Protein AF-0000000083171893 (afdb_homodimer)

Nearest PDB structures (foldseek):
  7u9x-assembly1_A  TM=2.907E-01  e=9.852E-01  Homo sapiens
  5k7v-assembly1_B  TM=2.146E-01  e=1.650E+00  synthetic construct
  6wov-assembly1_D  TM=2.600E-01  e=1.858E+00  Mus musculus
  4abn-assembly1_A  TM=4.913E-01  e=3.223E+00  Mus musculus
  4abn-assembly2_B  TM=4.578E-01  e=3.223E+00  Mus musculus

pLDDT: mean 71.7, std 26.33, range [15.84, 98.25]

Structure (mmCIF, N/CA/C/O backbone):
data_AF-0000000083171893-model_v1
#
loop_
_entity.id
_entity.type
_entity.pdbx_description
1 polymer 'Zn(2)-C6 fungal-type domain-containing protein'
#
loop_
_atom_site.group_PDB
_atom_site.id
_atom_site.type_symbol
_atom_site.label_atom_id
_atom_site.label_alt_id
_atom_site.label_comp_id
_atom_site.label_asym_id
_atom_site.label_entity_id
_atom_site.label_seq_id
_atom_site.pdbx_PDB_ins_code
_atom_site.Cartn_x
_atom_site.Cartn_y
_atom_site.Cartn_z
_atom_site.occupancy
_atom_site.B_iso_or_equiv
_atom_site.auth_seq_id
_atom_site.auth_comp_id
_atom_site.auth_asym_id
_atom_site.auth_atom_id
_atom_site.pdbx_PDB_model_num
ATOM 1 N N . MET A 1 1 ? 6.113 23.828 50.156 1 21.25 1 MET A N 1
ATOM 2 C CA . MET A 1 1 ? 7.258 22.969 50.469 1 21.25 1 MET A CA 1
ATOM 3 C C . MET A 1 1 ? 8.406 23.234 49.5 1 21.25 1 MET A C 1
ATOM 5 O O . MET A 1 1 ? 8.188 23.406 48.312 1 21.25 1 MET A O 1
ATOM 9 N N . SER A 1 2 ? 9.586 23.625 49.938 1 25.11 2 SER A N 1
ATOM 10 C CA . SER A 1 2 ? 10.695 24.328 49.281 1 25.11 2 SER A CA 1
ATOM 11 C C . SER A 1 2 ? 11.453 23.391 48.344 1 25.11 2 SER A C 1
ATOM 13 O O . SER A 1 2 ? 11.57 22.188 48.625 1 25.11 2 SER A O 1
ATOM 15 N N . PRO A 1 3 ? 11.68 23.641 47.031 1 28.06 3 PRO A N 1
ATOM 16 C CA . PRO A 1 3 ? 11.867 22.812 45.812 1 28.06 3 PRO A CA 1
ATOM 17 C C . PRO A 1 3 ? 13.156 22 45.875 1 28.06 3 PRO A C 1
ATOM 19 O O . PRO A 1 3 ? 13.609 21.484 44.844 1 28.06 3 PRO A O 1
ATOM 22 N N . SER A 1 4 ? 14.023 21.953 47 1 24.75 4 SER A N 1
ATOM 23 C CA . SER A 1 4 ? 15.43 21.641 47.219 1 24.75 4 SER A CA 1
ATOM 24 C C . SER A 1 4 ? 15.711 20.156 46.969 1 24.75 4 SER A C 1
ATOM 26 O O . SER A 1 4 ? 16.844 19.781 46.656 1 24.75 4 SER A O 1
ATOM 28 N N . ASP A 1 5 ? 15.008 19.203 47.469 1 25.7 5 ASP A N 1
ATOM 29 C CA . ASP A 1 5 ? 15.578 17.953 47.969 1 25.7 5 ASP A CA 1
ATOM 30 C C . ASP A 1 5 ? 15.797 16.953 46.844 1 25.7 5 ASP A C 1
ATOM 32 O O . ASP A 1 5 ? 15.008 16.016 46.656 1 25.7 5 ASP A O 1
ATOM 36 N N . ILE A 1 6 ? 16.188 17.391 45.625 1 29.86 6 ILE A N 1
ATOM 37 C CA . ILE A 1 6 ? 16.078 16.406 44.562 1 29.86 6 ILE A CA 1
ATOM 38 C C . ILE A 1 6 ? 17.141 15.32 44.75 1 29.86 6 ILE A C 1
ATOM 40 O O . ILE A 1 6 ? 18.328 15.633 44.875 1 29.86 6 ILE A O 1
ATOM 44 N N . PRO A 1 7 ? 16.922 14.047 45.094 1 29.23 7 PRO A N 1
ATOM 45 C CA . PRO A 1 7 ? 17.875 13.07 45.625 1 29.23 7 PRO A CA 1
ATOM 46 C C . PRO A 1 7 ? 19 12.766 44.656 1 29.23 7 PRO A C 1
ATOM 48 O O . PRO A 1 7 ? 18.734 12.43 43.5 1 29.23 7 PRO A O 1
ATOM 51 N N . ARG A 1 8 ? 20.281 13.312 44.812 1 29.62 8 ARG A N 1
ATOM 52 C CA . ARG A 1 8 ? 21.484 13.219 44.031 1 29.62 8 ARG A CA 1
ATOM 53 C C . ARG A 1 8 ? 21.953 11.773 43.906 1 29.62 8 ARG A C 1
ATOM 55 O O . ARG A 1 8 ? 22.031 11.062 44.906 1 29.62 8 ARG A O 1
ATOM 62 N N . SER A 1 9 ? 21.75 11.031 42.969 1 28.92 9 SER A N 1
ATOM 63 C CA . SER A 1 9 ? 22.125 9.648 42.719 1 28.92 9 SER A CA 1
ATOM 64 C C . SER A 1 9 ? 23.594 9.398 43.094 1 28.92 9 SER A C 1
ATOM 66 O O . SER A 1 9 ? 24.484 10.023 42.531 1 28.92 9 SER A O 1
ATOM 68 N N . GLY A 1 10 ? 23.984 9.117 44.375 1 28.42 10 GLY A N 1
ATOM 69 C CA . GLY A 1 10 ? 25.172 8.992 45.219 1 28.42 10 GLY A CA 1
ATOM 70 C C . GLY A 1 10 ? 26.234 8.102 44.625 1 28.42 10 GLY A C 1
ATOM 71 O O . GLY A 1 10 ? 25.953 7.293 43.75 1 28.42 10 GLY A O 1
ATOM 72 N N . LEU A 1 11 ? 27.531 8.438 44.719 1 32.38 11 LEU A N 1
ATOM 73 C CA . LEU A 1 11 ? 28.812 7.777 44.469 1 32.38 11 LEU A CA 1
ATOM 74 C C . LEU A 1 11 ? 28.859 6.406 45.125 1 32.38 11 LEU A C 1
ATOM 76 O O . LEU A 1 11 ? 28.188 6.176 46.156 1 32.38 11 LEU A O 1
ATOM 80 N N . ARG A 1 12 ? 29.391 5.48 44.562 1 34.72 12 ARG A N 1
ATOM 81 C CA . ARG A 1 12 ? 29.594 4.23 45.281 1 34.72 12 ARG A CA 1
ATOM 82 C C . ARG A 1 12 ? 30.375 4.469 46.562 1 34.72 12 ARG A C 1
ATOM 84 O O . ARG A 1 12 ? 31.359 5.223 46.594 1 34.72 12 ARG A O 1
ATOM 91 N N . LYS A 1 13 ? 29.953 4.477 47.781 1 36.31 13 LYS A N 1
ATOM 92 C CA . LYS A 1 13 ? 30.375 4.824 49.125 1 36.31 13 LYS A CA 1
ATOM 93 C C . LYS A 1 13 ? 31.75 4.227 49.438 1 36.31 13 LYS A C 1
ATOM 95 O O . LYS A 1 13 ? 32.219 4.32 50.562 1 36.31 13 LYS A O 1
ATOM 100 N N . GLY A 1 14 ? 32.375 3.24 48.719 1 39.81 14 GLY A N 1
ATOM 101 C CA . GLY A 1 14 ? 33.438 2.523 49.406 1 39.81 14 GLY A CA 1
ATOM 102 C C . GLY A 1 14 ? 34.719 3.324 49.5 1 39.81 14 GLY A C 1
ATOM 103 O O . GLY A 1 14 ? 34.906 4.102 50.438 1 39.81 14 GLY A O 1
ATOM 104 N N . THR A 1 15 ? 35.969 3.004 48.875 1 46.47 15 THR A N 1
ATOM 105 C CA . THR A 1 15 ? 37.344 3.24 49.25 1 46.47 15 THR A CA 1
ATOM 106 C C . THR A 1 15 ? 37.75 4.664 48.906 1 46.47 15 THR A C 1
ATOM 108 O O . THR A 1 15 ? 37.688 5.074 47.75 1 46.47 15 THR A O 1
ATOM 111 N N . LYS A 1 16 ? 37.75 5.641 49.844 1 53.97 16 LYS A N 1
ATOM 112 C CA . LYS A 1 16 ? 38.094 7.055 49.844 1 53.97 16 LYS A CA 1
ATOM 113 C C . LYS A 1 16 ? 39.625 7.238 49.75 1 53.97 16 LYS A C 1
ATOM 115 O O . LYS A 1 16 ? 40.312 7.098 50.75 1 53.97 16 LYS A O 1
ATOM 120 N N . SER A 1 17 ? 40.312 7.082 48.656 1 66.12 17 SER A N 1
ATOM 121 C CA . SER A 1 17 ? 41.75 7.219 48.562 1 66.12 17 SER A CA 1
ATOM 122 C C . SER A 1 17 ? 42.156 8.68 48.375 1 66.12 17 SER A C 1
ATOM 124 O O . SER A 1 17 ? 41.406 9.461 47.75 1 66.12 17 SER A O 1
ATOM 126 N N . CYS A 1 18 ? 43.062 9.297 49.031 1 71 18 CYS A N 1
ATOM 127 C CA . CYS A 1 18 ? 43.406 10.703 48.969 1 71 18 CYS A CA 1
ATOM 128 C C . CYS A 1 18 ? 44.344 10.969 47.781 1 71 18 CYS A C 1
ATOM 130 O O . CYS A 1 18 ? 44.938 10.039 47.219 1 71 18 CYS A O 1
ATOM 132 N N . THR A 1 19 ? 44.469 12.062 47.219 1 72.75 19 THR A N 1
ATOM 133 C CA . THR A 1 19 ? 45.188 12.469 46.031 1 72.75 19 THR A CA 1
ATOM 134 C C . THR A 1 19 ? 46.688 12.148 46.156 1 72.75 19 THR A C 1
ATOM 136 O O . THR A 1 19 ? 47.312 11.719 45.188 1 72.75 19 THR A O 1
ATOM 139 N N . GLU A 1 20 ? 47.219 12.188 47.344 1 75.81 20 GLU A N 1
ATOM 140 C CA . GLU A 1 20 ? 48.625 12.016 47.562 1 75.81 20 GLU A CA 1
ATOM 141 C C . GLU A 1 20 ? 49.031 10.539 47.625 1 75.81 20 GLU A C 1
ATOM 143 O O . GLU A 1 20 ? 50.062 10.141 47.062 1 75.81 20 GLU A O 1
ATOM 148 N N . CYS A 1 21 ? 48.219 9.75 48.219 1 73.81 21 CYS A N 1
ATOM 149 C CA . CYS A 1 21 ? 48.469 8.312 48.312 1 73.81 21 CYS A CA 1
ATOM 150 C C . CYS A 1 21 ? 48.344 7.676 46.938 1 73.81 21 CYS A C 1
ATOM 152 O O . CYS A 1 21 ? 49.125 6.777 46.594 1 73.81 21 CYS A O 1
ATOM 154 N N . ARG A 1 22 ? 47.406 8.219 46.062 1 71.06 22 ARG A N 1
ATOM 155 C CA . ARG A 1 22 ? 47.219 7.773 44.688 1 71.06 22 ARG A CA 1
ATOM 156 C C . ARG A 1 22 ? 48.406 8.133 43.812 1 71.06 22 ARG A C 1
ATOM 158 O O . ARG A 1 22 ? 48.875 7.316 43.031 1 71.06 22 ARG A O 1
ATOM 165 N N . ARG A 1 23 ? 48.875 9.289 44 1 70.75 23 ARG A N 1
ATOM 166 C CA . ARG A 1 23 ? 50.031 9.766 43.25 1 70.75 23 ARG A CA 1
ATOM 167 C C . ARG A 1 23 ? 51.281 8.922 43.531 1 70.75 23 ARG A C 1
ATOM 169 O O . ARG A 1 23 ? 52.062 8.609 42.625 1 70.75 23 ARG A O 1
ATOM 176 N N . ARG A 1 24 ? 51.281 8.453 44.781 1 73.25 24 ARG A N 1
ATOM 177 C CA . ARG A 1 24 ? 52.5 7.742 45.219 1 73.25 24 ARG A CA 1
ATOM 178 C C . ARG A 1 24 ? 52.281 6.234 45.188 1 73.25 24 ARG A C 1
ATOM 180 O O . ARG A 1 24 ? 53.188 5.465 45.5 1 73.25 24 ARG A O 1
ATOM 187 N N . LYS A 1 25 ? 51.094 5.867 44.688 1 69.62 25 LYS A N 1
ATOM 188 C CA . LYS A 1 25 ? 50.656 4.484 44.469 1 69.62 25 LYS A CA 1
ATOM 189 C C . LYS A 1 25 ? 50.844 3.662 45.75 1 69.62 25 LYS A C 1
ATOM 191 O O . LYS A 1 25 ? 51.312 2.52 45.688 1 69.62 25 LYS A O 1
ATOM 196 N N . VAL A 1 26 ? 50.594 4.484 46.812 1 75.75 26 VAL A N 1
ATOM 197 C CA . VAL A 1 26 ? 50.688 3.771 48.062 1 75.75 26 VAL A CA 1
ATOM 198 C C . VAL A 1 26 ? 49.281 3.613 48.688 1 75.75 26 VAL A C 1
ATOM 200 O O . VAL A 1 26 ? 48.375 4.367 48.344 1 75.75 26 VAL A O 1
ATOM 203 N N . ARG A 1 27 ? 49.125 2.65 49.5 1 72.12 27 ARG A N 1
ATOM 204 C CA . ARG A 1 27 ? 47.812 2.334 50.094 1 72.12 27 ARG A CA 1
ATOM 205 C C . ARG A 1 27 ? 47.406 3.42 51.094 1 72.12 27 ARG A C 1
ATOM 207 O O . ARG A 1 27 ? 48.156 3.76 52 1 72.12 27 ARG A O 1
ATOM 214 N N . CYS A 1 28 ? 46.156 4.098 50.781 1 70.81 28 CYS A N 1
ATOM 215 C CA . CYS A 1 28 ? 45.656 5.172 51.625 1 70.81 28 CYS A CA 1
ATOM 216 C C . CYS A 1 28 ? 44.969 4.609 52.844 1 70.81 28 CYS A C 1
ATOM 218 O O . CYS A 1 28 ? 43.906 3.992 52.781 1 70.81 28 CYS A O 1
ATOM 220 N N . ILE A 1 29 ? 45.688 4.453 53.969 1 76.25 29 ILE A N 1
ATOM 221 C CA . ILE A 1 29 ? 45.188 3.854 55.219 1 76.25 29 ILE A CA 1
ATOM 222 C C . ILE A 1 29 ? 44.812 4.949 56.188 1 76.25 29 ILE A C 1
ATOM 224 O O . ILE A 1 29 ? 45.656 5.781 56.562 1 76.25 29 ILE A O 1
ATOM 228 N N . ARG A 1 30 ? 43.469 5.168 56.5 1 70.94 30 ARG A N 1
ATOM 229 C CA . ARG A 1 30 ? 42.969 6.137 57.469 1 70.94 30 ARG A CA 1
ATOM 230 C C . ARG A 1 30 ? 42.688 5.461 58.812 1 70.94 30 ARG A C 1
ATOM 232 O O . ARG A 1 30 ? 41.969 4.461 58.844 1 70.94 30 ARG A O 1
ATOM 239 N N . ILE A 1 31 ? 43.531 5.695 59.969 1 72.12 31 ILE A N 1
ATOM 240 C CA . ILE A 1 31 ? 43.281 5.195 61.312 1 72.12 31 ILE A CA 1
ATOM 241 C C . ILE A 1 31 ? 42.875 6.352 62.25 1 72.12 31 ILE A C 1
ATOM 243 O O . ILE A 1 31 ? 43.656 7.254 62.5 1 72.12 31 ILE A O 1
ATOM 247 N N . PRO A 1 32 ? 41.688 6.191 62.5 1 64.69 32 PRO A N 1
ATOM 248 C CA . PRO A 1 32 ? 40.469 5.383 62.281 1 64.69 32 PRO A CA 1
ATOM 249 C C . PRO A 1 32 ? 39.844 5.621 60.906 1 64.69 32 PRO A C 1
ATOM 251 O O . PRO A 1 32 ? 40.219 6.57 60.219 1 64.69 32 PRO A O 1
ATOM 254 N N . ARG A 1 33 ? 38.906 4.793 60.406 1 66.94 33 ARG A N 1
ATOM 255 C CA . ARG A 1 33 ? 38.375 4.758 59.031 1 66.94 33 ARG A CA 1
ATOM 256 C C . ARG A 1 33 ? 37.812 6.109 58.656 1 66.94 33 ARG A C 1
ATOM 258 O O . ARG A 1 33 ? 37.812 6.473 57.469 1 66.94 33 ARG A O 1
ATOM 265 N N . ASP A 1 34 ? 37.375 6.863 59.562 1 66.19 34 ASP A N 1
ATOM 266 C CA . ASP A 1 34 ? 36.688 8.117 59.312 1 66.19 34 ASP A CA 1
ATOM 267 C C . ASP A 1 34 ? 37.625 9.312 59.531 1 66.19 34 ASP A C 1
ATOM 269 O O . ASP A 1 34 ? 37.156 10.445 59.719 1 66.19 34 ASP A O 1
ATOM 273 N N . ALA A 1 35 ? 38.844 9.023 59.469 1 73.06 35 ALA A N 1
ATOM 274 C CA . ALA A 1 35 ? 39.781 10.102 59.781 1 73.06 35 ALA A CA 1
ATOM 275 C C . ALA A 1 35 ? 39.906 11.055 58.594 1 73.06 35 ALA A C 1
ATOM 277 O O . ALA A 1 35 ? 39.781 10.641 57.438 1 73.06 35 ALA A O 1
ATOM 278 N N . ASP A 1 36 ? 39.906 12.328 58.656 1 72.69 36 ASP A N 1
ATOM 279 C CA . ASP A 1 36 ? 39.969 13.375 57.656 1 72.69 36 ASP A CA 1
ATOM 280 C C . ASP A 1 36 ? 41.281 13.305 56.844 1 72.69 36 ASP A C 1
ATOM 282 O O . ASP A 1 36 ? 41.312 13.727 55.688 1 72.69 36 ASP A O 1
ATOM 286 N N . ALA A 1 37 ? 42.312 12.672 57.5 1 76 37 ALA A N 1
ATOM 287 C CA . ALA A 1 37 ? 43.625 12.562 56.875 1 76 37 ALA A CA 1
ATOM 288 C C . ALA A 1 37 ? 44.156 11.125 56.906 1 76 37 ALA A C 1
ATOM 290 O O . ALA A 1 37 ? 43.906 10.406 57.875 1 76 37 ALA A O 1
ATOM 291 N N . CYS A 1 38 ? 44.656 10.625 55.812 1 76.44 38 CYS A N 1
ATOM 292 C CA . CYS A 1 38 ? 45.188 9.266 55.781 1 76.44 38 CYS A CA 1
ATOM 293 C C . CYS A 1 38 ? 46.531 9.195 56.5 1 76.44 38 CYS A C 1
ATOM 295 O O . CYS A 1 38 ? 47.188 10.219 56.688 1 76.44 38 CYS A O 1
ATOM 297 N N . GLN A 1 39 ? 46.875 8.094 57.188 1 79.38 39 GLN A N 1
ATOM 298 C CA . GLN A 1 39 ? 48.062 7.867 58 1 79.38 39 GLN A CA 1
ATOM 299 C C . GLN A 1 39 ? 49.344 8.305 57.281 1 79.38 39 GLN A C 1
ATOM 301 O O . GLN A 1 39 ? 50.25 8.875 57.906 1 79.38 39 GLN A O 1
ATOM 306 N N . GLN A 1 40 ? 49.281 8.141 56 1 77.5 40 GLN A N 1
ATOM 307 C CA . GLN A 1 40 ? 50.5 8.43 55.219 1 77.5 40 GLN A CA 1
ATOM 308 C C . GLN A 1 40 ? 50.719 9.938 55.094 1 77.5 40 GLN A C 1
ATOM 310 O O . GLN A 1 40 ? 51.844 10.414 55.188 1 77.5 40 GLN A O 1
ATOM 315 N N . CYS A 1 41 ? 49.594 10.57 54.906 1 76.69 41 CYS A N 1
ATOM 316 C CA . CYS A 1 41 ? 49.656 12.023 54.781 1 76.69 41 CYS A CA 1
ATOM 317 C C . CYS A 1 41 ? 50 12.664 56.125 1 76.69 41 CYS A C 1
ATOM 319 O O . CYS A 1 41 ? 50.75 13.617 56.188 1 76.69 41 CYS A O 1
ATOM 321 N N . GLU A 1 42 ? 49.469 12.102 57.188 1 79.5 42 GLU A N 1
ATOM 322 C CA . GLU A 1 42 ? 49.75 12.609 58.531 1 79.5 42 GLU A CA 1
ATOM 323 C C . GLU A 1 42 ? 51.219 12.438 58.906 1 79.5 42 GLU A C 1
ATOM 325 O O . GLU A 1 42 ? 51.812 13.344 59.5 1 79.5 42 GLU A O 1
ATOM 330 N N . ASP A 1 43 ? 51.75 11.227 58.594 1 77.06 43 ASP A N 1
ATOM 331 C CA . ASP A 1 43 ? 53.125 10.93 58.969 1 77.06 43 ASP A CA 1
ATOM 332 C C . ASP A 1 43 ? 54.094 11.875 58.25 1 77.06 43 ASP A C 1
ATOM 334 O O . ASP A 1 43 ? 55.156 12.18 58.781 1 77.06 43 ASP A O 1
ATOM 338 N N . ARG A 1 44 ? 53.625 12.305 57.062 1 75.88 44 ARG A N 1
ATOM 339 C CA . ARG A 1 44 ? 54.531 13.109 56.25 1 75.88 44 ARG A CA 1
ATOM 340 C C . ARG A 1 44 ? 54.188 14.594 56.344 1 75.88 44 ARG A C 1
ATOM 342 O O . ARG A 1 44 ? 54.906 15.438 55.781 1 75.88 44 ARG A O 1
ATOM 349 N N . GLY A 1 45 ? 53.062 14.922 57.125 1 75.25 45 GLY A N 1
ATOM 350 C CA . GLY A 1 45 ? 52.688 16.297 57.406 1 75.25 45 GLY A CA 1
ATOM 351 C C . GLY A 1 45 ? 52.062 16.984 56.219 1 75.25 45 GLY A C 1
ATOM 352 O O . GLY A 1 45 ? 52.188 18.203 56.062 1 75.25 45 GLY A O 1
ATOM 353 N N . VAL A 1 46 ? 51.75 16.203 55.25 1 73.06 46 VAL A N 1
ATOM 354 C CA . VAL A 1 46 ? 51.156 16.844 54.094 1 73.06 46 VAL A CA 1
ATOM 355 C C . VAL A 1 46 ? 49.625 16.891 54.219 1 73.06 46 VAL A C 1
ATOM 357 O O . VAL A 1 46 ? 49.031 16.094 54.969 1 73.06 46 VAL A O 1
ATOM 360 N N . VAL A 1 47 ? 49.062 17.828 53.688 1 73.75 47 VAL A N 1
ATOM 361 C CA . VAL A 1 47 ? 47.625 18.031 53.781 1 73.75 47 VAL A CA 1
ATOM 362 C C . VAL A 1 47 ? 46.906 16.922 53 1 73.75 47 VAL A C 1
ATOM 364 O O . VAL A 1 47 ? 47.188 16.688 51.844 1 73.75 47 VAL A O 1
ATOM 367 N N . CYS A 1 48 ? 46.062 16.094 53.594 1 69.62 48 CYS A N 1
ATOM 368 C CA . CYS A 1 48 ? 45.344 14.961 53.031 1 69.62 48 CYS A CA 1
ATOM 369 C C . CYS A 1 48 ? 44.125 15.438 52.281 1 69.62 48 CYS A C 1
ATOM 371 O O . CYS A 1 48 ? 43.156 15.898 52.875 1 69.62 48 CYS A O 1
ATOM 373 N N . THR A 1 49 ? 44.094 15.789 51.125 1 69.12 49 THR A N 1
ATOM 374 C CA . THR A 1 49 ? 42.969 16.297 50.344 1 69.12 49 THR A CA 1
ATOM 375 C C . THR A 1 49 ? 42.25 15.164 49.656 1 69.12 49 THR A C 1
ATOM 377 O O . THR A 1 49 ? 42.875 14.273 49.094 1 69.12 49 THR A O 1
ATOM 380 N N . ALA A 1 50 ? 40.969 15.031 49.844 1 62.12 50 ALA A N 1
ATOM 381 C CA . ALA A 1 50 ? 40.156 13.992 49.219 1 62.12 50 ALA A CA 1
ATOM 382 C C . ALA A 1 50 ? 40.125 14.141 47.719 1 62.12 50 ALA A C 1
ATOM 384 O O . ALA A 1 50 ? 40.188 15.258 47.188 1 62.12 50 ALA A O 1
ATOM 385 N N . GLN A 1 51 ? 40.344 13.172 46.938 1 48.38 51 GLN A N 1
ATOM 386 C CA . GLN A 1 51 ? 40.281 13.219 45.5 1 48.38 51 GLN A CA 1
ATOM 387 C C . GLN A 1 51 ? 38.938 13.727 45 1 48.38 51 GLN A C 1
ATOM 389 O O . GLN A 1 51 ? 37.906 13.164 45.312 1 48.38 51 GLN A O 1
ATOM 394 N N . VAL A 1 52 ? 38.594 14.906 44.844 1 44.62 52 VAL A N 1
ATOM 395 C CA . VAL A 1 52 ? 37.406 15.328 44.062 1 44.62 52 VAL A CA 1
ATOM 396 C C . VAL A 1 52 ? 37.562 14.891 42.625 1 44.62 52 VAL A C 1
ATOM 398 O O . VAL A 1 52 ? 38.562 15.18 41.969 1 44.62 52 VAL A O 1
ATOM 401 N N . SER A 1 53 ? 36.938 13.875 42.219 1 34.34 53 SER A N 1
ATOM 402 C CA . SER A 1 53 ? 37.125 13.461 40.812 1 34.34 53 SER A CA 1
ATOM 403 C C . SER A 1 53 ? 36.688 14.562 39.875 1 34.34 53 SER A C 1
ATOM 405 O O . SER A 1 53 ? 35.5 14.906 39.781 1 34.34 53 SER A O 1
ATOM 407 N N . THR A 1 54 ? 37.094 15.695 39.75 1 30.58 54 THR A N 1
ATOM 408 C CA . THR A 1 54 ? 36.781 16.547 38.594 1 30.58 54 THR A CA 1
ATOM 409 C C . THR A 1 54 ? 37.125 15.828 37.312 1 30.58 54 THR A C 1
ATOM 411 O O . THR A 1 54 ? 38.281 15.805 36.875 1 30.58 54 THR A O 1
ATOM 414 N N . ARG A 1 55 ? 36.75 14.68 36.906 1 29.98 55 ARG A N 1
ATOM 415 C CA . ARG A 1 55 ? 37.188 14.234 35.594 1 29.98 55 ARG A CA 1
ATOM 416 C C . ARG A 1 55 ? 36.844 15.25 34.531 1 29.98 55 ARG A C 1
ATOM 418 O O . ARG A 1 55 ? 35.656 15.43 34.219 1 29.98 55 ARG A O 1
ATOM 425 N N . THR A 1 56 ? 37.219 16.359 34.469 1 24.89 56 THR A N 1
ATOM 426 C CA . THR A 1 56 ? 37.25 16.953 33.125 1 24.89 56 THR A CA 1
ATOM 427 C C . THR A 1 56 ? 37.906 15.984 32.125 1 24.89 56 THR A C 1
ATOM 429 O O . THR A 1 56 ? 39.125 15.781 32.156 1 24.89 56 THR A O 1
ATOM 432 N N . ARG A 1 57 ? 37.344 14.828 31.781 1 27.39 57 ARG A N 1
ATOM 433 C CA . ARG A 1 57 ? 37.938 13.898 30.844 1 27.39 57 ARG A CA 1
ATOM 434 C C . ARG A 1 57 ? 38.469 14.625 29.609 1 27.39 57 ARG A C 1
ATOM 436 O O . ARG A 1 57 ? 37.688 15.211 28.844 1 27.39 57 ARG A O 1
ATOM 443 N N . SER A 1 58 ? 39.469 15.25 29.562 1 26.64 58 SER A N 1
ATOM 444 C CA . SER A 1 58 ? 40.156 15.547 28.328 1 26.64 58 SER A CA 1
ATOM 445 C C . SER A 1 58 ? 40.281 14.305 27.438 1 26.64 58 SER A C 1
ATOM 447 O O . SER A 1 58 ? 40.969 13.359 27.781 1 26.64 58 SER A O 1
ATOM 449 N N . SER A 1 59 ? 39.219 13.82 27 1 26.25 59 SER A N 1
ATOM 450 C CA . SER A 1 59 ? 39.031 12.555 26.297 1 26.25 59 SER A CA 1
ATOM 451 C C . SER A 1 59 ? 40.094 12.383 25.188 1 26.25 59 SER A C 1
ATOM 453 O O . SER A 1 59 ? 40.156 13.195 24.266 1 26.25 59 SER A O 1
ATOM 455 N N . GLN A 1 60 ? 41.281 12.047 25.359 1 27.91 60 GLN A N 1
ATOM 456 C CA . GLN A 1 60 ? 42.344 11.609 24.453 1 27.91 60 GLN A CA 1
ATOM 457 C C . GLN A 1 60 ? 41.781 10.789 23.297 1 27.91 60 GLN A C 1
ATOM 459 O O . GLN A 1 60 ? 40.844 10.023 23.469 1 27.91 60 GLN A O 1
ATOM 464 N N . PRO A 1 61 ? 42.25 11.148 21.984 1 28.19 61 PRO A N 1
ATOM 465 C CA . PRO A 1 61 ? 41.656 10.578 20.766 1 28.19 61 PRO A CA 1
ATOM 466 C C . PRO A 1 61 ? 41.656 9.055 20.781 1 28.19 61 PRO A C 1
ATOM 468 O O . PRO A 1 61 ? 42.688 8.422 20.938 1 28.19 61 PRO A O 1
ATOM 471 N N . SER A 1 62 ? 40.969 8.547 21.5 1 29.47 62 SER A N 1
ATOM 472 C CA . SER A 1 62 ? 40.938 7.102 21.672 1 29.47 62 SER A CA 1
ATOM 473 C C . SER A 1 62 ? 41.25 6.391 20.359 1 29.47 62 SER A C 1
ATOM 475 O O . SER A 1 62 ? 40.875 6.844 19.281 1 29.47 62 SER A O 1
ATOM 477 N N . ARG A 1 63 ? 42.25 5.555 20.312 1 33 63 ARG A N 1
ATOM 478 C CA . ARG A 1 63 ? 42.844 4.719 19.281 1 33 63 ARG A CA 1
ATOM 479 C C . ARG A 1 63 ? 41.781 4.016 18.469 1 33 63 ARG A C 1
ATOM 481 O O . ARG A 1 63 ? 40.906 3.342 19.031 1 33 63 ARG A O 1
ATOM 488 N N . LEU A 1 64 ? 41.5 4.547 17.297 1 32.09 64 LEU A N 1
ATOM 489 C CA . LEU A 1 64 ? 40.531 4.047 16.344 1 32.09 64 LEU A CA 1
ATOM 490 C C . LEU A 1 64 ? 40.594 2.529 16.219 1 32.09 64 LEU A C 1
ATOM 492 O O . LEU A 1 64 ? 41.688 1.971 16.109 1 32.09 64 LEU A O 1
ATOM 496 N N . PRO A 1 65 ? 39.781 1.826 16.734 1 34.09 65 PRO A N 1
ATOM 497 C CA . PRO A 1 65 ? 40.031 0.387 16.641 1 34.09 65 PRO A CA 1
ATOM 498 C C . PRO A 1 65 ? 40.531 -0.031 15.258 1 34.09 65 PRO A C 1
ATOM 500 O O . PRO A 1 65 ? 40.344 0.686 14.273 1 34.09 65 PRO A O 1
ATOM 503 N N . SER A 1 66 ? 41.344 -0.942 15.094 1 36.34 66 SER A N 1
ATOM 504 C CA . SER A 1 66 ? 42.094 -1.396 13.906 1 36.34 66 SER A CA 1
ATOM 505 C C . SER A 1 66 ? 41.188 -1.431 12.688 1 36.34 66 SER A C 1
ATOM 507 O O . SER A 1 66 ? 41.594 -1.093 11.578 1 36.34 66 SER A O 1
ATOM 509 N N . ARG A 1 67 ? 39.938 -1.789 12.938 1 38.62 67 ARG A N 1
ATOM 510 C CA . ARG A 1 67 ? 39.031 -1.968 11.828 1 38.62 67 ARG A CA 1
ATOM 511 C C . ARG A 1 67 ? 38.656 -0.627 11.203 1 38.62 67 ARG A C 1
ATOM 513 O O . ARG A 1 67 ? 38.531 -0.524 9.977 1 38.62 67 ARG A O 1
ATOM 520 N N . LEU A 1 68 ? 38.562 0.347 12.016 1 41.75 68 LEU A N 1
ATOM 521 C CA . LEU A 1 68 ? 38.312 1.713 11.57 1 41.75 68 LEU A CA 1
ATOM 522 C C . LEU A 1 68 ? 39.5 2.289 10.852 1 41.75 68 LEU A C 1
ATOM 524 O O . LEU A 1 68 ? 39.375 3.029 9.875 1 41.75 68 LEU A O 1
ATOM 528 N N . ARG A 1 69 ? 40.594 1.919 11.383 1 43.5 69 ARG A N 1
ATOM 529 C CA . ARG A 1 69 ? 41.844 2.318 10.773 1 43.5 69 ARG A CA 1
ATOM 530 C C . ARG A 1 69 ? 42.031 1.681 9.398 1 43.5 69 ARG A C 1
ATOM 532 O O . ARG A 1 69 ? 42.469 2.338 8.445 1 43.5 69 ARG A O 1
ATOM 539 N N . ILE A 1 70 ? 41.531 0.403 9.289 1 45.16 70 ILE A N 1
ATOM 540 C CA . ILE A 1 70 ? 41.562 -0.339 8.031 1 45.16 70 ILE A CA 1
ATOM 541 C C . ILE A 1 70 ? 40.625 0.311 7.027 1 45.16 70 ILE A C 1
ATOM 543 O O . ILE A 1 70 ? 41 0.534 5.871 1 45.16 70 ILE A O 1
ATOM 547 N N . ALA A 1 71 ? 39.438 0.648 7.527 1 44.69 71 ALA A N 1
ATOM 548 C CA . ALA A 1 71 ? 38.406 1.21 6.672 1 44.69 71 ALA A CA 1
ATOM 549 C C . ALA A 1 71 ? 38.781 2.613 6.203 1 44.69 71 ALA A C 1
ATOM 551 O O . ALA A 1 71 ? 38.531 2.975 5.047 1 44.69 71 ALA A O 1
ATOM 552 N N . GLN A 1 72 ? 39.375 3.34 6.961 1 50.5 72 GLN A N 1
ATOM 553 C CA . GLN A 1 72 ? 39.906 4.66 6.641 1 50.5 72 GLN A CA 1
ATOM 554 C C . GLN A 1 72 ? 41.031 4.562 5.613 1 50.5 72 GLN A C 1
ATOM 556 O O . GLN A 1 72 ? 41.094 5.367 4.684 1 50.5 72 GLN A O 1
ATOM 561 N N . LEU A 1 73 ? 41.875 3.496 5.859 1 51.31 73 LEU A N 1
ATOM 562 C CA . LEU A 1 73 ? 43 3.258 4.973 1 51.31 73 LEU A CA 1
ATOM 563 C C . LEU A 1 73 ? 42.531 2.74 3.617 1 51.31 73 LEU A C 1
ATOM 565 O O . LEU A 1 73 ? 43.062 3.133 2.578 1 51.31 73 LEU A O 1
ATOM 569 N N . GLU A 1 74 ? 41.469 1.987 3.688 1 51.03 74 GLU A N 1
ATOM 570 C CA . GLU A 1 74 ? 40.906 1.427 2.473 1 51.03 74 GLU A CA 1
ATOM 571 C C . GLU A 1 74 ? 40.219 2.51 1.63 1 51.03 74 GLU A C 1
ATOM 573 O O . GLU A 1 74 ? 40.344 2.512 0.403 1 51.03 74 GLU A O 1
ATOM 578 N N . SER A 1 75 ? 39.625 3.467 2.295 1 50.19 75 SER A N 1
ATOM 579 C CA . SER A 1 75 ? 39.031 4.652 1.674 1 50.19 75 SER A CA 1
ATOM 580 C C . SER A 1 75 ? 40.125 5.57 1.117 1 50.19 75 SER A C 1
ATOM 582 O O . SER A 1 75 ? 39.969 6.133 0.03 1 50.19 75 SER A O 1
ATOM 584 N N . GLN A 1 76 ? 41.094 5.609 1.865 1 52.12 76 GLN A N 1
ATOM 585 C CA . GLN A 1 76 ? 42.25 6.418 1.448 1 52.12 76 GLN A CA 1
ATOM 586 C C . GLN A 1 76 ? 42.938 5.797 0.248 1 52.12 76 GLN A C 1
ATOM 588 O O . GLN A 1 76 ? 43.375 6.508 -0.672 1 52.12 76 GLN A O 1
ATOM 593 N N . VAL A 1 77 ? 42.969 4.453 0.344 1 55.94 77 VAL A N 1
ATOM 594 C CA . VAL A 1 77 ? 43.562 3.697 -0.753 1 55.94 77 VAL A CA 1
ATOM 595 C C . VAL A 1 77 ? 42.719 3.865 -2.014 1 55.94 77 VAL A C 1
ATOM 597 O O . VAL A 1 77 ? 43.25 4.078 -3.104 1 55.94 77 VAL A O 1
ATOM 600 N N . ALA A 1 78 ? 41.438 3.832 -1.778 1 52.16 78 ALA A N 1
ATOM 601 C CA . ALA A 1 78 ? 40.5 3.957 -2.904 1 52.16 78 ALA A CA 1
ATOM 602 C C . ALA A 1 78 ? 40.531 5.367 -3.484 1 52.16 78 ALA A C 1
ATOM 604 O O . ALA A 1 78 ? 40.531 5.543 -4.707 1 52.16 78 ALA A O 1
ATOM 605 N N . GLN A 1 79 ? 40.594 6.359 -2.672 1 55.19 79 GLN A N 1
ATOM 606 C CA . GLN A 1 79 ? 40.75 7.762 -3.059 1 55.19 79 GLN A CA 1
ATOM 607 C C . GLN A 1 79 ? 42.094 8.008 -3.764 1 55.19 79 GLN A C 1
ATOM 609 O O . GLN A 1 79 ? 42.125 8.688 -4.785 1 55.19 79 GLN A O 1
ATOM 614 N N . LEU A 1 80 ? 43.094 7.281 -3.176 1 53.91 80 LEU A N 1
ATOM 615 C CA . LEU A 1 80 ? 44.438 7.434 -3.723 1 53.91 80 LEU A CA 1
ATOM 616 C C . LEU A 1 80 ? 44.562 6.688 -5.047 1 53.91 80 LEU A C 1
ATOM 618 O O . LEU A 1 80 ? 45.219 7.176 -5.973 1 53.91 80 LEU A O 1
ATOM 622 N N . THR A 1 81 ? 43.781 5.543 -5.066 1 54.31 81 THR A N 1
ATOM 623 C CA . THR A 1 81 ? 43.75 4.762 -6.297 1 54.31 81 THR A CA 1
ATOM 624 C C . THR A 1 81 ? 43.062 5.539 -7.418 1 54.31 81 THR A C 1
ATOM 626 O O . THR A 1 81 ? 43.5 5.523 -8.562 1 54.31 81 THR A O 1
ATOM 629 N N . GLY A 1 82 ? 42.062 6.297 -7.062 1 51.94 82 GLY A N 1
ATOM 630 C CA . GLY A 1 82 ? 41.375 7.188 -7.988 1 51.94 82 GLY A CA 1
ATOM 631 C C . GLY A 1 82 ? 42.219 8.352 -8.438 1 51.94 82 GLY A C 1
ATOM 632 O O . GLY A 1 82 ? 42.25 8.695 -9.625 1 51.94 82 GLY A O 1
ATOM 633 N N . VAL A 1 83 ? 42.875 8.859 -7.516 1 53.91 83 VAL A N 1
ATOM 634 C CA . VAL A 1 83 ? 43.75 9.969 -7.82 1 53.91 83 VAL A CA 1
ATOM 635 C C . VAL A 1 83 ? 44.906 9.492 -8.711 1 53.91 83 VAL A C 1
ATOM 637 O O . VAL A 1 83 ? 45.281 10.172 -9.68 1 53.91 83 VAL A O 1
ATOM 640 N N . VAL A 1 84 ? 45.312 8.203 -8.406 1 53.31 84 VAL A N 1
ATOM 641 C CA . VAL A 1 84 ? 46.406 7.613 -9.188 1 53.31 84 VAL A CA 1
ATOM 642 C C . VAL A 1 84 ? 45.906 7.316 -10.602 1 53.31 84 VAL A C 1
ATOM 644 O O . VAL A 1 84 ? 46.594 7.625 -11.578 1 53.31 84 VAL A O 1
ATOM 647 N N . ASN A 1 85 ? 44.719 6.789 -10.594 1 51.38 85 ASN A N 1
ATOM 648 C CA . ASN A 1 85 ? 44.188 6.461 -11.906 1 51.38 85 ASN A CA 1
ATOM 649 C C . ASN A 1 85 ? 43.938 7.711 -12.742 1 51.38 85 ASN A C 1
ATOM 651 O O . ASN A 1 85 ? 44.219 7.734 -13.938 1 51.38 85 ASN A O 1
ATOM 655 N N . ASN A 1 86 ? 43.5 8.781 -12.102 1 49.28 86 ASN A N 1
ATOM 656 C CA . ASN A 1 86 ? 43.281 10.062 -12.766 1 49.28 86 ASN A CA 1
ATOM 657 C C . ASN A 1 86 ? 44.594 10.672 -13.234 1 49.28 86 ASN A C 1
ATOM 659 O O . ASN A 1 86 ? 44.688 11.234 -14.328 1 49.28 86 ASN A O 1
ATOM 663 N N . ILE A 1 87 ? 45.562 10.43 -12.383 1 47.84 87 ILE A N 1
ATOM 664 C CA . ILE A 1 87 ? 46.875 10.938 -12.75 1 47.84 87 ILE A CA 1
ATOM 665 C C . ILE A 1 87 ? 47.469 10.062 -13.859 1 47.84 87 ILE A C 1
ATOM 667 O O . ILE A 1 87 ? 48.062 10.578 -14.805 1 47.84 87 ILE A O 1
ATOM 671 N N . GLU A 1 88 ? 47.188 8.695 -13.742 1 46.72 88 GLU A N 1
ATOM 672 C CA . GLU A 1 88 ? 47.719 7.805 -14.773 1 46.72 88 GLU A CA 1
ATOM 673 C C . GLU A 1 88 ? 47.031 8.055 -16.125 1 46.72 88 GLU A C 1
ATOM 675 O O . GLU A 1 88 ? 47.688 8.062 -17.156 1 46.72 88 GLU A O 1
ATOM 680 N N . LEU A 1 89 ? 45.781 8.305 -16.094 1 48.66 89 LEU A N 1
ATOM 681 C CA . LEU A 1 89 ? 45.125 8.609 -17.344 1 48.66 89 LEU A CA 1
ATOM 682 C C . LEU A 1 89 ? 45.562 9.945 -17.906 1 48.66 89 LEU A C 1
ATOM 684 O O . LEU A 1 89 ? 45.781 10.086 -19.109 1 48.66 89 LEU A O 1
ATOM 688 N N . LYS A 1 90 ? 45.688 10.875 -17.047 1 49.78 90 LYS A N 1
ATOM 689 C CA . LYS A 1 90 ? 46.188 12.141 -17.562 1 49.78 90 LYS A CA 1
ATOM 690 C C . LYS A 1 90 ? 47.625 11.977 -18.109 1 49.78 90 LYS A C 1
ATOM 692 O O . LYS A 1 90 ? 48.062 12.719 -18.984 1 49.78 90 LYS A O 1
ATOM 697 N N . LEU A 1 91 ? 48.375 10.945 -17.422 1 44.88 91 LEU A N 1
ATOM 698 C CA . LEU A 1 91 ? 49.75 10.773 -17.859 1 44.88 91 LEU A CA 1
ATOM 699 C C . LEU A 1 91 ? 49.844 9.656 -18.891 1 44.88 91 LEU A C 1
ATOM 701 O O . LEU A 1 91 ? 50.938 9.344 -19.359 1 44.88 91 LEU A O 1
ATOM 705 N N . GLY A 1 92 ? 48.906 9.156 -19.719 1 44.06 92 GLY A N 1
ATOM 706 C CA . GLY A 1 92 ? 48.875 8.234 -20.844 1 44.06 92 GLY A CA 1
ATOM 707 C C . GLY A 1 92 ? 49.031 6.785 -20.422 1 44.06 92 GLY A C 1
ATOM 708 O O . GLY A 1 92 ? 49.281 5.922 -21.266 1 44.06 92 GLY A O 1
ATOM 709 N N . TYR A 1 93 ? 49.656 6.613 -19.188 1 38.09 93 TYR A N 1
ATOM 710 C CA . TYR A 1 93 ? 50.156 5.254 -18.969 1 38.09 93 TYR A CA 1
ATOM 711 C C . TYR A 1 93 ? 49 4.324 -18.578 1 38.09 93 TYR A C 1
ATOM 713 O O . TYR A 1 93 ? 47.969 4.777 -18.078 1 38.09 93 TYR A O 1
ATOM 721 N N . LYS A 1 94 ? 49.062 2.949 -18.984 1 39.78 94 LYS A N 1
ATOM 722 C CA . LYS A 1 94 ? 48.219 1.775 -18.875 1 39.78 94 LYS A CA 1
ATOM 723 C C . LYS A 1 94 ? 47.812 1.516 -17.422 1 39.78 94 LYS A C 1
ATOM 725 O O . LYS A 1 94 ? 48.688 1.401 -16.547 1 39.78 94 LYS A O 1
ATOM 730 N N . PRO A 1 95 ? 46.75 1.963 -16.938 1 36.09 95 PRO A N 1
ATOM 731 C CA . PRO A 1 95 ? 46.469 1.877 -15.5 1 36.09 95 PRO A CA 1
ATOM 732 C C . PRO A 1 95 ? 46.719 0.477 -14.938 1 36.09 95 PRO A C 1
ATOM 734 O O . PRO A 1 95 ? 46.344 -0.516 -15.562 1 36.09 95 PRO A O 1
ATOM 737 N N . SER A 1 96 ? 47.781 0.138 -14.227 1 32.34 96 SER A N 1
ATOM 738 C CA . SER A 1 96 ? 48.281 -1.144 -13.719 1 32.34 96 SER A CA 1
ATOM 739 C C . SER A 1 96 ? 47.188 -1.884 -12.961 1 32.34 96 SER A C 1
ATOM 741 O O . SER A 1 96 ? 46.344 -1.261 -12.305 1 32.34 96 SER A O 1
ATOM 743 N N . GLN A 1 97 ? 46.875 -3.242 -13.336 1 31.72 97 GLN A N 1
ATOM 744 C CA . GLN A 1 97 ? 46 -4.344 -12.961 1 31.72 97 GLN A CA 1
ATOM 745 C C . GLN A 1 97 ? 46.125 -4.672 -11.477 1 31.72 97 GLN A C 1
ATOM 747 O O . GLN A 1 97 ? 47.156 -5.191 -11.039 1 31.72 97 GLN A O 1
ATOM 752 N N . ILE A 1 98 ? 46 -3.809 -10.516 1 29.86 98 ILE A N 1
ATOM 753 C CA . ILE A 1 98 ? 46.312 -4.355 -9.203 1 29.86 98 ILE A CA 1
ATOM 754 C C . ILE A 1 98 ? 45.375 -5.523 -8.898 1 29.86 98 ILE A C 1
ATOM 756 O O . ILE A 1 98 ? 44.156 -5.367 -8.914 1 29.86 98 ILE A O 1
ATOM 760 N N . PRO A 1 99 ? 45.812 -6.852 -8.938 1 26.53 99 PRO A N 1
ATOM 761 C CA . PRO A 1 99 ? 45.125 -8.117 -8.695 1 26.53 99 PRO A CA 1
ATOM 762 C C . PRO A 1 99 ? 44.438 -8.156 -7.34 1 26.53 99 PRO A C 1
ATOM 764 O O . PRO A 1 99 ? 45.062 -7.945 -6.309 1 26.53 99 PRO A O 1
ATOM 767 N N . SER A 1 100 ? 43.406 -7.555 -7.109 1 26.34 100 SER A N 1
ATOM 768 C CA . SER A 1 100 ? 42.781 -7.703 -5.809 1 26.34 100 SER A CA 1
ATOM 769 C C . SER A 1 100 ? 42.531 -9.172 -5.477 1 26.34 100 SER A C 1
ATOM 771 O O . SER A 1 100 ? 41.906 -9.898 -6.262 1 26.34 100 SER A O 1
ATOM 773 N N . GLY A 1 101 ? 43.375 -9.953 -4.824 1 23.53 101 GLY A N 1
ATOM 774 C CA . GLY A 1 101 ? 43.406 -11.336 -4.379 1 23.53 101 GLY A CA 1
ATOM 775 C C . GLY A 1 101 ? 42.188 -11.695 -3.527 1 23.53 101 GLY A C 1
ATOM 776 O O . GLY A 1 101 ? 42.219 -12.688 -2.799 1 23.53 101 GLY A O 1
ATOM 777 N N . LYS A 1 102 ? 41.25 -11.039 -3.219 1 27.03 102 LYS A N 1
ATOM 778 C CA . LYS A 1 102 ? 40.406 -11.648 -2.201 1 27.03 102 LYS A CA 1
ATOM 779 C C . LYS A 1 102 ? 40 -13.062 -2.611 1 27.03 102 LYS A C 1
ATOM 781 O O . LYS A 1 102 ? 39.375 -13.25 -3.662 1 27.03 102 LYS A O 1
ATOM 786 N N . ASP A 1 103 ? 40.625 -14.07 -2.229 1 23 103 ASP A N 1
ATOM 787 C CA . ASP A 1 103 ? 40.406 -15.516 -2.238 1 23 103 ASP A CA 1
ATOM 788 C C . ASP A 1 103 ? 39 -15.852 -1.741 1 23 103 ASP A C 1
ATOM 790 O O . ASP A 1 103 ? 38.438 -15.125 -0.917 1 23 103 ASP A O 1
ATOM 794 N N . ASP A 1 104 ? 38.375 -17.094 -2.141 1 22.83 104 ASP A N 1
ATOM 795 C CA . ASP A 1 104 ? 37.219 -17.828 -2.604 1 22.83 104 ASP A CA 1
ATOM 796 C C . ASP A 1 104 ? 36.5 -18.5 -1.44 1 22.83 104 ASP A C 1
ATOM 798 O O . ASP A 1 104 ? 35.531 -19.234 -1.645 1 22.83 104 ASP A O 1
ATOM 802 N N . GLN A 1 105 ? 37.094 -18.828 -0.315 1 22.52 105 GLN A N 1
ATOM 803 C CA . GLN A 1 105 ? 36.531 -20.078 0.193 1 22.52 105 GLN A CA 1
ATOM 804 C C . GLN A 1 105 ? 35.188 -19.859 0.88 1 22.52 105 GLN A C 1
ATOM 806 O O . GLN A 1 105 ? 35.156 -19.391 2.014 1 22.52 105 GLN A O 1
ATOM 811 N N . PHE A 1 106 ? 34.219 -19.469 0.266 1 21.95 106 PHE A N 1
ATOM 812 C CA . PHE A 1 106 ? 32.875 -19.5 0.826 1 21.95 106 PHE A CA 1
ATOM 813 C C . PHE A 1 106 ? 32.5 -20.891 1.313 1 21.95 106 PHE A C 1
ATOM 815 O O . PHE A 1 106 ? 32.312 -21.812 0.509 1 21.95 106 PHE A O 1
ATOM 822 N N . SER A 1 107 ? 33.188 -21.406 2.262 1 24.08 107 SER A N 1
ATOM 823 C CA . SER A 1 107 ? 32.688 -22.641 2.865 1 24.08 107 SER A CA 1
ATOM 824 C C . SER A 1 107 ? 31.203 -22.531 3.199 1 24.08 107 SER A C 1
ATOM 826 O O . SER A 1 107 ? 30.812 -21.812 4.117 1 24.08 107 SER A O 1
ATOM 828 N N . GLY A 1 108 ? 30.391 -22.484 2.254 1 24.22 108 GLY A N 1
ATOM 829 C CA . GLY A 1 108 ? 28.938 -22.406 2.254 1 24.22 108 GLY A CA 1
ATOM 830 C C . GLY A 1 108 ? 28.266 -23.547 3 1 24.22 108 GLY A C 1
ATOM 831 O O . GLY A 1 108 ? 28.391 -24.703 2.607 1 24.22 108 GLY A O 1
ATOM 832 N N . PRO A 1 109 ? 28.516 -23.75 4.359 1 26.31 109 PRO A N 1
ATOM 833 C CA . PRO A 1 109 ? 27.672 -24.844 4.852 1 26.31 109 PRO A CA 1
ATOM 834 C C . PRO A 1 109 ? 26.312 -24.891 4.156 1 26.31 109 PRO A C 1
ATOM 836 O O . PRO A 1 109 ? 25.781 -23.859 3.738 1 26.31 109 PRO A O 1
ATOM 839 N N . ASP A 1 110 ? 25.984 -26.016 3.473 1 26.66 110 ASP A N 1
ATOM 840 C CA . ASP A 1 110 ? 24.953 -26.453 2.525 1 26.66 110 ASP A CA 1
ATOM 841 C C . ASP A 1 110 ? 23.562 -26.312 3.125 1 26.66 110 ASP A C 1
ATOM 843 O O . ASP A 1 110 ? 22.609 -26.938 2.641 1 26.66 110 ASP A O 1
ATOM 847 N N . ASP A 1 111 ? 23.438 -26.297 4.5 1 27.64 111 ASP A N 1
ATOM 848 C CA . ASP A 1 111 ? 22.016 -26.312 4.812 1 27.64 111 ASP A CA 1
ATOM 849 C C . ASP A 1 111 ? 21.234 -25.359 3.918 1 27.64 111 ASP A C 1
ATOM 851 O O . ASP A 1 111 ? 21.297 -24.141 4.105 1 27.64 111 ASP A O 1
ATOM 855 N N . SER A 1 112 ? 21.312 -25.562 2.699 1 28.7 112 SER A N 1
ATOM 856 C CA . SER A 1 112 ? 20.672 -25.016 1.509 1 28.7 112 SER A CA 1
ATOM 857 C C . SER A 1 112 ? 19.219 -24.625 1.788 1 28.7 112 SER A C 1
ATOM 859 O O . SER A 1 112 ? 18.328 -24.906 0.985 1 28.7 112 SER A O 1
ATOM 861 N N . GLU A 1 113 ? 18.734 -24.891 3.061 1 30.45 113 GLU A N 1
ATOM 862 C CA . GLU A 1 113 ? 17.375 -24.344 3.129 1 30.45 113 GLU A CA 1
ATOM 863 C C . GLU A 1 113 ? 17.312 -22.969 2.453 1 30.45 113 GLU A C 1
ATOM 865 O O . GLU A 1 113 ? 18.203 -22.141 2.629 1 30.45 113 GLU A O 1
ATOM 870 N N . GLY A 1 114 ? 16.953 -22.969 1.295 1 31.83 114 GLY A N 1
ATOM 871 C CA . GLY A 1 114 ? 16.734 -21.797 0.459 1 31.83 114 GLY A CA 1
ATOM 872 C C . GLY A 1 114 ? 16.578 -20.516 1.256 1 31.83 114 GLY A C 1
ATOM 873 O O . GLY A 1 114 ? 15.898 -20.484 2.283 1 31.83 114 GLY A O 1
ATOM 874 N N . GLU A 1 115 ? 17.656 -19.812 1.537 1 32.31 115 GLU A N 1
ATOM 875 C CA . GLU A 1 115 ? 17.688 -18.438 2.029 1 32.31 115 GLU A CA 1
ATOM 876 C C . GLU A 1 115 ? 16.391 -17.703 1.729 1 32.31 115 GLU A C 1
ATOM 878 O O . GLU A 1 115 ? 16.141 -17.297 0.589 1 32.31 115 GLU A O 1
ATOM 883 N N . SER A 1 116 ? 15.25 -18.219 2.215 1 35.12 116 SER A N 1
ATOM 884 C CA . SER A 1 116 ? 14.133 -17.281 2.252 1 35.12 116 SER A CA 1
ATOM 885 C C . SER A 1 116 ? 14.617 -15.859 2.469 1 35.12 116 SER A C 1
ATOM 887 O O . SER A 1 116 ? 15.359 -15.586 3.416 1 35.12 116 SER A O 1
ATOM 889 N N . SER A 1 117 ? 15.016 -15.227 1.578 1 36.78 117 SER A N 1
ATOM 890 C CA . SER A 1 117 ? 15.289 -13.797 1.643 1 36.78 117 SER A CA 1
ATOM 891 C C . SER A 1 117 ? 14.531 -13.141 2.795 1 36.78 117 SER A C 1
ATOM 893 O O . SER A 1 117 ? 13.461 -13.609 3.188 1 36.78 117 SER A O 1
ATOM 895 N N . GLY A 1 118 ? 15.227 -12.57 3.773 1 37.53 118 GLY A N 1
ATOM 896 C CA . GLY A 1 118 ? 14.938 -11.703 4.906 1 37.53 118 GLY A CA 1
ATOM 897 C C . GLY A 1 118 ? 13.578 -11.031 4.812 1 37.53 118 GLY A C 1
ATOM 898 O O . GLY A 1 118 ? 13.211 -10.242 5.684 1 37.53 118 GLY A O 1
ATOM 899 N N . SER A 1 119 ? 13.078 -10.969 3.695 1 45.31 119 SER A N 1
ATOM 900 C CA . SER A 1 119 ? 11.914 -10.086 3.598 1 45.31 119 SER A CA 1
ATOM 901 C C . SER A 1 119 ? 10.641 -10.805 4.055 1 45.31 119 SER A C 1
ATOM 903 O O . SER A 1 119 ? 9.547 -10.234 3.994 1 45.31 119 SER A O 1
ATOM 905 N N . ASP A 1 120 ? 10.719 -12.133 4.367 1 51.59 120 ASP A N 1
ATOM 906 C CA . ASP A 1 120 ? 9.391 -12.719 4.523 1 51.59 120 ASP A CA 1
ATOM 907 C C . ASP A 1 120 ? 8.797 -12.375 5.887 1 51.59 120 ASP A C 1
ATOM 909 O O . ASP A 1 120 ? 9.43 -12.594 6.922 1 51.59 120 ASP A O 1
ATOM 913 N N . ILE A 1 121 ? 7.93 -11.438 6.059 1 54.16 121 ILE A N 1
ATOM 914 C CA . ILE A 1 121 ? 7.117 -11.109 7.223 1 54.16 121 ILE A CA 1
ATOM 915 C C . ILE A 1 121 ? 6.371 -12.352 7.699 1 54.16 121 ILE A C 1
ATOM 917 O O . ILE A 1 121 ? 5.793 -13.086 6.895 1 54.16 121 ILE A O 1
ATOM 921 N N . PRO A 1 122 ? 6.852 -12.969 8.852 1 51.69 122 PRO A N 1
ATOM 922 C CA . PRO A 1 122 ? 5.945 -14.023 9.305 1 51.69 122 PRO A CA 1
ATOM 923 C C . PRO A 1 122 ? 4.473 -13.656 9.133 1 51.69 122 PRO A C 1
ATOM 925 O O . PRO A 1 122 ? 4.051 -12.578 9.555 1 51.69 122 PRO A O 1
ATOM 928 N N . MET A 1 123 ? 3.848 -14.156 8.148 1 57.81 123 MET A N 1
ATOM 929 C CA . MET A 1 123 ? 2.424 -13.906 7.938 1 57.81 123 MET A CA 1
ATOM 930 C C . MET A 1 123 ? 1.61 -14.352 9.148 1 57.81 123 MET A C 1
ATOM 932 O O . MET A 1 123 ? 1.644 -15.523 9.531 1 57.81 123 MET A O 1
ATOM 936 N N . ALA A 1 124 ? 1.333 -13.422 10.008 1 53.94 124 ALA A N 1
ATOM 937 C CA . ALA A 1 124 ? 0.389 -13.828 11.055 1 53.94 124 ALA A CA 1
ATOM 938 C C . ALA A 1 124 ? -0.905 -14.359 10.438 1 53.94 124 ALA A C 1
ATOM 940 O O . ALA A 1 124 ? -1.527 -15.273 10.984 1 53.94 124 ALA A O 1
ATOM 941 N N . GLU A 1 125 ? -1.276 -13.836 9.195 1 63.97 125 GLU A N 1
ATOM 942 C CA . GLU A 1 125 ? -2.557 -14.297 8.664 1 63.97 125 GLU A CA 1
ATOM 943 C C . GLU A 1 125 ? -2.361 -15.172 7.43 1 63.97 125 GLU A C 1
ATOM 945 O O . GLU A 1 125 ? -1.896 -14.688 6.395 1 63.97 125 GLU A O 1
ATOM 950 N N . LYS A 1 126 ? -2.502 -16.359 7.77 1 80.12 126 LYS A N 1
ATOM 951 C CA . LYS A 1 126 ? -2.475 -17.375 6.715 1 80.12 126 LYS A CA 1
ATOM 952 C C . LYS A 1 126 ? -3.754 -17.328 5.879 1 80.12 126 LYS A C 1
ATOM 954 O O . LYS A 1 126 ? -4.812 -16.938 6.375 1 80.12 126 LYS A O 1
ATOM 959 N N . PRO A 1 127 ? -3.67 -17.562 4.605 1 83.38 127 PRO A N 1
ATOM 960 C CA . PRO A 1 127 ? -4.871 -17.531 3.766 1 83.38 127 PRO A CA 1
ATOM 961 C C . PRO A 1 127 ? -5.992 -18.422 4.301 1 83.38 127 PRO A C 1
ATOM 963 O O . PRO A 1 127 ? -5.805 -19.625 4.449 1 83.38 127 PRO A O 1
ATOM 966 N N . SER A 1 128 ? -7.082 -17.844 4.539 1 83.31 128 SER A N 1
ATOM 967 C CA . SER A 1 128 ? -8.188 -18.516 5.223 1 83.31 128 SER A CA 1
ATOM 968 C C . SER A 1 128 ? -8.688 -19.703 4.422 1 83.31 128 SER A C 1
ATOM 970 O O . SER A 1 128 ? -9.055 -20.734 4.996 1 83.31 128 SER A O 1
ATOM 972 N N . HIS A 1 129 ? -8.695 -19.578 3.127 1 87 129 HIS A N 1
ATOM 973 C CA . HIS A 1 129 ? -9.219 -20.672 2.303 1 87 129 HIS A CA 1
ATOM 974 C C . HIS A 1 129 ? -8.328 -21.906 2.393 1 87 129 HIS A C 1
ATOM 976 O O . HIS A 1 129 ? -8.82 -23.031 2.369 1 87 129 HIS A O 1
ATOM 982 N N . LEU A 1 130 ? -7.043 -21.688 2.525 1 89.75 130 LEU A N 1
ATOM 983 C CA . LEU A 1 130 ? -6.129 -22.812 2.689 1 89.75 130 LEU A CA 1
ATOM 984 C C . LEU A 1 130 ? -6.254 -23.406 4.086 1 89.75 130 LEU A C 1
ATOM 986 O O . LEU A 1 130 ? -6.199 -24.641 4.242 1 89.75 130 LEU A O 1
ATOM 990 N N . GLN A 1 131 ? -6.469 -22.562 5.023 1 88.38 131 GLN A N 1
ATOM 991 C CA . GLN A 1 131 ? -6.676 -23.047 6.387 1 88.38 131 GLN A CA 1
ATOM 992 C C . GLN A 1 131 ? -7.922 -23.922 6.477 1 88.38 131 GLN A C 1
ATOM 994 O O . GLN A 1 131 ? -7.922 -24.938 7.176 1 88.38 131 GLN A O 1
ATOM 999 N N . SER A 1 132 ? -8.93 -23.531 5.801 1 88.5 132 SER A N 1
ATOM 1000 C CA . SER A 1 132 ? -10.211 -24.234 5.855 1 88.5 132 SER A CA 1
ATOM 1001 C C . SER A 1 132 ? -10.086 -25.641 5.305 1 88.5 132 SER A C 1
ATOM 1003 O O . SER A 1 132 ? -10.906 -26.516 5.621 1 88.5 132 SER A O 1
ATOM 1005 N N . LEU A 1 133 ? -9.094 -25.859 4.488 1 91.25 133 LEU A N 1
ATOM 1006 C CA . LEU A 1 133 ? -8.867 -27.188 3.945 1 91.25 133 LEU A CA 1
ATOM 1007 C C . LEU A 1 133 ? -8.484 -28.172 5.051 1 91.25 133 LEU A C 1
ATOM 1009 O O . LEU A 1 133 ? -8.727 -29.375 4.934 1 91.25 133 LEU A O 1
ATOM 1013 N N . PHE A 1 134 ? -7.93 -27.578 6.141 1 90.31 134 PHE A N 1
ATOM 1014 C CA . PHE A 1 134 ? -7.402 -28.453 7.184 1 90.31 134 PHE A CA 1
ATOM 1015 C C . PHE A 1 134 ? -8.102 -28.188 8.516 1 90.31 134 PHE A C 1
ATOM 1017 O O . PHE A 1 134 ? -7.816 -28.844 9.516 1 90.31 134 PHE A O 1
ATOM 1024 N N . GLN A 1 135 ? -8.812 -27.172 8.484 1 86.94 135 GLN A N 1
ATOM 1025 C CA . GLN A 1 135 ? -9.648 -26.844 9.641 1 86.94 135 GLN A CA 1
ATOM 1026 C C . GLN A 1 135 ? -11.117 -26.75 9.25 1 86.94 135 GLN A C 1
ATOM 1028 O O . GLN A 1 135 ? -11.609 -25.688 8.883 1 86.94 135 GLN A O 1
ATOM 1033 N N . ASN A 1 136 ? -11.742 -27.797 9.375 1 84.31 136 ASN A N 1
ATOM 1034 C CA . ASN A 1 136 ? -13.148 -27.953 9.016 1 84.31 136 ASN A CA 1
ATOM 1035 C C . ASN A 1 136 ? -13.836 -29.016 9.859 1 84.31 136 ASN A C 1
ATOM 1037 O O . ASN A 1 136 ? -13.383 -29.344 10.953 1 84.31 136 ASN A O 1
ATOM 1041 N N . ASP A 1 137 ? -14.922 -29.453 9.438 1 77.94 137 ASP A N 1
ATOM 1042 C CA . ASP A 1 137 ? -15.711 -30.375 10.25 1 77.94 137 ASP A CA 1
ATOM 1043 C C . ASP A 1 137 ? -15.062 -31.766 10.297 1 77.94 137 ASP A C 1
ATOM 1045 O O . ASP A 1 137 ? -15.32 -32.531 11.211 1 77.94 137 ASP A O 1
ATOM 1049 N N . TRP A 1 138 ? -14.172 -31.984 9.375 1 83 138 TRP A N 1
ATOM 1050 C CA . TRP A 1 138 ? -13.602 -33.312 9.266 1 83 138 TRP A CA 1
ATOM 1051 C C . TRP A 1 138 ? -12.172 -33.344 9.797 1 83 138 TRP A C 1
ATOM 1053 O O . TRP A 1 138 ? -11.68 -34.375 10.227 1 83 138 TRP A O 1
ATOM 1063 N N . LEU A 1 139 ? -11.539 -32.156 9.672 1 88 139 LEU A N 1
ATOM 1064 C CA . LEU A 1 139 ? -10.133 -32.062 10.055 1 88 139 LEU A CA 1
ATOM 1065 C C . LEU A 1 139 ? -9.914 -30.906 11.016 1 88 139 LEU A C 1
ATOM 1067 O O . LEU A 1 139 ? -10.602 -29.891 10.93 1 88 139 LEU A O 1
ATOM 1071 N N . SER A 1 140 ? -9.062 -31.109 11.938 1 88.88 140 SER A N 1
ATOM 1072 C CA . SER A 1 140 ? -8.57 -30.047 12.812 1 88.88 140 SER A CA 1
ATOM 1073 C C . SER A 1 140 ? -7.059 -29.891 12.703 1 88.88 140 SER A C 1
ATOM 1075 O O . SER A 1 140 ? -6.336 -30.891 12.617 1 88.88 140 SER A O 1
ATOM 1077 N N . ALA A 1 141 ? -6.723 -28.703 12.547 1 87.69 141 ALA A N 1
ATOM 1078 C CA . ALA A 1 141 ? -5.297 -28.422 12.383 1 87.69 141 ALA A CA 1
ATOM 1079 C C . ALA A 1 141 ? -4.797 -27.469 13.461 1 87.69 141 ALA A C 1
ATOM 1081 O O . ALA A 1 141 ? -5.461 -26.484 13.789 1 87.69 141 ALA A O 1
ATOM 1082 N N . ASP A 1 142 ? -3.693 -27.844 14.086 1 80.31 142 ASP A N 1
ATOM 1083 C CA . ASP A 1 142 ? -3.012 -26.969 15.031 1 80.31 142 ASP A CA 1
ATOM 1084 C C . ASP A 1 142 ? -1.676 -26.484 14.469 1 80.31 142 ASP A C 1
ATOM 1086 O O . ASP A 1 142 ? -0.928 -27.266 13.875 1 80.31 142 ASP A O 1
ATOM 1090 N N . PRO A 1 143 ? -1.634 -25.266 14.492 1 73 143 PRO A N 1
ATOM 1091 C CA . PRO A 1 143 ? -0.328 -24.781 14.039 1 73 143 PRO A CA 1
ATOM 1092 C C . PRO A 1 143 ? 0.829 -25.328 14.867 1 73 143 PRO A C 1
ATOM 1094 O O . PRO A 1 143 ? 0.685 -25.531 16.078 1 73 143 PRO A O 1
ATOM 1097 N N . CYS A 1 144 ? 1.799 -25.938 14.125 1 62.84 144 CYS A N 1
ATOM 1098 C CA . CYS A 1 144 ? 2.963 -26.453 14.844 1 62.84 144 CYS A CA 1
ATOM 1099 C C . CYS A 1 144 ? 3.766 -25.312 15.453 1 62.84 144 CYS A C 1
ATOM 1101 O O . CYS A 1 144 ? 3.846 -24.219 14.875 1 62.84 144 CYS A O 1
ATOM 1103 N N . GLN A 1 145 ? 4.004 -25.422 16.625 1 53.81 145 GLN A N 1
ATOM 1104 C CA . GLN A 1 145 ? 4.828 -24.469 17.375 1 53.81 145 GLN A CA 1
ATOM 1105 C C . GLN A 1 145 ? 6.105 -24.141 16.609 1 53.81 145 GLN A C 1
ATOM 1107 O O . GLN A 1 145 ? 6.934 -23.359 17.094 1 53.81 145 GLN A O 1
ATOM 1112 N N . HIS A 1 146 ? 6.477 -24.859 15.609 1 50.34 146 HIS A N 1
ATOM 1113 C CA . HIS A 1 146 ? 7.766 -24.734 14.938 1 50.34 146 HIS A CA 1
ATOM 1114 C C . HIS A 1 146 ? 7.926 -23.328 14.336 1 50.34 146 HIS A C 1
ATOM 1116 O O . HIS A 1 146 ? 8.922 -23.047 13.664 1 50.34 146 HIS A O 1
ATOM 1122 N N . GLU A 1 147 ? 6.855 -22.594 14.531 1 54.44 147 GLU A N 1
ATOM 1123 C CA . GLU A 1 147 ? 7.008 -21.141 14.578 1 54.44 147 GLU A CA 1
ATOM 1124 C C . GLU A 1 147 ? 8.297 -20.75 15.297 1 54.44 147 GLU A C 1
ATOM 1126 O O . GLU A 1 147 ? 8.789 -19.625 15.133 1 54.44 147 GLU A O 1
ATOM 1131 N N . HIS A 1 148 ? 8.898 -21.922 15.812 1 54.09 148 HIS A N 1
ATOM 1132 C CA . HIS A 1 148 ? 10.109 -21.672 16.578 1 54.09 148 HIS A CA 1
ATOM 1133 C C . HIS A 1 148 ? 11.305 -21.438 15.656 1 54.09 148 HIS A C 1
ATOM 1135 O O . HIS A 1 148 ? 12.133 -20.562 15.914 1 54.09 148 HIS A O 1
ATOM 1141 N N . GLN A 1 149 ? 11.406 -22.281 14.523 1 57.47 149 GLN A N 1
ATOM 1142 C CA . GLN A 1 149 ? 12.555 -22.094 13.641 1 57.47 149 GLN A CA 1
ATOM 1143 C C . GLN A 1 149 ? 12.484 -20.734 12.938 1 57.47 149 GLN A C 1
ATOM 1145 O O . GLN A 1 149 ? 13.492 -20.047 12.797 1 57.47 149 GLN A O 1
ATOM 1150 N N . ALA A 1 150 ? 11.305 -20.531 12.445 1 63 150 ALA A N 1
ATOM 1151 C CA . ALA A 1 150 ? 11.141 -19.219 11.828 1 63 150 ALA A CA 1
ATOM 1152 C C . ALA A 1 150 ? 11.414 -18.109 12.828 1 63 150 ALA A C 1
ATOM 1154 O O . ALA A 1 150 ? 12.023 -17.094 12.484 1 63 150 ALA A O 1
ATOM 1155 N N . GLU A 1 151 ? 11.07 -18.453 13.969 1 66.38 151 GLU A N 1
ATOM 1156 C CA . GLU A 1 151 ? 11.305 -17.484 15.023 1 66.38 151 GLU A CA 1
ATOM 1157 C C . GLU A 1 151 ? 12.789 -17.344 15.344 1 66.38 151 GLU A C 1
ATOM 1159 O O . GLU A 1 151 ? 13.289 -16.25 15.594 1 66.38 151 GLU A O 1
ATOM 1164 N N . GLN A 1 152 ? 13.438 -18.453 15.227 1 68.19 152 GLN A N 1
ATOM 1165 C CA . GLN A 1 152 ? 14.867 -18.438 15.5 1 68.19 152 GLN A CA 1
ATOM 1166 C C . GLN A 1 152 ? 15.625 -17.688 14.406 1 68.19 152 GLN A C 1
ATOM 1168 O O . GLN A 1 152 ? 16.562 -16.922 14.695 1 68.19 152 GLN A O 1
ATOM 1173 N N . ARG A 1 153 ? 15.211 -17.906 13.297 1 68.81 153 ARG A N 1
ATOM 1174 C CA . ARG A 1 153 ? 15.836 -17.188 12.195 1 68.81 153 ARG A CA 1
ATOM 1175 C C . ARG A 1 153 ? 15.594 -15.68 12.312 1 68.81 153 ARG A C 1
ATOM 1177 O O . ARG A 1 153 ? 16.484 -14.875 12.055 1 68.81 153 ARG A O 1
ATOM 1184 N N . MET A 1 154 ? 14.461 -15.383 12.664 1 73.19 154 MET A N 1
ATOM 1185 C CA . MET A 1 154 ? 14.117 -13.977 12.844 1 73.19 154 MET A CA 1
ATOM 1186 C C . MET A 1 154 ? 14.945 -13.359 13.969 1 73.19 154 MET A C 1
ATOM 1188 O O . MET A 1 154 ? 15.43 -12.234 13.844 1 73.19 154 MET A O 1
ATOM 1192 N N . ASP A 1 155 ? 15.078 -14.18 14.898 1 75.12 155 ASP A N 1
ATOM 1193 C CA . ASP A 1 155 ? 15.859 -13.695 16.031 1 75.12 155 ASP A CA 1
ATOM 1194 C C . ASP A 1 155 ? 17.312 -13.453 15.648 1 75.12 155 ASP A C 1
ATOM 1196 O O . ASP A 1 155 ? 17.922 -12.477 16.078 1 75.12 155 ASP A O 1
ATOM 1200 N N . LYS A 1 156 ? 17.766 -14.352 14.859 1 76.12 156 LYS A N 1
ATOM 1201 C CA . LYS A 1 156 ? 19.141 -14.203 14.406 1 76.12 156 LYS A CA 1
ATOM 1202 C C . LYS A 1 156 ? 19.297 -12.977 13.508 1 76.12 156 LYS A C 1
ATOM 1204 O O . LYS A 1 156 ? 20.266 -12.227 13.633 1 76.12 156 LYS A O 1
ATOM 1209 N N . MET A 1 157 ? 18.406 -12.789 12.672 1 77.69 157 MET A N 1
ATOM 1210 C CA . MET A 1 157 ? 18.438 -11.633 11.781 1 77.69 157 MET A CA 1
ATOM 1211 C C . MET A 1 157 ? 18.328 -10.336 12.578 1 77.69 157 MET A C 1
ATOM 1213 O O . MET A 1 157 ? 19.062 -9.375 12.305 1 77.69 157 MET A O 1
ATOM 1217 N N . PHE A 1 158 ? 17.531 -10.367 13.547 1 81.31 158 PHE A N 1
ATOM 1218 C CA . PHE A 1 158 ? 17.359 -9.18 14.375 1 81.31 158 PHE A CA 1
ATOM 1219 C C . PHE A 1 158 ? 18.609 -8.898 15.195 1 81.31 158 PHE A C 1
ATOM 1221 O O . PHE A 1 158 ? 18.969 -7.734 15.414 1 81.31 158 PHE A O 1
ATOM 1228 N N . ALA A 1 159 ? 19.141 -9.977 15.594 1 84 159 ALA A N 1
ATOM 1229 C CA . ALA A 1 159 ? 20.359 -9.828 16.359 1 84 159 ALA A CA 1
ATOM 1230 C C . ALA A 1 159 ? 21.469 -9.211 15.516 1 84 159 ALA A C 1
ATOM 1232 O O . ALA A 1 159 ? 22.188 -8.305 15.969 1 84 159 ALA A O 1
ATOM 1233 N N . GLN A 1 160 ? 21.578 -9.641 14.328 1 84.94 160 GLN A N 1
ATOM 1234 C CA . GLN A 1 160 ? 22.594 -9.109 13.422 1 84.94 160 GLN A CA 1
ATOM 1235 C C . GLN A 1 160 ? 22.312 -7.648 13.078 1 84.94 160 GLN A C 1
ATOM 1237 O O . GLN A 1 160 ? 23.234 -6.828 13.047 1 84.94 160 GLN A O 1
ATOM 1242 N N . LEU A 1 161 ? 21.125 -7.383 12.828 1 87 161 LEU A N 1
ATOM 1243 C CA . LEU A 1 161 ? 20.734 -6.012 12.523 1 87 161 LEU A CA 1
ATOM 1244 C C . LEU A 1 161 ? 21 -5.094 13.719 1 87 161 LEU A C 1
ATOM 1246 O O . LEU A 1 161 ? 21.453 -3.961 13.539 1 87 161 LEU A O 1
ATOM 1250 N N . SER A 1 162 ? 20.797 -5.629 14.867 1 90.12 162 SER A N 1
ATOM 1251 C CA . SER A 1 162 ? 21 -4.844 16.078 1 90.12 162 SER A CA 1
ATOM 1252 C C . SER A 1 162 ? 22.484 -4.496 16.266 1 90.12 162 SER A C 1
ATOM 1254 O O . SER A 1 162 ? 22.812 -3.385 16.688 1 90.12 162 SER A O 1
ATOM 1256 N N . ILE A 1 163 ? 23.266 -5.398 15.953 1 90.38 163 ILE A N 1
ATOM 1257 C CA . ILE A 1 163 ? 24.703 -5.188 16.109 1 90.38 163 ILE A CA 1
ATOM 1258 C C . ILE A 1 163 ? 25.172 -4.105 15.133 1 90.38 163 ILE A C 1
ATOM 1260 O O . ILE A 1 163 ? 26.016 -3.271 15.484 1 90.38 163 ILE A O 1
ATOM 1264 N N . GLU A 1 164 ? 24.609 -4.008 14.023 1 90.88 164 GLU A N 1
ATOM 1265 C CA . GLU A 1 164 ? 25.047 -3.088 12.977 1 90.88 164 GLU A CA 1
ATOM 1266 C C . GLU A 1 164 ? 24.406 -1.713 13.156 1 90.88 164 GLU A C 1
ATOM 1268 O O . GLU A 1 164 ? 25.062 -0.688 12.953 1 90.88 164 GLU A O 1
ATOM 1273 N N . VAL A 1 165 ? 23.219 -1.665 13.523 1 95 165 VAL A N 1
ATOM 1274 C CA . VAL A 1 165 ? 22.422 -0.442 13.453 1 95 165 VAL A CA 1
ATOM 1275 C C . VAL A 1 165 ? 22.469 0.281 14.797 1 95 165 VAL A C 1
ATOM 1277 O O . VAL A 1 165 ? 22.406 1.512 14.852 1 95 165 VAL A O 1
ATOM 1280 N N . ARG A 1 166 ? 22.547 -0.41 15.891 1 95.62 166 ARG A N 1
ATOM 1281 C CA . ARG A 1 166 ? 22.453 0.168 17.234 1 95.62 166 ARG A CA 1
ATOM 1282 C C . ARG A 1 166 ? 23.5 1.263 17.422 1 95.62 166 ARG A C 1
ATOM 1284 O O . ARG A 1 166 ? 23.172 2.385 17.812 1 95.62 166 ARG A O 1
ATOM 1291 N N . PRO A 1 167 ? 24.734 1.01 17.031 1 94.88 167 PRO A N 1
ATOM 1292 C CA . PRO A 1 167 ? 25.734 2.07 17.234 1 94.88 167 PRO A CA 1
ATOM 1293 C C . PRO A 1 167 ? 25.453 3.305 16.375 1 94.88 167 PRO A C 1
ATOM 1295 O O . PRO A 1 167 ? 25.703 4.43 16.812 1 94.88 167 PRO A O 1
ATOM 1298 N N . LYS A 1 168 ? 25.016 3.109 15.18 1 96.38 168 LYS A N 1
ATOM 1299 C CA . LYS A 1 168 ? 24.672 4.234 14.312 1 96.38 168 LYS A CA 1
ATOM 1300 C C . LYS A 1 168 ? 23.578 5.098 14.93 1 96.38 168 LYS A C 1
ATOM 1302 O O . LYS A 1 168 ? 23.641 6.328 14.875 1 96.38 168 LYS A O 1
ATOM 1307 N N . LEU A 1 169 ? 22.625 4.434 15.5 1 97.69 169 LEU A N 1
ATOM 1308 C CA . LEU A 1 169 ? 21.531 5.148 16.141 1 97.69 169 LEU A CA 1
ATOM 1309 C C . LEU A 1 169 ? 22 5.848 17.406 1 97.69 169 LEU A C 1
ATOM 1311 O O . LEU A 1 169 ? 21.625 6.996 17.672 1 97.69 169 LEU A O 1
ATOM 1315 N N . GLN A 1 170 ? 22.781 5.164 18.188 1 96.75 170 GLN A N 1
ATOM 1316 C CA . GLN A 1 170 ? 23.234 5.719 19.453 1 96.75 170 GLN A CA 1
ATOM 1317 C C . GLN A 1 170 ? 24.156 6.918 19.234 1 96.75 170 GLN A C 1
ATOM 1319 O O . GLN A 1 170 ? 24.172 7.852 20.031 1 96.75 170 GLN A O 1
ATOM 1324 N N . ASN A 1 171 ? 24.812 6.918 18.094 1 96 171 ASN A N 1
ATOM 1325 C CA . ASN A 1 171 ? 25.672 8.047 17.75 1 96 171 ASN A CA 1
ATOM 1326 C C . ASN A 1 171 ? 24.844 9.305 17.453 1 96 171 ASN A C 1
ATOM 1328 O O . ASN A 1 171 ? 25.391 10.414 17.453 1 96 171 ASN A O 1
ATOM 1332 N N . MET A 1 172 ? 23.594 9.125 17.234 1 96.88 172 MET A N 1
ATOM 1333 C CA . MET A 1 172 ? 22.719 10.258 16.922 1 96.88 172 MET A CA 1
ATOM 1334 C C . MET A 1 172 ? 22.125 10.852 18.188 1 96.88 172 MET A C 1
ATOM 1336 O O . MET A 1 172 ? 21.516 11.922 18.156 1 96.88 172 MET A O 1
ATOM 1340 N N . ILE A 1 173 ? 22.328 10.234 19.359 1 97.38 173 ILE A N 1
ATOM 1341 C CA . ILE A 1 173 ? 21.781 10.734 20.609 1 97.38 173 ILE A CA 1
ATOM 1342 C C . ILE A 1 173 ? 22.5 12.016 21.016 1 97.38 173 ILE A C 1
ATOM 1344 O O . ILE A 1 173 ? 23.703 12.016 21.234 1 97.38 173 ILE A O 1
ATOM 1348 N N . PRO A 1 174 ? 21.766 13.062 21.109 1 96.12 174 PRO A N 1
ATOM 1349 C CA . PRO A 1 174 ? 22.391 14.297 21.594 1 96.12 174 PRO A CA 1
ATOM 1350 C C . PRO A 1 174 ? 22.797 14.211 23.062 1 96.12 174 PRO A C 1
ATOM 1352 O O . PRO A 1 174 ? 22.375 13.297 23.781 1 96.12 174 PRO A O 1
ATOM 1355 N N . PRO A 1 175 ? 23.641 15.172 23.484 1 95.56 175 PRO A N 1
ATOM 1356 C CA . PRO A 1 175 ? 24 15.219 24.906 1 95.56 175 PRO A CA 1
ATOM 1357 C C . PRO A 1 175 ? 22.781 15.406 25.812 1 95.56 175 PRO A C 1
ATOM 1359 O O . PRO A 1 175 ? 21.766 15.969 25.391 1 95.56 175 PRO A O 1
ATOM 1362 N N . LYS A 1 176 ? 22.906 14.945 27.062 1 95.38 176 LYS A N 1
ATOM 1363 C CA . LYS A 1 176 ? 21.781 14.914 28 1 95.38 176 LYS A CA 1
ATOM 1364 C C . LYS A 1 176 ? 21.203 16.312 28.203 1 95.38 176 LYS A C 1
ATOM 1366 O O . LYS A 1 176 ? 19.984 16.469 28.344 1 95.38 176 LYS A O 1
ATOM 1371 N N . ASP A 1 177 ? 22.047 17.328 28.234 1 93.81 177 ASP A N 1
ATOM 1372 C CA . ASP A 1 177 ? 21.594 18.688 28.438 1 93.81 177 ASP A CA 1
ATOM 1373 C C . ASP A 1 177 ? 20.719 19.156 27.266 1 93.81 177 ASP A C 1
ATOM 1375 O O . ASP A 1 177 ? 19.734 19.875 27.484 1 93.81 177 ASP A O 1
ATOM 1379 N N . GLU A 1 178 ? 21.109 18.766 26.125 1 93.69 178 GLU A N 1
ATOM 1380 C CA . GLU A 1 178 ? 20.297 19.109 24.953 1 93.69 178 GLU A CA 1
ATOM 1381 C C . GLU A 1 178 ? 18.969 18.375 24.969 1 93.69 178 GLU A C 1
ATOM 1383 O O . GLU A 1 178 ? 17.938 18.938 24.578 1 93.69 178 GLU A O 1
ATOM 1388 N N . VAL A 1 179 ? 18.984 17.094 25.359 1 95.88 179 VAL A N 1
ATOM 1389 C CA . VAL A 1 179 ? 17.734 16.328 25.484 1 95.88 179 VAL A CA 1
ATOM 1390 C C . VAL A 1 179 ? 16.828 16.984 26.516 1 95.88 179 VAL A C 1
ATOM 1392 O O . VAL A 1 179 ? 15.609 17.078 26.312 1 95.88 179 VAL A O 1
ATOM 1395 N N . ALA A 1 180 ? 17.406 17.438 27.578 1 94.38 180 ALA A N 1
ATOM 1396 C CA . ALA A 1 180 ? 16.641 18.125 28.625 1 94.38 180 ALA A CA 1
ATOM 1397 C C . ALA A 1 180 ? 16.031 19.422 28.094 1 94.38 180 ALA A C 1
ATOM 1399 O O . ALA A 1 180 ? 14.906 19.766 28.422 1 94.38 180 ALA A O 1
ATOM 1400 N N . ASP A 1 181 ? 16.812 20.125 27.344 1 91.25 181 ASP A N 1
ATOM 1401 C CA . ASP A 1 181 ? 16.328 21.359 26.75 1 91.25 181 ASP A CA 1
ATOM 1402 C C . ASP A 1 181 ? 15.156 21.094 25.797 1 91.25 181 ASP A C 1
ATOM 1404 O O . ASP A 1 181 ? 14.164 21.828 25.812 1 91.25 181 ASP A O 1
ATOM 1408 N N . ILE A 1 182 ? 15.266 20.062 24.969 1 92.31 182 ILE A N 1
ATOM 1409 C CA . ILE A 1 182 ? 14.219 19.703 24.031 1 92.31 182 ILE A CA 1
ATOM 1410 C C . ILE A 1 182 ? 12.961 19.297 24.797 1 92.31 182 ILE A C 1
ATOM 1412 O O . ILE A 1 182 ? 11.859 19.766 24.484 1 92.31 182 ILE A O 1
ATOM 1416 N N . ALA A 1 183 ? 13.156 18.453 25.766 1 91.69 183 ALA A N 1
ATOM 1417 C CA . ALA A 1 183 ? 12.023 17.953 26.547 1 91.69 183 ALA A CA 1
ATOM 1418 C C . ALA A 1 183 ? 11.352 19.078 27.328 1 91.69 183 ALA A C 1
ATOM 1420 O O . ALA A 1 183 ? 10.133 19.109 27.469 1 91.69 183 ALA A O 1
ATOM 1421 N N . GLY A 1 184 ? 12.133 20 27.766 1 86.31 184 GLY A N 1
ATOM 1422 C CA . GLY A 1 184 ? 11.625 21.078 28.609 1 86.31 184 GLY A CA 1
ATOM 1423 C C . GLY A 1 184 ? 10.914 22.156 27.828 1 86.31 184 GLY A C 1
ATOM 1424 O O . GLY A 1 184 ? 10.047 22.844 28.375 1 86.31 184 GLY A O 1
ATOM 1425 N N . SER A 1 185 ? 11.25 22.344 26.625 1 79.06 185 SER A N 1
ATOM 1426 C CA . SER A 1 185 ? 10.703 23.438 25.828 1 79.06 185 SER A CA 1
ATOM 1427 C C . SER A 1 185 ? 9.531 22.953 24.969 1 79.06 185 SER A C 1
ATOM 1429 O O . SER A 1 185 ? 8.883 23.75 24.281 1 79.06 185 SER A O 1
ATOM 1431 N N . ALA A 1 186 ? 9.227 21.734 25.141 1 81.12 186 ALA A N 1
ATOM 1432 C CA . ALA A 1 186 ? 8.305 21.156 24.172 1 81.12 186 ALA A CA 1
ATOM 1433 C C . ALA A 1 186 ? 6.855 21.312 24.625 1 81.12 186 ALA A C 1
ATOM 1435 O O . ALA A 1 186 ? 6.566 21.312 25.828 1 81.12 186 ALA A O 1
ATOM 1436 N N . TYR A 1 187 ? 6.062 21.609 23.734 1 82.94 187 TYR A N 1
ATOM 1437 C CA . TYR A 1 187 ? 4.617 21.484 23.891 1 82.94 187 TYR A CA 1
ATOM 1438 C C . TYR A 1 187 ? 4.23 20.062 24.25 1 82.94 187 TYR A C 1
ATOM 1440 O O . TYR A 1 187 ? 4.938 19.109 23.891 1 82.94 187 TYR A O 1
ATOM 1448 N N . ASP A 1 188 ? 3.166 19.922 25.016 1 84.75 188 ASP A N 1
ATOM 1449 C CA . ASP A 1 188 ? 2.711 18.594 25.422 1 84.75 188 ASP A CA 1
ATOM 1450 C C . ASP A 1 188 ? 1.959 17.906 24.281 1 84.75 188 ASP A C 1
ATOM 1452 O O . ASP A 1 188 ? 0.815 17.484 24.469 1 84.75 188 ASP A O 1
ATOM 1456 N N . TRP A 1 189 ? 2.67 17.656 23.25 1 88.94 189 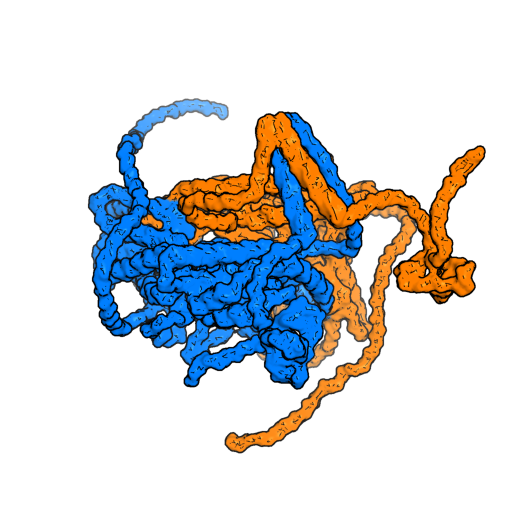TRP A N 1
ATOM 1457 C CA . TRP A 1 189 ? 2.055 17.094 22.047 1 88.94 189 TRP A CA 1
ATOM 1458 C C . TRP A 1 189 ? 1.775 15.609 22.203 1 88.94 189 TRP A C 1
ATOM 1460 O O . TRP A 1 189 ? 0.861 15.07 21.578 1 88.94 189 TRP A O 1
ATOM 1470 N N . LEU A 1 190 ? 2.473 14.898 23.047 1 91.06 190 LEU A N 1
ATOM 1471 C CA . LEU A 1 190 ? 2.285 13.469 23.266 1 91.06 190 LEU A CA 1
ATOM 1472 C C . LEU A 1 190 ? 0.925 13.188 23.891 1 91.06 190 LEU A C 1
ATOM 1474 O O . LEU A 1 190 ? 0.264 12.203 23.547 1 91.06 190 LEU A O 1
ATOM 1478 N N . THR A 1 191 ? 0.568 14.078 24.781 1 88.69 191 THR A N 1
ATOM 1479 C CA . THR A 1 191 ? -0.753 13.93 25.391 1 88.69 191 THR A CA 1
ATOM 1480 C C . THR A 1 191 ? -1.847 14.086 24.328 1 88.69 191 THR A C 1
ATOM 1482 O O . THR A 1 191 ? -2.826 13.336 24.344 1 88.69 191 THR A O 1
ATOM 1485 N N . VAL A 1 192 ? -1.651 15.047 23.516 1 90.12 192 VAL A N 1
ATOM 1486 C CA . VAL A 1 192 ? -2.598 15.266 22.422 1 90.12 192 VAL A CA 1
ATOM 1487 C C . VAL A 1 192 ? -2.623 14.047 21.5 1 90.12 192 VAL A C 1
ATOM 1489 O O . VAL A 1 192 ? -3.695 13.586 21.094 1 90.12 192 VAL A O 1
ATOM 1492 N N . LEU A 1 193 ? -1.479 13.523 21.234 1 92.38 193 LEU A N 1
ATOM 1493 C CA . LEU A 1 193 ? -1.377 12.367 20.344 1 92.38 193 LEU A CA 1
ATOM 1494 C C . LEU A 1 193 ? -2.066 11.148 20.953 1 92.38 193 LEU A C 1
ATOM 1496 O O . LEU A 1 193 ? -2.734 10.398 20.234 1 92.38 193 LEU A O 1
ATOM 1500 N N . HIS A 1 194 ? -1.929 10.969 22.203 1 91.81 194 HIS A N 1
ATOM 1501 C CA . HIS A 1 194 ? -2.561 9.852 22.891 1 91.81 194 HIS A CA 1
ATOM 1502 C C . HIS A 1 194 ? -4.082 9.945 22.812 1 91.81 194 HIS A C 1
ATOM 1504 O O . HIS A 1 194 ? -4.77 8.922 22.766 1 91.81 194 HIS A O 1
ATOM 1510 N N . ALA A 1 195 ? -4.477 11.141 22.828 1 91.38 195 ALA A N 1
ATOM 1511 C CA . ALA A 1 195 ? -5.922 11.352 22.812 1 91.38 195 ALA A CA 1
ATOM 1512 C C . ALA A 1 195 ? -6.492 11.133 21.422 1 91.38 195 ALA A C 1
ATOM 1514 O O . ALA A 1 195 ? -7.613 10.633 21.266 1 91.38 195 ALA A O 1
ATOM 1515 N N . LEU A 1 196 ? -5.77 11.422 20.406 1 93.44 196 LEU A N 1
ATOM 1516 C CA . LEU A 1 196 ? -6.289 11.422 19.031 1 93.44 196 LEU A CA 1
ATOM 1517 C C . LEU A 1 196 ? -5.945 10.125 18.328 1 93.44 196 LEU A C 1
ATOM 1519 O O . LEU A 1 196 ? -6.785 9.547 17.625 1 93.44 196 LEU A O 1
ATOM 1523 N N . PHE A 1 197 ? -4.672 9.727 18.5 1 93.12 197 PHE A N 1
ATOM 1524 C CA . PHE A 1 197 ? -4.16 8.555 17.797 1 93.12 197 PHE A CA 1
ATOM 1525 C C . PHE A 1 197 ? -3.379 7.66 18.75 1 93.12 197 PHE A C 1
ATOM 1527 O O . PHE A 1 197 ? -2.176 7.461 18.578 1 93.12 197 PHE A O 1
ATOM 1534 N N . PRO A 1 198 ? -4.105 7.086 19.625 1 91.19 198 PRO A N 1
ATOM 1535 C CA . PRO A 1 198 ? -3.371 6.254 20.578 1 91.19 198 PRO A CA 1
ATOM 1536 C C . PRO A 1 198 ? -2.605 5.117 19.906 1 91.19 198 PRO A C 1
ATOM 1538 O O . PRO A 1 198 ? -3.098 4.52 18.938 1 91.19 198 PRO A O 1
ATOM 1541 N N . GLN A 1 199 ? -1.414 4.934 20.297 1 90.25 199 GLN A N 1
ATOM 1542 C CA . GLN A 1 199 ? -0.553 3.844 19.844 1 90.25 199 GLN A CA 1
ATOM 1543 C C . GLN A 1 199 ? 0.128 3.156 21.031 1 90.25 199 GLN A C 1
ATOM 1545 O O . GLN A 1 199 ? 0.471 3.805 22.016 1 90.25 199 GLN A O 1
ATOM 1550 N N . PRO A 1 200 ? 0.301 1.898 20.828 1 90.31 200 PRO A N 1
ATOM 1551 C CA . PRO A 1 200 ? 0.945 1.18 21.922 1 90.31 200 PRO A CA 1
ATOM 1552 C C . PRO A 1 200 ? 2.424 1.532 22.078 1 90.31 200 PRO A C 1
ATOM 1554 O O . PRO A 1 200 ? 3.088 1.854 21.094 1 90.31 200 PRO A O 1
ATOM 1557 N N . LEU A 1 201 ? 2.936 1.518 23.312 1 82.44 201 LEU A N 1
ATOM 1558 C CA . LEU A 1 201 ? 4.348 1.557 23.656 1 82.44 201 LEU A CA 1
ATOM 1559 C C . LEU A 1 201 ? 4.957 2.916 23.328 1 82.44 201 LEU A C 1
ATOM 1561 O O . LEU A 1 201 ? 6.172 3.033 23.156 1 82.44 201 LEU A O 1
ATOM 1565 N N . MET A 1 202 ? 4.129 3.875 23.156 1 88.19 202 MET A N 1
ATOM 1566 C CA . MET A 1 202 ? 4.598 5.242 22.953 1 88.19 202 MET A CA 1
ATOM 1567 C C . MET A 1 202 ? 4.914 5.91 24.281 1 88.19 202 MET A C 1
ATOM 1569 O O . MET A 1 202 ? 4.332 5.559 25.312 1 88.19 202 MET A O 1
ATOM 1573 N N . LEU A 1 203 ? 5.773 6.82 24.234 1 90.62 203 LEU A N 1
ATOM 1574 C CA . LEU A 1 203 ? 6.027 7.633 25.406 1 90.62 203 LEU A CA 1
ATOM 1575 C C . LEU A 1 203 ? 4.801 8.453 25.781 1 90.62 203 LEU A C 1
ATOM 1577 O O . LEU A 1 203 ? 4.051 8.891 24.906 1 90.62 203 LEU A O 1
ATOM 1581 N N . ASN A 1 204 ? 4.664 8.688 27 1 85.25 204 ASN A N 1
ATOM 1582 C CA . ASN A 1 204 ? 3.459 9.367 27.469 1 85.25 204 ASN A CA 1
ATOM 1583 C C . ASN A 1 204 ? 3.672 10.875 27.578 1 85.25 204 ASN A C 1
ATOM 1585 O O . ASN A 1 204 ? 2.711 11.648 27.547 1 85.25 204 ASN A O 1
ATOM 1589 N N . SER A 1 205 ? 4.887 11.195 27.844 1 86.62 205 SER A N 1
ATOM 1590 C CA . SER A 1 205 ? 5.176 12.609 28.031 1 86.62 205 SER A CA 1
ATOM 1591 C C . SER A 1 205 ? 6.602 12.945 27.609 1 86.62 205 SER A C 1
ATOM 1593 O O . SER A 1 205 ? 7.449 12.055 27.516 1 86.62 205 SER A O 1
ATOM 1595 N N . PRO A 1 206 ? 6.793 14.172 27.328 1 83.56 206 PRO A N 1
ATOM 1596 C CA . PRO A 1 206 ? 8.164 14.57 27 1 83.56 206 PRO A CA 1
ATOM 1597 C C . PRO A 1 206 ? 9.141 14.328 28.156 1 83.56 206 PRO A C 1
ATOM 1599 O O . PRO A 1 206 ? 10.328 14.086 27.922 1 83.56 206 PRO A O 1
ATOM 1602 N N . GLN A 1 207 ? 8.664 14.32 29.375 1 87.31 207 GLN A N 1
ATOM 1603 C CA . GLN A 1 207 ? 9.516 14.055 30.516 1 87.31 207 GLN A CA 1
ATOM 1604 C C . GLN A 1 207 ? 10.055 12.625 30.484 1 87.31 207 GLN A C 1
ATOM 1606 O O . GLN A 1 207 ? 11.164 12.359 30.953 1 87.31 207 GLN A O 1
ATOM 1611 N N . GLU A 1 208 ? 9.273 11.836 29.875 1 91.5 208 GLU A N 1
ATOM 1612 C CA . GLU A 1 208 ? 9.703 10.445 29.766 1 91.5 208 GLU A CA 1
ATOM 1613 C C . GLU A 1 208 ? 10.891 10.312 28.812 1 91.5 208 GLU A C 1
ATOM 1615 O O . GLU A 1 208 ? 11.656 9.352 28.906 1 91.5 208 GLU A O 1
ATOM 1620 N N . LEU A 1 209 ? 11.039 11.281 27.891 1 91.12 209 LEU A N 1
ATOM 1621 C CA . LEU A 1 209 ? 12.203 11.305 27.016 1 91.12 209 LEU A CA 1
ATOM 1622 C C . LEU A 1 209 ? 13.492 11.414 27.812 1 91.12 209 LEU A C 1
ATOM 1624 O O . LEU A 1 209 ? 14.453 10.688 27.562 1 91.12 209 LEU A O 1
ATOM 1628 N N . LEU A 1 210 ? 13.414 12.328 28.766 1 92.69 210 LEU A N 1
ATOM 1629 C CA . LEU A 1 210 ? 14.594 12.555 29.594 1 92.69 210 LEU A CA 1
ATOM 1630 C C . LEU A 1 210 ? 14.844 11.383 30.531 1 92.69 210 LEU A C 1
ATOM 1632 O O . LEU A 1 210 ? 15.984 10.969 30.734 1 92.69 210 LEU A O 1
ATOM 1636 N N . LYS A 1 211 ? 13.781 10.812 31.031 1 94.12 211 LYS A N 1
ATOM 1637 C CA . LYS A 1 211 ? 13.891 9.695 31.969 1 94.12 211 LYS A CA 1
ATOM 1638 C C . LYS A 1 211 ? 14.477 8.461 31.297 1 94.12 211 LYS A C 1
ATOM 1640 O O . LYS A 1 211 ? 15.172 7.672 31.938 1 94.12 211 LYS A O 1
ATOM 1645 N N . SER A 1 212 ? 14.211 8.367 30.031 1 95 212 SER A N 1
ATOM 1646 C CA . SER A 1 212 ? 14.633 7.172 29.312 1 95 212 SER A CA 1
ATOM 1647 C C . SER A 1 212 ? 16.016 7.348 28.703 1 95 212 SER A C 1
ATOM 1649 O O . SER A 1 212 ? 16.547 6.441 28.047 1 95 212 SER A O 1
ATOM 1651 N N . PHE A 1 213 ? 16.656 8.477 28.969 1 96.69 213 PHE A N 1
ATOM 1652 C CA . PHE A 1 213 ? 17.922 8.82 28.328 1 96.69 213 PHE A CA 1
ATOM 1653 C C . PHE A 1 213 ? 18.984 7.773 28.625 1 96.69 213 PHE A C 1
ATOM 1655 O O . PHE A 1 213 ? 19.641 7.258 27.719 1 96.69 213 PHE A O 1
ATOM 1662 N N . GLU A 1 214 ? 19.141 7.371 29.828 1 95.69 214 GLU A N 1
ATOM 1663 C CA . GLU A 1 214 ? 20.188 6.441 30.234 1 95.69 214 GLU A CA 1
ATOM 1664 C C . GLU A 1 214 ? 19.969 5.055 29.641 1 95.69 214 GLU A C 1
ATOM 1666 O O . GLU A 1 214 ? 20.922 4.391 29.219 1 95.69 214 GLU A O 1
ATOM 1671 N N . SER A 1 215 ? 18.734 4.684 29.641 1 95.5 215 SER A N 1
ATOM 1672 C CA . SER A 1 215 ? 18.406 3.383 29.062 1 95.5 215 SER A CA 1
ATOM 1673 C C . SER A 1 215 ? 18.719 3.338 27.578 1 95.5 215 SER A C 1
ATOM 1675 O O . SER A 1 215 ? 19.141 2.297 27.062 1 95.5 215 SER A O 1
ATOM 1677 N N . MET A 1 216 ? 18.562 4.418 26.875 1 96.62 216 MET A N 1
ATOM 1678 C CA . MET A 1 216 ? 18.812 4.488 25.438 1 96.62 216 MET A CA 1
ATOM 1679 C C . MET A 1 216 ? 20.297 4.449 25.125 1 96.62 216 MET A C 1
ATOM 1681 O O . MET A 1 216 ? 20.703 4.027 24.047 1 96.62 216 MET A O 1
ATOM 1685 N N . CYS A 1 217 ? 21.016 4.832 26.078 1 96 217 CYS A N 1
ATOM 1686 C CA . CYS A 1 217 ? 22.453 4.84 25.906 1 96 217 CYS A CA 1
ATOM 1687 C C . CYS A 1 217 ? 23.062 3.475 26.234 1 96 217 CYS A C 1
ATOM 1689 O O . CYS A 1 217 ? 24.234 3.232 25.984 1 96 217 CYS A O 1
ATOM 1691 N N . SER A 1 218 ? 22.203 2.574 26.672 1 95 218 SER A N 1
ATOM 1692 C CA . SER A 1 218 ? 22.688 1.249 27.062 1 95 218 SER A CA 1
ATOM 1693 C C . SER A 1 218 ? 23.141 0.453 25.844 1 95 218 SER A C 1
ATOM 1695 O O . SER A 1 218 ? 22.516 0.523 24.781 1 95 218 SER A O 1
ATOM 1697 N N . PRO A 1 219 ? 24.125 -0.414 26 1 91.5 219 PRO A N 1
ATOM 1698 C CA . PRO A 1 219 ? 24.656 -1.185 24.859 1 91.5 219 PRO A CA 1
ATOM 1699 C C . PRO A 1 219 ? 23.703 -2.293 24.422 1 91.5 219 PRO A C 1
ATOM 1701 O O . PRO A 1 219 ? 23.844 -2.822 23.312 1 91.5 219 PRO A O 1
ATOM 1704 N N . ASN A 1 220 ? 22.797 -2.635 25.156 1 90.88 220 ASN A N 1
ATOM 1705 C CA . ASN A 1 220 ? 21.906 -3.734 24.812 1 90.88 220 ASN A CA 1
ATOM 1706 C C . ASN A 1 220 ? 20.484 -3.246 24.547 1 90.88 220 ASN A C 1
ATOM 1708 O O . ASN A 1 220 ? 19.531 -4.035 24.578 1 90.88 220 ASN A O 1
ATOM 1712 N N . VAL A 1 221 ? 20.391 -1.981 24.328 1 94.94 221 VAL A N 1
ATOM 1713 C CA . VAL A 1 221 ? 19.047 -1.437 24.109 1 94.94 221 VAL A CA 1
ATOM 1714 C C . VAL A 1 221 ? 18.469 -2.004 22.828 1 94.94 221 VAL A C 1
ATOM 1716 O O . VAL A 1 221 ? 19.203 -2.264 21.859 1 94.94 221 VAL A O 1
ATOM 1719 N N . ASP A 1 222 ? 17.188 -2.24 22.859 1 93.44 222 ASP A N 1
ATOM 1720 C CA . ASP A 1 222 ? 16.484 -2.689 21.656 1 93.44 222 ASP A CA 1
ATOM 1721 C C . ASP A 1 222 ? 16.531 -1.623 20.562 1 93.44 222 ASP A C 1
ATOM 1723 O O . ASP A 1 222 ? 16.266 -0.447 20.828 1 93.44 222 ASP A O 1
ATOM 1727 N N . VAL A 1 223 ? 16.828 -2.008 19.375 1 94.94 223 VAL A N 1
ATOM 1728 C CA . VAL A 1 223 ? 17.078 -1.067 18.297 1 94.94 223 VAL A CA 1
ATOM 1729 C C . VAL A 1 223 ? 15.781 -0.359 17.906 1 94.94 223 VAL A C 1
ATOM 1731 O O . VAL A 1 223 ? 15.797 0.827 17.562 1 94.94 223 VAL A O 1
ATOM 1734 N N . ILE A 1 224 ? 14.664 -1.057 17.891 1 95.06 224 ILE A N 1
ATOM 1735 C CA . ILE A 1 224 ? 13.391 -0.446 17.516 1 95.06 224 ILE A CA 1
ATOM 1736 C C . ILE A 1 224 ? 12.984 0.576 18.578 1 95.06 224 ILE A C 1
ATOM 1738 O O . ILE A 1 224 ? 12.516 1.667 18.25 1 95.06 224 ILE A O 1
ATOM 1742 N N . MET A 1 225 ? 13.18 0.255 19.828 1 94.88 225 MET A N 1
ATOM 1743 C CA . MET A 1 225 ? 12.883 1.169 20.922 1 94.88 225 MET A CA 1
ATOM 1744 C C . MET A 1 225 ? 13.742 2.428 20.828 1 94.88 225 MET A C 1
ATOM 1746 O O . MET A 1 225 ? 13.242 3.539 21.031 1 94.88 225 MET A O 1
ATOM 1750 N N . LEU A 1 226 ? 14.953 2.18 20.578 1 97.06 226 LEU A N 1
ATOM 1751 C CA . LEU A 1 226 ? 15.883 3.297 20.438 1 97.06 226 LEU A CA 1
ATOM 1752 C C . LEU A 1 226 ? 15.477 4.203 19.281 1 97.06 226 LEU A C 1
ATOM 1754 O O . LEU A 1 226 ? 15.461 5.43 19.422 1 97.06 226 LEU A O 1
ATOM 1758 N N . ALA A 1 227 ? 15.219 3.623 18.109 1 97.81 227 ALA A N 1
ATOM 1759 C CA . ALA A 1 227 ? 14.797 4.398 16.953 1 97.81 227 ALA A CA 1
ATOM 1760 C C . ALA A 1 227 ? 13.516 5.168 17.234 1 97.81 227 ALA A C 1
ATOM 1762 O O . ALA A 1 227 ? 13.383 6.34 16.875 1 97.81 227 ALA A O 1
ATOM 1763 N N . SER A 1 228 ? 12.531 4.543 17.906 1 96.94 228 SER A N 1
ATOM 1764 C CA . SER A 1 228 ? 11.281 5.195 18.281 1 96.94 228 SER A CA 1
ATOM 1765 C C . SER A 1 228 ? 11.531 6.375 19.203 1 96.94 228 SER A C 1
ATOM 1767 O O . SER A 1 228 ? 10.875 7.414 19.094 1 96.94 228 SER A O 1
ATOM 1769 N N . TRP A 1 229 ? 12.398 6.141 20.109 1 97.25 229 TRP A N 1
ATOM 1770 C CA . TRP A 1 229 ? 12.789 7.207 21.031 1 97.25 229 TRP A CA 1
ATOM 1771 C C . TRP A 1 229 ? 13.414 8.375 20.281 1 97.25 229 TRP A C 1
ATOM 1773 O O . TRP A 1 229 ? 13.07 9.539 20.516 1 97.25 229 TRP A O 1
ATOM 1783 N N . LEU A 1 230 ? 14.312 8.125 19.375 1 97.88 230 LEU A N 1
ATOM 1784 C CA . LEU A 1 230 ? 14.969 9.156 18.578 1 97.88 230 LEU A CA 1
ATOM 1785 C C . LEU A 1 230 ? 13.961 9.898 17.703 1 97.88 230 LEU A C 1
ATOM 1787 O O . LEU A 1 230 ? 14.055 11.117 17.547 1 97.88 230 LEU A O 1
ATOM 1791 N N . LEU A 1 231 ? 13.055 9.164 17.125 1 97.25 231 LEU A N 1
ATOM 1792 C CA . LEU A 1 231 ? 12.008 9.789 16.312 1 97.25 231 LEU A CA 1
ATOM 1793 C C . LEU A 1 231 ? 11.141 10.711 17.172 1 97.25 231 LEU A C 1
ATOM 1795 O O . LEU A 1 231 ? 10.797 11.812 16.734 1 97.25 231 LEU A O 1
ATOM 1799 N N . THR A 1 232 ? 10.805 10.242 18.344 1 96 232 THR A N 1
ATOM 1800 C CA . THR A 1 232 ? 10.039 11.078 19.266 1 96 232 THR A CA 1
ATOM 1801 C C . THR A 1 232 ? 10.82 12.328 19.641 1 96 232 THR A C 1
ATOM 1803 O O . THR A 1 232 ? 10.258 13.422 19.703 1 96 232 THR A O 1
ATOM 1806 N N . LEU A 1 233 ? 12.078 12.109 19.859 1 96.44 233 LEU A N 1
ATOM 1807 C CA . LEU A 1 233 ? 12.945 13.234 20.172 1 96.44 233 LEU A CA 1
ATOM 1808 C C . LEU A 1 233 ? 12.992 14.219 19.016 1 96.44 233 LEU A C 1
ATOM 1810 O O . LEU A 1 233 ? 12.938 15.438 19.219 1 96.44 233 LEU A O 1
ATOM 1814 N N . ALA A 1 234 ? 13.109 13.727 17.812 1 95.69 234 ALA A N 1
ATOM 1815 C CA . ALA A 1 234 ? 13.148 14.57 16.625 1 95.69 234 ALA A CA 1
ATOM 1816 C C . ALA A 1 234 ? 11.852 15.352 16.469 1 95.69 234 ALA A C 1
ATOM 1818 O O . ALA A 1 234 ? 11.875 16.547 16.141 1 95.69 234 ALA A O 1
ATOM 1819 N N . LEU A 1 235 ? 10.727 14.734 16.719 1 94.19 235 LEU A N 1
ATOM 1820 C CA . LEU A 1 235 ? 9.422 15.398 16.656 1 94.19 235 LEU A CA 1
ATOM 1821 C C . LEU A 1 235 ? 9.328 16.5 17.703 1 94.19 235 LEU A C 1
ATOM 1823 O O . LEU A 1 235 ? 8.773 17.578 17.422 1 94.19 235 LEU A O 1
ATOM 1827 N N . THR A 1 236 ? 9.883 16.219 18.828 1 93.5 236 THR A N 1
ATOM 1828 C CA . THR A 1 236 ? 9.852 17.188 19.922 1 93.5 236 THR A CA 1
ATOM 1829 C C . THR A 1 236 ? 10.812 18.344 19.672 1 93.5 236 THR A C 1
ATOM 1831 O O . THR A 1 236 ? 10.516 19.484 20 1 93.5 236 THR A O 1
ATOM 1834 N N . ALA A 1 237 ? 11.914 18.047 19.047 1 92.5 237 ALA A N 1
ATOM 1835 C CA . ALA A 1 237 ? 12.984 19.016 18.844 1 92.5 237 ALA A CA 1
ATOM 1836 C C . ALA A 1 237 ? 12.539 20.125 17.891 1 92.5 237 ALA A C 1
ATOM 1838 O O . ALA A 1 237 ? 13.07 21.234 17.938 1 92.5 237 ALA A O 1
ATOM 1839 N N . GLN A 1 238 ? 11.586 19.859 17.109 1 88.31 238 GLN A N 1
ATOM 1840 C CA . GLN A 1 238 ? 11.133 20.844 16.125 1 88.31 238 GLN A CA 1
ATOM 1841 C C . GLN A 1 238 ? 10.258 21.906 16.797 1 88.31 238 GLN A C 1
ATOM 1843 O O . GLN A 1 238 ? 9.984 22.953 16.188 1 88.31 238 GLN A O 1
ATOM 1848 N N . GLN A 1 239 ? 9.906 21.672 18 1 87.5 239 GLN A N 1
ATOM 1849 C CA . GLN A 1 239 ? 9 22.578 18.703 1 87.5 239 GLN A CA 1
ATOM 1850 C C . GLN A 1 239 ? 9.766 23.594 19.531 1 87.5 239 GLN A C 1
ATOM 1852 O O . GLN A 1 239 ? 9.57 23.703 20.75 1 87.5 239 GLN A O 1
ATOM 1857 N N . ILE A 1 240 ? 10.562 24.391 18.844 1 82.12 240 ILE A N 1
ATOM 1858 C CA . ILE A 1 240 ? 11.406 25.359 19.547 1 82.12 240 ILE A CA 1
ATOM 1859 C C . ILE A 1 240 ? 10.594 26.609 19.875 1 82.12 240 ILE A C 1
ATOM 1861 O O . ILE A 1 240 ? 9.844 27.109 19.031 1 82.12 240 ILE A O 1
ATOM 1865 N N . HIS A 1 241 ? 10.648 27.016 21.062 1 75.94 241 HIS A N 1
ATOM 1866 C CA . HIS A 1 241 ? 10.023 28.281 21.438 1 75.94 241 HIS A CA 1
ATOM 1867 C C . HIS A 1 241 ? 10.961 29.453 21.203 1 75.94 241 HIS A C 1
ATOM 1869 O O . HIS A 1 241 ? 12.148 29.391 21.531 1 75.94 241 HIS A O 1
ATOM 1875 N N . PRO A 1 242 ? 10.375 30.406 20.469 1 70.19 242 PRO A N 1
ATOM 1876 C CA . PRO A 1 242 ? 11.227 31.594 20.266 1 70.19 242 PRO A CA 1
ATOM 1877 C C . PRO A 1 242 ? 11.578 32.281 21.578 1 70.19 242 PRO A C 1
ATOM 1879 O O . PRO A 1 242 ? 10.695 32.562 22.391 1 70.19 242 PRO A O 1
ATOM 1882 N N . GLY A 1 243 ? 12.469 31.781 22.312 1 62.41 243 GLY A N 1
ATOM 1883 C CA . GLY A 1 243 ? 12.844 32.344 23.594 1 62.41 243 GLY A CA 1
ATOM 1884 C C . GLY A 1 243 ? 13.469 33.719 23.469 1 62.41 243 GLY A C 1
ATOM 1885 O O . GLY A 1 243 ? 13.336 34.375 22.438 1 62.41 243 GLY A O 1
ATOM 1886 N N . ARG A 1 244 ? 13.883 34.219 24.5 1 65 244 ARG A N 1
ATOM 1887 C CA . ARG A 1 244 ? 14.547 35.5 24.703 1 65 244 ARG A CA 1
ATOM 1888 C C . ARG A 1 244 ? 15.93 35.531 24.062 1 65 244 ARG A C 1
ATOM 1890 O O . ARG A 1 244 ? 16.703 36.469 24.234 1 65 244 ARG A O 1
ATOM 1897 N N . GLU A 1 245 ? 16.094 34.375 23.266 1 74.75 245 GLU A N 1
ATOM 1898 C CA . GLU A 1 245 ? 17.438 34.281 22.672 1 74.75 245 GLU A CA 1
ATOM 1899 C C . GLU A 1 245 ? 17.578 35.25 21.484 1 74.75 245 GLU A C 1
ATOM 1901 O O . GLU A 1 245 ? 16.578 35.656 20.906 1 74.75 245 GLU A O 1
ATOM 1906 N N . ARG A 1 246 ? 18.812 35.688 21.281 1 79.31 246 ARG A N 1
ATOM 1907 C CA . ARG A 1 246 ? 19.125 36.5 20.109 1 79.31 246 ARG A CA 1
ATOM 1908 C C . ARG A 1 246 ? 18.703 35.781 18.828 1 79.31 246 ARG A C 1
ATOM 1910 O O . ARG A 1 246 ? 18.75 34.562 18.75 1 79.31 246 ARG A O 1
ATOM 1917 N N . SER A 1 247 ? 18.297 36.469 17.906 1 82.06 247 SER A N 1
ATOM 1918 C CA . SER A 1 247 ? 17.766 35.969 16.641 1 82.06 247 SER A CA 1
ATOM 1919 C C . SER A 1 247 ? 18.766 35.062 15.953 1 82.06 247 SER A C 1
ATOM 1921 O O . SER A 1 247 ? 18.391 34.031 15.391 1 82.06 247 SER A O 1
ATOM 1923 N N . ASP A 1 248 ? 20 35.344 16.062 1 84.38 248 ASP A N 1
ATOM 1924 C CA . ASP A 1 248 ? 21.016 34.562 15.383 1 84.38 248 ASP A CA 1
ATOM 1925 C C . ASP A 1 248 ? 21.188 33.188 16.062 1 84.38 248 ASP A C 1
ATOM 1927 O O . ASP A 1 248 ? 21.328 32.188 15.398 1 84.38 248 ASP A O 1
ATOM 1931 N N . VAL A 1 249 ? 21.156 33.312 17.359 1 85.12 249 VAL A N 1
ATOM 1932 C CA . VAL A 1 249 ? 21.281 32.062 18.141 1 85.12 249 VAL A CA 1
ATOM 1933 C C . VAL A 1 249 ? 20.062 31.188 17.906 1 85.12 249 VAL A C 1
ATOM 1935 O O . VAL A 1 249 ? 20.188 29.969 17.75 1 85.12 249 VAL A O 1
ATOM 1938 N N . TYR A 1 250 ? 19 31.844 17.859 1 86.94 250 TYR A N 1
ATOM 1939 C CA . TYR A 1 250 ? 17.75 31.109 17.641 1 86.94 250 TYR A CA 1
ATOM 1940 C C . TYR A 1 250 ? 17.75 30.438 16.266 1 86.94 250 TYR A C 1
ATOM 1942 O O . TYR A 1 250 ? 17.391 29.281 16.141 1 86.94 250 TYR A O 1
ATOM 1950 N N . THR A 1 251 ? 18.156 31.141 15.297 1 87.31 251 THR A N 1
ATOM 1951 C CA . THR A 1 251 ? 18.188 30.609 13.93 1 87.31 251 THR A CA 1
ATOM 1952 C C . THR A 1 251 ? 19.156 29.438 13.82 1 87.31 251 THR A C 1
ATOM 1954 O O . THR A 1 251 ? 18.875 28.453 13.133 1 87.31 251 THR A O 1
ATOM 1957 N N . ARG A 1 252 ? 20.203 29.578 14.477 1 88.12 252 ARG A N 1
ATOM 1958 C CA . ARG A 1 252 ? 21.172 28.5 14.461 1 88.12 252 ARG A CA 1
ATOM 1959 C C . ARG A 1 252 ? 20.641 27.266 15.172 1 88.12 252 ARG A C 1
ATOM 1961 O O . ARG A 1 252 ? 20.891 26.141 14.742 1 88.12 252 ARG A O 1
ATOM 1968 N N . LYS A 1 253 ? 20.016 27.5 16.266 1 87.88 253 LYS A N 1
ATOM 1969 C CA . LYS A 1 253 ? 19.406 26.406 17 1 87.88 253 LYS A CA 1
ATOM 1970 C C . LYS A 1 253 ? 18.359 25.688 16.156 1 87.88 253 LYS A C 1
ATOM 1972 O O . LYS A 1 253 ? 18.297 24.453 16.125 1 87.88 253 LYS A O 1
ATOM 1977 N N . CYS A 1 254 ? 17.562 26.469 15.469 1 88.5 254 CYS A N 1
ATOM 1978 C CA . CYS A 1 254 ? 16.547 25.891 14.594 1 88.5 254 CYS A CA 1
ATOM 1979 C C . CYS A 1 254 ? 17.188 25.062 13.484 1 88.5 254 CYS A C 1
ATOM 1981 O O . CYS A 1 254 ? 16.703 23.969 13.164 1 88.5 254 CYS A O 1
ATOM 1983 N N . GLN A 1 255 ? 18.266 25.516 12.961 1 89.5 255 GLN A N 1
ATOM 1984 C CA . GLN A 1 255 ? 18.969 24.828 11.891 1 89.5 255 GLN A CA 1
ATOM 1985 C C . GLN A 1 255 ? 19.562 23.516 12.391 1 89.5 255 GLN A C 1
ATOM 1987 O O . GLN A 1 255 ? 19.484 22.484 11.711 1 89.5 255 GLN A O 1
ATOM 1992 N N . ARG A 1 256 ? 20.109 23.594 13.477 1 91.06 256 ARG A N 1
ATOM 1993 C CA . ARG A 1 256 ? 20.719 22.406 14.07 1 91.06 256 ARG A CA 1
ATOM 1994 C C . ARG A 1 256 ? 19.656 21.344 14.336 1 91.06 256 ARG A C 1
ATOM 1996 O O . ARG A 1 256 ? 19.891 20.156 14.094 1 91.06 256 ARG A O 1
ATOM 2003 N N . ARG A 1 257 ? 18.578 21.75 14.852 1 91.31 257 ARG A N 1
ATOM 2004 C CA . ARG A 1 257 ? 17.484 20.812 15.141 1 91.31 257 ARG A CA 1
ATOM 2005 C C . ARG A 1 257 ? 16.906 20.219 13.859 1 91.31 257 ARG A C 1
ATOM 2007 O O . ARG A 1 257 ? 16.531 19.047 13.82 1 91.31 257 ARG A O 1
ATOM 2014 N N . PHE A 1 258 ? 16.828 21.047 12.867 1 90.31 258 PHE A N 1
ATOM 2015 C CA . PHE A 1 258 ? 16.359 20.562 11.57 1 90.31 258 PHE A CA 1
ATOM 2016 C C . PHE A 1 258 ? 17.312 19.5 11.016 1 90.31 258 PHE A C 1
ATOM 2018 O O . PHE A 1 258 ? 16.859 18.469 10.523 1 90.31 258 PHE A O 1
ATOM 2025 N N . GLU A 1 259 ? 18.594 19.719 11.086 1 92 259 GLU A N 1
ATOM 2026 C CA . GLU A 1 259 ? 19.594 18.766 10.602 1 92 259 GLU A CA 1
ATOM 2027 C C . GLU A 1 259 ? 19.547 17.469 11.398 1 92 259 GLU A C 1
ATOM 2029 O O . GLU A 1 259 ? 19.688 16.391 10.836 1 92 259 GLU A O 1
ATOM 2034 N N . PHE A 1 260 ? 19.375 17.672 12.672 1 94.94 260 PHE A N 1
ATOM 2035 C CA . PHE A 1 260 ? 19.219 16.516 13.539 1 94.94 260 PHE A CA 1
ATOM 2036 C C . PHE A 1 260 ? 18.047 15.656 13.078 1 94.94 260 PHE A C 1
ATOM 2038 O O . PHE A 1 260 ? 18.172 14.445 12.93 1 94.94 260 PHE A O 1
ATOM 2045 N N . CYS A 1 261 ? 16.906 16.281 12.812 1 93.62 261 CYS A N 1
ATOM 2046 C CA . CYS A 1 261 ? 15.711 15.586 12.359 1 93.62 261 CYS A CA 1
ATOM 2047 C C . CYS A 1 261 ? 15.953 14.875 11.031 1 93.62 261 CYS A C 1
ATOM 2049 O O . CYS A 1 261 ? 15.578 13.711 10.867 1 93.62 261 CYS A O 1
ATOM 2051 N N . GLN A 1 262 ? 16.625 15.5 10.109 1 93.31 262 GLN A N 1
ATOM 2052 C CA . GLN A 1 262 ? 16.922 14.93 8.797 1 93.31 262 GLN A CA 1
ATOM 2053 C C . GLN A 1 262 ? 17.828 13.711 8.914 1 93.31 262 GLN A C 1
ATOM 2055 O O . GLN A 1 262 ? 17.625 12.711 8.227 1 93.31 262 GLN A O 1
ATOM 2060 N N . SER A 1 263 ? 18.719 13.852 9.789 1 95.5 263 SER A N 1
ATOM 2061 C CA . SER A 1 263 ? 19.656 12.75 9.992 1 95.5 263 SER A CA 1
ATOM 2062 C C . SER A 1 263 ? 18.938 11.516 10.539 1 95.5 263 SER A C 1
ATOM 2064 O O . SER A 1 263 ? 19.219 10.391 10.117 1 95.5 263 SER A O 1
ATOM 2066 N N . ILE A 1 264 ? 18.062 11.727 11.43 1 96.88 264 ILE A N 1
ATOM 2067 C CA . ILE A 1 264 ? 17.312 10.625 12.016 1 96.88 264 ILE A CA 1
ATOM 2068 C C . ILE A 1 264 ? 16.406 9.992 10.953 1 96.88 264 ILE A C 1
ATOM 2070 O O . ILE A 1 264 ? 16.312 8.766 10.859 1 96.88 264 ILE A O 1
ATOM 2074 N N . ILE A 1 265 ? 15.734 10.812 10.133 1 94.81 265 ILE A N 1
ATOM 2075 C CA . ILE A 1 265 ? 14.852 10.328 9.07 1 94.81 265 ILE A CA 1
ATOM 2076 C C . ILE A 1 265 ? 15.648 9.445 8.109 1 94.81 265 ILE A C 1
ATOM 2078 O O . ILE A 1 265 ? 15.234 8.32 7.805 1 94.81 265 ILE A O 1
ATOM 2082 N N . HIS A 1 266 ? 16.781 9.891 7.746 1 92.69 266 HIS A N 1
ATOM 2083 C CA . HIS A 1 266 ? 17.594 9.156 6.789 1 92.69 266 HIS A CA 1
ATOM 2084 C C . HIS A 1 266 ? 18.094 7.836 7.379 1 92.69 266 HIS A C 1
ATOM 2086 O O . HIS A 1 266 ? 18.031 6.797 6.715 1 92.69 266 HIS A O 1
ATOM 2092 N N . LEU A 1 267 ? 18.531 7.922 8.562 1 95.81 267 LEU A N 1
ATOM 2093 C CA . LEU A 1 267 ? 19.094 6.742 9.211 1 95.81 267 LEU A CA 1
ATOM 2094 C C . LEU A 1 267 ? 18.016 5.672 9.406 1 95.81 267 LEU A C 1
ATOM 2096 O O . LEU A 1 267 ? 18.234 4.5 9.102 1 95.81 267 LEU A O 1
ATOM 2100 N N . VAL A 1 268 ? 16.891 6.027 9.922 1 96.81 268 VAL A N 1
ATOM 2101 C CA . VAL A 1 268 ? 15.812 5.086 10.203 1 96.81 268 VAL A CA 1
ATOM 2102 C C . VAL A 1 268 ? 15.273 4.516 8.891 1 96.81 268 VAL A C 1
ATOM 2104 O O . VAL A 1 268 ? 15.008 3.314 8.797 1 96.81 268 VAL A O 1
ATOM 2107 N N . ASP A 1 269 ? 15.141 5.297 7.91 1 93.06 269 ASP A N 1
ATOM 2108 C CA . ASP A 1 269 ? 14.641 4.871 6.609 1 93.06 269 ASP A CA 1
ATOM 2109 C C . ASP A 1 269 ? 15.578 3.857 5.961 1 93.06 269 ASP A C 1
ATOM 2111 O O . ASP A 1 269 ? 15.133 2.814 5.473 1 93.06 269 ASP A O 1
ATOM 2115 N N . ASP A 1 270 ? 16.828 4.078 6.098 1 88 270 ASP A N 1
ATOM 2116 C CA . ASP A 1 270 ? 17.828 3.305 5.371 1 88 270 ASP A CA 1
ATOM 2117 C C . ASP A 1 270 ? 18.172 2.016 6.113 1 88 270 ASP A C 1
ATOM 2119 O O . ASP A 1 270 ? 18.641 1.051 5.508 1 88 270 ASP A O 1
ATOM 2123 N N . THR A 1 271 ? 17.938 2.031 7.371 1 91.12 271 THR A N 1
ATOM 2124 C CA . THR A 1 271 ? 18.484 0.906 8.125 1 91.12 271 THR A CA 1
ATOM 2125 C C . THR A 1 271 ? 17.359 0.04 8.695 1 91.12 271 THR A C 1
ATOM 2127 O O . THR A 1 271 ? 17.547 -1.161 8.898 1 91.12 271 THR A O 1
ATOM 2130 N N . LEU A 1 272 ? 16.281 0.597 9.031 1 94.12 272 LEU A N 1
ATOM 2131 C CA . LEU A 1 272 ? 15.266 -0.171 9.75 1 94.12 272 LEU A CA 1
ATOM 2132 C C . LEU A 1 272 ? 14.016 -0.356 8.891 1 94.12 272 LEU A C 1
ATOM 2134 O O . LEU A 1 272 ? 13.539 -1.479 8.719 1 94.12 272 LEU A O 1
ATOM 2138 N N . LEU A 1 273 ? 13.484 0.681 8.281 1 93.19 273 LEU A N 1
ATOM 2139 C CA . LEU A 1 273 ? 12.211 0.633 7.57 1 93.19 273 LEU A CA 1
ATOM 2140 C C . LEU A 1 273 ? 12.336 -0.198 6.297 1 93.19 273 LEU A C 1
ATOM 2142 O O . LEU A 1 273 ? 11.328 -0.621 5.727 1 93.19 273 LEU A O 1
ATOM 2146 N N . CYS A 1 274 ? 13.531 -0.469 5.879 1 86.75 274 CYS A N 1
ATOM 2147 C CA . CYS A 1 274 ? 13.742 -1.267 4.676 1 86.75 274 CYS A CA 1
ATOM 2148 C C . CYS A 1 274 ? 13.586 -2.754 4.977 1 86.75 274 CYS A C 1
ATOM 2150 O O . CYS A 1 274 ? 13.516 -3.57 4.059 1 86.75 274 CYS A O 1
ATOM 2152 N N . HIS A 1 275 ? 13.484 -3.123 6.227 1 88.56 275 HIS A N 1
ATOM 2153 C CA . HIS A 1 275 ? 13.297 -4.512 6.625 1 88.56 275 HIS A CA 1
ATOM 2154 C C . HIS A 1 275 ? 11.852 -4.785 7.031 1 88.56 275 HIS A C 1
ATOM 2156 O O . HIS A 1 275 ? 11.477 -4.555 8.18 1 88.56 275 HIS A O 1
ATOM 2162 N N . ASP A 1 276 ? 11.148 -5.434 6.211 1 88.19 276 ASP A N 1
ATOM 2163 C CA . ASP A 1 276 ? 9.719 -5.629 6.398 1 88.19 276 ASP A CA 1
ATOM 2164 C C . ASP A 1 276 ? 9.43 -6.473 7.637 1 88.19 276 ASP A C 1
ATOM 2166 O O . ASP A 1 276 ? 8.445 -6.246 8.336 1 88.19 276 ASP A O 1
ATOM 2170 N N . ARG A 1 277 ? 10.258 -7.426 7.926 1 87 277 ARG A N 1
ATOM 2171 C CA . ARG A 1 277 ? 10.055 -8.289 9.078 1 87 277 ARG A CA 1
ATOM 2172 C C . ARG A 1 277 ? 10.18 -7.508 10.383 1 87 277 ARG A C 1
ATOM 2174 O O . ARG A 1 277 ? 9.461 -7.773 11.352 1 87 277 ARG A O 1
ATOM 2181 N N . LEU A 1 278 ? 11.078 -6.617 10.328 1 88.69 278 LEU A N 1
ATOM 2182 C CA . LEU A 1 278 ? 11.273 -5.766 11.5 1 88.69 278 LEU A CA 1
ATOM 2183 C C . LEU A 1 278 ? 10.086 -4.824 11.68 1 88.69 278 LEU A C 1
ATOM 2185 O O . LEU A 1 278 ? 9.594 -4.645 12.797 1 88.69 278 LEU A O 1
ATOM 2189 N N . VAL A 1 279 ? 9.648 -4.316 10.609 1 93.12 279 VAL A N 1
ATOM 2190 C CA . VAL A 1 279 ? 8.523 -3.391 10.633 1 93.12 279 VAL A CA 1
ATOM 2191 C C . VAL A 1 279 ? 7.246 -4.141 11.008 1 93.12 279 VAL A C 1
ATOM 2193 O O . VAL A 1 279 ? 6.359 -3.582 11.656 1 93.12 279 VAL A O 1
ATOM 2196 N N . GLY A 1 280 ? 7.254 -5.469 10.633 1 91.69 280 GLY A N 1
ATOM 2197 C CA . GLY A 1 280 ? 6.074 -6.285 10.867 1 91.69 280 GLY A CA 1
ATOM 2198 C C . GLY A 1 280 ? 5.945 -6.754 12.305 1 91.69 280 GLY A C 1
ATOM 2199 O O . GLY A 1 280 ? 5.711 -7.938 12.555 1 91.69 280 GLY A O 1
ATOM 2200 N N . THR A 1 281 ? 6.305 -6.008 13.242 1 90.38 281 THR A N 1
ATOM 2201 C CA . THR A 1 281 ? 6.074 -6.184 14.672 1 90.38 281 THR A CA 1
ATOM 2202 C C . THR A 1 281 ? 5.27 -5.02 15.242 1 90.38 281 THR A C 1
ATOM 2204 O O . THR A 1 281 ? 5.133 -3.977 14.594 1 90.38 281 THR A O 1
ATOM 2207 N N . ILE A 1 282 ? 4.668 -5.164 16.375 1 93.25 282 ILE A N 1
ATOM 2208 C CA . ILE A 1 282 ? 3.9 -4.098 17.016 1 93.25 282 ILE A CA 1
ATOM 2209 C C . ILE A 1 282 ? 4.789 -2.875 17.234 1 93.25 282 ILE A C 1
ATOM 2211 O O . ILE A 1 282 ? 4.398 -1.752 16.906 1 93.25 282 ILE A O 1
ATOM 2215 N N . GLN A 1 283 ? 5.988 -3.102 17.703 1 93.5 283 GLN A N 1
ATOM 2216 C CA . GLN A 1 283 ? 6.941 -2.021 17.938 1 93.5 283 GLN A CA 1
ATOM 2217 C C . GLN A 1 283 ? 7.395 -1.391 16.625 1 93.5 283 GLN A C 1
ATOM 2219 O O . GLN A 1 283 ? 7.543 -0.171 16.531 1 93.5 283 GLN A O 1
ATOM 2224 N N . GLY A 1 284 ? 7.613 -2.25 15.664 1 94.88 284 GLY A N 1
ATOM 2225 C CA . GLY A 1 284 ? 8.039 -1.763 14.367 1 94.88 284 GLY A CA 1
ATOM 2226 C C . GLY A 1 284 ? 7.016 -0.872 13.695 1 94.88 284 GLY A C 1
ATOM 2227 O O . GLY A 1 284 ? 7.359 0.174 13.141 1 94.88 284 GLY A O 1
ATOM 2228 N N . LEU A 1 285 ? 5.77 -1.245 13.75 1 96.5 285 LEU A N 1
ATOM 2229 C CA . LEU A 1 285 ? 4.699 -0.43 13.18 1 96.5 285 LEU A CA 1
ATOM 2230 C C . LEU A 1 285 ? 4.574 0.895 13.93 1 96.5 285 LEU A C 1
ATOM 2232 O O . LEU A 1 285 ? 4.379 1.943 13.312 1 96.5 285 LEU A O 1
ATOM 2236 N N . GLY A 1 286 ? 4.688 0.798 15.25 1 96.12 286 GLY A N 1
ATOM 2237 C CA . GLY A 1 286 ? 4.68 2.023 16.031 1 96.12 286 GLY A CA 1
ATOM 2238 C C . GLY A 1 286 ? 5.781 2.992 15.633 1 96.12 286 GLY A C 1
ATOM 2239 O O . GLY A 1 286 ? 5.535 4.191 15.492 1 96.12 286 GLY A O 1
ATOM 2240 N N . MET A 1 287 ? 6.934 2.482 15.484 1 96.56 287 MET A N 1
ATOM 2241 C CA . MET A 1 287 ? 8.078 3.275 15.047 1 96.56 287 MET A CA 1
ATOM 2242 C C . MET A 1 287 ? 7.809 3.908 13.68 1 96.56 287 MET A C 1
ATOM 2244 O O . MET A 1 287 ? 8.078 5.094 13.477 1 96.56 287 MET A O 1
ATOM 2248 N N . ALA A 1 288 ? 7.254 3.115 12.758 1 97.56 288 ALA A N 1
ATOM 2249 C CA . ALA A 1 288 ? 6.973 3.59 11.406 1 97.56 288 ALA A CA 1
ATOM 2250 C C . ALA A 1 288 ? 5.961 4.734 11.43 1 97.56 288 ALA A C 1
ATOM 2252 O O . ALA A 1 288 ? 6.059 5.668 10.625 1 97.56 288 ALA A O 1
ATOM 2253 N N . ILE A 1 289 ? 5.016 4.719 12.289 1 97.06 289 ILE A N 1
ATOM 2254 C CA . ILE A 1 289 ? 4.012 5.773 12.398 1 97.06 289 ILE A CA 1
ATOM 2255 C C . ILE A 1 289 ? 4.68 7.078 12.828 1 97.06 289 ILE A C 1
ATOM 2257 O O . ILE A 1 289 ? 4.344 8.148 12.32 1 97.06 289 ILE A O 1
ATOM 2261 N N . HIS A 1 290 ? 5.605 6.977 13.742 1 96.06 290 HIS A N 1
ATOM 2262 C CA . HIS A 1 290 ? 6.344 8.172 14.133 1 96.06 290 HIS A CA 1
ATOM 2263 C C . HIS A 1 290 ? 7.141 8.734 12.953 1 96.06 290 HIS A C 1
ATOM 2265 O O . HIS A 1 290 ? 7.227 9.953 12.789 1 96.06 290 HIS A O 1
ATOM 2271 N N . PHE A 1 291 ? 7.727 7.852 12.25 1 97.12 291 PHE A N 1
ATOM 2272 C CA . PHE A 1 291 ? 8.438 8.266 11.047 1 97.12 291 PHE A CA 1
ATOM 2273 C C . PHE A 1 291 ? 7.508 9.023 10.102 1 97.12 291 PHE A C 1
ATOM 2275 O O . PHE A 1 291 ? 7.879 10.07 9.57 1 97.12 291 PHE A O 1
ATOM 2282 N N . ILE A 1 292 ? 6.301 8.539 9.883 1 96.62 292 ILE A N 1
ATOM 2283 C CA . ILE A 1 292 ? 5.312 9.141 9 1 96.62 292 ILE A CA 1
ATOM 2284 C C . ILE A 1 292 ? 4.91 10.516 9.539 1 96.62 292 ILE A C 1
ATOM 2286 O O . ILE A 1 292 ? 4.77 11.469 8.766 1 96.62 292 ILE A O 1
ATOM 2290 N N . ARG A 1 293 ? 4.766 10.617 10.836 1 94.94 293 ARG A N 1
ATOM 2291 C CA . ARG A 1 293 ? 4.441 11.898 11.453 1 94.94 293 ARG A CA 1
ATOM 2292 C C . ARG A 1 293 ? 5.527 12.93 11.164 1 94.94 293 ARG A C 1
ATOM 2294 O O . ARG A 1 293 ? 5.227 14.102 10.898 1 94.94 293 ARG A O 1
ATOM 2301 N N . LEU A 1 294 ? 6.68 12.461 11.281 1 94.44 294 LEU A N 1
ATOM 2302 C CA . LEU A 1 294 ? 7.801 13.352 10.992 1 94.44 294 LEU A CA 1
ATOM 2303 C C . LEU A 1 294 ? 7.781 13.797 9.539 1 94.44 294 LEU A C 1
ATOM 2305 O O . LEU A 1 294 ? 8.062 14.961 9.234 1 94.44 294 LEU A O 1
ATOM 2309 N N . GLN A 1 295 ? 7.43 12.883 8.641 1 93.31 295 GLN A N 1
ATOM 2310 C CA . GLN A 1 295 ? 7.312 13.234 7.227 1 93.31 295 GLN A CA 1
ATOM 2311 C C . GLN A 1 295 ? 6.215 14.266 7.004 1 93.31 295 GLN A C 1
ATOM 2313 O O . GLN A 1 295 ? 6.414 15.25 6.289 1 93.31 295 GLN A O 1
ATOM 2318 N N . VAL A 1 296 ? 5.117 14.133 7.605 1 92.31 296 VAL A N 1
ATOM 2319 C CA . VAL A 1 296 ? 4.004 15.062 7.496 1 92.31 296 VAL A CA 1
ATOM 2320 C C . VAL A 1 296 ? 4.41 16.422 8.062 1 92.31 296 VAL A C 1
ATOM 2322 O O . VAL A 1 296 ? 4.09 17.469 7.484 1 92.31 296 VAL A O 1
ATOM 2325 N N . GLY A 1 297 ? 5.156 16.344 9.18 1 89.69 297 GLY A N 1
ATOM 2326 C CA . GLY A 1 297 ? 5.617 17.562 9.812 1 89.69 297 GLY A CA 1
ATOM 2327 C C . GLY A 1 297 ? 6.574 18.359 8.945 1 89.69 297 GLY A C 1
ATOM 2328 O O . GLY A 1 297 ? 6.723 19.578 9.125 1 89.69 297 GLY A O 1
ATOM 2329 N N . GLN A 1 298 ? 7.133 17.688 8.023 1 87.88 298 GLN A N 1
ATOM 2330 C CA . GLN A 1 298 ? 8.062 18.359 7.121 1 87.88 298 GLN A CA 1
ATOM 2331 C C . GLN A 1 298 ? 7.375 18.719 5.809 1 87.88 298 GLN A C 1
ATOM 2333 O O . GLN A 1 298 ? 8.008 19.266 4.906 1 87.88 298 GLN A O 1
ATOM 2338 N N . GLY A 1 299 ? 6.133 18.375 5.734 1 87.75 299 GLY A N 1
ATOM 2339 C CA . GLY A 1 299 ? 5.375 18.719 4.539 1 87.75 299 GLY A CA 1
ATOM 2340 C C . GLY A 1 299 ? 5.52 17.688 3.436 1 87.75 299 GLY A C 1
ATOM 2341 O O . GLY A 1 299 ? 5.125 17.922 2.293 1 87.75 299 GLY A O 1
ATOM 2342 N N . ASN A 1 300 ? 6.141 16.516 3.758 1 90.06 300 ASN A N 1
ATOM 2343 C CA . ASN A 1 300 ? 6.316 15.453 2.779 1 90.06 300 ASN A CA 1
ATOM 2344 C C . ASN A 1 300 ? 5.113 14.508 2.756 1 90.06 300 ASN A C 1
ATOM 2346 O O . ASN A 1 300 ? 5.246 13.32 3.055 1 90.06 300 ASN A O 1
ATOM 2350 N N . PHE A 1 301 ? 4.031 15 2.232 1 92.62 301 PHE A N 1
ATOM 2351 C CA . PHE A 1 301 ? 2.781 14.25 2.277 1 92.62 301 PHE A CA 1
ATOM 2352 C C . PHE A 1 301 ? 2.826 13.062 1.331 1 92.62 301 PHE A C 1
ATOM 2354 O O . PHE A 1 301 ? 2.256 12.008 1.623 1 92.62 301 PHE A O 1
ATOM 2361 N N . GLN A 1 302 ? 3.48 13.172 0.228 1 91.75 302 GLN A N 1
ATOM 2362 C CA . GLN A 1 302 ? 3.561 12.078 -0.741 1 91.75 302 GLN A CA 1
ATOM 2363 C C . GLN A 1 302 ? 4.391 10.922 -0.199 1 91.75 302 GLN A C 1
ATOM 2365 O O . GLN A 1 302 ? 4.004 9.758 -0.332 1 91.75 302 GLN A O 1
ATOM 2370 N N . LYS A 1 303 ? 5.512 11.281 0.365 1 91.69 303 LYS A N 1
ATOM 2371 C CA . LYS A 1 303 ? 6.332 10.242 0.982 1 91.69 303 LYS A CA 1
ATOM 2372 C C . LYS A 1 303 ? 5.582 9.547 2.113 1 91.69 303 LYS A C 1
ATOM 2374 O O . LYS A 1 303 ? 5.68 8.328 2.275 1 91.69 303 LYS A O 1
ATOM 2379 N N . ALA A 1 304 ? 4.949 10.383 2.893 1 94.88 304 ALA A N 1
ATOM 2380 C CA . ALA A 1 304 ? 4.133 9.812 3.963 1 94.88 304 ALA A CA 1
ATOM 2381 C C . ALA A 1 304 ? 3.092 8.852 3.408 1 94.88 304 ALA A C 1
ATOM 2383 O O . ALA A 1 304 ? 2.854 7.785 3.98 1 94.88 304 ALA A O 1
ATOM 2384 N N . TRP A 1 305 ? 2.486 9.203 2.262 1 95.44 305 TRP A N 1
ATOM 2385 C CA . TRP A 1 305 ? 1.473 8.367 1.619 1 95.44 305 TRP A CA 1
ATOM 2386 C C . TRP A 1 305 ? 2.057 7.027 1.2 1 95.44 305 TRP A C 1
ATOM 2388 O O . TRP A 1 305 ? 1.477 5.977 1.483 1 95.44 305 TRP A O 1
ATOM 2398 N N . ILE A 1 306 ? 3.191 7.016 0.581 1 94.88 306 ILE A N 1
ATOM 2399 C CA . ILE A 1 306 ? 3.848 5.809 0.095 1 94.88 306 ILE A CA 1
ATOM 2400 C C . ILE A 1 306 ? 4.215 4.91 1.273 1 94.88 306 ILE A C 1
ATOM 2402 O O . ILE A 1 306 ? 3.971 3.703 1.241 1 94.88 306 ILE A O 1
ATOM 2406 N N . LYS A 1 307 ? 4.766 5.504 2.279 1 95.31 307 LYS A N 1
ATOM 2407 C CA . LYS A 1 307 ? 5.156 4.73 3.453 1 95.31 307 LYS A CA 1
ATOM 2408 C C . LYS A 1 307 ? 3.936 4.16 4.168 1 95.31 307 LYS A C 1
ATOM 2410 O O . LYS A 1 307 ? 3.986 3.055 4.711 1 95.31 307 LYS A O 1
ATOM 2415 N N . LEU A 1 308 ? 2.891 4.922 4.188 1 96.69 308 LEU A N 1
ATOM 2416 C CA . LEU A 1 308 ? 1.655 4.445 4.797 1 96.69 308 LEU A CA 1
ATOM 2417 C C . LEU A 1 308 ? 1.127 3.215 4.066 1 96.69 308 LEU A C 1
ATOM 2419 O O . LEU A 1 308 ? 0.694 2.248 4.699 1 96.69 308 LEU A O 1
ATOM 2423 N N . ARG A 1 309 ? 1.169 3.262 2.803 1 95.56 309 ARG A N 1
ATOM 2424 C CA . ARG A 1 309 ? 0.705 2.119 2.025 1 95.56 309 ARG A CA 1
ATOM 2425 C C . ARG A 1 309 ? 1.574 0.893 2.279 1 95.56 309 ARG A C 1
ATOM 2427 O O . ARG A 1 309 ? 1.073 -0.233 2.324 1 95.56 309 ARG A O 1
ATOM 2434 N N . HIS A 1 310 ? 2.75 1.158 2.393 1 94.56 310 HIS A N 1
ATOM 2435 C CA . HIS A 1 310 ? 3.686 0.094 2.74 1 94.56 310 HIS A CA 1
ATOM 2436 C C . HIS A 1 310 ? 3.326 -0.537 4.082 1 94.56 310 HIS A C 1
ATOM 2438 O O . HIS A 1 310 ? 3.23 -1.761 4.191 1 94.56 310 HIS A O 1
ATOM 2444 N N . ILE A 1 311 ? 3.145 0.235 5.109 1 95.94 311 ILE A N 1
ATOM 2445 C CA . ILE A 1 311 ? 2.898 -0.301 6.441 1 95.94 311 ILE A CA 1
ATOM 2446 C C . ILE A 1 311 ? 1.509 -0.93 6.5 1 95.94 311 ILE A C 1
ATOM 2448 O O . ILE A 1 311 ? 1.283 -1.89 7.238 1 95.94 311 ILE A O 1
ATOM 2452 N N . ILE A 1 312 ? 0.56 -0.442 5.715 1 96.81 312 ILE A N 1
ATOM 2453 C CA . ILE A 1 312 ? -0.766 -1.048 5.648 1 96.81 312 ILE A CA 1
ATOM 2454 C C . ILE A 1 312 ? -0.659 -2.463 5.082 1 96.81 312 ILE A C 1
ATOM 2456 O O . ILE A 1 312 ? -1.285 -3.393 5.598 1 96.81 312 ILE A O 1
ATOM 2460 N N . ALA A 1 313 ? 0.139 -2.592 4.008 1 95.31 313 ALA A N 1
ATOM 2461 C CA . ALA A 1 313 ? 0.349 -3.92 3.438 1 95.31 313 ALA A CA 1
ATOM 2462 C C . ALA A 1 313 ? 0.901 -4.883 4.484 1 95.31 313 ALA A C 1
ATOM 2464 O O . ALA A 1 313 ? 0.446 -6.027 4.586 1 95.31 313 ALA A O 1
ATOM 2465 N N . ILE A 1 314 ? 1.831 -4.449 5.262 1 94.69 314 ILE A N 1
ATOM 2466 C CA . ILE A 1 314 ? 2.445 -5.266 6.305 1 94.69 314 ILE A CA 1
ATOM 2467 C C . ILE A 1 314 ? 1.414 -5.582 7.383 1 94.69 314 ILE A C 1
ATOM 2469 O O . ILE A 1 314 ? 1.311 -6.723 7.836 1 94.69 314 ILE A O 1
ATOM 2473 N N . ALA A 1 315 ? 0.671 -4.57 7.797 1 95.81 315 ALA A N 1
ATOM 2474 C CA . ALA A 1 315 ? -0.353 -4.754 8.82 1 95.81 315 ALA A CA 1
ATOM 2475 C C . ALA A 1 315 ? -1.392 -5.781 8.383 1 95.81 315 ALA A C 1
ATOM 2477 O O . ALA A 1 315 ? -1.865 -6.582 9.188 1 95.81 315 ALA A O 1
ATOM 2478 N N . GLU A 1 316 ? -1.764 -5.77 7.137 1 93.75 316 GLU A N 1
ATOM 2479 C CA . GLU A 1 316 ? -2.703 -6.746 6.594 1 93.75 316 GLU A CA 1
ATOM 2480 C C . GLU A 1 316 ? -2.133 -8.164 6.672 1 93.75 316 GLU A C 1
ATOM 2482 O O . GLU A 1 316 ? -2.838 -9.102 7.051 1 93.75 316 GLU A O 1
ATOM 2487 N N . LEU A 1 317 ? -0.907 -8.273 6.344 1 91.62 317 LEU A N 1
ATOM 2488 C CA . LEU A 1 317 ? -0.248 -9.578 6.395 1 91.62 317 LEU A CA 1
ATOM 2489 C C . LEU A 1 317 ? -0.127 -10.07 7.832 1 91.62 317 LEU A C 1
ATOM 2491 O O . LEU A 1 317 ? -0.158 -11.273 8.086 1 91.62 317 LEU A O 1
ATOM 2495 N N . MET A 1 318 ? -0.046 -9.086 8.766 1 90.88 318 MET A N 1
ATOM 2496 C CA . MET A 1 318 ? 0.028 -9.422 10.188 1 90.88 318 MET A CA 1
ATOM 2497 C C . MET A 1 318 ? -1.346 -9.797 10.727 1 90.88 318 MET A C 1
ATOM 2499 O O . MET A 1 318 ? -1.465 -10.258 11.867 1 90.88 318 MET A O 1
ATOM 2503 N N . GLY A 1 319 ? -2.41 -9.523 10.008 1 90.06 319 GLY A N 1
ATOM 2504 C CA . GLY A 1 319 ? -3.764 -9.883 10.398 1 90.06 319 GLY A CA 1
ATOM 2505 C C . GLY A 1 319 ? -4.406 -8.859 11.32 1 90.06 319 GLY A C 1
ATOM 2506 O O . GLY A 1 319 ? -5.359 -9.18 12.039 1 90.06 319 GLY A O 1
ATOM 2507 N N . LEU A 1 320 ? -3.898 -7.566 11.312 1 92.69 320 LEU A N 1
ATOM 2508 C CA . LEU A 1 320 ? -4.434 -6.547 12.211 1 92.69 320 LEU A CA 1
ATOM 2509 C C . LEU A 1 320 ? -5.91 -6.297 11.938 1 92.69 320 LEU A C 1
ATOM 2511 O O . LEU A 1 320 ? -6.711 -6.18 12.867 1 92.69 320 LEU A O 1
ATOM 2515 N N . PRO A 1 321 ? -6.363 -6.203 10.68 1 91.12 321 PRO A N 1
ATOM 2516 C CA . PRO A 1 321 ? -7.789 -5.98 10.438 1 91.12 321 PRO A CA 1
ATOM 2517 C C . PRO A 1 321 ? -8.664 -7.094 11.008 1 91.12 321 PRO A C 1
ATOM 2519 O O . PRO A 1 321 ? -9.75 -6.82 11.531 1 91.12 321 PRO A O 1
ATOM 2522 N N . LYS A 1 322 ? -8.234 -8.305 10.914 1 86.31 322 LYS A N 1
ATOM 2523 C CA . LYS A 1 322 ? -9 -9.43 11.43 1 86.31 322 LYS A CA 1
ATOM 2524 C C . LYS A 1 322 ? -9.094 -9.383 12.953 1 86.31 322 LYS A C 1
ATOM 2526 O O . LYS A 1 322 ? -10.156 -9.656 13.523 1 86.31 322 LYS A O 1
ATOM 2531 N N . VAL A 1 323 ? -7.938 -9.125 13.578 1 87.56 323 VAL A N 1
ATOM 2532 C CA . VAL A 1 323 ? -7.922 -9.008 15.031 1 87.56 323 VAL A CA 1
ATOM 2533 C C . VAL A 1 323 ? -8.852 -7.879 15.477 1 87.56 323 VAL A C 1
ATOM 2535 O O . VAL A 1 323 ? -9.562 -8.008 16.469 1 87.56 323 VAL A O 1
ATOM 2538 N N . PHE A 1 324 ? -8.797 -6.797 14.742 1 89.5 324 PHE A N 1
ATOM 2539 C CA . PHE A 1 324 ? -9.664 -5.668 15.039 1 89.5 324 PHE A CA 1
ATOM 2540 C C . PHE A 1 324 ? -11.133 -6.09 15 1 89.5 324 PHE A C 1
ATOM 2542 O O . PHE A 1 324 ? -11.891 -5.797 15.93 1 89.5 324 PHE A O 1
ATOM 2549 N N . HIS A 1 325 ? -11.5 -6.773 14 1 83.19 325 HIS A N 1
ATOM 2550 C CA . HIS A 1 325 ? -12.883 -7.223 13.844 1 83.19 325 HIS A CA 1
ATOM 2551 C C . HIS A 1 325 ? -13.273 -8.211 14.938 1 83.19 325 HIS A C 1
ATOM 2553 O O . HIS A 1 325 ? -14.383 -8.148 15.469 1 83.19 325 HIS A O 1
ATOM 2559 N N . ALA A 1 326 ? -12.344 -9.125 15.234 1 80.69 326 ALA A N 1
ATOM 2560 C CA . ALA A 1 326 ? -12.617 -10.125 16.25 1 80.69 326 ALA A CA 1
ATOM 2561 C C . ALA A 1 326 ? -12.82 -9.477 17.625 1 80.69 326 ALA A C 1
ATOM 2563 O O . ALA A 1 326 ? -13.727 -9.852 18.375 1 80.69 326 ALA A O 1
ATOM 2564 N N . VAL A 1 327 ? -12.016 -8.555 17.938 1 81.75 327 VAL A N 1
ATOM 2565 C CA . VAL A 1 327 ? -12.062 -7.91 19.25 1 81.75 327 VAL A CA 1
ATOM 2566 C C . VAL A 1 327 ? -13.297 -7.012 19.328 1 81.75 327 VAL A C 1
ATOM 2568 O O . VAL A 1 327 ? -13.961 -6.957 20.375 1 81.75 327 VAL A O 1
ATOM 2571 N N . CYS A 1 328 ? -13.594 -6.312 18.297 1 76 328 CYS A N 1
ATOM 2572 C CA . CYS A 1 328 ? -14.672 -5.324 18.328 1 76 328 CYS A CA 1
ATOM 2573 C C . CYS A 1 328 ? -16.031 -6 18.203 1 76 328 CYS A C 1
ATOM 2575 O O . CYS A 1 328 ? -17.031 -5.504 18.734 1 76 328 CYS A O 1
ATOM 2577 N N . PHE A 1 329 ? -16.156 -7.102 17.516 1 68.75 329 PHE A N 1
ATOM 2578 C CA . PHE A 1 329 ? -17.453 -7.699 17.281 1 68.75 329 PHE A CA 1
ATOM 2579 C C . PHE A 1 329 ? -17.641 -8.961 18.109 1 68.75 329 PHE A C 1
ATOM 2581 O O . PHE A 1 329 ? -18.766 -9.383 18.375 1 68.75 329 PHE A O 1
ATOM 2588 N N . ASN A 1 330 ? -16.422 -9.695 18.312 1 61.94 330 ASN A N 1
ATOM 2589 C CA . ASN A 1 330 ? -16.578 -10.938 19.062 1 61.94 330 ASN A CA 1
ATOM 2590 C C . ASN A 1 330 ? -16.188 -10.75 20.531 1 61.94 330 ASN A C 1
ATOM 2592 O O . ASN A 1 330 ? -15.016 -10.484 20.828 1 61.94 330 ASN A O 1
ATOM 2596 N N . GLN A 1 331 ? -16.844 -9.859 21.375 1 55.12 331 GLN A N 1
ATOM 2597 C CA . GLN A 1 331 ? -16.719 -9.414 22.75 1 55.12 331 GLN A CA 1
ATOM 2598 C C . GLN A 1 331 ? -15.75 -10.312 23.531 1 55.12 331 GLN A C 1
ATOM 2600 O O . GLN A 1 331 ? -15.023 -9.836 24.406 1 55.12 331 GLN A O 1
ATOM 2605 N N . SER A 1 332 ? -15.836 -11.609 23.594 1 50.78 332 SER A N 1
ATOM 2606 C CA . SER A 1 332 ? -15.367 -12.438 24.703 1 50.78 332 SER A CA 1
ATOM 2607 C C . SER A 1 332 ? -13.875 -12.734 24.578 1 50.78 332 SER A C 1
ATOM 2609 O O . SER A 1 332 ? -13.188 -12.914 25.578 1 50.78 332 SER A O 1
ATOM 2611 N N . THR A 1 333 ? -13.328 -13 23.453 1 50.44 333 THR A N 1
ATOM 2612 C CA . THR A 1 333 ? -12.188 -13.906 23.422 1 50.44 333 THR A CA 1
ATOM 2613 C C . THR A 1 333 ? -10.875 -13.133 23.453 1 50.44 333 THR A C 1
ATOM 2615 O O . THR A 1 333 ? -9.867 -13.625 23.953 1 50.44 333 THR A O 1
ATOM 2618 N N . CYS A 1 334 ? -10.688 -12.055 22.766 1 55.31 334 CYS A N 1
ATOM 2619 C CA . CYS A 1 334 ? -9.297 -11.695 22.5 1 55.31 334 CYS A CA 1
ATOM 2620 C C . CYS A 1 334 ? -8.875 -10.508 23.359 1 55.31 334 CYS A C 1
ATOM 2622 O O . CYS A 1 334 ? -8.75 -9.391 22.859 1 55.31 334 CYS A O 1
ATOM 2624 N N . THR A 1 335 ? -8.938 -10.672 24.641 1 62.97 335 THR A N 1
ATOM 2625 C CA . THR A 1 335 ? -8.672 -9.562 25.547 1 62.97 335 THR A CA 1
ATOM 2626 C C . THR A 1 335 ? -7.203 -9.539 25.953 1 62.97 335 THR A C 1
ATOM 2628 O O . THR A 1 335 ? -6.832 -8.883 26.922 1 62.97 335 THR A O 1
ATOM 2631 N N . ASP A 1 336 ? -6.332 -10.18 25.172 1 80.69 336 ASP A N 1
ATOM 2632 C CA . ASP A 1 336 ? -4.938 -10.102 25.594 1 80.69 336 ASP A CA 1
ATOM 2633 C C . ASP A 1 336 ? -4.293 -8.789 25.141 1 80.69 336 ASP A C 1
ATOM 2635 O O . ASP A 1 336 ? -4.809 -8.117 24.25 1 80.69 336 ASP A O 1
ATOM 2639 N N . ASP A 1 337 ? -3.395 -8.398 25.844 1 84.81 337 ASP A N 1
ATOM 2640 C CA . ASP A 1 337 ? -2.705 -7.129 25.641 1 84.81 337 ASP A CA 1
ATOM 2641 C C . ASP A 1 337 ? -2.197 -7.012 24.203 1 84.81 337 ASP A C 1
ATOM 2643 O O . ASP A 1 337 ? -2.27 -5.941 23.594 1 84.81 337 ASP A O 1
ATOM 2647 N N . THR A 1 338 ? -1.784 -8.078 23.688 1 87.06 338 THR A N 1
ATOM 2648 C CA . THR A 1 338 ? -1.245 -8.07 22.328 1 87.06 338 THR A CA 1
ATOM 2649 C C . THR A 1 338 ? -2.344 -7.762 21.312 1 87.06 338 THR A C 1
ATOM 2651 O O . THR A 1 338 ? -2.129 -7.004 20.375 1 87.06 338 THR A O 1
ATOM 2654 N N . SER A 1 339 ? -3.477 -8.359 21.547 1 88.88 339 SER A N 1
ATOM 2655 C CA . SER A 1 339 ? -4.605 -8.109 20.656 1 88.88 339 SER A CA 1
ATOM 2656 C C . SER A 1 339 ? -5.074 -6.66 20.75 1 88.88 339 SER A C 1
ATOM 2658 O O . SER A 1 339 ? -5.418 -6.051 19.734 1 88.88 339 SER A O 1
ATOM 2660 N N . LEU A 1 340 ? -5.004 -6.156 21.938 1 90.38 340 LEU A N 1
ATOM 2661 C CA . LEU A 1 340 ? -5.402 -4.766 22.125 1 90.38 340 LEU A CA 1
ATOM 2662 C C . LEU A 1 340 ? -4.43 -3.82 21.422 1 90.38 340 LEU A C 1
ATOM 2664 O O . LEU A 1 340 ? -4.848 -2.816 20.844 1 90.38 340 LEU A O 1
ATOM 2668 N N . HIS A 1 341 ? -3.18 -4.117 21.484 1 93.19 341 HIS A N 1
ATOM 2669 C CA . HIS A 1 341 ? -2.172 -3.32 20.797 1 93.19 341 HIS A CA 1
ATOM 2670 C C . HIS A 1 341 ? -2.398 -3.332 19.297 1 93.19 341 HIS A C 1
ATOM 2672 O O . HIS A 1 341 ? -2.262 -2.299 18.625 1 93.19 341 HIS A O 1
ATOM 2678 N N . LYS A 1 342 ? -2.711 -4.477 18.812 1 93 342 LYS A N 1
ATOM 2679 C CA . LYS A 1 342 ? -2.965 -4.602 17.375 1 93 342 LYS A CA 1
ATOM 2680 C C . LYS A 1 342 ? -4.18 -3.779 16.953 1 93 342 LYS A C 1
ATOM 2682 O O . LYS A 1 342 ? -4.168 -3.139 15.898 1 93 342 LYS A O 1
ATOM 2687 N N . VAL A 1 343 ? -5.164 -3.793 17.797 1 92.12 343 VAL A N 1
ATOM 2688 C CA . VAL A 1 343 ? -6.387 -3.045 17.531 1 92.12 343 VAL A CA 1
ATOM 2689 C C . VAL A 1 343 ? -6.082 -1.549 17.484 1 92.12 343 VAL A C 1
ATOM 2691 O O . VAL A 1 343 ? -6.5 -0.843 16.578 1 92.12 343 VAL A O 1
ATOM 2694 N N . GLN A 1 344 ? -5.355 -1.098 18.422 1 92.88 344 GLN A N 1
ATOM 2695 C CA . GLN A 1 344 ? -5.008 0.317 18.516 1 92.88 344 GLN A CA 1
ATOM 2696 C C . GLN A 1 344 ? -4.176 0.75 17.312 1 92.88 344 GLN A C 1
ATOM 2698 O O . GLN A 1 344 ? -4.414 1.813 16.734 1 92.88 344 GLN A O 1
ATOM 2703 N N . LEU A 1 345 ? -3.283 -0.079 16.953 1 95.56 345 LEU A N 1
ATOM 2704 C CA . LEU A 1 345 ? -2.406 0.233 15.836 1 95.56 345 LEU A CA 1
ATOM 2705 C C . LEU A 1 345 ? -3.193 0.301 14.531 1 95.56 345 LEU A C 1
ATOM 2707 O O . LEU A 1 345 ? -3.002 1.22 13.734 1 95.56 345 LEU A O 1
ATOM 2711 N N . TRP A 1 346 ? -4.012 -0.686 14.344 1 95.75 346 TRP A N 1
ATOM 2712 C CA . TRP A 1 346 ? -4.773 -0.725 13.102 1 95.75 346 TRP A CA 1
ATOM 2713 C C . TRP A 1 346 ? -5.68 0.495 12.984 1 95.75 346 TRP A C 1
ATOM 2715 O O . TRP A 1 346 ? -5.766 1.11 11.914 1 95.75 346 TRP A O 1
ATOM 2725 N N . GLN A 1 347 ? -6.297 0.828 14.078 1 94.88 347 GLN A N 1
ATOM 2726 C CA . GLN A 1 347 ? -7.16 2.004 14.094 1 94.88 347 GLN A CA 1
ATOM 2727 C C . GLN A 1 347 ? -6.371 3.271 13.781 1 94.88 347 GLN A C 1
ATOM 2729 O O . GLN A 1 347 ? -6.816 4.109 12.992 1 94.88 347 GLN A O 1
ATOM 2734 N N . ALA A 1 348 ? -5.258 3.432 14.367 1 96.06 348 ALA A N 1
ATOM 2735 C CA . ALA A 1 348 ? -4.406 4.598 14.133 1 96.06 348 ALA A CA 1
ATOM 2736 C C . ALA A 1 348 ? -3.955 4.66 12.68 1 96.06 348 ALA A C 1
ATOM 2738 O O . ALA A 1 348 ? -4.023 5.719 12.047 1 96.06 348 ALA A O 1
ATOM 2739 N N . ILE A 1 349 ? -3.523 3.549 12.156 1 97.38 349 ILE A N 1
ATOM 2740 C CA . ILE A 1 349 ? -3.029 3.471 10.789 1 97.38 349 ILE A CA 1
ATOM 2741 C C . ILE A 1 349 ? -4.133 3.881 9.812 1 97.38 349 ILE A C 1
ATOM 2743 O O . ILE A 1 349 ? -3.912 4.699 8.922 1 97.38 349 ILE A O 1
ATOM 2747 N N . CYS A 1 350 ? -5.289 3.332 10 1 96.88 350 CYS A N 1
ATOM 2748 C CA . CYS A 1 350 ? -6.414 3.643 9.117 1 96.88 350 CYS A CA 1
ATOM 2749 C C . CYS A 1 350 ? -6.754 5.125 9.172 1 96.88 350 CYS A C 1
ATOM 2751 O O . CYS A 1 350 ? -6.918 5.766 8.133 1 96.88 350 CYS A O 1
ATOM 2753 N N . ASN A 1 351 ? -6.809 5.613 10.352 1 96.62 351 ASN A N 1
ATOM 2754 C CA . ASN A 1 351 ? -7.18 7.012 10.516 1 96.62 351 ASN A CA 1
ATOM 2755 C C . ASN A 1 351 ? -6.141 7.945 9.906 1 96.62 351 ASN A C 1
ATOM 2757 O O . ASN A 1 351 ? -6.488 8.93 9.258 1 96.62 351 ASN A O 1
ATOM 2761 N N . ILE A 1 352 ? -4.918 7.672 10.102 1 97 352 ILE A N 1
ATOM 2762 C CA . ILE A 1 352 ? -3.848 8.5 9.562 1 97 352 ILE A CA 1
ATOM 2763 C C . ILE A 1 352 ? -3.887 8.461 8.031 1 97 352 ILE A C 1
ATOM 2765 O O . ILE A 1 352 ? -3.719 9.492 7.375 1 97 352 ILE A O 1
ATOM 2769 N N . GLU A 1 353 ? -4.094 7.297 7.512 1 97.12 353 GLU A N 1
ATOM 2770 C CA . GLU A 1 353 ? -4.172 7.199 6.059 1 97.12 353 GLU A CA 1
ATOM 2771 C C . GLU A 1 353 ? -5.344 8.008 5.512 1 97.12 353 GLU A C 1
ATOM 2773 O O . GLU A 1 353 ? -5.207 8.711 4.504 1 97.12 353 GLU A O 1
ATOM 2778 N N . ARG A 1 354 ? -6.461 7.863 6.113 1 96.88 354 ARG A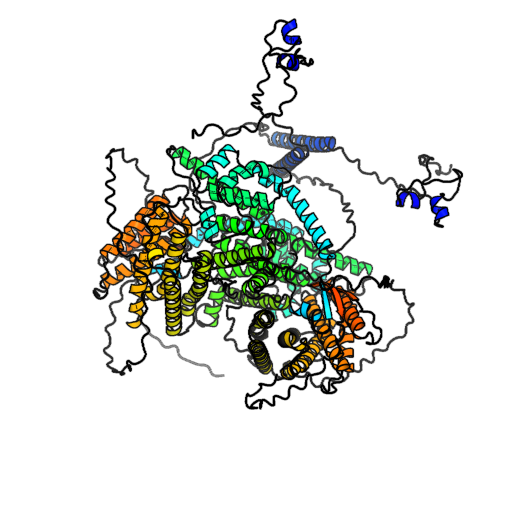 N 1
ATOM 2779 C CA . ARG A 1 354 ? -7.668 8.555 5.664 1 96.88 354 ARG A CA 1
ATOM 2780 C C . ARG A 1 354 ? -7.492 10.062 5.734 1 96.88 354 ARG A C 1
ATOM 2782 O O . ARG A 1 354 ? -7.914 10.789 4.832 1 96.88 354 ARG A O 1
ATOM 2789 N N . LEU A 1 355 ? -6.859 10.508 6.766 1 96.62 355 LEU A N 1
ATOM 2790 C CA . LEU A 1 355 ? -6.551 11.93 6.879 1 96.62 355 LEU A CA 1
ATOM 2791 C C . LEU A 1 355 ? -5.617 12.375 5.762 1 96.62 355 LEU A C 1
ATOM 2793 O O . LEU A 1 355 ? -5.863 13.391 5.109 1 96.62 355 LEU A O 1
ATOM 2797 N N . ASN A 1 356 ? -4.57 11.633 5.539 1 95.69 356 ASN A N 1
ATOM 2798 C CA . ASN A 1 356 ? -3.633 11.961 4.469 1 95.69 356 ASN A CA 1
ATOM 2799 C C . ASN A 1 356 ? -4.297 11.891 3.098 1 95.69 356 ASN A C 1
ATOM 2801 O O . ASN A 1 356 ? -3.965 12.672 2.203 1 95.69 356 ASN A O 1
ATOM 2805 N N . GLY A 1 357 ? -5.164 10.898 2.994 1 94.62 357 GLY A N 1
ATOM 2806 C CA . GLY A 1 357 ? -5.926 10.797 1.759 1 94.62 357 GLY A CA 1
ATOM 2807 C C . GLY A 1 357 ? -6.762 12.031 1.475 1 94.62 357 GLY A C 1
ATOM 2808 O O . GLY A 1 357 ? -6.828 12.492 0.333 1 94.62 357 GLY A O 1
ATOM 2809 N N . MET A 1 358 ? -7.352 12.578 2.461 1 93.94 358 MET A N 1
ATOM 2810 C CA . MET A 1 358 ? -8.141 13.789 2.307 1 93.94 358 MET A CA 1
ATOM 2811 C C . MET A 1 358 ? -7.262 14.969 1.892 1 93.94 358 MET A C 1
ATOM 2813 O O . MET A 1 358 ? -7.656 15.781 1.056 1 93.94 358 MET A O 1
ATOM 2817 N N . ILE A 1 359 ? -6.07 15 2.461 1 93.94 359 ILE A N 1
ATOM 2818 C CA . ILE A 1 359 ? -5.141 16.094 2.182 1 93.94 359 ILE A CA 1
ATOM 2819 C C . ILE A 1 359 ? -4.664 16 0.734 1 93.94 359 ILE A C 1
ATOM 2821 O O . ILE A 1 359 ? -4.629 17.016 0.025 1 93.94 359 ILE A O 1
ATOM 2825 N N . LEU A 1 360 ? -4.398 14.82 0.278 1 92.75 360 LEU A N 1
ATOM 2826 C CA . LEU A 1 360 ? -3.828 14.625 -1.051 1 92.75 360 LEU A CA 1
ATOM 2827 C C . LEU A 1 360 ? -4.926 14.367 -2.078 1 92.75 360 LEU A C 1
ATOM 2829 O O . LEU A 1 360 ? -4.648 14.281 -3.277 1 92.75 360 LEU A O 1
ATOM 2833 N N . ASN A 1 361 ? -6.141 14.227 -1.584 1 92.25 361 ASN A N 1
ATOM 2834 C CA . ASN A 1 361 ? -7.273 13.844 -2.42 1 92.25 361 ASN A CA 1
ATOM 2835 C C . ASN A 1 361 ? -7.039 12.5 -3.1 1 92.25 361 ASN A C 1
ATOM 2837 O O . ASN A 1 361 ? -7.172 12.383 -4.32 1 92.25 361 ASN A O 1
ATOM 2841 N N . LEU A 1 362 ? -6.652 11.547 -2.342 1 92.25 362 LEU A N 1
ATOM 2842 C CA . LEU A 1 362 ? -6.461 10.172 -2.789 1 92.25 362 LEU A CA 1
ATOM 2843 C C . LEU A 1 362 ? -7.32 9.211 -1.977 1 92.25 362 LEU A C 1
ATOM 2845 O O . LEU A 1 362 ? -7.527 9.422 -0.779 1 92.25 362 LEU A O 1
ATOM 2849 N N . PRO A 1 363 ? -7.809 8.25 -2.588 1 91.62 363 PRO A N 1
ATOM 2850 C CA . PRO A 1 363 ? -8.672 7.32 -1.849 1 91.62 363 PRO A CA 1
ATOM 2851 C C . PRO A 1 363 ? -7.883 6.402 -0.917 1 91.62 363 PRO A C 1
ATOM 2853 O O . PRO A 1 363 ? -6.926 5.754 -1.348 1 91.62 363 PRO A O 1
ATOM 2856 N N . PRO A 1 364 ? -8.289 6.324 0.293 1 93.88 364 PRO A N 1
ATOM 2857 C CA . PRO A 1 364 ? -7.598 5.414 1.208 1 93.88 364 PRO A CA 1
ATOM 2858 C C . PRO A 1 364 ? -7.809 3.945 0.846 1 93.88 364 PRO A C 1
ATOM 2860 O O . PRO A 1 364 ? -8.914 3.551 0.468 1 93.88 364 PRO A O 1
ATOM 2863 N N . GLY A 1 365 ? -6.715 3.191 0.926 1 91.25 365 GLY A N 1
ATOM 2864 C CA . GLY A 1 365 ? -6.797 1.757 0.708 1 91.25 365 GLY A CA 1
ATOM 2865 C C . GLY A 1 365 ? -7.562 1.031 1.8 1 91.25 365 GLY A C 1
ATOM 2866 O O . GLY A 1 365 ? -8.047 -0.082 1.589 1 91.25 365 GLY A O 1
ATOM 2867 N N . THR A 1 366 ? -7.711 1.65 2.93 1 94.25 366 THR A N 1
ATOM 2868 C CA . THR A 1 366 ? -8.359 1.034 4.086 1 94.25 366 THR A CA 1
ATOM 2869 C C . THR A 1 366 ? -9.852 1.332 4.094 1 94.25 366 THR A C 1
ATOM 2871 O O . THR A 1 366 ? -10.555 0.994 5.051 1 94.25 366 THR A O 1
ATOM 2874 N N . ALA A 1 367 ? -10.398 1.981 3.088 1 91.94 367 ALA A N 1
ATOM 2875 C CA . ALA A 1 367 ? -11.805 2.373 3.016 1 91.94 367 ALA A CA 1
ATOM 2876 C C . ALA A 1 367 ? -12.719 1.165 3.178 1 91.94 367 ALA A C 1
ATOM 2878 O O . ALA A 1 367 ? -13.828 1.284 3.709 1 91.94 367 ALA A O 1
ATOM 2879 N N . ARG A 1 368 ? -12.25 0.028 2.816 1 87.69 368 ARG A N 1
ATOM 2880 C CA . ARG A 1 368 ? -13.086 -1.169 2.846 1 87.69 368 ARG A CA 1
ATOM 2881 C C . ARG A 1 368 ? -13.25 -1.686 4.27 1 87.69 368 ARG A C 1
ATOM 2883 O O . ARG A 1 368 ? -14.195 -2.422 4.562 1 87.69 368 ARG A O 1
ATOM 2890 N N . TYR A 1 369 ? -12.32 -1.371 5.074 1 88.62 369 TYR A N 1
ATOM 2891 C CA . TYR A 1 369 ? -12.367 -1.86 6.445 1 88.62 369 TYR A CA 1
ATOM 2892 C C . TYR A 1 369 ? -13.25 -0.968 7.312 1 88.62 369 TYR A C 1
ATOM 2894 O O . TYR A 1 369 ? -12.992 0.23 7.445 1 88.62 369 TYR A O 1
ATOM 2902 N N . GLN A 1 370 ? -14.266 -1.461 7.77 1 83.5 370 GLN A N 1
ATOM 2903 C CA . GLN A 1 370 ? -15.141 -0.711 8.664 1 83.5 370 GLN A CA 1
ATOM 2904 C C . GLN A 1 370 ? -14.586 -0.683 10.086 1 83.5 370 GLN A C 1
ATOM 2906 O O . GLN A 1 370 ? -14.352 -1.732 10.68 1 83.5 370 GLN A O 1
ATOM 2911 N N . LEU A 1 371 ? -14.273 0.485 10.578 1 84.31 371 LEU A N 1
ATOM 2912 C CA . LEU A 1 371 ? -13.742 0.628 11.93 1 84.31 371 LEU A CA 1
ATOM 2913 C C . LEU A 1 371 ? -14.867 0.895 12.922 1 84.31 371 LEU A C 1
ATOM 2915 O O . LEU A 1 371 ? -14.633 1.439 14 1 84.31 371 LEU A O 1
ATOM 2919 N N . THR A 1 372 ? -16.078 0.437 12.609 1 67.94 372 THR A N 1
ATOM 2920 C CA . THR A 1 372 ? -17.203 0.746 13.492 1 67.94 372 THR A CA 1
ATOM 2921 C C . THR A 1 372 ? -16.969 0.16 14.883 1 67.94 372 THR A C 1
ATOM 2923 O O . THR A 1 372 ? -16.859 -1.058 15.039 1 67.94 372 THR A O 1
ATOM 2926 N N . ALA A 1 373 ? -16.188 0.982 15.609 1 57.94 373 ALA A N 1
ATOM 2927 C CA . ALA A 1 373 ? -16.047 0.556 17 1 57.94 373 ALA A CA 1
ATOM 2928 C C . ALA A 1 373 ? -17.391 0.608 17.734 1 57.94 373 ALA A C 1
ATOM 2930 O O . ALA A 1 373 ? -18.188 1.53 17.516 1 57.94 373 ALA A O 1
ATOM 2931 N N . ALA A 1 374 ? -17.859 -0.476 18.141 1 55.78 374 ALA A N 1
ATOM 2932 C CA . ALA A 1 374 ? -19.047 -0.584 19 1 55.78 374 ALA A CA 1
ATOM 2933 C C . ALA A 1 374 ? -18.969 0.406 20.156 1 55.78 374 ALA A C 1
ATOM 2935 O O . ALA A 1 374 ? -19.953 0.599 20.875 1 55.78 374 ALA A O 1
ATOM 2936 N N . ALA A 1 375 ? -17.891 1.213 20.203 1 62.03 375 ALA A N 1
ATOM 2937 C CA . ALA A 1 375 ? -17.812 1.994 21.438 1 62.03 375 ALA A CA 1
ATOM 2938 C C . ALA A 1 375 ? -18.672 3.246 21.344 1 62.03 375 ALA A C 1
ATOM 2940 O O . ALA A 1 375 ? -18.688 3.928 20.312 1 62.03 375 ALA A O 1
ATOM 2941 N N . PRO A 1 376 ? -19.391 3.334 22.312 1 72.94 376 PRO A N 1
ATOM 2942 C CA . PRO A 1 376 ? -20.234 4.531 22.344 1 72.94 376 PRO A CA 1
ATOM 2943 C C . PRO A 1 376 ? -19.422 5.824 22.328 1 72.94 376 PRO A C 1
ATOM 2945 O O . PRO A 1 376 ? -18.328 5.887 22.906 1 72.94 376 PRO A O 1
ATOM 2948 N N . LEU A 1 377 ? -19.812 6.758 21.516 1 81.19 377 LEU A N 1
ATOM 2949 C CA . LEU A 1 377 ? -19.156 8.062 21.406 1 81.19 377 LEU A CA 1
ATOM 2950 C C . LEU A 1 377 ? -19.219 8.812 22.734 1 81.19 377 LEU A C 1
ATOM 2952 O O . LEU A 1 377 ? -18.266 9.492 23.109 1 81.19 377 LEU A O 1
ATOM 2956 N N . ASN A 1 378 ? -20.297 8.648 23.359 1 76.94 378 ASN A N 1
ATOM 2957 C CA . ASN A 1 378 ? -20.484 9.328 24.641 1 76.94 378 ASN A CA 1
ATOM 2958 C C . ASN A 1 378 ? -20.469 8.344 25.797 1 76.94 378 ASN A C 1
ATOM 2960 O O . ASN A 1 378 ? -21.344 7.496 25.906 1 76.94 378 ASN A O 1
ATOM 2964 N N . ALA A 1 379 ? -19.203 8.227 26.375 1 61.59 379 ALA A N 1
ATOM 2965 C CA . ALA A 1 379 ? -19.109 7.445 27.594 1 61.59 379 ALA A CA 1
ATOM 2966 C C . ALA A 1 379 ? -18.984 8.359 28.812 1 61.59 379 ALA A C 1
ATOM 2968 O O . ALA A 1 379 ? -18.047 9.156 28.906 1 61.59 379 ALA A O 1
ATOM 2969 N N . ASP A 1 380 ? -20 8.25 29.688 1 64.56 380 ASP A N 1
ATOM 2970 C CA . ASP A 1 380 ? -20.062 8.922 30.984 1 64.56 380 ASP A CA 1
ATOM 2971 C C . ASP A 1 380 ? -20.094 10.445 30.812 1 64.56 380 ASP A C 1
ATOM 2973 O O . ASP A 1 380 ? -19.453 11.172 31.562 1 64.56 380 ASP A O 1
ATOM 2977 N N . GLY A 1 381 ? -20.516 10.906 29.625 1 67.25 381 GLY A N 1
ATOM 2978 C CA . GLY A 1 381 ? -20.719 12.336 29.469 1 67.25 381 GLY A CA 1
ATOM 2979 C C . GLY A 1 381 ? -19.609 13.016 28.672 1 67.25 381 GLY A C 1
ATOM 2980 O O . GLY A 1 381 ? -19.703 14.203 28.375 1 67.25 381 GLY A O 1
ATOM 2981 N N . SER A 1 382 ? -18.5 12.336 28.531 1 82.38 382 SER A N 1
ATOM 2982 C CA . SER A 1 382 ? -17.422 12.922 27.766 1 82.38 382 SER A CA 1
ATOM 2983 C C . SER A 1 382 ? -17.281 12.25 26.406 1 82.38 382 SER A C 1
ATOM 2985 O O . SER A 1 382 ? -17.609 11.078 26.25 1 82.38 382 SER A O 1
ATOM 2987 N N . ILE A 1 383 ? -16.906 13.062 25.453 1 88.25 383 ILE A N 1
ATOM 2988 C CA . ILE A 1 383 ? -16.766 12.555 24.094 1 88.25 383 ILE A CA 1
ATOM 2989 C C . ILE A 1 383 ? -15.445 11.789 23.969 1 88.25 383 ILE A C 1
ATOM 2991 O O . ILE A 1 383 ? -14.391 12.289 24.344 1 88.25 383 ILE A O 1
ATOM 2995 N N . HIS A 1 384 ? -15.586 10.602 23.609 1 90.5 384 HIS A N 1
ATOM 2996 C CA . HIS A 1 384 ? -14.391 9.836 23.281 1 90.5 384 HIS A CA 1
ATOM 2997 C C . HIS A 1 384 ? -13.789 10.289 21.953 1 90.5 384 HIS A C 1
ATOM 2999 O O . HIS A 1 384 ? -14.25 9.875 20.891 1 90.5 384 HIS A O 1
ATOM 3005 N N . LEU A 1 385 ? -12.734 10.953 22 1 92.88 385 LEU A N 1
ATOM 3006 C CA . LEU A 1 385 ? -12.18 11.68 20.859 1 92.88 385 LEU A CA 1
ATOM 3007 C C . LEU A 1 385 ? -11.727 10.711 19.766 1 92.88 385 LEU A C 1
ATOM 3009 O O . LEU A 1 385 ? -11.906 10.984 18.578 1 92.88 385 LEU A O 1
ATOM 3013 N N . THR A 1 386 ? -11.125 9.602 20.156 1 91.44 386 THR A N 1
ATOM 3014 C CA . THR A 1 386 ? -10.648 8.641 19.156 1 91.44 386 THR A CA 1
ATOM 3015 C C . THR A 1 386 ? -11.812 8.062 18.359 1 91.44 386 THR A C 1
ATOM 3017 O O . THR A 1 386 ? -11.711 7.887 17.141 1 91.44 386 THR A O 1
ATOM 3020 N N . THR A 1 387 ? -12.867 7.793 19.016 1 91.56 387 THR A N 1
ATOM 3021 C CA . THR A 1 387 ? -14.062 7.273 18.359 1 91.56 387 THR A CA 1
ATOM 3022 C C . THR A 1 387 ? -14.664 8.328 17.422 1 91.56 387 THR A C 1
ATOM 3024 O O . THR A 1 387 ? -15.047 8.016 16.297 1 91.56 387 THR A O 1
ATOM 3027 N N . TYR A 1 388 ? -14.797 9.562 17.969 1 94.31 388 TYR A N 1
ATOM 3028 C CA . TYR A 1 388 ? -15.312 10.648 17.141 1 94.31 388 TYR A CA 1
ATOM 3029 C C . TYR A 1 388 ? -14.477 10.812 15.867 1 94.31 388 TYR A C 1
ATOM 3031 O O . TYR A 1 388 ? -15.023 10.938 14.773 1 94.31 388 TYR A O 1
ATOM 3039 N N . LEU A 1 389 ? -13.188 10.797 16.062 1 95.38 389 LEU A N 1
ATOM 3040 C CA . LEU A 1 389 ? -12.273 10.984 14.953 1 95.38 389 LEU A CA 1
ATOM 3041 C C . LEU A 1 389 ? -12.414 9.852 13.938 1 95.38 389 LEU A C 1
ATOM 3043 O O . LEU A 1 389 ? -12.391 10.086 12.727 1 95.38 389 LEU A O 1
ATOM 3047 N N . THR A 1 390 ? -12.523 8.641 14.391 1 94.62 390 THR A N 1
ATOM 3048 C CA . THR A 1 390 ? -12.68 7.484 13.508 1 94.62 390 THR A CA 1
ATOM 3049 C C . THR A 1 390 ? -13.953 7.609 12.68 1 94.62 390 THR A C 1
ATOM 3051 O O . THR A 1 390 ? -13.93 7.371 11.469 1 94.62 390 THR A O 1
ATOM 3054 N N . ARG A 1 391 ? -15.031 7.996 13.281 1 95 391 ARG A N 1
ATOM 3055 C CA . ARG A 1 391 ? -16.297 8.164 12.562 1 95 391 ARG A CA 1
ATOM 3056 C C . ARG A 1 391 ? -16.203 9.32 11.562 1 95 391 ARG A C 1
ATOM 3058 O O . ARG A 1 391 ? -16.719 9.227 10.453 1 95 391 ARG A O 1
ATOM 3065 N N . LEU A 1 392 ? -15.578 10.383 12.055 1 96.69 392 LEU A N 1
ATOM 3066 C CA . LEU A 1 392 ? -15.383 11.547 11.195 1 96.69 392 LEU A CA 1
ATOM 3067 C C . LEU A 1 392 ? -14.609 11.164 9.938 1 96.69 392 LEU A C 1
ATOM 3069 O O . LEU A 1 392 ? -15.016 11.5 8.828 1 96.69 392 LEU A O 1
ATOM 3073 N N . LEU A 1 393 ? -13.539 10.438 10.109 1 96.75 393 LEU A N 1
ATOM 3074 C CA . LEU A 1 393 ? -12.656 10.102 8.992 1 96.75 393 LEU A CA 1
ATOM 3075 C C . LEU A 1 393 ? -13.273 9 8.133 1 96.75 393 LEU A C 1
ATOM 3077 O O . LEU A 1 393 ? -12.938 8.875 6.953 1 96.75 393 LEU A O 1
ATOM 3081 N N . ASP A 1 394 ? -14.172 8.258 8.68 1 94.69 394 ASP A N 1
ATOM 3082 C CA . ASP A 1 394 ? -14.945 7.32 7.875 1 94.69 394 ASP A CA 1
ATOM 3083 C C . ASP A 1 394 ? -15.836 8.055 6.879 1 94.69 394 ASP A C 1
ATOM 3085 O O . ASP A 1 394 ? -15.977 7.633 5.73 1 94.69 394 ASP A O 1
ATOM 3089 N N . ILE A 1 395 ? -16.438 9.102 7.305 1 95.31 395 ILE A N 1
ATOM 3090 C CA . ILE A 1 395 ? -17.266 9.914 6.43 1 95.31 395 ILE A CA 1
ATOM 3091 C C . ILE A 1 395 ? -16.406 10.562 5.352 1 95.31 395 ILE A C 1
ATOM 3093 O O . ILE A 1 395 ? -16.812 10.648 4.188 1 95.31 395 ILE A O 1
ATOM 3097 N N . SER A 1 396 ? -15.211 10.93 5.73 1 95.56 396 SER A N 1
ATOM 3098 C CA . SER A 1 396 ? -14.336 11.68 4.836 1 95.56 396 SER A CA 1
ATOM 3099 C C . SER A 1 396 ? -13.867 10.82 3.672 1 95.56 396 SER A C 1
ATOM 3101 O O . SER A 1 396 ? -13.383 11.336 2.66 1 95.56 396 SER A O 1
ATOM 3103 N N . ILE A 1 397 ? -13.93 9.523 3.771 1 93.75 397 ILE A N 1
ATOM 3104 C CA . ILE A 1 397 ? -13.516 8.602 2.717 1 93.75 397 ILE A CA 1
ATOM 3105 C C . ILE A 1 397 ? -14.242 8.945 1.419 1 93.75 397 ILE A C 1
ATOM 3107 O O . ILE A 1 397 ? -13.672 8.82 0.331 1 93.75 397 ILE A O 1
ATOM 3111 N N . LYS A 1 398 ? -15.43 9.422 1.493 1 91.25 398 LYS A N 1
ATOM 3112 C CA . LYS A 1 398 ? -16.312 9.625 0.339 1 91.25 398 LYS A CA 1
ATOM 3113 C C . LYS A 1 398 ? -16 10.953 -0.355 1 91.25 398 LYS A C 1
ATOM 3115 O O . LYS A 1 398 ? -16.5 11.211 -1.454 1 91.25 398 LYS A O 1
ATOM 3120 N N . VAL A 1 399 ? -15.156 11.727 0.227 1 91.56 399 VAL A N 1
ATOM 3121 C CA . VAL A 1 399 ? -14.836 13.031 -0.34 1 91.56 399 VAL A CA 1
ATOM 3122 C C . VAL A 1 399 ? -14.172 12.852 -1.701 1 91.56 399 VAL A C 1
ATOM 3124 O O . VAL A 1 399 ? -14.398 13.648 -2.619 1 91.56 399 VAL A O 1
ATOM 3127 N N . TYR A 1 400 ? -13.391 11.859 -1.8 1 87.62 400 TYR A N 1
ATOM 3128 C CA . TYR A 1 400 ? -12.711 11.57 -3.055 1 87.62 400 TYR A CA 1
ATOM 3129 C C . TYR A 1 400 ? -13.711 11.359 -4.188 1 87.62 400 TYR A C 1
ATOM 3131 O O . TYR A 1 400 ? -13.484 11.805 -5.316 1 87.62 400 TYR A O 1
ATOM 3139 N N . ASP A 1 401 ? -14.758 10.758 -3.906 1 83.25 401 ASP A N 1
ATOM 3140 C CA . ASP A 1 401 ? -15.766 10.414 -4.91 1 83.25 401 ASP A CA 1
ATOM 3141 C C . ASP A 1 401 ? -16.484 11.664 -5.402 1 83.25 401 ASP A C 1
ATOM 3143 O O . ASP A 1 401 ? -16.953 11.711 -6.539 1 83.25 401 ASP A O 1
ATOM 3147 N N . LEU A 1 402 ? -16.594 12.594 -4.582 1 84 402 LEU A N 1
ATOM 3148 C CA . LEU A 1 402 ? -17.266 13.828 -4.953 1 84 402 LEU A CA 1
ATOM 3149 C C . LEU A 1 402 ? -16.516 14.555 -6.059 1 84 402 LEU A C 1
ATOM 3151 O O . LEU A 1 402 ? -17.141 15.195 -6.918 1 84 402 LEU A O 1
ATOM 3155 N N . GLU A 1 403 ? -15.328 14.391 -6.035 1 73.62 403 GLU A N 1
ATOM 3156 C CA . GLU A 1 403 ? -14.484 15.102 -6.996 1 73.62 403 GLU A CA 1
ATOM 3157 C C . GLU A 1 403 ? -14.273 14.273 -8.266 1 73.62 403 GLU A C 1
ATOM 3159 O O . GLU A 1 403 ? -14.141 14.828 -9.352 1 73.62 403 GLU A O 1
ATOM 3164 N N . GLU A 1 404 ? -14.25 12.961 -8.117 1 66 404 GLU A N 1
ATOM 3165 C CA . GLU A 1 404 ? -13.969 12.07 -9.242 1 66 404 GLU A CA 1
ATOM 3166 C C . GLU A 1 404 ? -15.188 11.906 -10.141 1 66 404 GLU A C 1
ATOM 3168 O O . GLU A 1 404 ? -15.055 11.758 -11.352 1 66 404 GLU A O 1
ATOM 3173 N N . PHE A 1 405 ? -16.406 11.914 -9.555 1 55.81 405 PHE A N 1
ATOM 3174 C CA . PHE A 1 405 ? -17.625 11.812 -10.328 1 55.81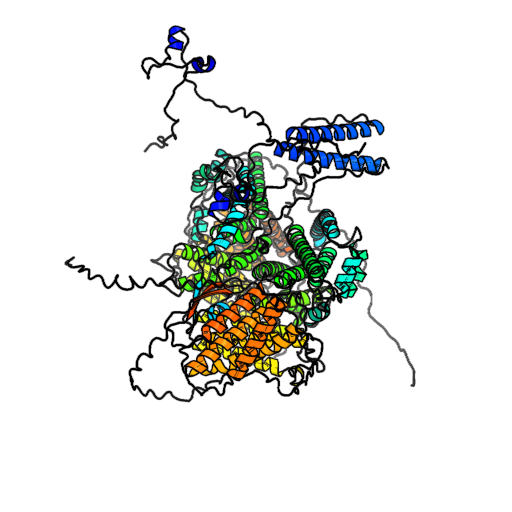 405 PHE A CA 1
ATOM 3175 C C . PHE A 1 405 ? -17.75 12.961 -11.32 1 55.81 405 PHE A C 1
ATOM 3177 O O . PHE A 1 405 ? -18.422 12.836 -12.344 1 55.81 405 PHE A O 1
ATOM 3184 N N . SER A 1 406 ? -17.141 13.961 -10.953 1 51.19 406 SER A N 1
ATOM 3185 C CA . SER A 1 406 ? -17.219 15.102 -11.859 1 51.19 406 SER A CA 1
ATOM 3186 C C . SER A 1 406 ? -16.641 14.766 -13.227 1 51.19 406 SER A C 1
ATOM 3188 O O . SER A 1 406 ? -17.078 15.297 -14.242 1 51.19 406 SER A O 1
ATOM 3190 N N . ALA A 1 407 ? -15.75 13.773 -13.18 1 48.69 407 ALA A N 1
ATOM 3191 C CA . ALA A 1 407 ? -15.094 13.367 -14.422 1 48.69 407 ALA A CA 1
ATOM 3192 C C . ALA A 1 407 ? -15.945 12.344 -15.18 1 48.69 407 ALA A C 1
ATOM 3194 O O . ALA A 1 407 ? -15.82 12.203 -16.406 1 48.69 407 ALA A O 1
ATOM 3195 N N . THR A 1 408 ? -16.703 11.477 -14.352 1 52.16 408 THR A N 1
ATOM 3196 C CA . THR A 1 408 ? -17.547 10.484 -15.008 1 52.16 408 THR A CA 1
ATOM 3197 C C . THR A 1 408 ? -18.953 11.047 -15.258 1 52.16 408 THR A C 1
ATOM 3199 O O . THR A 1 408 ? -19.391 11.977 -14.57 1 52.16 408 THR A O 1
ATOM 3202 N N . HIS A 1 409 ? -19.469 10.992 -16.406 1 50.5 409 HIS A N 1
ATOM 3203 C CA . HIS A 1 409 ? -20.797 11.438 -16.797 1 50.5 409 HIS A CA 1
ATOM 3204 C C . HIS A 1 409 ? -21.828 11.062 -15.75 1 50.5 409 HIS A C 1
ATOM 3206 O O . HIS A 1 409 ? -23.031 11.016 -16.047 1 50.5 409 HIS A O 1
ATOM 3212 N N . GLU A 1 410 ? -21.297 10.648 -14.688 1 55.91 410 GLU A N 1
ATOM 3213 C CA . GLU A 1 410 ? -22.344 10.352 -13.711 1 55.91 410 GLU A CA 1
ATOM 3214 C C . GLU A 1 410 ? -23.062 11.625 -13.281 1 55.91 410 GLU A C 1
ATOM 3216 O O . GLU A 1 410 ? -22.484 12.711 -13.258 1 55.91 410 GLU A O 1
ATOM 3221 N N . SER A 1 411 ? -24.328 11.562 -13.07 1 63.56 411 SER A N 1
ATOM 3222 C CA . SER A 1 411 ? -25.312 12.633 -12.953 1 63.56 411 SER A CA 1
ATOM 3223 C C . SER A 1 411 ? -24.953 13.586 -11.82 1 63.56 411 SER A C 1
ATOM 3225 O O . SER A 1 411 ? -24.469 13.156 -10.766 1 63.56 411 SER A O 1
ATOM 3227 N N . SER A 1 412 ? -24.562 14.766 -12.133 1 70.88 412 SER A N 1
ATOM 3228 C CA . SER A 1 412 ? -24.469 15.898 -11.211 1 70.88 412 SER A CA 1
ATOM 3229 C C . SER A 1 412 ? -25.391 15.711 -10.008 1 70.88 412 SER A C 1
ATOM 3231 O O . SER A 1 412 ? -25.016 16.031 -8.883 1 70.88 412 SER A O 1
ATOM 3233 N N . MET A 1 413 ? -26.406 14.922 -10.258 1 77 413 MET A N 1
ATOM 3234 C CA . MET A 1 413 ? -27.391 14.719 -9.195 1 77 413 MET A CA 1
ATOM 3235 C C . MET A 1 413 ? -26.875 13.711 -8.172 1 77 413 MET A C 1
ATOM 3237 O O . MET A 1 413 ? -27.047 13.898 -6.965 1 77 413 MET A O 1
ATOM 3241 N N . LYS A 1 414 ? -26.281 12.688 -8.617 1 80.19 414 LYS A N 1
ATOM 3242 C CA . LYS A 1 414 ? -25.75 11.672 -7.711 1 80.19 414 LYS A CA 1
ATOM 3243 C C . LYS A 1 414 ? -24.672 12.25 -6.812 1 80.19 414 LYS A C 1
ATOM 3245 O O . LYS A 1 414 ? -24.594 11.922 -5.625 1 80.19 414 LYS A O 1
ATOM 3250 N N . ARG A 1 415 ? -23.922 13.109 -7.34 1 83.88 415 ARG A N 1
ATOM 3251 C CA . ARG A 1 415 ? -22.859 13.766 -6.59 1 83.88 415 ARG A CA 1
ATOM 3252 C C . ARG A 1 415 ? -23.422 14.703 -5.527 1 83.88 415 ARG A C 1
ATOM 3254 O O . ARG A 1 415 ? -22.938 14.742 -4.402 1 83.88 415 ARG A O 1
ATOM 3261 N N . GLN A 1 416 ? -24.406 15.383 -5.949 1 83.56 416 GLN A N 1
ATOM 3262 C CA . GLN A 1 416 ? -25.047 16.297 -5.016 1 83.56 416 GLN A CA 1
ATOM 3263 C C . GLN A 1 416 ? -25.719 15.547 -3.867 1 83.56 416 GLN A C 1
ATOM 3265 O O . GLN A 1 416 ? -25.625 15.969 -2.711 1 83.56 416 GLN A O 1
ATOM 3270 N N . MET A 1 417 ? -26.344 14.461 -4.242 1 87.31 417 MET A N 1
ATOM 3271 C CA . MET A 1 417 ? -27 13.648 -3.213 1 87.31 417 MET A CA 1
ATOM 3272 C C . MET A 1 417 ? -25.953 13.07 -2.252 1 87.31 417 MET A C 1
ATOM 3274 O O . MET A 1 417 ? -26.188 13.008 -1.044 1 87.31 417 MET A O 1
ATOM 3278 N N . ALA A 1 418 ? -24.828 12.68 -2.797 1 89.69 418 ALA A N 1
ATOM 3279 C CA . ALA A 1 418 ? -23.766 12.141 -1.963 1 89.69 418 ALA A CA 1
ATOM 3280 C C . ALA A 1 418 ? -23.219 13.195 -1.007 1 89.69 418 ALA A C 1
ATOM 3282 O O . ALA A 1 418 ? -22.922 12.898 0.154 1 89.69 418 ALA A O 1
ATOM 3283 N N . ALA A 1 419 ? -23.031 14.375 -1.486 1 90.62 419 ALA A N 1
ATOM 3284 C CA . ALA A 1 419 ? -22.547 15.477 -0.656 1 90.62 419 ALA A CA 1
ATOM 3285 C C . ALA A 1 419 ? -23.531 15.797 0.466 1 90.62 419 ALA A C 1
ATOM 3287 O O . ALA A 1 419 ? -23.125 16.031 1.605 1 90.62 419 ALA A O 1
ATOM 3288 N N . LEU A 1 420 ? -24.812 15.75 0.087 1 91.5 420 LEU A N 1
ATOM 3289 C CA . LEU A 1 420 ? -25.844 16.031 1.078 1 91.5 420 LEU A CA 1
ATOM 3290 C C . LEU A 1 420 ? -25.891 14.93 2.143 1 91.5 420 LEU A C 1
ATOM 3292 O O . LEU A 1 420 ? -26.078 15.219 3.326 1 91.5 420 LEU A O 1
ATOM 3296 N N . GLU A 1 421 ? -25.719 13.742 1.663 1 94.12 421 GLU A N 1
ATOM 3297 C CA . GLU A 1 421 ? -25.672 12.625 2.605 1 94.12 421 GLU A CA 1
ATOM 3298 C C . GLU A 1 421 ? -24.484 12.758 3.561 1 94.12 421 GLU A C 1
ATOM 3300 O O . GLU A 1 421 ? -24.609 12.477 4.754 1 94.12 421 GLU A O 1
ATOM 3305 N N . MET A 1 422 ? -23.406 13.172 3.084 1 95.44 422 MET A N 1
ATOM 3306 C CA . MET A 1 422 ? -22.219 13.367 3.912 1 95.44 422 MET A CA 1
ATOM 3307 C C . MET A 1 422 ? -22.422 14.5 4.906 1 95.44 422 MET A C 1
ATOM 3309 O O . MET A 1 422 ? -22.062 14.383 6.078 1 95.44 422 MET A O 1
ATOM 3313 N N . ALA A 1 423 ? -22.969 15.578 4.438 1 95.44 423 ALA A N 1
ATOM 3314 C CA . ALA A 1 423 ? -23.25 16.719 5.312 1 95.44 423 ALA A CA 1
ATOM 3315 C C . ALA A 1 423 ? -24.203 16.328 6.438 1 95.44 423 ALA A C 1
ATOM 3317 O O . ALA A 1 423 ? -24.016 16.75 7.582 1 95.44 423 ALA A O 1
ATOM 3318 N N . GLN A 1 424 ? -25.188 15.508 6.043 1 96 424 GLN A N 1
ATOM 3319 C CA . GLN A 1 424 ? -26.125 15.031 7.047 1 96 424 GLN A CA 1
ATOM 3320 C C . GLN A 1 424 ? -25.438 14.141 8.07 1 96 424 GLN A C 1
ATOM 3322 O O . GLN A 1 424 ? -25.672 14.273 9.273 1 96 424 GLN A O 1
ATOM 3327 N N . ALA A 1 425 ? -24.625 13.273 7.59 1 96.38 425 ALA A N 1
ATOM 3328 C CA . ALA A 1 425 ? -23.891 12.391 8.484 1 96.38 425 ALA A CA 1
ATOM 3329 C C . ALA A 1 425 ? -23 13.195 9.43 1 96.38 425 ALA A C 1
ATOM 3331 O O . ALA A 1 425 ? -22.859 12.859 10.609 1 96.38 425 ALA A O 1
ATOM 3332 N N . LEU A 1 426 ? -22.359 14.242 8.945 1 97.38 426 LEU A N 1
ATOM 3333 C CA . LEU A 1 426 ? -21.516 15.102 9.758 1 97.38 426 LEU A CA 1
ATOM 3334 C C . LEU A 1 426 ? -22.328 15.852 10.797 1 97.38 426 LEU A C 1
ATOM 3336 O O . LEU A 1 426 ? -21.891 16.031 11.938 1 97.38 426 LEU A O 1
ATOM 3340 N N . GLY A 1 427 ? -23.484 16.266 10.336 1 96 427 GLY A N 1
ATOM 3341 C CA . GLY A 1 427 ? -24.391 16.922 11.266 1 96 427 GLY A CA 1
ATOM 3342 C C . GLY A 1 427 ? -24.844 16 12.398 1 96 427 GLY A C 1
ATOM 3343 O O . GLY A 1 427 ? -24.891 16.422 13.555 1 96 427 GLY A O 1
ATOM 3344 N N . GLU A 1 428 ? -25.109 14.766 12.031 1 94.69 428 GLU A N 1
ATOM 3345 C CA . GLU A 1 428 ? -25.516 13.781 13.031 1 94.69 428 GLU A CA 1
ATOM 3346 C C . GLU A 1 428 ? -24.375 13.5 14.008 1 94.69 428 GLU A C 1
ATOM 3348 O O . GLU A 1 428 ? -24.609 13.375 15.211 1 94.69 428 GLU A O 1
ATOM 3353 N N . LEU A 1 429 ? -23.219 13.383 13.5 1 94.5 429 LEU A N 1
ATOM 3354 C CA . LEU A 1 429 ? -22.062 13.148 14.352 1 94.5 429 LEU A CA 1
ATOM 3355 C C . LEU A 1 429 ? -21.844 14.328 15.305 1 94.5 429 LEU A C 1
ATOM 3357 O O . LEU A 1 429 ? -21.609 14.133 16.5 1 94.5 429 LEU A O 1
ATOM 3361 N N . ALA A 1 430 ? -21.891 15.547 14.797 1 94.88 430 ALA A N 1
ATOM 3362 C CA . ALA A 1 430 ? -21.719 16.75 15.602 1 94.88 430 ALA A CA 1
ATOM 3363 C C . ALA A 1 430 ? -22.797 16.844 16.672 1 94.88 430 ALA A C 1
ATOM 3365 O O . ALA A 1 430 ? -22.547 17.328 17.781 1 94.88 430 ALA A O 1
ATOM 3366 N N . GLY A 1 431 ? -23.969 16.359 16.281 1 91.5 431 GLY A N 1
ATOM 3367 C CA . GLY A 1 431 ? -25.094 16.406 17.203 1 91.5 431 GLY A CA 1
ATOM 3368 C C . GLY A 1 431 ? -24.938 15.492 18.391 1 91.5 431 GLY A C 1
ATOM 3369 O O . GLY A 1 431 ? -25.609 15.656 19.406 1 91.5 431 GLY A O 1
ATOM 3370 N N . GLN A 1 432 ? -24.094 14.555 18.281 1 89.5 432 GLN A N 1
ATOM 3371 C CA . GLN A 1 432 ? -23.859 13.633 19.391 1 89.5 432 GLN A CA 1
ATOM 3372 C C . GLN A 1 432 ? -23.016 14.289 20.484 1 89.5 432 GLN A C 1
ATOM 3374 O O . GLN A 1 432 ? -22.953 13.797 21.609 1 89.5 432 GLN A O 1
ATOM 3379 N N . ALA A 1 433 ? -22.281 15.328 20.141 1 89.5 433 ALA A N 1
ATOM 3380 C CA . ALA A 1 433 ? -21.547 16.109 21.141 1 89.5 433 ALA A CA 1
ATOM 3381 C C . ALA A 1 433 ? -22.406 17.25 21.688 1 89.5 433 ALA A C 1
ATOM 3383 O O . ALA A 1 433 ? -23.141 17.875 20.938 1 89.5 433 ALA A O 1
ATOM 3384 N N . PRO A 1 434 ? -22.375 17.484 22.953 1 87.88 434 PRO A N 1
ATOM 3385 C CA . PRO A 1 434 ? -23.141 18.594 23.531 1 87.88 434 PRO A CA 1
ATOM 3386 C C . PRO A 1 434 ? -22.688 19.953 23 1 87.88 434 PRO A C 1
ATOM 3388 O O . PRO A 1 434 ? -21.562 20.109 22.531 1 87.88 434 PRO A O 1
ATOM 3391 N N . ASP A 1 435 ? -23.5 20.922 23.125 1 84.62 435 ASP A N 1
ATOM 3392 C CA . ASP A 1 435 ? -23.219 22.266 22.641 1 84.62 435 ASP A CA 1
ATOM 3393 C C . ASP A 1 435 ? -22 22.875 23.344 1 84.62 435 ASP A C 1
ATOM 3395 O O . ASP A 1 435 ? -21.234 23.625 22.734 1 84.62 435 ASP A O 1
ATOM 3399 N N . ALA A 1 436 ? -21.859 22.5 24.484 1 84.25 436 ALA A N 1
ATOM 3400 C CA . ALA A 1 436 ? -20.734 23.016 25.266 1 84.25 436 ALA A CA 1
ATOM 3401 C C . ALA A 1 436 ? -19.406 22.547 24.703 1 84.25 436 ALA A C 1
ATOM 3403 O O . ALA A 1 436 ? -18.391 23.234 24.828 1 84.25 436 ALA A O 1
ATOM 3404 N N . TRP A 1 437 ? -19.453 21.406 24.094 1 89.62 437 TRP A N 1
ATOM 3405 C CA . TRP A 1 437 ? -18.266 20.828 23.484 1 89.62 437 TRP A CA 1
ATOM 3406 C C . TRP A 1 437 ? -17.766 21.688 22.344 1 89.62 437 TRP A C 1
ATOM 3408 O O . TRP A 1 437 ? -16.562 21.781 22.094 1 89.62 437 TRP A O 1
ATOM 3418 N N . TRP A 1 438 ? -18.656 22.375 21.719 1 89.31 438 TRP A N 1
ATOM 3419 C CA . TRP A 1 438 ? -18.328 23.172 20.531 1 89.31 438 TRP A CA 1
ATOM 3420 C C . TRP A 1 438 ? -17.953 24.594 20.922 1 89.31 438 TRP A C 1
ATOM 3422 O O . TRP A 1 438 ? -17.375 25.328 20.109 1 89.31 438 TRP A O 1
ATOM 3432 N N . ALA A 1 439 ? -18.422 25.141 22.047 1 76.88 439 ALA A N 1
ATOM 3433 C CA . ALA A 1 439 ? -18.297 26.531 22.453 1 76.88 439 ALA A CA 1
ATOM 3434 C C . ALA A 1 439 ? -16.844 26.875 22.766 1 76.88 439 ALA A C 1
ATOM 3436 O O . ALA A 1 439 ? -16.453 28.047 22.734 1 76.88 439 ALA A O 1
ATOM 3437 N N . GLY A 1 440 ? -15.844 26.141 22.266 1 62.09 440 GLY A N 1
ATOM 3438 C CA . GLY A 1 440 ? -14.438 26.422 22.484 1 62.09 440 GLY A CA 1
ATOM 3439 C C . GLY A 1 440 ? -14.188 27.281 23.703 1 62.09 440 GLY A C 1
ATOM 3440 O O . GLY A 1 440 ? -14.828 28.328 23.891 1 62.09 440 GLY A O 1
ATOM 3441 N N . ASP A 1 441 ? -13.961 26.812 24.844 1 56.34 441 ASP A N 1
ATOM 3442 C CA . ASP A 1 441 ? -13.664 27.594 26.031 1 56.34 441 ASP A CA 1
ATOM 3443 C C . ASP A 1 441 ? -12.461 28.516 25.797 1 56.34 441 ASP A C 1
ATOM 3445 O O . ASP A 1 441 ? -11.555 28.172 25.047 1 56.34 441 ASP A O 1
ATOM 3449 N N . GLU A 1 442 ? -12.633 29.859 26.062 1 59.91 442 GLU A N 1
ATOM 3450 C CA . GLU A 1 442 ? -11.539 30.828 26.094 1 59.91 442 GLU A CA 1
ATOM 3451 C C . GLU A 1 442 ? -10.367 30.312 26.922 1 59.91 442 GLU A C 1
ATOM 3453 O O . GLU A 1 442 ? -10.102 30.828 28.016 1 59.91 442 GLU A O 1
ATOM 3458 N N . ARG A 1 443 ? -9.977 29.094 26.609 1 66 443 ARG A N 1
ATOM 3459 C CA . ARG A 1 443 ? -8.867 28.516 27.359 1 66 443 ARG A CA 1
ATOM 3460 C C . ARG A 1 443 ? -7.527 28.969 26.797 1 66 443 ARG A C 1
ATOM 3462 O O . ARG A 1 443 ? -7.418 29.312 25.625 1 66 443 ARG A O 1
ATOM 3469 N N . ASP A 1 444 ? -6.691 29.125 27.641 1 70.75 444 ASP A N 1
ATOM 3470 C CA . ASP A 1 444 ? -5.328 29.516 27.297 1 70.75 444 ASP A CA 1
ATOM 3471 C C . ASP A 1 444 ? -4.586 28.391 26.594 1 70.75 444 ASP A C 1
ATOM 3473 O O . ASP A 1 444 ? -3.627 28.625 25.859 1 70.75 444 ASP A O 1
ATOM 3477 N N . HIS A 1 445 ? -5.129 27.172 26.797 1 81.12 445 HIS A N 1
ATOM 3478 C CA . HIS A 1 445 ? -4.398 26.047 26.219 1 81.12 445 HIS A CA 1
ATOM 3479 C C . HIS A 1 445 ? -5.27 25.281 25.219 1 81.12 445 HIS A C 1
ATOM 3481 O O . HIS A 1 445 ? -6.492 25.25 25.375 1 81.12 445 HIS A O 1
ATOM 3487 N N . ILE A 1 446 ? -4.605 24.75 24.281 1 87.69 446 ILE A N 1
ATOM 3488 C CA . ILE A 1 446 ? -5.297 23.953 23.281 1 87.69 446 ILE A CA 1
ATOM 3489 C C . ILE A 1 446 ? -5.543 22.547 23.797 1 87.69 446 ILE A C 1
ATOM 3491 O O . ILE A 1 446 ? -4.66 21.938 24.406 1 87.69 446 ILE A O 1
ATOM 3495 N N . THR A 1 447 ? -6.707 22.109 23.672 1 89.12 447 THR A N 1
ATOM 3496 C CA . THR A 1 447 ? -7.066 20.734 24.031 1 89.12 447 THR A CA 1
ATOM 3497 C C . THR A 1 447 ? -7.207 19.875 22.781 1 89.12 447 THR A C 1
ATOM 3499 O O . THR A 1 447 ? -7.383 20.391 21.672 1 89.12 447 THR A O 1
ATOM 3502 N N . PRO A 1 448 ? -7.141 18.578 22.922 1 91.75 448 PRO A N 1
ATOM 3503 C CA . PRO A 1 448 ? -7.34 17.688 21.781 1 91.75 448 PRO A CA 1
ATOM 3504 C C . PRO A 1 448 ? -8.711 17.859 21.125 1 91.75 448 PRO A C 1
ATOM 3506 O O . PRO A 1 448 ? -8.859 17.641 19.922 1 91.75 448 PRO A O 1
ATOM 3509 N N . GLU A 1 449 ? -9.703 18.297 21.891 1 92.81 449 GLU A N 1
ATOM 3510 C CA . GLU A 1 449 ? -11.039 18.531 21.359 1 92.81 449 GLU A CA 1
ATOM 3511 C C . GLU A 1 449 ? -11.023 19.625 20.297 1 92.81 449 GLU A C 1
ATOM 3513 O O . GLU A 1 449 ? -11.75 19.531 19.297 1 92.81 449 GLU A O 1
ATOM 3518 N N . ASP A 1 450 ? -10.18 20.609 20.516 1 93.81 450 ASP A N 1
ATOM 3519 C CA . ASP A 1 450 ? -10.078 21.703 19.578 1 93.81 450 ASP A CA 1
ATOM 3520 C C . ASP A 1 450 ? -9.617 21.219 18.203 1 93.81 450 ASP A C 1
ATOM 3522 O O . ASP A 1 450 ? -10.078 21.703 17.172 1 93.81 450 ASP A O 1
ATOM 3526 N N . ILE A 1 451 ? -8.742 20.328 18.25 1 94.81 451 ILE A N 1
ATOM 3527 C CA . ILE A 1 451 ? -8.188 19.812 17 1 94.81 451 ILE A CA 1
ATOM 3528 C C . ILE A 1 451 ? -9.242 18.984 16.266 1 94.81 451 ILE A C 1
ATOM 3530 O O . ILE A 1 451 ? -9.383 19.094 15.047 1 94.81 451 ILE A O 1
ATOM 3534 N N . VAL A 1 452 ? -9.984 18.172 16.984 1 96.12 452 VAL A N 1
ATOM 3535 C CA . VAL A 1 452 ? -11.023 17.344 16.391 1 96.12 452 VAL A CA 1
ATOM 3536 C C . VAL A 1 452 ? -12.117 18.219 15.797 1 96.12 452 VAL A C 1
ATOM 3538 O O . VAL A 1 452 ? -12.633 17.938 14.719 1 96.12 452 VAL A O 1
ATOM 3541 N N . GLN A 1 453 ? -12.484 19.281 16.531 1 96 453 GLN A N 1
ATOM 3542 C CA . GLN A 1 453 ? -13.477 20.234 16.016 1 96 453 GLN A CA 1
ATOM 3543 C C . GLN A 1 453 ? -13.008 20.875 14.727 1 96 453 GLN A C 1
ATOM 3545 O O . GLN A 1 453 ? -13.781 21 13.773 1 96 453 GLN A O 1
ATOM 3550 N N . PHE A 1 454 ? -11.805 21.266 14.758 1 96.88 454 PHE A N 1
ATOM 3551 C CA . PHE A 1 454 ? -11.211 21.844 13.562 1 96.88 454 PHE A CA 1
ATOM 3552 C C . PHE A 1 454 ? -11.297 20.891 12.383 1 96.88 454 PHE A C 1
ATOM 3554 O O . PHE A 1 454 ? -11.703 21.266 11.281 1 96.88 454 PHE A O 1
ATOM 3561 N N . LEU A 1 455 ? -10.898 19.641 12.609 1 98 455 LEU A N 1
ATOM 3562 C CA . LEU A 1 455 ? -10.914 18.625 11.555 1 98 455 LEU A CA 1
ATOM 3563 C C . LEU A 1 455 ? -12.336 18.391 11.062 1 98 455 LEU A C 1
ATOM 3565 O O . LEU A 1 455 ? -12.555 18.172 9.867 1 98 455 LEU A O 1
ATOM 3569 N N . HIS A 1 456 ? -13.273 18.391 11.961 1 98.06 456 HIS A N 1
ATOM 3570 C CA . HIS A 1 456 ? -14.672 18.25 11.57 1 98.06 456 HIS A CA 1
ATOM 3571 C C . HIS A 1 456 ? -15.078 19.328 10.562 1 98.06 456 HIS A C 1
ATOM 3573 O O . HIS A 1 456 ? -15.703 19.016 9.547 1 98.06 456 HIS A O 1
ATOM 3579 N N . CYS A 1 457 ? -14.719 20.531 10.844 1 97.88 457 CYS A N 1
ATOM 3580 C CA . CYS A 1 457 ? -15.047 21.641 9.953 1 97.88 457 CYS A CA 1
ATOM 3581 C C . CYS A 1 457 ? -14.328 21.5 8.617 1 97.88 457 CYS A C 1
ATOM 3583 O O . CYS A 1 457 ? -14.875 21.859 7.574 1 97.88 457 CYS A O 1
ATOM 3585 N N . CYS A 1 458 ? -13.117 21 8.703 1 98.25 458 CYS A N 1
ATOM 3586 C CA . CYS A 1 458 ? -12.359 20.797 7.469 1 98.25 458 CYS A CA 1
ATOM 3587 C C . CYS A 1 458 ? -13.07 19.797 6.555 1 98.25 458 CYS A C 1
ATOM 3589 O O . CYS A 1 458 ? -13.156 20.016 5.344 1 98.25 458 CYS A O 1
ATOM 3591 N N . VAL A 1 459 ? -13.539 18.719 7.133 1 98.19 459 VAL A N 1
ATOM 3592 C CA . VAL A 1 459 ? -14.25 17.719 6.332 1 98.19 459 VAL A CA 1
ATOM 3593 C C . VAL A 1 459 ? -15.508 18.328 5.734 1 98.19 459 VAL A C 1
ATOM 3595 O O . VAL A 1 459 ? -15.82 18.109 4.562 1 98.19 459 VAL A O 1
ATOM 3598 N N . LEU A 1 460 ? -16.188 19.094 6.527 1 97.62 460 LEU A N 1
ATOM 3599 C CA . LEU A 1 460 ? -17.406 19.75 6.055 1 97.62 460 LEU A CA 1
ATOM 3600 C C . LEU A 1 460 ? -17.094 20.688 4.898 1 97.62 460 LEU A C 1
ATOM 3602 O O . LEU A 1 460 ? -17.844 20.734 3.912 1 97.62 460 LEU A O 1
ATOM 3606 N N . MET A 1 461 ? -16.078 21.453 5.031 1 97.06 461 MET A N 1
ATOM 3607 C CA . MET A 1 461 ? -15.633 22.328 3.955 1 97.06 461 MET A CA 1
ATOM 3608 C C . MET A 1 461 ? -15.383 21.547 2.674 1 97.06 461 MET A C 1
ATOM 3610 O O . MET A 1 461 ? -15.82 21.953 1.595 1 97.06 461 MET A O 1
ATOM 3614 N N . ARG A 1 462 ? -14.719 20.375 2.787 1 96.19 462 ARG A N 1
ATOM 3615 C CA . ARG A 1 462 ? -14.367 19.562 1.637 1 96.19 462 ARG A CA 1
ATOM 3616 C C . ARG A 1 462 ? -15.617 18.984 0.966 1 96.19 462 ARG A C 1
ATOM 3618 O O . ARG A 1 462 ? -15.633 18.766 -0.247 1 96.19 462 ARG A O 1
ATOM 3625 N N . VAL A 1 463 ? -16.656 18.797 1.709 1 95.06 463 VAL A N 1
ATOM 3626 C CA . VAL A 1 463 ? -17.906 18.234 1.196 1 95.06 463 VAL A CA 1
ATOM 3627 C C . VAL A 1 463 ? -18.594 19.234 0.271 1 95.06 463 VAL A C 1
ATOM 3629 O O . VAL A 1 463 ? -19.109 18.875 -0.779 1 95.06 463 VAL A O 1
ATOM 3632 N N . TYR A 1 464 ? -18.531 20.5 0.566 1 92.69 464 TYR A N 1
ATOM 3633 C CA . TYR A 1 464 ? -19.266 21.531 -0.173 1 92.69 464 TYR A CA 1
ATOM 3634 C C . TYR A 1 464 ? -18.406 22.109 -1.287 1 92.69 464 TYR A C 1
ATOM 3636 O O . TYR A 1 464 ? -18.922 22.703 -2.236 1 92.69 464 TYR A O 1
ATOM 3644 N N . LEU A 1 465 ? -17.125 21.953 -1.191 1 92.19 465 LEU A N 1
ATOM 3645 C CA . LEU A 1 465 ? -16.156 22.688 -2.014 1 92.19 465 LEU A CA 1
ATOM 3646 C C . LEU A 1 465 ? -16.406 22.406 -3.496 1 92.19 465 LEU A C 1
ATOM 3648 O O . LEU A 1 465 ? -16.406 23.344 -4.305 1 92.19 465 LEU A O 1
ATOM 3652 N N . PRO A 1 466 ? -16.641 21.172 -3.918 1 87.19 466 PRO A N 1
ATOM 3653 C CA . PRO A 1 466 ? -16.781 20.906 -5.352 1 87.19 466 PRO A CA 1
ATOM 3654 C C . PRO A 1 466 ? -17.984 21.625 -5.965 1 87.19 466 PRO A C 1
ATOM 3656 O O . PRO A 1 466 ? -18 21.891 -7.168 1 87.19 466 PRO A O 1
ATOM 3659 N N . PHE A 1 467 ? -18.906 22.031 -5.191 1 85.81 467 PHE A N 1
ATOM 3660 C CA . PHE A 1 467 ? -20.125 22.641 -5.688 1 85.81 467 PHE A CA 1
ATOM 3661 C C . PHE A 1 467 ? -20.094 24.156 -5.531 1 85.81 467 PHE A C 1
ATOM 3663 O O . PHE A 1 467 ? -20.734 24.875 -6.293 1 85.81 467 PHE A O 1
ATOM 3670 N N . ALA A 1 468 ? -19.375 24.578 -4.609 1 87.25 468 ALA A N 1
ATOM 3671 C CA . ALA A 1 468 ? -19.359 26 -4.297 1 87.25 468 ALA A CA 1
ATOM 3672 C C . ALA A 1 468 ? -18.594 26.797 -5.359 1 87.25 468 ALA A C 1
ATOM 3674 O O . ALA A 1 468 ? -18.906 27.969 -5.605 1 87.25 468 ALA A O 1
ATOM 3675 N N . LEU A 1 469 ? -17.688 26.156 -6.051 1 82.94 469 LEU A N 1
ATOM 3676 C CA . LEU A 1 469 ? -16.828 26.891 -6.977 1 82.94 469 LEU A CA 1
ATOM 3677 C C . LEU A 1 469 ? -17.312 26.734 -8.414 1 82.94 469 LEU A C 1
ATOM 3679 O O . LEU A 1 469 ? -16.672 27.203 -9.352 1 82.94 469 LEU A O 1
ATOM 3683 N N . LYS A 1 470 ? -18.422 26.125 -8.602 1 75.19 470 LYS A N 1
ATOM 3684 C CA . LYS A 1 470 ? -19.016 26.031 -9.93 1 75.19 470 LYS A CA 1
ATOM 3685 C C . LYS A 1 470 ? -19.922 27.219 -10.219 1 75.19 470 LYS A C 1
ATOM 3687 O O . LYS A 1 470 ? -20.688 27.641 -9.352 1 75.19 470 LYS A O 1
ATOM 3692 N N . GLN A 1 471 ? -19.641 28.047 -11.242 1 59.38 471 GLN A N 1
ATOM 3693 C CA . GLN A 1 471 ? -20.359 29.281 -11.562 1 59.38 471 GLN A CA 1
ATOM 3694 C C . GLN A 1 471 ? -21.812 29 -11.938 1 59.38 471 GLN A C 1
ATOM 3696 O O . GLN A 1 471 ? -22.719 29.734 -11.539 1 59.38 471 GLN A O 1
ATOM 3701 N N . ASN A 1 472 ? -21.906 28.109 -13.125 1 55.25 472 ASN A N 1
ATOM 3702 C CA . ASN A 1 472 ? -23.266 28.016 -13.68 1 55.25 472 ASN A CA 1
ATOM 3703 C C . ASN A 1 472 ? -24.156 27.141 -12.82 1 55.25 472 ASN A C 1
ATOM 3705 O O . ASN A 1 472 ? -24.672 26.125 -13.289 1 55.25 472 ASN A O 1
ATOM 3709 N N . LEU A 1 473 ? -23.859 27.422 -11.727 1 52.75 473 LEU A N 1
ATOM 3710 C CA . LEU A 1 473 ? -24.734 26.578 -10.898 1 52.75 473 LEU A CA 1
ATOM 3711 C C . LEU A 1 473 ? -26.188 26.922 -11.148 1 52.75 473 LEU A C 1
ATOM 3713 O O . LEU A 1 473 ? -26.594 28.078 -11.07 1 52.75 473 LEU A O 1
ATOM 3717 N N . ARG A 1 474 ? -26.734 26.156 -11.766 1 51.34 474 ARG A N 1
ATOM 3718 C CA . ARG A 1 474 ? -28.188 26.297 -11.75 1 51.34 474 ARG A CA 1
ATOM 3719 C C . ARG A 1 474 ? -28.672 26.719 -10.375 1 51.34 474 ARG A C 1
ATOM 3721 O O . ARG A 1 474 ? -27.984 26.516 -9.367 1 51.34 474 ARG A O 1
ATOM 3728 N N . ASP A 1 475 ? -29.625 27.578 -10.273 1 51.19 475 ASP A N 1
ATOM 3729 C CA . ASP A 1 475 ? -30.266 28.094 -9.062 1 51.19 475 ASP A CA 1
ATOM 3730 C C . ASP A 1 475 ? -30.172 27.078 -7.926 1 51.19 475 ASP A C 1
ATOM 3732 O O . ASP A 1 475 ? -30.062 27.469 -6.762 1 51.19 475 ASP A O 1
ATOM 3736 N N . GLU A 1 476 ? -30.047 25.828 -8.328 1 52.16 476 GLU A N 1
ATOM 3737 C CA . GLU A 1 476 ? -30.188 24.75 -7.344 1 52.16 476 GLU A CA 1
ATOM 3738 C C . GLU A 1 476 ? -28.922 24.578 -6.52 1 52.16 476 GLU A C 1
ATOM 3740 O O . GLU A 1 476 ? -28.984 24.156 -5.363 1 52.16 476 GLU A O 1
ATOM 3745 N N . LEU A 1 477 ? -27.828 25.094 -7.098 1 56.94 477 LEU A N 1
ATOM 3746 C CA . LEU A 1 477 ? -26.594 24.781 -6.367 1 56.94 477 LEU A CA 1
ATOM 3747 C C . LEU A 1 477 ? -26.094 26.016 -5.605 1 56.94 477 LEU A C 1
ATOM 3749 O O . LEU A 1 477 ? -25.109 25.938 -4.879 1 56.94 477 LEU A O 1
ATOM 3753 N N . VAL A 1 478 ? -26.797 27.031 -5.828 1 61.69 478 VAL A N 1
ATOM 3754 C CA . VAL A 1 478 ? -26.5 28.266 -5.098 1 61.69 478 VAL A CA 1
ATOM 3755 C C . VAL A 1 478 ? -26.594 28 -3.594 1 61.69 478 VAL A C 1
ATOM 3757 O O . VAL A 1 478 ? -25.875 28.641 -2.809 1 61.69 478 VAL A O 1
ATOM 3760 N N . TYR A 1 479 ? -27.266 26.906 -3.387 1 67.88 479 TYR A N 1
ATOM 3761 C CA . TYR A 1 479 ? -27.547 26.609 -1.987 1 67.88 479 TYR A CA 1
ATOM 3762 C C . TYR A 1 479 ? -26.328 25.984 -1.311 1 67.88 479 TYR A C 1
ATOM 3764 O O . TYR A 1 479 ? -26.234 25.969 -0.081 1 67.88 479 TYR A O 1
ATOM 3772 N N . ALA A 1 480 ? -25.281 25.641 -2.139 1 82.38 480 ALA A N 1
ATOM 3773 C CA . ALA A 1 480 ? -24.109 25.031 -1.512 1 82.38 480 ALA A CA 1
ATOM 3774 C C . ALA A 1 480 ? -23.078 26.094 -1.137 1 82.38 480 ALA A C 1
ATOM 3776 O O . ALA A 1 480 ? -22.172 25.844 -0.342 1 82.38 480 ALA A O 1
ATOM 3777 N N . ARG A 1 481 ? -23.25 27.281 -1.584 1 86.62 481 ARG A N 1
ATOM 3778 C CA . ARG A 1 481 ? -22.25 28.328 -1.396 1 86.62 481 ARG A CA 1
ATOM 3779 C C . ARG A 1 481 ? -22.266 28.859 0.035 1 86.62 481 ARG A C 1
ATOM 3781 O O . ARG A 1 481 ? -21.203 28.984 0.663 1 86.62 481 ARG A O 1
ATOM 3788 N N . LEU A 1 482 ? -23.469 29.078 0.509 1 87.94 482 LEU A N 1
ATOM 3789 C CA . LEU A 1 482 ? -23.547 29.641 1.853 1 87.94 482 LEU A CA 1
ATOM 3790 C C . LEU A 1 482 ? -23.031 28.656 2.891 1 87.94 482 LEU A C 1
ATOM 3792 O O . LEU A 1 482 ? -22.219 29.016 3.74 1 87.94 482 LEU A O 1
ATOM 3796 N N . PRO A 1 483 ? -23.5 27.359 2.811 1 90.75 483 PRO A N 1
ATOM 3797 C CA . PRO A 1 483 ? -22.938 26.391 3.754 1 90.75 483 PRO A CA 1
ATOM 3798 C C . PRO A 1 483 ? -21.422 26.25 3.609 1 90.75 483 PRO A C 1
ATOM 3800 O O . PRO A 1 483 ? -20.719 26.031 4.602 1 90.75 483 PRO A O 1
ATOM 3803 N N . CYS A 1 484 ? -20.953 26.328 2.441 1 93.75 484 CYS A N 1
ATOM 3804 C CA . CYS A 1 484 ? -19.516 26.25 2.223 1 93.75 484 CYS A CA 1
ATOM 3805 C C . CYS A 1 484 ? -18.797 27.422 2.855 1 93.75 484 CYS A C 1
ATOM 3807 O O . CYS A 1 484 ? -17.75 27.266 3.494 1 93.75 484 CYS A O 1
ATOM 3809 N N . MET A 1 485 ? -19.328 28.641 2.686 1 93.44 485 MET A N 1
ATOM 3810 C CA . MET A 1 485 ? -18.75 29.844 3.293 1 93.44 485 MET A CA 1
ATOM 3811 C C . MET A 1 485 ? -18.719 29.719 4.812 1 93.44 485 MET A C 1
ATOM 3813 O O . MET A 1 485 ? -17.734 30.078 5.453 1 93.44 485 MET A O 1
ATOM 3817 N N . ASN A 1 486 ? -19.844 29.203 5.285 1 93.06 486 ASN A N 1
ATOM 3818 C CA . ASN A 1 486 ? -19.922 29.016 6.73 1 93.06 486 ASN A CA 1
ATOM 3819 C C . ASN A 1 486 ? -18.891 28.031 7.227 1 93.06 486 ASN A C 1
ATOM 3821 O O . ASN A 1 486 ? -18.266 28.234 8.266 1 93.06 486 ASN A O 1
ATOM 3825 N N . ALA A 1 487 ? -18.75 26.938 6.52 1 96.5 487 ALA A N 1
ATOM 3826 C CA . ALA A 1 487 ? -17.75 25.922 6.875 1 96.5 487 ALA A CA 1
ATOM 3827 C C . ALA A 1 487 ? -16.344 26.5 6.805 1 96.5 487 ALA A C 1
ATOM 3829 O O . ALA A 1 487 ? -15.516 26.266 7.691 1 96.5 487 ALA A O 1
ATOM 3830 N N . CYS A 1 488 ? -16.047 27.234 5.789 1 97.75 488 CYS A N 1
ATOM 3831 C CA . CYS A 1 488 ? -14.727 27.844 5.617 1 97.75 488 CYS A CA 1
ATOM 3832 C C . CYS A 1 488 ? -14.453 28.844 6.727 1 97.75 488 CYS A C 1
ATOM 3834 O O . CYS A 1 488 ? -13.328 28.922 7.23 1 97.75 488 CYS A O 1
ATOM 3836 N N . GLU A 1 489 ? -15.438 29.641 7.012 1 96.69 489 GLU A N 1
ATOM 3837 C CA . GLU A 1 489 ? -15.273 30.578 8.109 1 96.69 489 GLU A CA 1
ATOM 3838 C C . GLU A 1 489 ? -14.984 29.859 9.422 1 96.69 489 GLU A C 1
ATOM 3840 O O . GLU A 1 489 ? -14.148 30.312 10.211 1 96.69 489 GLU A O 1
ATOM 3845 N N . ALA A 1 490 ? -15.719 28.781 9.641 1 96.06 490 ALA A N 1
ATOM 3846 C CA . ALA A 1 490 ? -15.484 27.984 10.852 1 96.06 490 ALA A CA 1
ATOM 3847 C C . ALA A 1 490 ? -14.055 27.453 10.891 1 96.06 490 ALA A C 1
ATOM 3849 O O . ALA A 1 490 ? -13.414 27.469 11.945 1 96.06 490 ALA A O 1
ATOM 3850 N N . VAL A 1 491 ? -13.547 26.938 9.789 1 98.12 491 VAL A N 1
ATOM 3851 C CA . VAL A 1 491 ? -12.172 26.469 9.695 1 98.12 491 VAL A CA 1
ATOM 3852 C C . VAL A 1 491 ? -11.211 27.625 9.984 1 98.12 491 VAL A C 1
ATOM 3854 O O . VAL A 1 491 ? -10.25 27.469 10.75 1 98.12 491 VAL A O 1
ATOM 3857 N N . ALA A 1 492 ? -11.484 28.766 9.414 1 97.81 492 ALA A N 1
ATOM 3858 C CA . ALA A 1 492 ? -10.617 29.938 9.57 1 97.81 492 ALA A CA 1
ATOM 3859 C C . ALA A 1 492 ? -10.539 30.375 11.031 1 97.81 492 ALA A C 1
ATOM 3861 O O . ALA A 1 492 ? -9.445 30.594 11.555 1 97.81 492 ALA A O 1
ATOM 3862 N N . ARG A 1 493 ? -11.625 30.469 11.656 1 94.75 493 ARG A N 1
ATOM 3863 C CA . ARG A 1 493 ? -11.672 30.906 13.039 1 94.75 493 ARG A CA 1
ATOM 3864 C C . ARG A 1 493 ? -10.945 29.938 13.961 1 94.75 493 ARG A C 1
ATOM 3866 O O . ARG A 1 493 ? -10.195 30.344 14.844 1 94.75 493 ARG A O 1
ATOM 3873 N N . ARG A 1 494 ? -11.164 28.734 13.742 1 95.38 494 ARG A N 1
ATOM 3874 C CA . ARG A 1 494 ? -10.523 27.734 14.578 1 95.38 494 ARG A CA 1
ATOM 3875 C C . ARG A 1 494 ? -9.023 27.656 14.305 1 95.38 494 ARG A C 1
ATOM 3877 O O . ARG A 1 494 ? -8.227 27.406 15.211 1 95.38 494 ARG A O 1
ATOM 3884 N N . TYR A 1 495 ? -8.719 27.812 13.07 1 96.88 495 TYR A N 1
ATOM 3885 C CA . TYR A 1 495 ? -7.309 27.891 12.727 1 96.88 495 TYR A CA 1
ATOM 3886 C C . TYR A 1 495 ? -6.617 29 13.508 1 96.88 495 TYR A C 1
ATOM 3888 O O . TYR A 1 495 ? -5.527 28.812 14.047 1 96.88 495 TYR A O 1
ATOM 3896 N N . LEU A 1 496 ? -7.18 30.188 13.523 1 95.62 496 LEU A N 1
ATOM 3897 C CA . LEU A 1 496 ? -6.594 31.344 14.195 1 95.62 496 LEU A CA 1
ATOM 3898 C C . LEU A 1 496 ? -6.371 31.047 15.68 1 95.62 496 LEU A C 1
ATOM 3900 O O . LEU A 1 496 ? -5.32 31.391 16.234 1 95.62 496 LEU A O 1
ATOM 3904 N N . VAL A 1 497 ? -7.285 30.328 16.234 1 93.38 497 VAL A N 1
ATOM 3905 C CA . VAL A 1 497 ? -7.172 30 17.641 1 93.38 497 VAL A CA 1
ATOM 3906 C C . VAL A 1 497 ? -6.059 28.969 17.844 1 93.38 497 VAL A C 1
ATOM 3908 O O . VAL A 1 497 ? -5.199 29.125 18.719 1 93.38 497 VAL A O 1
ATOM 3911 N N . LEU A 1 498 ? -6.035 27.938 17.047 1 93.69 498 LEU A N 1
ATOM 3912 C CA . LEU A 1 498 ? -5.082 26.844 17.188 1 93.69 498 LEU A CA 1
ATOM 3913 C C . LEU A 1 498 ? -3.666 27.312 16.859 1 93.69 498 LEU A C 1
ATOM 3915 O O . LEU A 1 498 ? -2.738 27.094 17.641 1 93.69 498 LEU A O 1
ATOM 3919 N N . ARG A 1 499 ? -3.539 28 15.773 1 93.25 499 ARG A N 1
ATOM 3920 C CA . ARG A 1 499 ? -2.215 28.297 15.25 1 93.25 499 ARG A CA 1
ATOM 3921 C C . ARG A 1 499 ? -1.521 29.359 16.109 1 93.25 499 ARG A C 1
ATOM 3923 O O . ARG A 1 499 ? -0.29 29.422 16.156 1 93.25 499 ARG A O 1
ATOM 3930 N N . ARG A 1 500 ? -2.236 30.203 16.781 1 90.5 500 ARG A N 1
ATOM 3931 C CA . ARG A 1 500 ? -1.666 31.188 17.688 1 90.5 500 ARG A CA 1
ATOM 3932 C C . ARG A 1 500 ? -1.101 30.531 18.938 1 90.5 500 ARG A C 1
ATOM 3934 O O . ARG A 1 500 ? -0.105 31 19.5 1 90.5 500 ARG A O 1
ATOM 3941 N N . LYS A 1 501 ? -1.726 29.453 19.312 1 88.12 501 LYS A N 1
ATOM 3942 C CA . LYS A 1 501 ? -1.378 28.844 20.594 1 88.12 501 LYS A CA 1
ATOM 3943 C C . LYS A 1 501 ? -0.406 27.688 20.406 1 88.12 501 LYS A C 1
ATOM 3945 O O . LYS A 1 501 ? 0.32 27.328 21.328 1 88.12 501 LYS A O 1
ATOM 3950 N N . LEU A 1 502 ? -0.359 27.125 19.25 1 88.12 502 LEU A N 1
ATOM 3951 C CA . LEU A 1 502 ? 0.518 25.984 18.984 1 88.12 502 LEU A CA 1
ATOM 3952 C C . LEU A 1 502 ? 1.895 26.438 18.531 1 88.12 502 LEU A C 1
ATOM 3954 O O . LEU A 1 502 ? 2.008 27.438 17.812 1 88.12 502 LEU A O 1
ATOM 3958 N N . PRO A 1 503 ? 2.896 25.625 18.938 1 84.81 503 PRO A N 1
ATOM 3959 C CA . PRO A 1 503 ? 4.234 25.984 18.453 1 84.81 503 PRO A CA 1
ATOM 3960 C C . PRO A 1 503 ? 4.371 25.875 16.938 1 84.81 503 PRO A C 1
ATOM 3962 O O . PRO A 1 503 ? 3.736 25.016 16.328 1 84.81 503 PRO A O 1
ATOM 3965 N N . ALA A 1 504 ? 5.301 26.609 16.391 1 78.56 504 ALA A N 1
ATOM 3966 C CA . ALA A 1 504 ? 5.48 26.688 14.945 1 78.56 504 ALA A CA 1
ATOM 3967 C C . ALA A 1 504 ? 5.988 25.375 14.383 1 78.56 504 ALA A C 1
ATOM 3969 O O . ALA A 1 504 ? 5.613 24.969 13.273 1 78.56 504 ALA A O 1
ATOM 3970 N N . GLY A 1 505 ? 6.801 24.703 15.141 1 82.94 505 GLY A N 1
ATOM 3971 C CA . GLY A 1 505 ? 7.438 23.516 14.609 1 82.94 505 GLY A CA 1
ATOM 3972 C C . GLY A 1 505 ? 6.656 22.234 14.906 1 82.94 505 GLY A C 1
ATOM 3973 O O . GLY A 1 505 ? 7.148 21.141 14.664 1 82.94 505 GLY A O 1
ATOM 3974 N N . LEU A 1 506 ? 5.414 22.375 15.336 1 88.88 506 LEU A N 1
ATOM 3975 C CA . LEU A 1 506 ? 4.598 21.188 15.586 1 88.88 506 LEU A CA 1
ATOM 3976 C C . LEU A 1 506 ? 4.273 20.469 14.289 1 88.88 506 LEU A C 1
ATOM 3978 O O . LEU A 1 506 ? 3.971 21.109 13.273 1 88.88 506 LEU A O 1
ATOM 3982 N N . PHE A 1 507 ? 4.234 19.156 14.305 1 87.38 507 PHE A N 1
ATOM 3983 C CA . PHE A 1 507 ? 4.121 18.359 13.086 1 87.38 507 PHE A CA 1
ATOM 3984 C C . PHE A 1 507 ? 2.77 18.578 12.422 1 87.38 507 PHE A C 1
ATOM 3986 O O . PHE A 1 507 ? 2.627 18.359 11.211 1 87.38 507 PHE A O 1
ATOM 3993 N N . MET A 1 508 ? 1.737 19.031 13.07 1 91 508 MET A N 1
ATOM 3994 C CA . MET A 1 508 ? 0.408 19.203 12.492 1 91 508 MET A CA 1
ATOM 3995 C C . MET A 1 508 ? 0.257 20.594 11.883 1 91 508 MET A C 1
ATOM 3997 O O . MET A 1 508 ? -0.718 20.859 11.18 1 91 508 MET A O 1
ATOM 4001 N N . SER A 1 509 ? 1.182 21.469 12.109 1 92 509 SER A N 1
ATOM 4002 C CA . SER A 1 509 ? 1.083 22.859 11.703 1 92 509 SER A CA 1
ATOM 4003 C C . SER A 1 509 ? 0.89 22.984 10.195 1 92 509 SER A C 1
ATOM 4005 O O . SER A 1 509 ? 0.118 23.828 9.727 1 92 509 SER A O 1
ATOM 4007 N N . ARG A 1 510 ? 1.535 22.109 9.508 1 92.25 510 ARG A N 1
ATOM 4008 C CA . ARG A 1 510 ? 1.44 22.172 8.055 1 92.25 510 ARG A CA 1
ATOM 4009 C C . ARG A 1 510 ? 0.043 21.781 7.574 1 92.25 510 ARG A C 1
ATOM 4011 O O . ARG A 1 510 ? -0.471 22.359 6.617 1 92.25 510 ARG A O 1
ATOM 4018 N N . VAL A 1 511 ? -0.487 20.859 8.203 1 94.69 511 VAL A N 1
ATOM 4019 C CA . VAL A 1 511 ? -1.847 20.438 7.871 1 94.69 511 VAL A CA 1
ATOM 4020 C C . VAL A 1 511 ? -2.818 21.594 8.156 1 94.69 511 VAL A C 1
ATOM 4022 O O . VAL A 1 511 ? -3.709 21.875 7.355 1 94.69 511 VAL A O 1
ATOM 4025 N N . LEU A 1 512 ? -2.6 22.266 9.289 1 96.06 512 LEU A N 1
ATOM 4026 C CA . LEU A 1 512 ? -3.438 23.406 9.648 1 96.06 512 LEU A CA 1
ATOM 4027 C C . LEU A 1 512 ? -3.32 24.516 8.609 1 96.06 512 LEU A C 1
ATOM 4029 O O . LEU A 1 512 ? -4.332 25.047 8.148 1 96.06 512 LEU A O 1
ATOM 4033 N N . ASP A 1 513 ? -2.135 24.812 8.258 1 95.69 513 ASP A N 1
ATOM 4034 C CA . ASP A 1 513 ? -1.888 25.891 7.305 1 95.69 513 ASP A CA 1
ATOM 4035 C C . ASP A 1 513 ? -2.516 25.578 5.949 1 95.69 513 ASP A C 1
ATOM 4037 O O . ASP A 1 513 ? -3.062 26.469 5.289 1 95.69 513 ASP A O 1
ATOM 4041 N N . LEU A 1 514 ? -2.389 24.359 5.582 1 96.25 514 LEU A N 1
ATOM 4042 C CA . LEU A 1 514 ? -2.945 23.953 4.293 1 96.25 514 LEU A CA 1
ATOM 4043 C C . LEU A 1 514 ? -4.461 24.109 4.285 1 96.25 514 LEU A C 1
ATOM 4045 O O . LEU A 1 514 ? -5.039 24.562 3.295 1 96.25 514 LEU A O 1
ATOM 4049 N N . GLN A 1 515 ? -5.098 23.734 5.32 1 97.81 515 GLN A N 1
ATOM 4050 C CA . GLN A 1 515 ? -6.547 23.859 5.406 1 97.81 515 GLN A CA 1
ATOM 4051 C C . GLN A 1 515 ? -6.969 25.328 5.469 1 97.81 515 GLN A C 1
ATOM 4053 O O . GLN A 1 515 ? -7.984 25.703 4.891 1 97.81 515 GLN A O 1
ATOM 4058 N N . ALA A 1 516 ? -6.195 26.094 6.18 1 97.81 516 ALA A N 1
ATOM 4059 C CA . ALA A 1 516 ? -6.484 27.516 6.25 1 97.81 516 ALA A CA 1
ATOM 4060 C C . ALA A 1 516 ? -6.34 28.172 4.883 1 97.81 516 ALA A C 1
ATOM 4062 O O . ALA A 1 516 ? -7.117 29.062 4.523 1 97.81 516 ALA A O 1
ATOM 4063 N N . LEU A 1 517 ? -5.301 27.766 4.199 1 97.62 517 LEU A N 1
ATOM 4064 C CA . LEU A 1 517 ? -5.125 28.25 2.834 1 97.62 517 LEU A CA 1
ATOM 4065 C C . LEU A 1 517 ? -6.359 27.953 1.988 1 97.62 517 LEU A C 1
ATOM 4067 O O . LEU A 1 517 ? -6.836 28.812 1.25 1 97.62 517 LEU A O 1
ATOM 4071 N N . THR A 1 518 ? -6.844 26.75 2.076 1 97.69 518 THR A N 1
ATOM 4072 C CA . THR A 1 518 ? -8.016 26.344 1.32 1 97.69 518 THR A CA 1
ATOM 4073 C C . THR A 1 518 ? -9.234 27.172 1.714 1 97.69 518 THR A C 1
ATOM 4075 O O . THR A 1 518 ? -9.93 27.703 0.851 1 97.69 518 THR A O 1
ATOM 4078 N N . ALA A 1 519 ? -9.461 27.297 2.979 1 98.25 519 ALA A N 1
ATOM 4079 C CA . ALA A 1 519 ? -10.625 28.016 3.48 1 98.25 519 ALA A CA 1
ATOM 4080 C C . ALA A 1 519 ? -10.57 29.484 3.064 1 98.25 519 ALA A C 1
ATOM 4082 O O . ALA A 1 519 ? -11.562 30.031 2.57 1 98.25 519 ALA A O 1
ATOM 4083 N N . ALA A 1 520 ? -9.445 30.094 3.262 1 98.12 520 ALA A N 1
ATOM 4084 C CA . ALA A 1 520 ? -9.289 31.516 2.934 1 98.12 520 ALA A CA 1
ATOM 4085 C C . ALA A 1 520 ? -9.461 31.75 1.435 1 98.12 520 ALA A C 1
ATOM 4087 O O . ALA A 1 520 ? -10.07 32.75 1.021 1 98.12 520 ALA A O 1
ATOM 4088 N N . SER A 1 521 ? -8.883 30.891 0.626 1 96.75 521 SER A N 1
ATOM 4089 C CA . SER A 1 521 ? -9.023 31.016 -0.822 1 96.75 521 SER A CA 1
ATOM 4090 C C . SER A 1 521 ? -10.484 30.938 -1.249 1 96.75 521 SER A C 1
ATOM 4092 O O . SER A 1 521 ? -10.93 31.719 -2.094 1 96.75 521 SER A O 1
ATOM 4094 N N . VAL A 1 522 ? -11.18 30 -0.689 1 96.12 522 VAL A N 1
ATOM 4095 C CA . VAL A 1 522 ? -12.594 29.844 -1.018 1 96.12 522 VAL A CA 1
ATOM 4096 C C . VAL A 1 522 ? -13.367 31.094 -0.612 1 96.12 522 VAL A C 1
ATOM 4098 O O . VAL A 1 522 ? -14.203 31.594 -1.369 1 96.12 522 VAL A O 1
ATOM 4101 N N . LEU A 1 523 ? -13.094 31.609 0.576 1 96.06 523 LEU A N 1
ATOM 4102 C CA . LEU A 1 523 ? -13.766 32.812 1.058 1 96.06 523 LEU A CA 1
ATOM 4103 C C . LEU A 1 523 ? -13.469 34 0.156 1 96.06 523 LEU A C 1
ATOM 4105 O O . LEU A 1 523 ? -14.359 34.812 -0.136 1 96.06 523 LEU A O 1
ATOM 4109 N N . LEU A 1 524 ? -12.242 34.062 -0.305 1 93.88 524 LEU A N 1
AT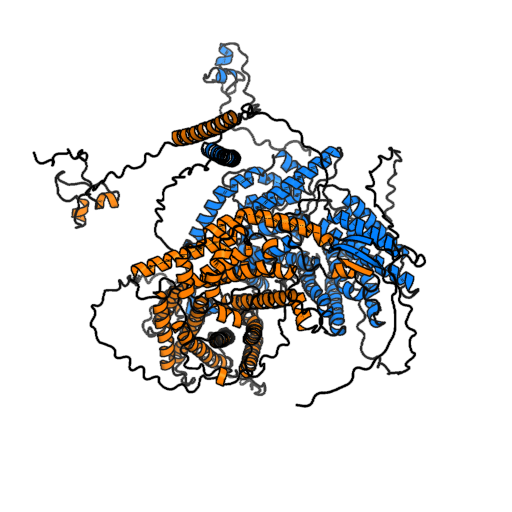OM 4110 C CA . LEU A 1 524 ? -11.867 35.156 -1.221 1 93.88 524 LEU A CA 1
ATOM 4111 C C . LEU A 1 524 ? -12.633 35.031 -2.537 1 93.88 524 LEU A C 1
ATOM 4113 O O . LEU A 1 524 ? -13.18 36 -3.035 1 93.88 524 LEU A O 1
ATOM 4117 N N . LEU A 1 525 ? -12.711 33.875 -3.053 1 91.5 525 LEU A N 1
ATOM 4118 C CA . LEU A 1 525 ? -13.359 33.625 -4.34 1 91.5 525 LEU A CA 1
ATOM 4119 C C . LEU A 1 525 ? -14.859 33.875 -4.254 1 91.5 525 LEU A C 1
ATOM 4121 O O . LEU A 1 525 ? -15.43 34.531 -5.113 1 91.5 525 LEU A O 1
ATOM 4125 N N . LEU A 1 526 ? -15.438 33.344 -3.23 1 89.38 526 LEU A N 1
ATOM 4126 C CA . LEU A 1 526 ? -16.891 33.469 -3.102 1 89.38 526 LEU A CA 1
ATOM 4127 C C . LEU A 1 526 ? -17.281 34.906 -2.766 1 89.38 526 LEU A C 1
ATOM 4129 O O . LEU A 1 526 ? -18.312 35.406 -3.234 1 89.38 526 LEU A O 1
ATOM 4133 N N . SER A 1 527 ? -16.5 35.562 -1.916 1 88.12 527 SER A N 1
ATOM 4134 C CA . SER A 1 527 ? -16.75 36.969 -1.617 1 88.12 527 SER A CA 1
ATOM 4135 C C . SER A 1 527 ? -16.656 37.844 -2.875 1 88.12 527 SER A C 1
ATOM 4137 O O . SER A 1 527 ? -17.453 38.75 -3.061 1 88.12 527 SER A O 1
ATOM 4139 N N . HIS A 1 528 ? -15.719 37.5 -3.656 1 84.62 528 HIS A N 1
ATOM 4140 C CA . HIS A 1 528 ? -15.57 38.219 -4.918 1 84.62 528 HIS A CA 1
ATOM 4141 C C . HIS A 1 528 ? -16.781 38 -5.824 1 84.62 528 HIS A C 1
ATOM 4143 O O . HIS A 1 528 ? -17.25 38.938 -6.48 1 84.62 528 HIS A O 1
ATOM 4149 N N . HIS A 1 529 ? -17.203 36.875 -5.855 1 81.94 529 HIS A N 1
ATOM 4150 C CA . HIS A 1 529 ? -18.359 36.562 -6.68 1 81.94 529 HIS A CA 1
ATOM 4151 C C . HIS A 1 529 ? -19.609 37.281 -6.188 1 81.94 529 HIS A C 1
ATOM 4153 O O . HIS A 1 529 ? -20.422 37.719 -6.992 1 81.94 529 HIS A O 1
ATOM 4159 N N . VAL A 1 530 ? -19.812 37.25 -4.953 1 80.31 530 VAL A N 1
ATOM 4160 C CA . VAL A 1 530 ? -20.984 37.906 -4.367 1 80.31 530 VAL A CA 1
ATOM 4161 C C . VAL A 1 530 ? -20.922 39.406 -4.652 1 80.31 530 VAL A C 1
ATOM 4163 O O . VAL A 1 530 ? -21.953 40.031 -4.957 1 80.31 530 VAL A O 1
ATOM 4166 N N . ARG A 1 531 ? -19.859 39.969 -4.648 1 77.25 531 ARG A N 1
ATOM 4167 C CA . ARG A 1 531 ? -19.688 41.406 -4.922 1 77.25 531 ARG A CA 1
ATOM 4168 C C . ARG A 1 531 ? -19.969 41.719 -6.391 1 77.25 531 ARG A C 1
ATOM 4170 O O . ARG A 1 531 ? -20.531 42.75 -6.715 1 77.25 531 ARG A O 1
ATOM 4177 N N . SER A 1 532 ? -19.547 40.781 -7.172 1 74 532 SER A N 1
ATOM 4178 C CA . SER A 1 532 ? -19.641 41.031 -8.609 1 74 532 SER A CA 1
ATOM 4179 C C . SER A 1 532 ? -21.062 40.781 -9.117 1 74 532 SER A C 1
ATOM 4181 O O . SER A 1 532 ? -21.453 41.344 -10.156 1 74 532 SER A O 1
ATOM 4183 N N . THR A 1 533 ? -21.734 39.844 -8.672 1 68.5 533 THR A N 1
ATOM 4184 C CA . THR A 1 533 ? -23.047 39.562 -9.195 1 68.5 533 THR A CA 1
ATOM 4185 C C . THR A 1 533 ? -24.125 40.344 -8.445 1 68.5 533 THR A C 1
ATOM 4187 O O . THR A 1 533 ? -25.312 40.281 -8.797 1 68.5 533 THR A O 1
ATOM 4190 N N . ASP A 1 534 ? -23.828 41.5 -7.855 1 55.78 534 ASP A N 1
ATOM 4191 C CA . ASP A 1 534 ? -24.75 42.375 -7.145 1 55.78 534 ASP A CA 1
ATOM 4192 C C . ASP A 1 534 ? -25.844 41.594 -6.434 1 55.78 534 ASP A C 1
ATOM 4194 O O . ASP A 1 534 ? -26.922 42.125 -6.18 1 55.78 534 ASP A O 1
ATOM 4198 N N . ARG A 1 535 ? -25.812 40.312 -6.562 1 53.56 535 ARG A N 1
ATOM 4199 C CA . ARG A 1 535 ? -26.906 39.562 -5.977 1 53.56 535 ARG A CA 1
ATOM 4200 C C . ARG A 1 535 ? -26.922 39.688 -4.457 1 53.56 535 ARG A C 1
ATOM 4202 O O . ARG A 1 535 ? -26.078 39.094 -3.775 1 53.56 535 ARG A O 1
ATOM 4209 N N . HIS A 1 536 ? -27.391 40.812 -3.975 1 50.09 536 HIS A N 1
ATOM 4210 C CA . HIS A 1 536 ? -27.656 41.094 -2.57 1 50.09 536 HIS A CA 1
ATOM 4211 C C . HIS A 1 536 ? -28.297 39.906 -1.872 1 50.09 536 HIS A C 1
ATOM 4213 O O . HIS A 1 536 ? -28.703 40 -0.713 1 50.09 536 HIS A O 1
ATOM 4219 N N . SER A 1 537 ? -28.406 38.875 -2.652 1 51.53 537 SER A N 1
ATOM 4220 C CA . SER A 1 537 ? -29.266 37.844 -2.119 1 51.53 537 SER A CA 1
ATOM 4221 C C . SER A 1 537 ? -28.656 37.188 -0.878 1 51.53 537 SER A C 1
ATOM 4223 O O . SER A 1 537 ? -29.359 36.594 -0.06 1 51.53 537 SER A O 1
ATOM 4225 N N . PHE A 1 538 ? -27.281 37.094 -0.852 1 57.59 538 PHE A N 1
ATOM 4226 C CA . PHE A 1 538 ? -26.797 36.375 0.336 1 57.59 538 PHE A CA 1
ATOM 4227 C C . PHE A 1 538 ? -26.391 37.375 1.42 1 57.59 538 PHE A C 1
ATOM 4229 O O . PHE A 1 538 ? -25.781 38.406 1.127 1 57.59 538 PHE A O 1
ATOM 4236 N N . ARG A 1 539 ? -27.359 37.812 2.293 1 63.47 539 ARG A N 1
ATOM 4237 C CA . ARG A 1 539 ? -27.016 38.594 3.467 1 63.47 539 ARG A CA 1
ATOM 4238 C C . ARG A 1 539 ? -25.656 38.219 4.02 1 63.47 539 ARG A C 1
ATOM 4240 O O . ARG A 1 539 ? -25.547 37.75 5.16 1 63.47 539 ARG A O 1
ATOM 4247 N N . VAL A 1 540 ? -24.656 38.125 3.041 1 77.88 540 VAL A N 1
ATOM 4248 C CA . VAL A 1 540 ? -23.312 37.75 3.494 1 77.88 540 VAL A CA 1
ATOM 4249 C C . VAL A 1 540 ? -22.516 39.031 3.814 1 77.88 540 VAL A C 1
ATOM 4251 O O . VAL A 1 540 ? -22.516 39.969 3.031 1 77.88 540 VAL A O 1
ATOM 4254 N N . ASP A 1 541 ? -22.062 39.094 5.043 1 84.56 541 ASP A N 1
ATOM 4255 C CA . ASP A 1 541 ? -21.203 40.188 5.457 1 84.56 541 ASP A CA 1
ATOM 4256 C C . ASP A 1 541 ? -19.797 40.062 4.852 1 84.56 541 ASP A C 1
ATOM 4258 O O . ASP A 1 541 ? -18.906 39.469 5.477 1 84.56 541 ASP A O 1
ATOM 4262 N N . ILE A 1 542 ? -19.625 40.562 3.713 1 86.38 542 ILE A N 1
ATOM 4263 C CA . ILE A 1 542 ? -18.391 40.438 2.943 1 86.38 542 ILE A CA 1
ATOM 4264 C C . ILE A 1 542 ? -17.234 41.094 3.699 1 86.38 542 ILE A C 1
ATOM 4266 O O . ILE A 1 542 ? -16.109 40.594 3.68 1 86.38 542 ILE A O 1
ATOM 4270 N N . SER A 1 543 ? -17.516 42.219 4.32 1 88.56 543 SER A N 1
ATOM 4271 C CA . SER A 1 543 ? -16.484 42.938 5.07 1 88.56 543 SER A CA 1
ATOM 4272 C C . SER A 1 543 ? -15.953 42.062 6.215 1 88.56 543 SER A C 1
ATOM 4274 O O . SER A 1 543 ? -14.75 42.062 6.484 1 88.56 543 SER A O 1
ATOM 4276 N N . HIS A 1 544 ? -16.875 41.438 6.801 1 91.44 544 HIS A N 1
ATOM 4277 C CA . HIS A 1 544 ? -16.5 40.531 7.883 1 91.44 544 HIS A CA 1
ATOM 4278 C C . HIS A 1 544 ? -15.617 39.406 7.367 1 91.44 544 HIS A C 1
ATOM 4280 O O . HIS A 1 544 ? -14.594 39.062 7.973 1 91.44 544 HIS A O 1
ATOM 4286 N N . LEU A 1 545 ? -16.031 38.812 6.312 1 91.5 545 LEU A N 1
ATOM 4287 C CA . LEU A 1 545 ? -15.281 37.719 5.734 1 91.5 545 LEU A CA 1
ATOM 4288 C C . LEU A 1 545 ? -13.883 38.156 5.32 1 91.5 545 LEU A C 1
ATOM 4290 O O . LEU A 1 545 ? -12.906 37.406 5.516 1 91.5 545 LEU A O 1
ATOM 4294 N N . HIS A 1 546 ? -13.758 39.281 4.824 1 91.56 546 HIS A N 1
ATOM 4295 C CA . HIS A 1 546 ? -12.461 39.812 4.453 1 91.56 546 HIS A CA 1
ATOM 4296 C C . HIS A 1 546 ? -11.578 40.031 5.68 1 91.56 546 HIS A C 1
ATOM 4298 O O . HIS A 1 546 ? -10.359 39.875 5.609 1 91.56 546 HIS A O 1
ATOM 4304 N N . GLY A 1 547 ? -12.258 40.469 6.715 1 94.31 547 GLY A N 1
ATOM 4305 C CA . GLY A 1 547 ? -11.523 40.625 7.961 1 94.31 547 GLY A CA 1
ATOM 4306 C C . GLY A 1 547 ? -10.922 39.312 8.438 1 94.31 547 GLY A C 1
ATOM 4307 O O . GLY A 1 547 ? -9.758 39.281 8.852 1 94.31 547 GLY A O 1
ATOM 4308 N N . VAL A 1 548 ? -11.711 38.312 8.383 1 95.62 548 VAL A N 1
ATOM 4309 C CA . VAL A 1 548 ? -11.258 36.969 8.797 1 95.62 548 VAL A CA 1
ATOM 4310 C C . VAL A 1 548 ? -10.102 36.531 7.91 1 95.62 548 VAL A C 1
ATOM 4312 O O . VAL A 1 548 ? -9.102 36 8.398 1 95.62 548 VAL A O 1
ATOM 4315 N N . VAL A 1 549 ? -10.227 36.656 6.621 1 97.12 549 VAL A N 1
ATOM 4316 C CA . VAL A 1 549 ? -9.188 36.281 5.676 1 97.12 549 VAL A CA 1
ATOM 4317 C C . VAL A 1 549 ? -7.918 37.062 5.938 1 97.12 549 VAL A C 1
ATOM 4319 O O . VAL A 1 549 ? -6.809 36.531 5.891 1 97.12 549 VAL A O 1
ATOM 4322 N N . SER A 1 550 ? -8.047 38.344 6.211 1 96.88 550 SER A N 1
ATOM 4323 C CA . SER A 1 550 ? -6.906 39.188 6.52 1 96.88 550 SER A CA 1
ATOM 4324 C C . SER A 1 550 ? -6.168 38.688 7.762 1 96.88 550 SER A C 1
ATOM 4326 O O . SER A 1 550 ? -4.938 38.719 7.812 1 96.88 550 SER A O 1
ATOM 4328 N N . ASP A 1 551 ? -6.969 38.25 8.719 1 97.38 551 ASP A N 1
ATOM 4329 C CA . ASP A 1 551 ? -6.371 37.719 9.93 1 97.38 551 ASP A CA 1
ATOM 4330 C C . ASP A 1 551 ? -5.555 36.469 9.625 1 97.38 551 ASP A C 1
ATOM 4332 O O . ASP A 1 551 ? -4.488 36.25 10.203 1 97.38 551 ASP A O 1
ATOM 4336 N N . ILE A 1 552 ? -6.074 35.625 8.758 1 98 552 ILE A N 1
ATOM 4337 C CA . ILE A 1 552 ? -5.367 34.406 8.367 1 98 552 ILE A CA 1
ATOM 4338 C C . ILE A 1 552 ? -4.062 34.781 7.668 1 98 552 ILE A C 1
ATOM 4340 O O . ILE A 1 552 ? -3.006 34.219 7.984 1 98 552 ILE A O 1
ATOM 4344 N N . ILE A 1 553 ? -4.141 35.688 6.727 1 97.5 553 ILE A N 1
ATOM 4345 C CA . ILE A 1 553 ? -2.965 36.094 5.965 1 97.5 553 ILE A CA 1
ATOM 4346 C C . ILE A 1 553 ? -1.907 36.625 6.914 1 97.5 553 ILE A C 1
ATOM 4348 O O . ILE A 1 553 ? -0.724 36.312 6.797 1 97.5 553 ILE A O 1
ATOM 4352 N N . THR A 1 554 ? -2.35 37.438 7.852 1 96.88 554 THR A N 1
ATOM 4353 C CA . THR A 1 554 ? -1.431 38.031 8.82 1 96.88 554 THR A CA 1
ATOM 4354 C C . THR A 1 554 ? -0.772 36.938 9.672 1 96.88 554 THR A C 1
ATOM 4356 O O . THR A 1 554 ? 0.448 36.938 9.844 1 96.88 554 THR A O 1
ATOM 4359 N N . LEU A 1 555 ? -1.571 36.031 10.164 1 96.06 555 LEU A N 1
ATOM 4360 C CA . LEU A 1 555 ? -1.044 35 11.039 1 96.06 555 LEU A CA 1
ATOM 4361 C C . LEU A 1 555 ? -0.106 34.062 10.273 1 96.06 555 LEU A C 1
ATOM 4363 O O . LEU A 1 555 ? 0.965 33.719 10.773 1 96.06 555 LEU A O 1
ATOM 4367 N N . ILE A 1 556 ? -0.522 33.594 9.102 1 95 556 ILE A N 1
ATOM 4368 C CA . ILE A 1 556 ? 0.338 32.719 8.305 1 95 556 ILE A CA 1
ATOM 4369 C C . ILE A 1 556 ? 1.638 33.469 7.969 1 95 556 ILE A C 1
ATOM 4371 O O . ILE A 1 556 ? 2.707 32.844 7.93 1 95 556 ILE A O 1
ATOM 4375 N N . GLY A 1 557 ? 1.541 34.75 7.695 1 93.5 557 GLY A N 1
ATOM 4376 C CA . GLY A 1 557 ? 2.721 35.562 7.434 1 93.5 557 GLY A CA 1
ATOM 4377 C C . GLY A 1 557 ? 3.68 35.594 8.609 1 93.5 557 GLY A C 1
ATOM 4378 O O . GLY A 1 557 ? 4.898 35.531 8.43 1 93.5 557 GLY A O 1
ATOM 4379 N N . GLU A 1 558 ? 3.119 35.75 9.797 1 91.12 558 GLU A N 1
ATOM 4380 C CA . GLU A 1 558 ? 3.928 35.75 11.016 1 91.12 558 GLU A CA 1
ATOM 4381 C C . GLU A 1 558 ? 4.645 34.406 11.188 1 91.12 558 GLU A C 1
ATOM 4383 O O . GLU A 1 558 ? 5.82 34.375 11.562 1 91.12 558 GLU A O 1
ATOM 4388 N N . ARG A 1 559 ? 3.906 33.375 10.93 1 89.56 559 ARG A N 1
ATOM 4389 C CA . ARG A 1 559 ? 4.473 32.031 11.094 1 89.56 559 ARG A CA 1
ATOM 4390 C C . ARG A 1 559 ? 5.488 31.734 10 1 89.56 559 ARG A C 1
ATOM 4392 O O . ARG A 1 559 ? 6.453 31 10.234 1 89.56 559 ARG A O 1
ATOM 4399 N N . ALA A 1 560 ? 5.266 32.219 8.844 1 88.88 560 ALA A N 1
ATOM 4400 C CA . ALA A 1 560 ? 6.172 32 7.719 1 88.88 560 ALA A CA 1
ATOM 4401 C C . ALA A 1 560 ? 7.547 32.625 8.008 1 88.88 560 ALA A C 1
ATOM 4403 O O . ALA A 1 560 ? 8.555 32.156 7.449 1 88.88 560 ALA A O 1
ATOM 4404 N N . ARG A 1 561 ? 7.629 33.531 8.867 1 85.69 561 ARG A N 1
ATOM 4405 C CA . ARG A 1 561 ? 8.883 34.188 9.195 1 85.69 561 ARG A CA 1
ATOM 4406 C C . ARG A 1 561 ? 9.68 33.406 10.227 1 85.69 561 ARG A C 1
ATOM 4408 O O . ARG A 1 561 ? 10.883 33.594 10.383 1 85.69 561 ARG A O 1
ATOM 4415 N N . ASP A 1 562 ? 8.945 32.5 10.859 1 83.81 562 ASP A N 1
ATOM 4416 C CA . ASP A 1 562 ? 9.625 31.641 11.82 1 83.81 562 ASP A CA 1
ATOM 4417 C C . ASP A 1 562 ? 10.492 30.609 11.109 1 83.81 562 ASP A C 1
ATOM 4419 O O . ASP A 1 562 ? 10 29.844 10.273 1 83.81 562 ASP A O 1
ATOM 4423 N N . PRO A 1 563 ? 11.734 30.578 11.422 1 78.31 563 PRO A N 1
ATOM 4424 C CA . PRO A 1 563 ? 12.648 29.672 10.719 1 78.31 563 PRO A CA 1
ATOM 4425 C C . PRO A 1 563 ? 12.297 28.203 10.914 1 78.31 563 PRO A C 1
ATOM 4427 O O . PRO A 1 563 ? 12.766 27.344 10.156 1 78.31 563 PRO A O 1
ATOM 4430 N N . THR A 1 564 ? 11.531 27.891 11.945 1 75.75 564 THR A N 1
ATOM 4431 C CA . THR A 1 564 ? 11.18 26.5 12.203 1 75.75 564 THR A CA 1
ATOM 4432 C C . THR A 1 564 ? 10.062 26.047 11.266 1 75.75 564 THR A C 1
ATOM 4434 O O . THR A 1 564 ? 9.805 24.859 11.125 1 75.75 564 THR A O 1
ATOM 4437 N N . ASN A 1 565 ? 9.508 27.078 10.75 1 70.38 565 ASN A N 1
ATOM 4438 C CA . ASN A 1 565 ? 8.367 26.719 9.906 1 70.38 565 ASN A CA 1
ATOM 4439 C C . ASN A 1 565 ? 8.812 26.328 8.5 1 70.38 565 ASN A C 1
ATOM 4441 O O . ASN A 1 565 ? 9.969 26.562 8.125 1 70.38 565 ASN A O 1
ATOM 4445 N N . SER A 1 566 ? 7.91 25.719 7.887 1 71.12 566 SER A N 1
ATOM 4446 C CA . SER A 1 566 ? 8.172 25.094 6.594 1 71.12 566 SER A CA 1
ATOM 4447 C C . SER A 1 566 ? 7.973 26.078 5.449 1 71.12 566 SER A C 1
ATOM 4449 O O . SER A 1 566 ? 7.367 27.141 5.637 1 71.12 566 SER A O 1
ATOM 4451 N N . ASP A 1 567 ? 8.508 25.781 4.41 1 81.44 567 ASP A N 1
ATOM 4452 C CA . ASP A 1 567 ? 8.312 26.469 3.145 1 81.44 567 ASP A CA 1
ATOM 4453 C C . ASP A 1 567 ? 6.836 26.516 2.762 1 81.44 567 ASP A C 1
ATOM 4455 O O . ASP A 1 567 ? 6.398 27.406 2.041 1 81.44 567 ASP A O 1
ATOM 4459 N N . LEU A 1 568 ? 6.113 25.672 3.379 1 89.75 568 LEU A N 1
ATOM 4460 C CA . LEU A 1 568 ? 4.691 25.594 3.059 1 89.75 568 LEU A CA 1
ATOM 4461 C C . LEU A 1 568 ? 3.955 26.828 3.559 1 89.75 568 LEU A C 1
ATOM 4463 O O . LEU A 1 568 ? 3.068 27.359 2.875 1 89.75 568 LEU A O 1
ATOM 4467 N N . ALA A 1 569 ? 4.324 27.312 4.727 1 91.5 569 ALA A N 1
ATOM 4468 C CA . ALA A 1 569 ? 3.693 28.516 5.27 1 91.5 569 ALA A CA 1
ATOM 4469 C C . ALA A 1 569 ? 4.012 29.734 4.41 1 91.5 569 ALA A C 1
ATOM 4471 O O . ALA A 1 569 ? 3.15 30.594 4.199 1 91.5 569 ALA A O 1
ATOM 4472 N N . VAL A 1 570 ? 5.215 29.781 3.896 1 92.5 570 VAL A N 1
ATOM 4473 C CA . VAL A 1 570 ? 5.625 30.875 3.029 1 92.5 570 VAL A CA 1
ATOM 4474 C C . VAL A 1 570 ? 4.824 30.828 1.729 1 92.5 570 VAL A C 1
ATOM 4476 O O . VAL A 1 570 ? 4.312 31.859 1.274 1 92.5 570 VAL A O 1
ATOM 4479 N N . GLU A 1 571 ? 4.75 29.688 1.198 1 93.56 571 GLU A N 1
ATOM 4480 C CA . GLU A 1 571 ? 3.992 29.516 -0.038 1 93.56 571 GLU A CA 1
ATOM 4481 C C . GLU A 1 571 ? 2.52 29.859 0.167 1 93.56 571 GLU A C 1
ATOM 4483 O O . GLU A 1 571 ? 1.896 30.484 -0.692 1 93.56 571 GLU A O 1
ATOM 4488 N N . ALA A 1 572 ? 1.984 29.422 1.266 1 95.31 572 ALA A N 1
ATOM 4489 C CA . ALA A 1 572 ? 0.582 29.703 1.566 1 95.31 572 ALA A CA 1
ATOM 4490 C C . ALA A 1 572 ? 0.337 31.203 1.715 1 95.31 572 ALA A C 1
ATOM 4492 O O . ALA A 1 572 ? -0.646 31.734 1.19 1 95.31 572 ALA A O 1
ATOM 4493 N N . TYR A 1 573 ? 1.242 31.875 2.43 1 95.56 573 TYR A N 1
ATOM 4494 C CA . TYR A 1 573 ? 1.148 33.312 2.617 1 95.56 573 TYR A CA 1
ATOM 4495 C C . TYR A 1 573 ? 1.179 34.031 1.279 1 95.56 573 TYR A C 1
ATOM 4497 O O . TYR A 1 573 ? 0.307 34.875 0.995 1 95.56 573 TYR A O 1
ATOM 4505 N N . ASN A 1 574 ? 2.16 33.688 0.48 1 93.62 574 ASN A N 1
ATOM 4506 C CA . ASN A 1 574 ? 2.322 34.344 -0.817 1 93.62 574 ASN A CA 1
ATOM 4507 C C . ASN A 1 574 ? 1.125 34.094 -1.727 1 93.62 574 ASN A C 1
ATOM 4509 O O . ASN A 1 574 ? 0.687 35 -2.453 1 93.62 574 ASN A O 1
ATOM 4513 N N . THR A 1 575 ? 0.658 32.906 -1.682 1 95.06 575 THR A N 1
ATOM 4514 C CA . THR A 1 575 ? -0.485 32.531 -2.504 1 95.06 575 THR A CA 1
ATOM 4515 C C . THR A 1 575 ? -1.722 33.344 -2.115 1 95.06 575 THR A C 1
ATOM 4517 O O . THR A 1 575 ? -2.414 33.875 -2.979 1 95.06 575 THR A O 1
ATOM 4520 N N . LEU A 1 576 ? -2.004 33.469 -0.827 1 96 576 LEU A N 1
ATOM 4521 C CA . LEU A 1 576 ? -3.189 34.188 -0.351 1 96 576 LEU A CA 1
ATOM 4522 C C . LEU A 1 576 ? -3.092 35.656 -0.645 1 96 576 LEU A C 1
ATOM 4524 O O . LEU A 1 576 ? -4.074 36.281 -1.054 1 96 576 LEU A O 1
ATOM 4528 N N . ARG A 1 577 ? -1.92 36.188 -0.445 1 93.88 577 ARG A N 1
ATOM 4529 C CA . ARG A 1 577 ? -1.716 37.594 -0.733 1 93.88 577 ARG A CA 1
ATOM 4530 C C . ARG A 1 577 ? -1.915 37.875 -2.217 1 93.88 577 ARG A C 1
ATOM 4532 O O . ARG A 1 577 ? -2.58 38.844 -2.58 1 93.88 577 ARG A O 1
ATOM 4539 N N . ALA A 1 578 ? -1.317 37.062 -2.98 1 91.75 578 ALA A N 1
ATOM 4540 C CA . ALA A 1 578 ? -1.427 37.219 -4.426 1 91.75 578 ALA A CA 1
ATOM 4541 C C . ALA A 1 578 ? -2.875 37.094 -4.887 1 91.75 578 ALA A C 1
ATOM 4543 O O . ALA A 1 578 ? -3.338 37.844 -5.738 1 91.75 578 ALA A O 1
ATOM 4544 N N . LEU A 1 579 ? -3.559 36.125 -4.402 1 92.75 579 LEU A N 1
ATOM 4545 C CA . LEU A 1 579 ? -4.953 35.875 -4.766 1 92.75 579 LEU A CA 1
ATOM 4546 C C . LEU A 1 579 ? -5.824 37.062 -4.332 1 92.75 579 LEU A C 1
ATOM 4548 O O . LEU A 1 579 ? -6.707 37.5 -5.078 1 92.75 579 LEU A O 1
ATOM 4552 N N . ASP A 1 580 ? -5.594 37.531 -3.123 1 91.81 580 ASP A N 1
ATOM 4553 C CA . ASP A 1 580 ? -6.328 38.688 -2.605 1 91.81 580 ASP A CA 1
ATOM 4554 C C . ASP A 1 580 ? -6.125 39.906 -3.494 1 91.81 580 ASP A C 1
ATOM 4556 O O . ASP A 1 580 ? -7.086 40.625 -3.809 1 91.81 580 ASP A O 1
ATOM 4560 N N . GLN A 1 581 ? -4.898 40.094 -3.904 1 87.25 581 GLN A N 1
ATOM 4561 C CA . GLN A 1 581 ? -4.574 41.219 -4.77 1 87.25 581 GLN A CA 1
ATOM 4562 C C . GLN A 1 581 ? -5.223 41.062 -6.141 1 87.25 581 GLN A C 1
ATOM 4564 O O . GLN A 1 581 ? -5.746 42.031 -6.699 1 87.25 581 GLN A O 1
ATOM 4569 N N . LEU A 1 582 ? -5.152 39.906 -6.633 1 88.31 582 LEU A N 1
ATOM 4570 C CA . LEU A 1 582 ? -5.715 39.625 -7.945 1 88.31 582 LEU A CA 1
ATOM 4571 C C . LEU A 1 582 ? -7.219 39.875 -7.965 1 88.31 582 LEU A C 1
ATOM 4573 O O . LEU A 1 582 ? -7.746 40.438 -8.938 1 88.31 582 LEU A O 1
ATOM 4577 N N . LEU A 1 583 ? -7.926 39.562 -6.906 1 87.19 583 LEU A N 1
ATOM 4578 C CA . LEU A 1 583 ? -9.383 39.625 -6.875 1 87.19 583 LEU A CA 1
ATOM 4579 C C . LEU A 1 583 ? -9.852 41.031 -6.492 1 87.19 583 LEU A C 1
ATOM 4581 O O . LEU A 1 583 ? -11 41.406 -6.738 1 87.19 583 LEU A O 1
ATOM 4585 N N . ARG A 1 584 ? -9.039 41.844 -5.902 1 79.75 584 ARG A N 1
ATOM 4586 C CA . ARG A 1 584 ? -9.391 43.188 -5.535 1 79.75 584 ARG A CA 1
ATOM 4587 C C . ARG A 1 584 ? -9.227 44.156 -6.719 1 79.75 584 ARG A C 1
ATOM 4589 O O . ARG A 1 584 ? -9.859 45.219 -6.766 1 79.75 584 ARG A O 1
ATOM 4596 N N . GLN A 1 585 ? -8.25 43.812 -7.574 1 70 585 GLN A N 1
ATOM 4597 C CA . GLN A 1 585 ? -8.008 44.719 -8.703 1 70 585 GLN A CA 1
ATOM 4598 C C . GLN A 1 585 ? -9.281 44.938 -9.5 1 70 585 GLN A C 1
ATOM 4600 O O . GLN A 1 585 ? -10.07 44 -9.719 1 70 585 GLN A O 1
ATOM 4605 N N . ASP A 1 586 ? -9.914 46.125 -9.359 1 56.34 586 ASP A N 1
ATOM 4606 C CA . ASP A 1 586 ? -11.125 46.625 -9.992 1 56.34 586 ASP A CA 1
ATOM 4607 C C . ASP A 1 586 ? -11.164 46.281 -11.477 1 56.34 586 ASP A C 1
ATOM 4609 O O . ASP A 1 586 ? -10.117 46.188 -12.117 1 56.34 586 ASP A O 1
ATOM 4613 N N . ASP A 1 587 ? -12.289 45.719 -11.992 1 51.88 587 ASP A N 1
ATOM 4614 C CA . ASP A 1 587 ? -12.664 45.312 -13.336 1 51.88 587 ASP A CA 1
ATOM 4615 C C . ASP A 1 587 ? -12.07 46.25 -14.391 1 51.88 587 ASP A C 1
ATOM 4617 O O . ASP A 1 587 ? -12.141 45.969 -15.586 1 51.88 587 ASP A O 1
ATOM 4621 N N . HIS A 1 588 ? -11.945 47.5 -14.094 1 46 588 HIS A N 1
ATOM 4622 C CA . HIS A 1 588 ? -11.82 48.438 -15.211 1 46 588 HIS A CA 1
ATOM 4623 C C . HIS A 1 588 ? -10.469 48.312 -15.898 1 46 588 HIS A C 1
ATOM 4625 O O . HIS A 1 588 ? -10.211 48.969 -16.906 1 46 588 HIS A O 1
ATOM 4631 N N . THR A 1 589 ? -9.438 48.094 -15.227 1 44.66 589 THR A N 1
ATOM 4632 C CA . THR A 1 589 ? -8.234 48.156 -16.047 1 44.66 589 THR A CA 1
ATOM 4633 C C . THR A 1 589 ? -7.988 46.844 -16.781 1 44.66 589 THR A C 1
ATOM 4635 O O . THR A 1 589 ? -7.961 45.781 -16.156 1 44.66 589 THR A O 1
ATOM 4638 N N . GLY A 1 590 ? -8.375 46.656 -17.953 1 43.97 590 GLY A N 1
ATOM 4639 C CA . GLY A 1 590 ? -8.312 45.688 -19.047 1 43.97 590 GLY A CA 1
ATOM 4640 C C . GLY A 1 590 ? -7.113 44.75 -18.938 1 43.97 590 GLY A C 1
ATOM 4641 O O . GLY A 1 590 ? -6.883 43.938 -19.828 1 43.97 590 GLY A O 1
ATOM 4642 N N . GLU A 1 591 ? -6.07 45.125 -18.344 1 46.44 591 GLU A N 1
ATOM 4643 C CA . GLU A 1 591 ? -4.879 44.281 -18.484 1 46.44 591 GLU A CA 1
ATOM 4644 C C . GLU A 1 591 ? -5.02 42.969 -17.719 1 46.44 591 GLU A C 1
ATOM 4646 O O . GLU A 1 591 ? -5.441 42.969 -16.562 1 46.44 591 GLU A O 1
ATOM 4651 N N . VAL A 1 592 ? -5.254 41.906 -18.484 1 52.91 592 VAL A N 1
ATOM 4652 C CA . VAL A 1 592 ? -5.266 40.531 -18.016 1 52.91 592 VAL A CA 1
ATOM 4653 C C . VAL A 1 592 ? -4.289 40.375 -16.844 1 52.91 592 VAL A C 1
ATOM 4655 O O . VAL A 1 592 ? -3.072 40.469 -17.031 1 52.91 592 VAL A O 1
ATOM 4658 N N . GLU A 1 593 ? -4.707 40.531 -15.617 1 66.62 593 GLU A N 1
ATOM 4659 C CA . GLU A 1 593 ? -3.82 40.469 -14.461 1 66.62 593 GLU A CA 1
ATOM 4660 C C . GLU A 1 593 ? -3.41 39.031 -14.148 1 66.62 593 GLU A C 1
ATOM 4662 O O . GLU A 1 593 ? -4.258 38.188 -13.836 1 66.62 593 GLU A O 1
ATOM 4667 N N . ARG A 1 594 ? -2.281 38.594 -14.719 1 75.38 594 ARG A N 1
ATOM 4668 C CA . ARG A 1 594 ? -1.649 37.281 -14.531 1 75.38 594 ARG A CA 1
ATOM 4669 C C . ARG A 1 594 ? -0.813 37.281 -13.258 1 75.38 594 ARG A C 1
ATOM 4671 O O . ARG A 1 594 ? -0.276 38.312 -12.844 1 75.38 594 ARG A O 1
ATOM 4678 N N . LEU A 1 595 ? -0.95 36.156 -12.539 1 83.5 595 LEU A N 1
ATOM 4679 C CA . LEU A 1 595 ? -0.19 35.906 -11.32 1 83.5 595 LEU A CA 1
ATOM 4680 C C . LEU A 1 595 ? 0.542 34.594 -11.398 1 83.5 595 LEU A C 1
ATOM 4682 O O . LEU A 1 595 ? 0.013 33.594 -11.938 1 83.5 595 LEU A O 1
ATOM 4686 N N . THR A 1 596 ? 1.863 34.656 -11.141 1 84.44 596 THR A N 1
ATOM 4687 C CA . THR A 1 596 ? 2.58 33.406 -10.953 1 84.44 596 THR A CA 1
ATOM 4688 C C . THR A 1 596 ? 2.85 33.125 -9.477 1 84.44 596 THR A C 1
ATOM 4690 O O . THR A 1 596 ? 3.451 33.969 -8.789 1 84.44 596 THR A O 1
ATOM 4693 N N . VAL A 1 597 ? 2.303 32.094 -9.008 1 88.31 597 VAL A N 1
ATOM 4694 C CA . VAL A 1 597 ? 2.455 31.812 -7.59 1 88.31 597 VAL A CA 1
ATOM 4695 C C . VAL A 1 597 ? 2.797 30.344 -7.398 1 88.31 597 VAL A C 1
ATOM 4697 O O . VAL A 1 597 ? 2.455 29.5 -8.242 1 88.31 597 VAL A O 1
ATOM 4700 N N . THR A 1 598 ? 3.553 30.062 -6.367 1 88.12 598 THR A N 1
ATOM 4701 C CA . THR A 1 598 ? 3.807 28.688 -5.969 1 88.12 598 THR A CA 1
ATOM 4702 C C . THR A 1 598 ? 2.83 28.25 -4.875 1 88.12 598 THR A C 1
ATOM 4704 O O . THR A 1 598 ? 2.893 28.734 -3.748 1 88.12 598 THR A O 1
ATOM 4707 N N . VAL A 1 599 ? 1.941 27.359 -5.203 1 91.56 599 VAL A N 1
ATOM 4708 C CA . VAL A 1 599 ? 0.928 26.875 -4.27 1 91.56 599 VAL A CA 1
ATOM 4709 C C . VAL A 1 599 ? 1.387 25.562 -3.643 1 91.56 599 VAL A C 1
ATOM 4711 O O . VAL A 1 599 ? 1.892 24.688 -4.34 1 91.56 599 VAL A O 1
ATOM 4714 N N . PRO A 1 600 ? 1.255 25.469 -2.303 1 90.62 600 PRO A N 1
ATOM 4715 C CA . PRO A 1 600 ? 1.601 24.188 -1.668 1 90.62 600 PRO A CA 1
ATOM 4716 C C . PRO A 1 600 ? 0.934 23 -2.344 1 90.62 600 PRO A C 1
ATOM 4718 O O . PRO A 1 600 ? -0.268 23.031 -2.621 1 90.62 600 PRO A O 1
ATOM 4721 N N . LEU A 1 601 ? 1.706 21.922 -2.615 1 88.75 601 LEU A N 1
ATOM 4722 C CA . LEU A 1 601 ? 1.279 20.641 -3.174 1 88.75 601 LEU A CA 1
ATOM 4723 C C . LEU A 1 601 ? 0.901 20.781 -4.645 1 88.75 601 LEU A C 1
ATOM 4725 O O . LEU A 1 601 ? 0.721 19.797 -5.348 1 88.75 601 LEU A O 1
ATOM 4729 N N . LEU A 1 602 ? 0.722 22.047 -5.168 1 87.75 602 LEU A N 1
ATOM 4730 C CA . LEU A 1 602 ? 0.39 22.25 -6.57 1 87.75 602 LEU A CA 1
ATOM 4731 C C . LEU A 1 602 ? 1.621 22.672 -7.367 1 87.75 602 LEU A C 1
ATOM 4733 O O . LEU A 1 602 ? 1.703 22.422 -8.57 1 87.75 602 LEU A O 1
ATOM 4737 N N . GLY A 1 603 ? 2.51 23.375 -6.648 1 85.38 603 GLY A N 1
ATOM 4738 C CA . GLY A 1 603 ? 3.674 23.906 -7.336 1 85.38 603 GLY A CA 1
ATOM 4739 C C . GLY A 1 603 ? 3.432 25.281 -7.945 1 85.38 603 GLY A C 1
ATOM 4740 O O . GLY A 1 603 ? 2.537 26.016 -7.508 1 85.38 603 GLY A O 1
ATOM 4741 N N . LYS A 1 604 ? 4.262 25.609 -8.836 1 85 604 LYS A N 1
ATOM 4742 C CA . LYS A 1 604 ? 4.188 26.938 -9.469 1 85 604 LYS A CA 1
ATOM 4743 C C . LYS A 1 604 ? 3.109 26.969 -10.547 1 85 604 LYS A C 1
ATOM 4745 O O . LYS A 1 604 ? 3.1 26.125 -11.445 1 85 604 LYS A O 1
ATOM 4750 N N . ILE A 1 605 ? 2.18 27.875 -10.445 1 87.62 605 ILE A N 1
ATOM 4751 C CA . ILE A 1 605 ? 1.091 27.984 -11.406 1 87.62 605 ILE A CA 1
ATOM 4752 C C . ILE A 1 605 ? 0.936 29.438 -11.859 1 87.62 605 ILE A C 1
ATOM 4754 O O . ILE A 1 605 ? 1.271 30.359 -11.117 1 87.62 605 ILE A O 1
ATOM 4758 N N . HIS A 1 606 ? 0.528 29.562 -13.117 1 88.69 606 HIS A N 1
ATOM 4759 C CA . HIS A 1 606 ? 0.138 30.859 -13.656 1 88.69 606 HIS A CA 1
ATOM 4760 C C . HIS A 1 606 ? -1.376 31.047 -13.609 1 88.69 606 HIS A C 1
ATOM 4762 O O . HIS A 1 606 ? -2.115 30.281 -14.242 1 88.69 606 HIS A O 1
ATOM 4768 N N . VAL A 1 607 ? -1.817 31.984 -12.852 1 90.38 607 VAL A N 1
ATOM 4769 C CA . VAL A 1 607 ? -3.246 32.188 -12.633 1 90.38 607 VAL A CA 1
ATOM 4770 C C . VAL A 1 607 ? -3.711 33.469 -13.336 1 90.38 607 VAL A C 1
ATOM 4772 O O . VAL A 1 607 ? -3.012 34.469 -13.32 1 90.38 607 VAL A O 1
ATOM 4775 N N . ARG A 1 608 ? -4.797 33.312 -14.086 1 88 608 ARG A N 1
ATOM 4776 C CA . ARG A 1 608 ? -5.414 34.469 -14.742 1 88 608 ARG A CA 1
ATOM 4777 C C . ARG A 1 608 ? -6.902 34.531 -14.406 1 88 608 ARG A C 1
ATOM 4779 O O . ARG A 1 608 ? -7.555 33.531 -14.188 1 88 608 ARG A O 1
ATOM 4786 N N . ARG A 1 609 ? -7.426 35.719 -14.398 1 85.62 609 ARG A N 1
ATOM 4787 C CA . ARG A 1 609 ? -8.859 35.938 -14.234 1 85.62 609 ARG A CA 1
ATOM 4788 C C . ARG A 1 609 ? -9.594 35.688 -15.555 1 85.62 609 ARG A C 1
ATOM 4790 O O . ARG A 1 609 ? -9.117 36.094 -16.609 1 85.62 609 ARG A O 1
ATOM 4797 N N . ASN A 1 610 ? -10.609 34.938 -15.383 1 80.12 610 ASN A N 1
ATOM 4798 C CA . ASN A 1 610 ? -11.406 34.719 -16.578 1 80.12 610 ASN A CA 1
ATOM 4799 C C . ASN A 1 610 ? -12.195 35.938 -16.984 1 80.12 610 ASN A C 1
ATOM 4801 O O . ASN A 1 610 ? -12.648 36.719 -16.125 1 80.12 610 ASN A O 1
ATOM 4805 N N . THR A 1 611 ? -12.047 36.406 -18.328 1 65.81 611 THR A N 1
ATOM 4806 C CA . THR A 1 611 ? -12.812 37.531 -18.844 1 65.81 611 THR A CA 1
ATOM 4807 C C . THR A 1 611 ? -14.305 37.219 -18.812 1 65.81 611 THR A C 1
ATOM 4809 O O . THR A 1 611 ? -14.727 36.125 -19.125 1 65.81 611 THR A O 1
ATOM 4812 N N . ARG A 1 612 ? -15.094 38.031 -18.172 1 54.62 612 ARG A N 1
ATOM 4813 C CA . ARG A 1 612 ? -16.547 37.875 -18.172 1 54.62 612 ARG A CA 1
ATOM 4814 C C . ARG A 1 612 ? -17.094 37.781 -19.594 1 54.62 612 ARG A C 1
ATOM 4816 O O . ARG A 1 612 ? -16.891 38.719 -20.391 1 54.62 612 ARG A O 1
ATOM 4823 N N . SER A 1 613 ? -17.125 36.75 -20.188 1 45.94 613 SER A N 1
ATOM 4824 C CA . SER A 1 613 ? -17.984 36.812 -21.359 1 45.94 613 SER A CA 1
ATOM 4825 C C . SER A 1 613 ? -19.344 37.438 -21.031 1 45.94 613 SER A C 1
ATOM 4827 O O . SER A 1 613 ? -19.922 37.156 -19.984 1 45.94 613 SER A O 1
ATOM 4829 N N . ALA A 1 614 ? -19.734 38.594 -21.656 1 39.28 614 ALA A N 1
ATOM 4830 C CA . ALA A 1 614 ? -21.062 39.219 -21.609 1 39.28 614 ALA A CA 1
ATOM 4831 C C . ALA A 1 614 ? -22.156 38.156 -21.438 1 39.28 614 ALA A C 1
ATOM 4833 O O . ALA A 1 614 ? -22.047 37.062 -22.016 1 39.28 614 ALA A O 1
ATOM 4834 N N . PRO A 1 615 ? -22.953 38.312 -20.484 1 40.47 615 PRO A N 1
ATOM 4835 C CA . PRO A 1 615 ? -24.094 37.375 -20.422 1 40.47 615 PRO A CA 1
ATOM 4836 C C . PRO A 1 615 ? -24.688 37.062 -21.797 1 40.47 615 PRO A C 1
ATOM 4838 O O . PRO A 1 615 ? -24.875 38 -22.609 1 40.47 615 PRO A O 1
ATOM 4841 N N . GLN A 1 616 ? -24.422 36.062 -22.453 1 38.16 616 GLN A N 1
ATOM 4842 C CA . GLN A 1 616 ? -25.234 35.781 -23.625 1 38.16 616 GLN A CA 1
ATOM 4843 C C . GLN A 1 616 ? -26.703 36.125 -23.391 1 38.16 616 GLN A C 1
ATOM 4845 O O . GLN A 1 616 ? -27.25 35.781 -22.344 1 38.16 616 GLN A O 1
ATOM 4850 N N . PRO A 1 617 ? -27.281 37.094 -24.109 1 33.97 617 PRO A N 1
ATOM 4851 C CA . PRO A 1 617 ? -28.719 37.344 -23.938 1 33.97 617 PRO A CA 1
ATOM 4852 C C . PRO A 1 617 ? -29.531 36.062 -23.812 1 33.97 617 PRO A C 1
ATOM 4854 O O . PRO A 1 617 ? -29.281 35.094 -24.547 1 33.97 617 PRO A O 1
ATOM 4857 N N . ARG A 1 618 ? -30.109 35.844 -22.719 1 34.72 618 ARG A N 1
ATOM 4858 C CA . ARG A 1 618 ? -31.125 34.812 -22.609 1 34.72 618 ARG A CA 1
ATOM 4859 C C . ARG A 1 618 ? -32.031 34.781 -23.828 1 34.72 618 ARG A C 1
ATOM 4861 O O . ARG A 1 618 ? -32.688 35.781 -24.141 1 34.72 618 ARG A O 1
ATOM 4868 N N . LEU A 1 619 ? -31.797 34.156 -24.844 1 31.05 619 LEU A N 1
ATOM 4869 C CA . LEU A 1 619 ? -32.969 33.875 -25.641 1 31.05 619 LEU A CA 1
ATOM 4870 C C . LEU A 1 619 ? -34.125 33.344 -24.766 1 31.05 619 LEU A C 1
ATOM 4872 O O . LEU A 1 619 ? -33.906 32.406 -23.984 1 31.05 619 LEU A O 1
ATOM 4876 N N . ALA A 1 620 ? -35.125 34.188 -24.469 1 30.66 620 ALA A N 1
ATOM 4877 C CA . ALA A 1 620 ? -36.469 33.938 -23.891 1 30.66 620 ALA A CA 1
ATOM 4878 C C . ALA A 1 620 ? -37.031 32.625 -24.406 1 30.66 620 ALA A C 1
ATOM 4880 O O . ALA A 1 620 ? -37.781 32.594 -25.375 1 30.66 620 ALA A O 1
ATOM 4881 N N . ASN A 1 621 ? -36.438 31.562 -24.828 1 28.03 621 ASN A N 1
ATOM 4882 C CA . ASN A 1 621 ? -37.375 30.484 -25.141 1 28.03 621 ASN A CA 1
ATOM 4883 C C . ASN A 1 621 ? -38.219 30.109 -23.938 1 28.03 621 ASN A C 1
ATOM 4885 O O . ASN A 1 621 ? -37.688 29.781 -22.875 1 28.03 621 ASN A O 1
ATOM 4889 N N . GLN A 1 622 ? -39.594 30.547 -23.828 1 28.5 622 GLN A N 1
ATOM 4890 C CA . GLN A 1 622 ? -40.812 30.438 -23.047 1 28.5 622 GLN A CA 1
ATOM 4891 C C . GLN A 1 622 ? -41.125 28.984 -22.719 1 28.5 622 GLN A C 1
ATOM 4893 O O . GLN A 1 622 ? -42.281 28.609 -22.531 1 28.5 622 GLN A O 1
ATOM 4898 N N . SER A 1 623 ? -40.5 27.938 -23.156 1 29.66 623 SER A N 1
ATOM 4899 C CA . SER A 1 623 ? -41.312 26.75 -22.828 1 29.66 623 SER A CA 1
ATOM 4900 C C . SER A 1 623 ? -41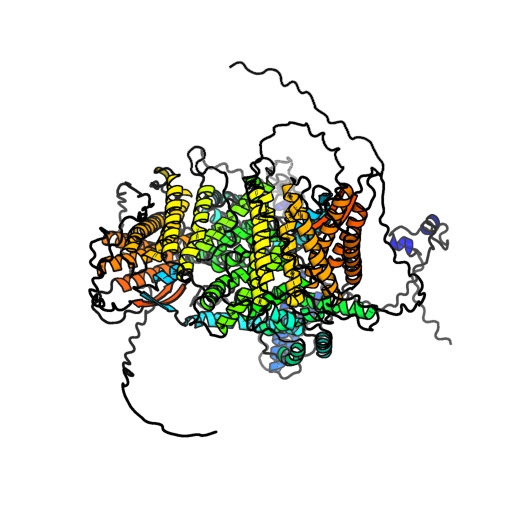.5 26.625 -21.312 1 29.66 623 SER A C 1
ATOM 4902 O O . SER A 1 623 ? -40.531 26.625 -20.547 1 29.66 623 SER A O 1
ATOM 4904 N N . SER A 1 624 ? -42.656 27.094 -20.734 1 28.08 624 SER A N 1
ATOM 4905 C CA . SER A 1 624 ? -43.312 26.953 -19.438 1 28.08 624 SER A CA 1
ATOM 4906 C C . SER A 1 624 ? -43.281 25.516 -18.953 1 28.08 624 SER A C 1
ATOM 4908 O O . SER A 1 624 ? -44.188 24.734 -19.25 1 28.08 624 SER A O 1
ATOM 4910 N N . SER A 1 625 ? -42.406 24.672 -19.281 1 28.81 625 SER A N 1
ATOM 4911 C CA . SER A 1 625 ? -42.688 23.391 -18.656 1 28.81 625 SER A CA 1
ATOM 4912 C C . SER A 1 625 ? -42.812 23.516 -17.156 1 28.81 625 SER A C 1
ATOM 4914 O O . SER A 1 625 ? -42 24.172 -16.516 1 28.81 625 SER A O 1
ATOM 4916 N N . GLN A 1 626 ? -44.094 23.438 -16.562 1 27.31 626 GLN A N 1
ATOM 4917 C CA . GLN A 1 626 ? -44.562 23.25 -15.203 1 27.31 626 GLN A CA 1
ATOM 4918 C C . GLN A 1 626 ? -43.656 22.297 -14.422 1 27.31 626 GLN A C 1
ATOM 4920 O O . GLN A 1 626 ? -43.594 21.109 -14.742 1 27.31 626 GLN A O 1
ATOM 4925 N N . LEU A 1 627 ? -42.5 22.656 -14.156 1 28.42 627 LEU A N 1
ATOM 4926 C CA . LEU A 1 627 ? -41.719 21.922 -13.18 1 28.42 627 LEU A CA 1
ATOM 4927 C C . LEU A 1 627 ? -42.531 21.578 -11.945 1 28.42 627 LEU A C 1
ATOM 4929 O O . LEU A 1 627 ? -43.031 22.469 -11.266 1 28.42 627 LEU A O 1
ATOM 4933 N N . GLU A 1 628 ? -43.312 20.516 -12.062 1 28.78 628 GLU A N 1
ATOM 4934 C CA . GLU A 1 628 ? -43.969 19.953 -10.891 1 28.78 628 GLU A CA 1
ATOM 4935 C C . GLU A 1 628 ? -43.062 20.016 -9.664 1 28.78 628 GLU A C 1
ATOM 4937 O O . GLU A 1 628 ? -41.906 19.641 -9.734 1 28.78 628 GLU A O 1
ATOM 4942 N N . SER A 1 629 ? -43.312 20.922 -8.711 1 28.7 629 SER A N 1
ATOM 4943 C CA . SER A 1 629 ? -42.844 21.391 -7.41 1 28.7 629 SER A CA 1
ATOM 4944 C C . SER A 1 629 ? -42.531 20.234 -6.477 1 28.7 629 SER A C 1
ATOM 4946 O O . SER A 1 629 ? -42.125 20.438 -5.332 1 28.7 629 SER A O 1
ATOM 4948 N N . ASN A 1 630 ? -43.125 19.094 -6.699 1 27.88 630 ASN A N 1
ATOM 4949 C CA . ASN A 1 630 ? -43.281 18.25 -5.508 1 27.88 630 ASN A CA 1
ATOM 4950 C C . ASN A 1 630 ? -41.938 17.703 -5.047 1 27.88 630 ASN A C 1
ATOM 4952 O O . ASN A 1 630 ? -41.875 16.812 -4.199 1 27.88 630 ASN A O 1
ATOM 4956 N N . THR A 1 631 ? -41.031 17.609 -5.965 1 30.12 631 THR A N 1
ATOM 4957 C CA . THR A 1 631 ? -40.031 16.75 -5.355 1 30.12 631 THR A CA 1
ATOM 4958 C C . THR A 1 631 ? -39.281 17.484 -4.246 1 30.12 631 THR A C 1
ATOM 4960 O O . THR A 1 631 ? -38.938 18.656 -4.398 1 30.12 631 THR A O 1
ATOM 4963 N N . GLY A 1 632 ? -39.406 17.172 -2.922 1 30.06 632 GLY A N 1
ATOM 4964 C CA . GLY A 1 632 ? -38.781 17.594 -1.676 1 30.06 632 GLY A CA 1
ATOM 4965 C C . GLY A 1 632 ? -37.312 17.953 -1.829 1 30.06 632 GLY A C 1
ATOM 4966 O O . GLY A 1 632 ? -36.5 17.078 -2.094 1 30.06 632 GLY A O 1
ATOM 4967 N N . ILE A 1 633 ? -37 19.016 -2.361 1 33.53 633 ILE A N 1
ATOM 4968 C CA . ILE A 1 633 ? -35.656 19.547 -2.441 1 33.53 633 ILE A CA 1
ATOM 4969 C C . ILE A 1 633 ? -34.969 19.453 -1.074 1 33.53 633 ILE A C 1
ATOM 4971 O O . ILE A 1 633 ? -35.406 20.078 -0.111 1 33.53 633 ILE A O 1
ATOM 4975 N N . GLN A 1 634 ? -34.438 18.375 -0.69 1 36.72 634 GLN A N 1
ATOM 4976 C CA . GLN A 1 634 ? -33.625 18.25 0.52 1 36.72 634 GLN A CA 1
ATOM 4977 C C . GLN A 1 634 ? -32.594 19.375 0.616 1 36.72 634 GLN A C 1
ATOM 4979 O O . GLN A 1 634 ? -31.766 19.547 -0.273 1 36.72 634 GLN A O 1
ATOM 4984 N N . LYS A 1 635 ? -32.969 20.484 1.279 1 43.94 635 LYS A N 1
ATOM 4985 C CA . LYS A 1 635 ? -32.219 21.703 1.574 1 43.94 635 LYS A CA 1
ATOM 4986 C C . LYS A 1 635 ? -30.891 21.359 2.268 1 43.94 635 LYS A C 1
ATOM 4988 O O . LYS A 1 635 ? -30.828 20.422 3.055 1 43.94 635 LYS A O 1
ATOM 4993 N N . TRP A 1 636 ? -29.859 21.797 1.686 1 43.25 636 TRP A N 1
ATOM 4994 C CA . TRP A 1 636 ? -28.531 21.719 2.307 1 43.25 636 TRP A CA 1
ATOM 4995 C C . TRP A 1 636 ? -28.594 22.203 3.75 1 43.25 636 TRP A C 1
ATOM 4997 O O . TRP A 1 636 ? -29.172 23.25 4.039 1 43.25 636 TRP A O 1
ATOM 5007 N N . ILE A 1 637 ? -28.859 21.328 4.824 1 39.97 637 ILE A N 1
ATOM 5008 C CA . ILE A 1 637 ? -28.859 21.672 6.242 1 39.97 637 ILE A CA 1
ATOM 5009 C C . ILE A 1 637 ? -27.484 22.203 6.645 1 39.97 637 ILE A C 1
ATOM 5011 O O . ILE A 1 637 ? -26.453 21.609 6.305 1 39.97 637 ILE A O 1
ATOM 5015 N N . SER A 1 638 ? -27.453 23.484 6.973 1 41.47 638 SER A N 1
ATOM 5016 C CA . SER A 1 638 ? -26.25 24.078 7.555 1 41.47 638 SER A CA 1
ATOM 5017 C C . SER A 1 638 ? -25.812 23.328 8.805 1 41.47 638 SER A C 1
ATOM 5019 O O . SER A 1 638 ? -26.453 23.422 9.852 1 41.47 638 SER A O 1
ATOM 5021 N N . ALA A 1 639 ? -25.297 22.266 8.711 1 39.31 639 ALA A N 1
ATOM 5022 C CA . ALA A 1 639 ? -24.844 21.5 9.875 1 39.31 639 ALA A CA 1
ATOM 5023 C C . ALA A 1 639 ? -23.734 22.266 10.617 1 39.31 639 ALA A C 1
ATOM 5025 O O . ALA A 1 639 ? -22.906 21.656 11.297 1 39.31 639 ALA A O 1
ATOM 5026 N N . SER A 1 640 ? -23.469 23.578 10.305 1 41.22 640 SER A N 1
ATOM 5027 C CA . SER A 1 640 ? -22.422 24.203 11.086 1 41.22 640 SER A CA 1
ATOM 5028 C C . SER A 1 640 ? -22.938 24.641 12.453 1 41.22 640 SER A C 1
ATOM 5030 O O . SER A 1 640 ? -23.984 25.281 12.555 1 41.22 640 SER A O 1
ATOM 5032 N N . HIS A 1 641 ? -22.781 24.047 13.523 1 34.16 641 HIS A N 1
ATOM 5033 C CA . HIS A 1 641 ? -23.094 24.547 14.852 1 34.16 641 HIS A CA 1
ATOM 5034 C C . HIS A 1 641 ? -22.469 25.922 15.086 1 34.16 641 HIS A C 1
ATOM 5036 O O . HIS A 1 641 ? -21.266 26.078 14.953 1 34.16 641 HIS A O 1
ATOM 5042 N N . PRO A 1 642 ? -23.25 26.938 15.055 1 33.91 642 PRO A N 1
ATOM 5043 C CA . PRO A 1 642 ? -22.734 28.297 15.266 1 33.91 642 PRO A CA 1
ATOM 5044 C C . PRO A 1 642 ? -21.984 28.438 16.594 1 33.91 642 PRO A C 1
ATOM 5046 O O . PRO A 1 642 ? -22.406 27.859 17.609 1 33.91 642 PRO A O 1
ATOM 5049 N N . LEU A 1 643 ? -20.75 28.672 16.719 1 32.25 643 LEU A N 1
ATOM 5050 C CA . LEU A 1 643 ? -20.125 29.172 17.938 1 32.25 643 LEU A CA 1
ATOM 5051 C C . LEU A 1 643 ? -20.828 30.438 18.438 1 32.25 643 LEU A C 1
ATOM 5053 O O . LEU A 1 643 ? -20.75 31.469 17.781 1 32.25 643 LEU A O 1
ATOM 5057 N N . GLU A 1 644 ? -21.828 30.562 19.125 1 28.44 644 GLU A N 1
ATOM 5058 C CA . GLU A 1 644 ? -22.438 31.766 19.672 1 28.44 644 GLU A CA 1
ATOM 5059 C C . GLU A 1 644 ? -21.391 32.719 20.25 1 28.44 644 GLU A C 1
ATOM 5061 O O . GLU A 1 644 ? -21.25 33.844 19.797 1 28.44 644 GLU A O 1
ATOM 5066 N N . GLY A 1 645 ? -21.531 33.25 21.766 1 26.92 645 GLY A N 1
ATOM 5067 C CA . GLY A 1 645 ? -21.484 34.469 22.547 1 26.92 645 GLY A CA 1
ATOM 5068 C C . GLY A 1 645 ? -20.078 34.844 22.984 1 26.92 645 GLY A C 1
ATOM 5069 O O . GLY A 1 645 ? -19.906 35.594 23.938 1 26.92 645 GLY A O 1
ATOM 5070 N N . GLN A 1 646 ? -18.969 34.312 22.812 1 26.83 646 GLN A N 1
ATOM 5071 C CA . GLN A 1 646 ? -17.953 34.812 23.734 1 26.83 646 GLN A CA 1
ATOM 5072 C C . GLN A 1 646 ? -17.703 36.312 23.531 1 26.83 646 GLN A C 1
ATOM 5074 O O . GLN A 1 646 ? -17.75 36.781 22.391 1 26.83 646 GLN A O 1
ATOM 5079 N N . SER A 1 647 ? -17.797 37.156 24.734 1 24.34 647 SER A N 1
ATOM 5080 C CA . SER A 1 647 ? -17.453 38.531 25.062 1 24.34 647 SER A CA 1
ATOM 5081 C C . SER A 1 647 ? -16.094 38.906 24.484 1 24.34 647 SER A C 1
ATOM 5083 O O . SER A 1 647 ? -15.258 38.031 24.219 1 24.34 647 SER A O 1
ATOM 5085 N N . SER A 1 648 ? -15.922 40.188 24.078 1 24.2 648 SER A N 1
ATOM 5086 C CA . SER A 1 648 ? -14.875 41.062 23.547 1 24.2 648 SER A CA 1
ATOM 5087 C C . SER A 1 648 ? -13.656 41.062 24.469 1 24.2 648 SER A C 1
ATOM 5089 O O . SER A 1 648 ? -13.742 41.531 25.609 1 24.2 648 SER A O 1
ATOM 5091 N N . ILE A 1 649 ? -12.875 40.125 24.656 1 22.34 649 ILE A N 1
ATOM 5092 C CA . ILE A 1 649 ? -11.68 40.25 25.469 1 22.34 649 ILE A CA 1
ATOM 5093 C C . ILE A 1 649 ? -10.914 41.5 25.047 1 22.34 649 ILE A C 1
ATOM 5095 O O . ILE A 1 649 ? -10.508 41.625 23.891 1 22.34 649 ILE A O 1
ATOM 5099 N N . GLY A 1 650 ? -11.094 42.656 25.828 1 21.61 650 GLY A N 1
ATOM 5100 C CA . GLY A 1 650 ? -10.453 43.969 25.875 1 21.61 650 GLY A CA 1
ATOM 5101 C C . GLY A 1 650 ? -8.945 43.875 26 1 21.61 650 GLY A C 1
ATOM 5102 O O . GLY A 1 650 ? -8.414 43.812 27.125 1 21.61 650 GLY A O 1
ATOM 5103 N N . THR A 1 651 ? -8.211 42.938 25.453 1 21.5 651 THR A N 1
ATOM 5104 C CA . THR A 1 651 ? -6.789 42.969 25.766 1 21.5 651 THR A CA 1
ATOM 5105 C C . THR A 1 651 ? -6.176 44.312 25.406 1 21.5 651 THR A C 1
ATOM 5107 O O . THR A 1 651 ? -6.238 44.75 24.25 1 21.5 651 THR A O 1
ATOM 5110 N N . ASN A 1 652 ? -6.125 45.281 26.375 1 20.75 652 ASN A N 1
ATOM 5111 C CA . ASN A 1 652 ? -5.398 46.531 26.453 1 20.75 652 ASN A CA 1
ATOM 5112 C C . ASN A 1 652 ? -3.9 46.344 26.25 1 20.75 652 ASN A C 1
ATOM 5114 O O . ASN A 1 652 ? -3.162 46.125 27.203 1 20.75 652 ASN A O 1
ATOM 5118 N N . ILE A 1 653 ? -3.426 45.406 25.469 1 20.95 653 ILE A N 1
ATOM 5119 C CA . ILE A 1 653 ? -1.967 45.406 25.516 1 20.95 653 ILE A CA 1
ATOM 5120 C C . ILE A 1 653 ? -1.42 46.75 25.094 1 20.95 653 ILE A C 1
ATOM 5122 O O . ILE A 1 653 ? -1.818 47.312 24.062 1 20.95 653 ILE A O 1
ATOM 5126 N N . ALA A 1 654 ? -0.885 47.469 26.047 1 22.48 654 ALA A N 1
ATOM 5127 C CA . ALA A 1 654 ? -0.123 48.719 25.984 1 22.48 654 ALA A CA 1
ATOM 5128 C C . ALA A 1 654 ? 1.034 48.625 25 1 22.48 654 ALA A C 1
ATOM 5130 O O . ALA A 1 654 ? 1.892 47.719 25.125 1 22.48 654 ALA A O 1
ATOM 5131 N N . VAL A 1 655 ? 0.854 48.906 23.75 1 21.59 655 VAL A N 1
ATOM 5132 C CA . VAL A 1 655 ? 1.794 49.031 22.625 1 21.59 655 VAL A CA 1
ATOM 5133 C C . VAL A 1 655 ? 2.943 49.969 23.016 1 21.59 655 VAL A C 1
ATOM 5135 O O . VAL A 1 655 ? 2.74 51.156 23.219 1 21.59 655 VAL A O 1
ATOM 5138 N N . ASN A 1 656 ? 3.77 49.562 23.953 1 20.55 656 ASN A N 1
ATOM 5139 C CA . ASN A 1 656 ? 4.91 50.438 24.109 1 20.55 656 ASN A CA 1
ATOM 5140 C C . ASN A 1 656 ? 5.578 50.75 22.766 1 20.55 656 ASN A C 1
ATOM 5142 O O . ASN A 1 656 ? 5.754 49.844 21.953 1 20.55 656 ASN A O 1
ATOM 5146 N N . GLU A 1 657 ? 5.656 51.938 22.281 1 20.83 657 GLU A N 1
ATOM 5147 C CA . GLU A 1 657 ? 6.043 52.688 21.094 1 20.83 657 GLU A CA 1
ATOM 5148 C C . GLU A 1 657 ? 7.527 52.531 20.781 1 20.83 657 GLU A C 1
ATOM 5150 O O . GLU A 1 657 ? 8.078 53.219 19.938 1 20.83 657 GLU A O 1
ATOM 5155 N N . ALA A 1 658 ? 8.266 51.562 21.328 1 23.14 658 ALA A N 1
ATOM 5156 C CA . ALA A 1 658 ? 9.633 52 21.047 1 23.14 658 ALA A CA 1
ATOM 5157 C C . ALA A 1 658 ? 9.938 51.969 19.562 1 23.14 658 ALA A C 1
ATOM 5159 O O . ALA A 1 658 ? 9.438 51.094 18.844 1 23.14 658 ALA A O 1
ATOM 5160 N N . ASP A 1 659 ? 10.438 53 18.844 1 20.8 659 ASP A N 1
ATOM 5161 C CA . ASP A 1 659 ? 10.719 53.5 17.5 1 20.8 659 ASP A CA 1
ATOM 5162 C C . ASP A 1 659 ? 11.766 52.625 16.812 1 20.8 659 ASP A C 1
ATOM 5164 O O . ASP A 1 659 ? 12.289 53 15.758 1 20.8 659 ASP A O 1
ATOM 5168 N N . PRO A 1 660 ? 12 51.344 17.141 1 23.05 660 PRO A N 1
ATOM 5169 C CA . PRO A 1 660 ? 13.336 51.125 16.578 1 23.05 660 PRO A CA 1
ATOM 5170 C C . PRO A 1 660 ? 13.383 51.25 15.062 1 23.05 660 PRO A C 1
ATOM 5172 O O . PRO A 1 660 ? 12.344 51.188 14.398 1 23.05 660 PRO A O 1
ATOM 5175 N N . SER A 1 661 ? 14.523 51.562 14.438 1 22.41 661 SER A N 1
ATOM 5176 C CA . SER A 1 661 ? 14.977 51.938 13.102 1 22.41 661 SER A CA 1
ATOM 5177 C C . SER A 1 661 ? 14.766 50.812 12.102 1 22.41 661 SER A C 1
ATOM 5179 O O . SER A 1 661 ? 14.867 49.625 12.461 1 22.41 661 SER A O 1
ATOM 5181 N N . PRO A 1 662 ? 14.109 51.031 10.883 1 22.23 662 PRO A N 1
ATOM 5182 C CA . PRO A 1 662 ? 13.539 50.281 9.773 1 22.23 662 PRO A CA 1
ATOM 5183 C C . PRO A 1 662 ? 14.57 49.375 9.078 1 22.23 662 PRO A C 1
ATOM 5185 O O . PRO A 1 662 ? 15.523 49.906 8.477 1 22.23 662 PRO A O 1
ATOM 5188 N N . ASP A 1 663 ? 15.25 48.5 9.758 1 21.75 663 ASP A N 1
ATOM 5189 C CA . ASP A 1 663 ? 16.266 47.844 8.938 1 21.75 663 ASP A CA 1
ATOM 5190 C C . ASP A 1 663 ? 15.648 47.281 7.648 1 21.75 663 ASP A C 1
ATOM 5192 O O . ASP A 1 663 ? 14.523 46.781 7.652 1 21.75 663 ASP A O 1
ATOM 5196 N N . GLU A 1 664 ? 16.125 47.656 6.414 1 22.11 664 GLU A N 1
ATOM 5197 C CA . GLU A 1 664 ? 15.828 47.531 4.988 1 22.11 664 GLU A CA 1
ATOM 5198 C C . GLU A 1 664 ? 15.727 46.062 4.562 1 22.11 664 GLU A C 1
ATOM 5200 O O . GLU A 1 664 ? 16.703 45.344 4.645 1 22.11 664 GLU A O 1
ATOM 5205 N N . TRP A 1 665 ? 14.719 45.438 4.914 1 23.38 665 TRP A N 1
ATOM 5206 C CA . TRP A 1 665 ? 14.523 44.062 4.391 1 23.38 665 TRP A CA 1
ATOM 5207 C C . TRP A 1 665 ? 14.695 44.031 2.877 1 23.38 665 TRP A C 1
ATOM 5209 O O . TRP A 1 665 ? 14.117 44.875 2.166 1 23.38 665 TRP A O 1
ATOM 5219 N N . ARG A 1 666 ? 15.797 43.656 2.377 1 23.89 666 ARG A N 1
ATOM 5220 C CA . ARG A 1 666 ? 16.141 43.562 0.961 1 23.89 666 ARG A CA 1
ATOM 5221 C C . ARG A 1 666 ? 15.047 42.844 0.181 1 23.89 666 ARG A C 1
ATOM 5223 O O . ARG A 1 666 ? 14.797 41.656 0.402 1 23.89 666 ARG A O 1
ATOM 5230 N N . LEU A 1 667 ? 14.031 43.562 -0.169 1 22.27 667 LEU A N 1
ATOM 5231 C CA . LEU A 1 667 ? 12.945 43.188 -1.076 1 22.27 667 LEU A CA 1
ATOM 5232 C C . LEU A 1 667 ? 13.5 42.594 -2.363 1 22.27 667 LEU A C 1
ATOM 5234 O O . LEU A 1 667 ? 14.258 43.25 -3.084 1 22.27 667 LEU A O 1
ATOM 5238 N N . THR A 1 668 ? 13.953 41.469 -2.365 1 21.52 668 THR A N 1
ATOM 5239 C CA . THR A 1 668 ? 14.328 40.969 -3.686 1 21.52 668 THR A CA 1
ATOM 5240 C C . THR A 1 668 ? 13.289 41.375 -4.73 1 21.52 668 THR A C 1
ATOM 5242 O O . THR A 1 668 ? 12.086 41.375 -4.453 1 21.52 668 THR A O 1
ATOM 5245 N N . ASP A 1 669 ? 13.617 42.156 -5.688 1 20.45 669 ASP A N 1
ATOM 5246 C CA . ASP A 1 669 ? 12.977 42.844 -6.809 1 20.45 669 ASP A CA 1
ATOM 5247 C C . ASP A 1 669 ? 12.062 41.906 -7.578 1 20.45 669 ASP A C 1
ATOM 5249 O O . ASP A 1 669 ? 12.492 40.844 -8.008 1 20.45 669 ASP A O 1
ATOM 5253 N N . LEU A 1 670 ? 10.82 41.906 -7.273 1 21.83 670 LEU A N 1
ATOM 5254 C CA . LEU A 1 670 ? 9.766 41.375 -8.133 1 21.83 670 LEU A CA 1
ATOM 5255 C C . LEU A 1 670 ? 9.883 41.938 -9.547 1 21.83 670 LEU A C 1
ATOM 5257 O O . LEU A 1 670 ? 9.672 43.125 -9.766 1 21.83 670 LEU A O 1
ATOM 5261 N N . SER A 1 671 ? 10.961 41.688 -10.352 1 20.97 671 SER A N 1
ATOM 5262 C CA . SER A 1 671 ? 11.055 42.312 -11.672 1 20.97 671 SER A CA 1
ATOM 5263 C C . SER A 1 671 ? 9.781 42.062 -12.477 1 20.97 671 SER A C 1
ATOM 5265 O O . SER A 1 671 ? 9.344 40.938 -12.633 1 20.97 671 SER A O 1
ATOM 5267 N N . TRP A 1 672 ? 8.93 43.094 -12.492 1 21.84 672 TRP A N 1
ATOM 5268 C CA . TRP A 1 672 ? 7.793 43.281 -13.383 1 21.84 672 TRP A CA 1
ATOM 5269 C C . TRP A 1 672 ? 8.242 43.312 -14.844 1 21.84 672 TRP A C 1
ATOM 5271 O O . TRP A 1 672 ? 8.938 44.25 -15.258 1 21.84 672 TRP A O 1
ATOM 5281 N N . SER A 1 673 ? 9.102 42.625 -15.5 1 20.64 673 SER A N 1
ATOM 5282 C CA . SER A 1 673 ? 9.422 43 -16.875 1 20.64 673 SER A CA 1
ATOM 5283 C C . SER A 1 673 ? 8.18 43 -17.75 1 20.64 673 SER A C 1
ATOM 5285 O O . SER A 1 673 ? 7.453 42 -17.812 1 20.64 673 SER A O 1
ATOM 5287 N N . VAL A 1 674 ? 7.645 44.25 -18.047 1 20.78 674 VAL A N 1
ATOM 5288 C CA . VAL A 1 674 ? 6.625 44.656 -19.016 1 20.78 674 VAL A CA 1
ATOM 5289 C C . VAL A 1 674 ? 7.109 44.344 -20.422 1 20.78 674 VAL A C 1
ATOM 5291 O O . VAL A 1 674 ? 6.535 44.844 -21.406 1 20.78 674 VAL A O 1
ATOM 5294 N N . GLU A 1 675 ? 7.91 43.438 -20.891 1 19.28 675 GLU A N 1
ATOM 5295 C CA . GLU A 1 675 ? 8.258 43.562 -22.297 1 19.28 675 GLU A CA 1
ATOM 5296 C C . GLU A 1 675 ? 7.008 43.625 -23.172 1 19.28 675 GLU A C 1
ATOM 5298 O O . GLU A 1 675 ? 6.074 42.844 -22.984 1 19.28 675 GLU A O 1
ATOM 5303 N N . GLY A 1 676 ? 6.758 44.812 -23.969 1 18.03 676 GLY A N 1
ATOM 5304 C CA . GLY A 1 676 ? 5.816 45.344 -24.953 1 18.03 676 GLY A CA 1
ATOM 5305 C C . GLY A 1 676 ? 5.605 44.406 -26.125 1 18.03 676 GLY A C 1
ATOM 5306 O O . GLY A 1 676 ? 4.73 44.656 -26.969 1 18.03 676 GLY A O 1
ATOM 5307 N N . SER A 1 677 ? 6.551 43.656 -26.656 1 18.38 677 SER A N 1
ATOM 5308 C CA . SER A 1 677 ? 6.383 43.562 -28.109 1 18.38 677 SER A CA 1
ATOM 5309 C C . SER A 1 677 ? 5.023 43 -28.469 1 18.38 677 SER A C 1
ATOM 5311 O O . SER A 1 677 ? 4.672 41.906 -28.016 1 18.38 677 SER A O 1
ATOM 5313 N N . LEU A 1 678 ? 4.031 43.844 -29 1 17.03 678 LEU A N 1
ATOM 5314 C CA . LEU A 1 678 ? 2.668 43.812 -29.516 1 17.03 678 LEU A CA 1
ATOM 5315 C C . LEU A 1 678 ? 2.535 42.719 -30.594 1 17.03 678 LEU A C 1
ATOM 5317 O O . LEU A 1 678 ? 1.426 42.281 -30.906 1 17.03 678 LEU A O 1
ATOM 5321 N N . ASP A 1 679 ? 3.604 42.531 -31.516 1 17.11 679 ASP A N 1
ATOM 5322 C CA . ASP A 1 679 ? 3.115 42.562 -32.875 1 17.11 679 ASP A CA 1
ATOM 5323 C C . ASP A 1 679 ? 2.059 41.469 -33.125 1 17.11 679 ASP A C 1
ATOM 5325 O O . ASP A 1 679 ? 1.008 41.75 -33.688 1 17.11 679 ASP A O 1
ATOM 5329 N N . ASN A 1 680 ? 2.619 40.25 -33.531 1 17.84 680 ASN A N 1
ATOM 5330 C CA . ASN A 1 680 ? 2.047 39.5 -34.656 1 17.84 680 ASN A CA 1
ATOM 5331 C C . ASN A 1 680 ? 0.687 38.906 -34.281 1 17.84 680 ASN A C 1
ATOM 5333 O O . ASN A 1 680 ? 0.606 37.969 -33.5 1 17.84 680 ASN A O 1
ATOM 5337 N N . LEU A 1 681 ? -0.376 39.75 -34.344 1 17.08 681 LEU A N 1
ATOM 5338 C CA . LEU A 1 681 ? -1.822 39.844 -34.156 1 17.08 681 LEU A CA 1
ATOM 5339 C C . LEU A 1 681 ? -2.525 38.656 -34.812 1 17.08 681 LEU A C 1
ATOM 5341 O O . LEU A 1 681 ? -3.24 37.906 -34.156 1 17.08 681 LEU A O 1
ATOM 5345 N N . LEU A 1 682 ? -3.59 39 -35.812 1 16.27 682 LEU A N 1
ATOM 5346 C CA . LEU A 1 682 ? -4.934 38.75 -36.344 1 16.27 682 LEU A CA 1
ATOM 5347 C C . LEU A 1 682 ? -4.891 37.844 -37.531 1 16.27 682 LEU A C 1
ATOM 5349 O O . LEU A 1 682 ? -5.91 37.625 -38.219 1 16.27 682 LEU A O 1
ATOM 5353 N N . GLU A 1 683 ? -3.838 37.531 -38.312 1 15.84 683 GLU A N 1
ATOM 5354 C CA . GLU A 1 683 ? -4.133 37.438 -39.719 1 15.84 683 GLU A CA 1
ATOM 5355 C C . GLU A 1 683 ? -5.332 36.531 -40 1 15.84 683 GLU A C 1
ATOM 5357 O O . GLU A 1 683 ? -5.602 35.594 -39.219 1 15.84 683 GLU A O 1
ATOM 5362 N N . ASP A 1 684 ? -5.977 36.469 -41.5 1 16.84 684 ASP A N 1
ATOM 5363 C CA . ASP A 1 684 ? -6.992 36.688 -42.531 1 16.84 684 ASP A CA 1
ATOM 5364 C C . ASP A 1 684 ? -7.832 35.406 -42.75 1 16.84 684 ASP A C 1
ATOM 5366 O O . ASP A 1 684 ? -7.371 34.312 -42.469 1 16.84 684 ASP A O 1
ATOM 5370 N N . ALA A 1 685 ? -9.227 35.562 -43.375 1 18.09 685 ALA A N 1
ATOM 5371 C CA . ALA A 1 685 ? -10.633 35.25 -43.625 1 18.09 685 ALA A CA 1
ATOM 5372 C C . ALA A 1 685 ? -10.773 34 -44.469 1 18.09 685 ALA A C 1
ATOM 5374 O O . ALA A 1 685 ? -11.523 33.062 -44.125 1 18.09 685 ALA A O 1
ATOM 5375 N N . PHE A 1 686 ? -10.773 34.125 -46.031 1 16.58 686 PHE A N 1
ATOM 5376 C CA . PHE A 1 686 ? -11.656 33.906 -47.156 1 16.58 686 PHE A CA 1
ATOM 5377 C C . PHE A 1 686 ? -11.547 32.5 -47.688 1 16.58 686 PHE A C 1
ATOM 5379 O O . PHE A 1 686 ? -12.562 31.797 -47.844 1 16.58 686 PHE A O 1
ATOM 5386 N N . LEU A 1 687 ? -11.047 32.312 -49.094 1 16.75 687 LEU A N 1
ATOM 5387 C CA . LEU A 1 687 ? -11.656 32.156 -50.406 1 16.75 687 LEU A CA 1
ATOM 5388 C C . LEU A 1 687 ? -11.82 30.672 -50.719 1 16.75 687 LEU A C 1
ATOM 5390 O O . LEU A 1 687 ? -11.234 29.812 -50.062 1 16.75 687 LEU A O 1
ATOM 5394 N N . SER A 1 688 ? -11.547 30.25 -52.219 1 16.97 688 SER A N 1
ATOM 5395 C CA . SER A 1 688 ? -12.203 29.859 -53.469 1 16.97 688 SER A CA 1
ATOM 5396 C C . SER A 1 688 ? -12.172 28.344 -53.625 1 16.97 688 SER A C 1
ATOM 5398 O O . SER A 1 688 ? -13.211 27.719 -53.875 1 16.97 688 SER A O 1
ATOM 5400 N N . GLU A 1 689 ? -11.297 27.75 -54.719 1 17.42 689 GLU A N 1
ATOM 5401 C CA . GLU A 1 689 ? -11.625 27.188 -56 1 17.42 689 GLU A CA 1
ATOM 5402 C C . GLU A 1 689 ? -11.938 25.688 -55.906 1 17.42 689 GLU A C 1
ATOM 5404 O O . GLU A 1 689 ? -11.625 25.062 -54.906 1 17.42 689 GLU A O 1
ATOM 5409 N N . SER A 1 690 ? -11.766 24.922 -57.25 1 17.55 690 SER A N 1
ATOM 5410 C CA . SER A 1 690 ? -12.25 24.125 -58.375 1 17.55 690 SER A CA 1
ATOM 5411 C C . SER A 1 690 ? -11.812 22.672 -58.25 1 17.55 690 SER A C 1
ATOM 5413 O O . SER A 1 690 ? -12.219 21.828 -59.062 1 17.55 690 SER A O 1
ATOM 5415 N N . ILE A 1 691 ? -10.773 22.109 -57.75 1 17.7 691 ILE A N 1
ATOM 5416 C CA . ILE A 1 691 ? -10.242 21.156 -58.719 1 17.7 691 ILE A CA 1
ATOM 5417 C C . ILE A 1 691 ? -11.273 20.062 -58.969 1 17.7 691 ILE A C 1
ATOM 5419 O O . ILE A 1 691 ? -11.938 19.594 -58.031 1 17.7 691 ILE A O 1
ATOM 5423 N N . GLY A 1 692 ? -11.406 19.562 -60.469 1 18.34 692 GLY A N 1
ATOM 5424 C CA . GLY A 1 692 ? -11.867 18.75 -61.594 1 18.34 692 GLY A CA 1
ATOM 5425 C C . GLY A 1 692 ? -12.07 17.297 -61.219 1 18.34 692 GLY A C 1
ATOM 5426 O O . GLY A 1 692 ? -13.086 16.922 -60.625 1 18.34 692 GLY A O 1
ATOM 5427 N N . GLN A 1 693 ? -11.32 16.438 -62.094 1 18.11 693 GLN A N 1
ATOM 5428 C CA . GLN A 1 693 ? -11.555 15.406 -63.094 1 18.11 693 GLN A CA 1
ATOM 5429 C C . GLN A 1 693 ? -11.742 14.047 -62.438 1 18.11 693 GLN A C 1
ATOM 5431 O O . GLN A 1 693 ? -12.734 13.359 -62.688 1 18.11 693 GLN A O 1
ATOM 5436 N N . TYR A 1 694 ? -10.859 13.039 -62.969 1 18.48 694 TYR A N 1
ATOM 5437 C CA . TYR A 1 694 ? -11.055 11.891 -63.844 1 18.48 694 TYR A CA 1
ATOM 5438 C C . TYR A 1 694 ? -11.469 10.664 -63.062 1 18.48 694 TYR A C 1
ATOM 5440 O O . TYR A 1 694 ? -12.484 10.023 -63.344 1 18.48 694 TYR A O 1
ATOM 5448 N N . ILE A 1 695 ? -10.422 9.742 -62.844 1 19.48 695 ILE A N 1
ATOM 5449 C CA . ILE A 1 695 ? -10.352 8.484 -63.594 1 19.48 695 ILE A CA 1
ATOM 5450 C C . ILE A 1 695 ? -11.453 7.539 -63.094 1 19.48 695 ILE A C 1
ATOM 5452 O O . ILE A 1 695 ? -11.859 7.594 -61.938 1 19.48 695 ILE A O 1
ATOM 5456 N N . ASN A 1 696 ? -11.695 6.484 -64.062 1 20.48 696 ASN A N 1
ATOM 5457 C CA . ASN A 1 696 ? -11.984 5.324 -64.875 1 20.48 696 ASN A CA 1
ATOM 5458 C C . ASN A 1 696 ? -11.891 4.023 -64.125 1 20.48 696 ASN A C 1
ATOM 5460 O O . ASN A 1 696 ? -12.781 3.18 -64.188 1 20.48 696 ASN A O 1
ATOM 5464 N N . ILE A 1 697 ? -10.695 3.25 -63.938 1 20.44 697 ILE A N 1
ATOM 5465 C CA . ILE A 1 697 ? -10.945 1.817 -63.812 1 20.44 697 ILE A CA 1
ATOM 5466 C C . ILE A 1 697 ? -11.531 1.523 -62.406 1 20.44 697 ILE A C 1
ATOM 5468 O O . ILE A 1 697 ? -11.055 2.047 -61.406 1 20.44 697 ILE A O 1
ATOM 5472 N N . MET B 1 1 ? 70.688 -44.781 -8.258 1 20.66 1 MET B N 1
ATOM 5473 C CA . MET B 1 1 ? 70.25 -44.438 -6.898 1 20.66 1 MET B CA 1
ATOM 5474 C C . MET B 1 1 ? 68.875 -43.75 -6.898 1 20.66 1 MET B C 1
ATOM 5476 O O . MET B 1 1 ? 68.688 -42.812 -7.633 1 20.66 1 MET B O 1
ATOM 5480 N N . SER B 1 2 ? 67.812 -44.625 -6.527 1 24.14 2 SER B N 1
ATOM 5481 C CA . SER B 1 2 ? 66.375 -44.625 -6.773 1 24.14 2 SER B CA 1
ATOM 5482 C C . SER B 1 2 ? 65.688 -43.5 -6 1 24.14 2 SER B C 1
ATOM 5484 O O . SER B 1 2 ? 65.938 -43.344 -4.793 1 24.14 2 SER B O 1
ATOM 5486 N N . PRO B 1 3 ? 65.625 -42.312 -6.68 1 29.72 3 PRO B N 1
ATOM 5487 C CA . PRO B 1 3 ? 65.438 -40.969 -6.137 1 29.72 3 PRO B CA 1
ATOM 5488 C C . PRO B 1 3 ? 64.25 -40.906 -5.168 1 29.72 3 PRO B C 1
ATOM 5490 O O . PRO B 1 3 ? 63.625 -39.844 -4.98 1 29.72 3 PRO B O 1
ATOM 5493 N N . SER B 1 4 ? 63.938 -42.156 -4.457 1 25.3 4 SER B N 1
ATOM 5494 C CA . SER B 1 4 ? 62.875 -42.5 -3.533 1 25.3 4 SER B CA 1
ATOM 5495 C C . SER B 1 4 ? 62.906 -41.625 -2.285 1 25.3 4 SER B C 1
ATOM 5497 O O . SER B 1 4 ? 61.969 -41.656 -1.477 1 25.3 4 SER B O 1
ATOM 5499 N N . ASP B 1 5 ? 64.062 -41.125 -1.874 1 23.69 5 ASP B N 1
ATOM 5500 C CA . ASP B 1 5 ? 64.375 -40.969 -0.457 1 23.69 5 ASP B CA 1
ATOM 5501 C C . ASP B 1 5 ? 63.812 -39.656 0.093 1 23.69 5 ASP B C 1
ATOM 5503 O O . ASP B 1 5 ? 64.312 -39.156 1.102 1 23.69 5 ASP B O 1
ATOM 5507 N N . ILE B 1 6 ? 63.188 -38.906 -0.807 1 29.88 6 ILE B N 1
ATOM 5508 C CA . ILE B 1 6 ? 63.125 -37.562 -0.227 1 29.88 6 ILE B CA 1
ATOM 5509 C C . ILE B 1 6 ? 62.375 -37.625 1.111 1 29.88 6 ILE B C 1
ATOM 5511 O O . ILE B 1 6 ? 61.281 -38.188 1.2 1 29.88 6 ILE B O 1
ATOM 5515 N N . PRO B 1 7 ? 63.156 -37.531 2.17 1 26.59 7 PRO B N 1
ATOM 5516 C CA . PRO B 1 7 ? 62.75 -37.719 3.559 1 26.59 7 PRO B CA 1
ATOM 5517 C C . PRO B 1 7 ? 61.406 -37.062 3.881 1 26.59 7 PRO B C 1
ATOM 5519 O O . PRO B 1 7 ? 61.219 -35.875 3.543 1 26.59 7 PRO B O 1
ATOM 5522 N N . ARG B 1 8 ? 60.344 -37.812 3.814 1 28.03 8 ARG B N 1
ATOM 5523 C CA . ARG B 1 8 ? 58.938 -37.562 4.141 1 28.03 8 ARG B CA 1
ATOM 5524 C C . ARG B 1 8 ? 58.812 -36.906 5.512 1 28.03 8 ARG B C 1
ATOM 5526 O O . ARG B 1 8 ? 59.25 -37.469 6.52 1 28.03 8 ARG B O 1
ATOM 5533 N N . SER B 1 9 ? 59.312 -35.656 5.57 1 28.88 9 SER B N 1
ATOM 5534 C CA . SER B 1 9 ? 59.281 -34.969 6.852 1 28.88 9 SER B CA 1
ATOM 5535 C C . SER B 1 9 ? 58.125 -35.438 7.723 1 28.88 9 SER B C 1
ATOM 5537 O O . SER B 1 9 ? 56.969 -35.469 7.289 1 28.88 9 SER B O 1
ATOM 5539 N N . GLY B 1 10 ? 58.438 -36.438 8.547 1 25.66 10 GLY B N 1
ATOM 5540 C CA . GLY B 1 10 ? 57.781 -37.344 9.461 1 25.66 10 GLY B CA 1
ATOM 5541 C C . GLY B 1 10 ? 56.719 -36.688 10.305 1 25.66 10 GLY B C 1
ATOM 5542 O O . GLY B 1 10 ? 56.844 -35.531 10.688 1 25.66 10 GLY B O 1
ATOM 5543 N N . LEU B 1 11 ? 55.531 -37.031 10.07 1 31.64 11 LEU B N 1
ATOM 5544 C CA . LEU B 1 11 ? 54.375 -36.844 10.914 1 31.64 11 LEU B CA 1
ATOM 5545 C C . LEU B 1 11 ? 54.688 -37.125 12.383 1 31.64 11 LEU B C 1
ATOM 5547 O O . LEU B 1 11 ? 55.406 -38.094 12.695 1 31.64 11 LEU B O 1
ATOM 5551 N N . ARG B 1 12 ? 55 -36.156 13.141 1 31.89 12 ARG B N 1
ATOM 5552 C CA . ARG B 1 12 ? 55.25 -36.469 14.539 1 31.89 12 ARG B CA 1
ATOM 5553 C C . ARG B 1 12 ? 54.438 -37.688 14.969 1 31.89 12 ARG B C 1
ATOM 5555 O O . ARG B 1 12 ? 53.281 -37.875 14.539 1 31.89 12 ARG B O 1
ATOM 5562 N N . LYS B 1 13 ? 55 -38.906 15.336 1 33.59 13 LYS B N 1
ATOM 5563 C CA . LYS B 1 13 ? 54.594 -40.25 15.75 1 33.59 13 LYS B CA 1
ATOM 5564 C C . LYS B 1 13 ? 53.406 -40.188 16.688 1 33.59 13 LYS B C 1
ATOM 5566 O O . LYS B 1 13 ? 52.844 -41.25 17.031 1 33.59 13 LYS B O 1
ATOM 5571 N N . GLY B 1 14 ? 53.406 -39.281 17.609 1 35.97 14 GLY B N 1
ATOM 5572 C CA . GLY B 1 14 ? 52.719 -39.656 18.828 1 35.97 14 GLY B CA 1
ATO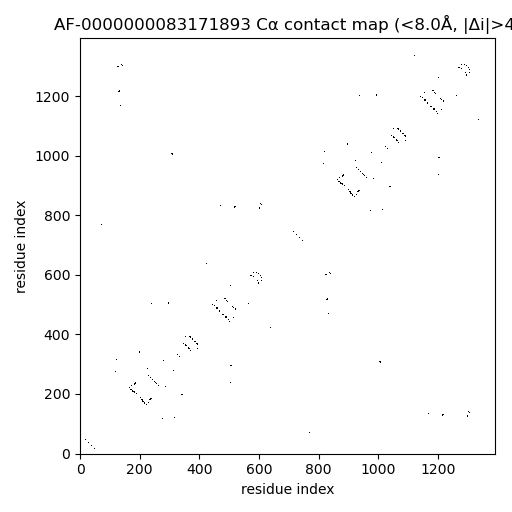M 5573 C C . GLY B 1 14 ? 51.281 -40.094 18.609 1 35.97 14 GLY B C 1
ATOM 5574 O O . GLY B 1 14 ? 51 -41.281 18.422 1 35.97 14 GLY B O 1
ATOM 5575 N N . THR B 1 15 ? 50.344 -39.25 19.156 1 42.62 15 THR B N 1
ATOM 5576 C CA . THR B 1 15 ? 49.062 -39.719 19.641 1 42.62 15 THR B CA 1
ATOM 5577 C C . THR B 1 15 ? 48.156 -40.094 18.469 1 42.62 15 THR B C 1
ATOM 5579 O O . THR B 1 15 ? 47.875 -39.281 17.594 1 42.62 15 THR B O 1
ATOM 5582 N N . LYS B 1 16 ? 48.25 -41.25 17.844 1 50.59 16 LYS B N 1
ATOM 5583 C CA . LYS B 1 16 ? 47.5 -41.906 16.781 1 50.59 16 LYS B CA 1
ATOM 5584 C C . LYS B 1 16 ? 46 -41.812 17.031 1 50.59 16 LYS B C 1
ATOM 5586 O O . LYS B 1 16 ? 45.438 -42.562 17.828 1 50.59 16 LYS B O 1
ATOM 5591 N N . SER B 1 17 ? 45.375 -40.781 16.922 1 59.97 17 SER B N 1
ATOM 5592 C CA . SER B 1 17 ? 43.938 -40.656 17.109 1 59.97 17 SER B CA 1
ATOM 5593 C C . SER B 1 17 ? 43.188 -41.188 15.891 1 59.97 17 SER B C 1
ATOM 5595 O O . SER B 1 17 ? 43.625 -41.031 14.758 1 59.97 17 SER B O 1
ATOM 5597 N N . CYS B 1 18 ? 42.312 -42.156 15.875 1 67 18 CYS B N 1
ATOM 5598 C CA . CYS B 1 18 ? 41.594 -42.719 14.742 1 67 18 CYS B CA 1
ATOM 5599 C C . CYS B 1 18 ? 40.594 -41.719 14.18 1 67 18 CYS B C 1
ATOM 5601 O O . CYS B 1 18 ? 40.25 -40.75 14.844 1 67 18 CYS B O 1
ATOM 5603 N N . THR B 1 19 ? 40.156 -41.656 13.055 1 68 19 THR B N 1
ATOM 5604 C CA . THR B 1 19 ? 39.281 -40.781 12.344 1 68 19 THR B CA 1
ATOM 5605 C C . THR B 1 19 ? 37.969 -40.594 13.102 1 68 19 THR B C 1
ATOM 5607 O O . THR B 1 19 ? 37.375 -39.5 13.117 1 68 19 THR B O 1
ATOM 5610 N N . GLU B 1 20 ? 37.469 -41.625 13.758 1 72.12 20 GLU B N 1
ATOM 5611 C CA . GLU B 1 20 ? 36.188 -41.625 14.461 1 72.12 20 GLU B CA 1
ATOM 5612 C C . GLU B 1 20 ? 36.281 -40.875 15.789 1 72.12 20 GLU B C 1
ATOM 5614 O O . GLU B 1 20 ? 35.375 -40.125 16.156 1 72.12 20 GLU B O 1
ATOM 5619 N N . CYS B 1 21 ? 37.281 -41.125 16.531 1 70.81 21 CYS B N 1
ATOM 5620 C CA . CYS B 1 21 ? 37.469 -40.406 17.812 1 70.81 21 CYS B CA 1
ATOM 5621 C C . CYS B 1 21 ? 37.719 -38.938 17.578 1 70.81 21 CYS B C 1
ATOM 5623 O O . CYS B 1 21 ? 37.219 -38.094 18.359 1 70.81 21 CYS B O 1
ATOM 5625 N N . ARG B 1 22 ? 38.438 -38.562 16.547 1 69.69 22 ARG B N 1
ATOM 5626 C CA . ARG B 1 22 ? 38.625 -37.156 16.156 1 69.69 22 ARG B CA 1
ATOM 5627 C C . ARG B 1 22 ? 37.312 -36.5 15.742 1 69.69 22 ARG B C 1
ATOM 5629 O O . ARG B 1 22 ? 37.031 -35.375 16.109 1 69.69 22 ARG B O 1
ATOM 5636 N N . ARG B 1 23 ? 36.438 -37.219 15.008 1 66.62 23 ARG B N 1
ATOM 5637 C CA . ARG B 1 23 ? 35.125 -36.75 14.555 1 66.62 23 ARG B CA 1
ATOM 5638 C C . ARG B 1 23 ? 34.188 -36.5 15.734 1 66.62 23 ARG B C 1
ATOM 5640 O O . ARG B 1 23 ? 33.469 -35.5 15.734 1 66.62 23 ARG B O 1
ATOM 5647 N N . ARG B 1 24 ? 34.312 -37.281 16.766 1 69.69 24 ARG B N 1
ATOM 5648 C CA . ARG B 1 24 ? 33.438 -37.188 17.938 1 69.69 24 ARG B CA 1
ATOM 5649 C C . ARG B 1 24 ? 34.125 -36.438 19.078 1 69.69 24 ARG B C 1
ATOM 5651 O O . ARG B 1 24 ? 33.531 -36.312 20.156 1 69.69 24 ARG B O 1
ATOM 5658 N N . LYS B 1 25 ? 35.281 -35.844 18.844 1 66.44 25 LYS B N 1
ATOM 5659 C CA . LYS B 1 25 ? 36.094 -35.062 19.781 1 66.44 25 LYS B CA 1
ATOM 5660 C C . LYS B 1 25 ? 36.25 -35.781 21.109 1 66.44 25 LYS B C 1
ATOM 5662 O O . LYS B 1 25 ? 36.156 -35.156 22.172 1 66.44 25 LYS B O 1
ATOM 5667 N N . VAL B 1 26 ? 36.219 -37.062 20.984 1 73.44 26 VAL B N 1
ATOM 5668 C CA . VAL B 1 26 ? 36.469 -37.875 22.188 1 73.44 26 VAL B CA 1
ATOM 5669 C C . VAL B 1 26 ? 37.906 -38.344 22.172 1 73.44 26 VAL B C 1
ATOM 5671 O O . VAL B 1 26 ? 38.562 -38.438 21.125 1 73.44 26 VAL B O 1
ATOM 5674 N N . ARG B 1 27 ? 38.469 -38.625 23.328 1 71.69 27 ARG B N 1
ATOM 5675 C CA . ARG B 1 27 ? 39.844 -39.062 23.5 1 71.69 27 ARG B CA 1
ATOM 5676 C C . ARG B 1 27 ? 40.062 -40.469 22.906 1 71.69 27 ARG B C 1
ATOM 5678 O O . ARG B 1 27 ? 39.312 -41.406 23.234 1 71.69 27 ARG B O 1
ATOM 5685 N N . CYS B 1 28 ? 40.875 -40.625 21.891 1 68.81 28 CYS B N 1
ATOM 5686 C CA . CYS B 1 28 ? 41.219 -41.906 21.266 1 68.81 28 CYS B CA 1
ATOM 5687 C C . CYS B 1 28 ? 42.156 -42.719 22.172 1 68.81 28 CYS B C 1
ATOM 5689 O O . CYS B 1 28 ? 43.312 -42.344 22.344 1 68.81 28 CYS B O 1
ATOM 5691 N N . ILE B 1 29 ? 41.562 -43.625 23.094 1 75.25 29 ILE B N 1
ATOM 5692 C CA . ILE B 1 29 ? 42.312 -44.438 24.016 1 75.25 29 ILE B CA 1
ATOM 5693 C C . ILE B 1 29 ? 42.531 -45.812 23.422 1 75.25 29 ILE B C 1
ATOM 5695 O O . ILE B 1 29 ? 41.562 -46.531 23.109 1 75.25 29 ILE B O 1
ATOM 5699 N N . ARG B 1 30 ? 43.719 -46.25 23.031 1 69.5 30 ARG B N 1
ATOM 5700 C CA . ARG B 1 30 ? 44.094 -47.594 22.578 1 69.5 30 ARG B CA 1
ATOM 5701 C C . ARG B 1 30 ? 44.719 -48.406 23.703 1 69.5 30 ARG B C 1
ATOM 5703 O O . ARG B 1 30 ? 45.656 -47.938 24.375 1 69.5 30 ARG B O 1
ATOM 5710 N N . ILE B 1 31 ? 43.938 -49.531 24.328 1 70.88 31 ILE B N 1
ATOM 5711 C CA . ILE B 1 31 ? 44.5 -50.438 25.312 1 70.88 31 ILE B CA 1
ATOM 5712 C C . ILE B 1 31 ? 44.781 -51.781 24.656 1 70.88 31 ILE B C 1
ATOM 5714 O O . ILE B 1 31 ? 43.875 -52.5 24.234 1 70.88 31 ILE B O 1
ATOM 5718 N N . PRO B 1 32 ? 46.125 -52.062 24.547 1 63.88 32 PRO B N 1
ATOM 5719 C CA . PRO B 1 32 ? 47.438 -51.469 24.797 1 63.88 32 PRO B CA 1
ATOM 5720 C C . PRO B 1 32 ? 47.781 -50.375 23.781 1 63.88 32 PRO B C 1
ATOM 5722 O O . PRO B 1 32 ? 47.094 -50.219 22.766 1 63.88 32 PRO B O 1
ATOM 5725 N N . ARG B 1 33 ? 48.594 -49.438 24.062 1 64.12 33 ARG B N 1
ATOM 5726 C CA . ARG B 1 33 ? 48.969 -48.281 23.297 1 64.12 33 ARG B CA 1
ATOM 5727 C C . ARG B 1 33 ? 49.188 -48.625 21.828 1 64.12 33 ARG B C 1
ATOM 5729 O O . ARG B 1 33 ? 49 -47.781 20.953 1 64.12 33 ARG B O 1
ATOM 5736 N N . ASP B 1 34 ? 49.531 -49.875 21.438 1 63.72 34 ASP B N 1
ATOM 5737 C CA . ASP B 1 34 ? 49.875 -50.281 20.094 1 63.72 34 ASP B CA 1
ATOM 5738 C C . ASP B 1 34 ? 48.719 -51.031 19.422 1 63.72 34 ASP B C 1
ATOM 5740 O O . ASP B 1 34 ? 48.938 -51.781 18.469 1 63.72 34 ASP B O 1
ATOM 5744 N N . ALA B 1 35 ? 47.406 -51 20.078 1 70.81 35 ALA B N 1
ATOM 5745 C CA . ALA B 1 35 ? 46.25 -51.75 19.531 1 70.81 35 ALA B CA 1
ATOM 5746 C C . ALA B 1 35 ? 45.844 -51.156 18.188 1 70.81 35 ALA B C 1
ATOM 5748 O O . ALA B 1 35 ? 45.969 -49.969 17.953 1 70.81 35 ALA B O 1
ATOM 5749 N N . ASP B 1 36 ? 45.594 -51.781 17.047 1 71.06 36 ASP B N 1
ATOM 5750 C CA . ASP B 1 36 ? 45.188 -51.375 15.703 1 71.06 36 ASP B CA 1
ATOM 5751 C C . ASP B 1 36 ? 43.875 -50.594 15.727 1 71.06 36 ASP B C 1
ATOM 5753 O O . ASP B 1 36 ? 43.625 -49.781 14.836 1 71.06 36 ASP B O 1
ATOM 5757 N N . ALA B 1 37 ? 43 -50.906 16.719 1 72.25 37 ALA B N 1
ATOM 5758 C CA . ALA B 1 37 ? 41.719 -50.219 16.891 1 72.25 37 ALA B CA 1
ATOM 5759 C C . ALA B 1 37 ? 41.625 -49.531 18.234 1 72.25 37 ALA B C 1
ATOM 5761 O O . ALA B 1 37 ? 42.188 -50.031 19.234 1 72.25 37 ALA B O 1
ATOM 5762 N N . CYS B 1 38 ? 41.188 -48.375 18.359 1 74.88 38 CYS B N 1
ATOM 5763 C CA . CYS B 1 38 ? 41.031 -47.688 19.625 1 74.88 38 CYS B CA 1
ATOM 5764 C C . CYS B 1 38 ? 39.875 -48.25 20.406 1 74.88 38 CYS B C 1
ATOM 5766 O O . CYS B 1 38 ? 39 -48.906 19.844 1 74.88 38 CYS B O 1
ATOM 5768 N N . GLN B 1 39 ? 39.844 -48.281 21.781 1 76.31 39 GLN B N 1
ATOM 5769 C CA . GLN B 1 39 ? 38.844 -48.844 22.656 1 76.31 39 GLN B CA 1
ATOM 5770 C C . GLN B 1 39 ? 37.438 -48.375 22.234 1 76.31 39 GLN B C 1
ATOM 5772 O O . GLN B 1 39 ? 36.469 -49.156 22.312 1 76.31 39 GLN B O 1
ATOM 5777 N N . GLN B 1 40 ? 37.312 -47.219 21.812 1 73 40 GLN B N 1
ATOM 5778 C CA . GLN B 1 40 ? 36 -46.656 21.453 1 73 40 GLN B CA 1
ATOM 5779 C C . GLN B 1 40 ? 35.5 -47.281 20.156 1 73 40 GLN B C 1
ATOM 5781 O O . GLN B 1 40 ? 34.281 -47.531 20.047 1 73 40 GLN B O 1
ATOM 5786 N N . CYS B 1 41 ? 36.312 -47.344 19.25 1 72.81 41 CYS B N 1
ATOM 5787 C CA . CYS B 1 41 ? 35.906 -48 18 1 72.81 41 CYS B CA 1
ATOM 5788 C C . CYS B 1 41 ? 35.625 -49.5 18.234 1 72.81 41 CYS B C 1
ATOM 5790 O O . CYS B 1 41 ? 34.688 -50.031 17.672 1 72.81 41 CYS B O 1
ATOM 5792 N N . GLU B 1 42 ? 36.344 -50.188 19.094 1 76.69 42 GLU B N 1
ATOM 5793 C CA . GLU B 1 42 ? 36.094 -51.594 19.438 1 76.69 42 GLU B CA 1
ATOM 5794 C C . GLU B 1 42 ? 34.781 -51.75 20.156 1 76.69 42 GLU B C 1
ATOM 5796 O O . GLU B 1 42 ? 34.031 -52.688 19.875 1 76.69 42 GLU B O 1
ATOM 5801 N N . ASP B 1 43 ? 34.531 -50.812 21.141 1 72.19 43 ASP B N 1
ATOM 5802 C CA . ASP B 1 43 ? 33.281 -50.906 21.906 1 72.19 43 ASP B CA 1
ATOM 5803 C C . ASP B 1 43 ? 32.062 -50.75 21 1 72.19 43 ASP B C 1
ATOM 5805 O O . ASP B 1 43 ? 31.016 -51.281 21.266 1 72.19 43 ASP B O 1
ATOM 5809 N N . ARG B 1 44 ? 32.25 -50.031 19.859 1 72.06 44 ARG B N 1
ATOM 5810 C CA . ARG B 1 44 ? 31.125 -49.719 18.984 1 72.06 44 ARG B CA 1
ATOM 5811 C C . ARG B 1 44 ? 31.188 -50.531 17.703 1 72.06 44 ARG B C 1
ATOM 5813 O O . ARG B 1 44 ? 30.281 -50.438 16.859 1 72.06 44 ARG B O 1
ATOM 5820 N N . GLY B 1 45 ? 32.094 -51.344 17.484 1 73.56 45 GLY B N 1
ATOM 5821 C CA . GLY B 1 45 ? 32.25 -52.25 16.359 1 73.56 45 GLY B CA 1
ATOM 5822 C C . GLY B 1 45 ? 32.594 -51.562 15.062 1 73.56 45 GLY B C 1
ATOM 5823 O O . GLY B 1 45 ? 32.188 -52 13.984 1 73.56 45 GLY B O 1
ATOM 5824 N N . VAL B 1 46 ? 33.062 -50.344 15.117 1 71.88 46 VAL B N 1
ATOM 5825 C CA . VAL B 1 46 ? 33.406 -49.656 13.883 1 71.88 46 VAL B CA 1
ATOM 5826 C C . VAL B 1 46 ? 34.875 -49.844 13.586 1 71.88 46 VAL B C 1
ATOM 5828 O O . VAL B 1 46 ? 35.688 -50.094 14.492 1 71.88 46 VAL B O 1
ATOM 5831 N N . VAL B 1 47 ? 35.094 -49.781 12.32 1 73.31 47 VAL B N 1
ATOM 5832 C CA . VAL B 1 47 ? 36.469 -50 11.852 1 73.31 47 VAL B CA 1
ATOM 5833 C C . VAL B 1 47 ? 37.312 -48.781 12.211 1 73.31 47 VAL B C 1
ATOM 5835 O O . VAL B 1 47 ? 36.969 -47.656 11.891 1 73.31 47 VAL B O 1
ATOM 5838 N N . CYS B 1 48 ? 38.281 -48.938 13.062 1 68.69 48 CYS B N 1
ATOM 5839 C CA . CYS B 1 48 ? 39.219 -47.906 13.516 1 68.69 48 CYS B CA 1
ATOM 5840 C C . CYS B 1 48 ? 40.219 -47.594 12.43 1 68.69 48 CYS B C 1
ATOM 5842 O O . CYS B 1 48 ? 41.125 -48.406 12.133 1 68.69 48 CYS B O 1
ATOM 5844 N N . THR B 1 49 ? 39.812 -46.688 11.375 1 70.31 49 THR B N 1
ATOM 5845 C CA . THR B 1 49 ? 40.719 -46.344 10.289 1 70.31 49 THR B CA 1
ATOM 5846 C C . THR B 1 49 ? 41.656 -45.219 10.711 1 70.31 49 THR B C 1
ATOM 5848 O O . THR B 1 49 ? 41.219 -44.25 11.328 1 70.31 49 THR B O 1
ATOM 5851 N N . ALA B 1 50 ? 42.844 -45.312 10.578 1 59.19 50 ALA B N 1
ATOM 5852 C CA . ALA B 1 50 ? 43.906 -44.344 10.93 1 59.19 50 ALA B CA 1
ATOM 5853 C C . ALA B 1 50 ? 43.875 -43.125 10 1 59.19 50 ALA B C 1
ATOM 5855 O O . ALA B 1 50 ? 43.531 -43.281 8.82 1 59.19 50 ALA B O 1
ATOM 5856 N N . GLN B 1 51 ? 43.688 -41.906 10.469 1 50.5 51 GLN B N 1
ATOM 5857 C CA . GLN B 1 51 ? 43.75 -40.688 9.703 1 50.5 51 GLN B CA 1
ATOM 5858 C C . GLN B 1 51 ? 44.969 -40.656 8.789 1 50.5 51 GLN B C 1
ATOM 5860 O O . GLN B 1 51 ? 46.094 -40.75 9.258 1 50.5 51 GLN B O 1
ATOM 5865 N N . VAL B 1 52 ? 44.781 -41.062 7.422 1 42.59 52 VAL B N 1
ATOM 5866 C CA . VAL B 1 52 ? 45.875 -40.812 6.488 1 42.59 52 VAL B CA 1
ATOM 5867 C C . VAL B 1 52 ? 45.969 -39.344 6.195 1 42.59 52 VAL B C 1
ATOM 5869 O O . VAL B 1 52 ? 44.969 -38.688 5.824 1 42.59 52 VAL B O 1
ATOM 5872 N N . SER B 1 53 ? 46.844 -38.625 6.754 1 34.5 53 SER B N 1
ATOM 5873 C CA . SER B 1 53 ? 47.188 -37.219 6.512 1 34.5 53 SER B CA 1
ATOM 5874 C C . SER B 1 53 ? 47.562 -37 5.059 1 34.5 53 SER B C 1
ATOM 5876 O O . SER B 1 53 ? 48.656 -37.406 4.641 1 34.5 53 SER B O 1
ATOM 5878 N N . THR B 1 54 ? 46.781 -37.406 3.926 1 32.59 54 THR B N 1
ATOM 5879 C CA . THR B 1 54 ? 47.406 -36.906 2.703 1 32.59 54 THR B CA 1
ATOM 5880 C C . THR B 1 54 ? 47.531 -35.406 2.723 1 32.59 54 THR B C 1
ATOM 5882 O O . THR B 1 54 ? 46.531 -34.688 2.521 1 32.59 54 THR B O 1
ATOM 5885 N N . ARG B 1 55 ? 48.344 -34.75 3.559 1 29.84 55 ARG B N 1
ATOM 5886 C CA . ARG B 1 55 ? 48.688 -33.344 3.602 1 29.84 55 ARG B CA 1
ATOM 5887 C C . ARG B 1 55 ? 49.25 -32.875 2.264 1 29.84 55 ARG B C 1
ATOM 5889 O O . ARG B 1 55 ? 50.438 -33.062 1.993 1 29.84 55 ARG B O 1
ATOM 5896 N N . THR B 1 56 ? 48.75 -33.188 1.03 1 26.89 56 THR B N 1
ATOM 5897 C CA . THR B 1 56 ? 49.469 -32.312 0.128 1 26.89 56 THR B CA 1
ATOM 5898 C C . THR B 1 56 ? 49.406 -30.859 0.622 1 26.89 56 THR B C 1
ATOM 5900 O O . THR B 1 56 ? 48.344 -30.344 0.906 1 26.89 56 THR B O 1
ATOM 5903 N N . ARG B 1 57 ? 50.562 -30.297 1.071 1 28.41 57 ARG B N 1
ATOM 5904 C CA . ARG B 1 57 ? 50.969 -29 1.586 1 28.41 57 ARG B CA 1
ATOM 5905 C C . ARG B 1 57 ? 50.375 -27.875 0.724 1 28.41 57 ARG B C 1
ATOM 5907 O O . ARG B 1 57 ? 51 -27.469 -0.258 1 28.41 57 ARG B O 1
ATOM 5914 N N . SER B 1 58 ? 49.281 -27.984 -0.01 1 26.34 58 SER B N 1
ATOM 5915 C CA . SER B 1 58 ? 49.219 -26.75 -0.777 1 26.34 58 SER B CA 1
ATOM 5916 C C . SER B 1 58 ? 49.406 -25.531 0.125 1 26.34 58 SER B C 1
ATOM 5918 O O . SER B 1 58 ? 48.906 -25.516 1.257 1 26.34 58 SER B O 1
ATOM 5920 N N . SER B 1 59 ? 50.5 -24.719 -0.095 1 25.33 59 SER B N 1
ATOM 5921 C CA . SER B 1 59 ? 51.062 -23.531 0.547 1 25.33 59 SER B CA 1
ATOM 5922 C C . SER B 1 59 ? 49.969 -22.594 1.011 1 25.33 59 SER B C 1
ATOM 5924 O O . SER B 1 59 ? 49.156 -22.094 0.2 1 25.33 59 SER B O 1
ATOM 5926 N N . GLN B 1 60 ? 49.5 -22.844 2.082 1 27.86 60 GLN B N 1
ATOM 5927 C CA . GLN B 1 60 ? 48.531 -22.125 2.877 1 27.86 60 GLN B CA 1
ATOM 5928 C C . GLN B 1 60 ? 48.875 -20.641 2.963 1 27.86 60 GLN B C 1
ATOM 5930 O O . GLN B 1 60 ? 49.938 -20.266 3.494 1 27.86 60 GLN B O 1
ATOM 5935 N N . PRO B 1 61 ? 48.531 -19.828 1.831 1 29.86 61 PRO B N 1
ATOM 5936 C CA . PRO B 1 61 ? 49.125 -18.484 1.946 1 29.86 61 PRO B CA 1
ATOM 5937 C C . PRO B 1 61 ? 49 -17.906 3.352 1 29.86 61 PRO B C 1
ATOM 5939 O O . PRO B 1 61 ? 48.031 -18.203 4.059 1 29.86 61 PRO B O 1
ATOM 5942 N N . SER B 1 62 ? 50.031 -17.766 3.99 1 27.91 62 SER B N 1
ATOM 5943 C CA . SER B 1 62 ? 50.344 -17.188 5.297 1 27.91 62 SER B CA 1
ATOM 5944 C C . SER B 1 62 ? 49.406 -16.016 5.621 1 27.91 62 SER B C 1
ATOM 5946 O O . SER B 1 62 ? 49.188 -15.156 4.777 1 27.91 62 SER B O 1
ATOM 5948 N N . ARG B 1 63 ? 48.625 -16.266 6.535 1 33.22 63 ARG B N 1
ATOM 5949 C CA . ARG B 1 63 ? 47.656 -15.359 7.176 1 33.22 63 ARG B CA 1
ATOM 5950 C C . ARG B 1 63 ? 48.344 -14.055 7.582 1 33.22 63 ARG B C 1
ATOM 5952 O O . ARG B 1 63 ? 49.125 -14.016 8.539 1 33.22 63 ARG B O 1
ATOM 5959 N N . LEU B 1 64 ? 48.688 -13.195 6.645 1 33.31 64 LEU B N 1
ATOM 5960 C CA . LEU B 1 64 ? 49.469 -12.078 7.133 1 33.31 64 LEU B CA 1
ATOM 5961 C C . LEU B 1 64 ? 48.812 -11.398 8.312 1 33.31 64 LEU B C 1
ATOM 5963 O O . LEU B 1 64 ? 47.562 -11.219 8.312 1 33.31 64 LEU B O 1
ATOM 5967 N N . PRO B 1 65 ? 49.344 -11.359 9.383 1 35.12 65 PRO B N 1
ATOM 5968 C CA . PRO B 1 65 ? 48.812 -10.844 10.648 1 35.12 65 PRO B CA 1
ATOM 5969 C C . PRO B 1 65 ? 48.156 -9.469 10.508 1 35.12 65 PRO B C 1
ATOM 5971 O O . PRO B 1 65 ? 48.469 -8.734 9.562 1 35.12 65 PRO B O 1
ATOM 5974 N N . SER B 1 66 ? 47.188 -9.305 11.164 1 35.97 66 SER B N 1
ATOM 5975 C CA . SER B 1 66 ? 46.406 -8.078 11.086 1 35.97 66 SER B CA 1
ATOM 5976 C C . SER B 1 66 ? 47.312 -6.848 11.039 1 35.97 66 SER B C 1
ATOM 5978 O O . SER B 1 66 ? 47.031 -5.895 10.312 1 35.97 66 SER B O 1
ATOM 5980 N N . ARG B 1 67 ? 48.281 -6.875 11.844 1 39.94 67 ARG B N 1
ATOM 5981 C CA . ARG B 1 67 ? 49.312 -5.844 11.945 1 39.94 67 ARG B CA 1
ATOM 5982 C C . ARG B 1 67 ? 50.094 -5.707 10.633 1 39.94 67 ARG B C 1
ATOM 5984 O O . ARG B 1 67 ? 50.438 -4.598 10.219 1 39.94 67 ARG B O 1
ATOM 5991 N N . LEU B 1 68 ? 50.344 -6.902 10.148 1 42.81 68 LEU B N 1
ATOM 5992 C CA . LEU B 1 68 ? 51.125 -6.949 8.922 1 42.81 68 LEU B CA 1
ATOM 5993 C C . LEU B 1 68 ? 50.281 -6.535 7.723 1 42.81 68 LEU B C 1
ATOM 5995 O O . LEU B 1 68 ? 50.812 -5.895 6.797 1 42.81 68 LEU B O 1
ATOM 5999 N N . ARG B 1 69 ? 49.031 -6.855 7.859 1 42.44 69 ARG B N 1
ATOM 6000 C CA . ARG B 1 69 ? 48.094 -6.449 6.824 1 42.44 69 ARG B CA 1
ATOM 6001 C C . ARG B 1 69 ? 47.844 -4.945 6.867 1 42.44 69 ARG B C 1
ATOM 6003 O O . ARG B 1 69 ? 47.781 -4.289 5.824 1 42.44 69 ARG B O 1
ATOM 6010 N N . ILE B 1 70 ? 47.656 -4.441 8.094 1 45.69 70 ILE B N 1
ATOM 6011 C CA . ILE B 1 70 ? 47.656 -3.004 8.344 1 45.69 70 ILE B CA 1
ATOM 6012 C C . ILE B 1 70 ? 48.969 -2.395 7.84 1 45.69 70 ILE B C 1
ATOM 6014 O O . ILE B 1 70 ? 48.938 -1.365 7.156 1 45.69 70 ILE B O 1
ATOM 6018 N N . ALA B 1 71 ? 50 -3.105 8.258 1 47.59 71 ALA B N 1
ATOM 6019 C CA . ALA B 1 71 ? 51.344 -2.703 7.852 1 47.59 71 ALA B CA 1
ATOM 6020 C C . ALA B 1 71 ? 51.469 -2.76 6.332 1 47.59 71 ALA B C 1
ATOM 6022 O O . ALA B 1 71 ? 52.125 -1.893 5.734 1 47.59 71 ALA B O 1
ATOM 6023 N N . GLN B 1 72 ? 50.75 -3.686 5.762 1 50 72 GLN B N 1
ATOM 6024 C CA . GLN B 1 72 ? 50.781 -3.867 4.312 1 50 72 GLN B CA 1
ATOM 6025 C C . GLN B 1 72 ? 49.938 -2.793 3.619 1 50 72 GLN B C 1
ATOM 6027 O O . GLN B 1 72 ? 50.344 -2.248 2.594 1 50 72 GLN B O 1
ATOM 6032 N N . LEU B 1 73 ? 48.812 -2.518 4.238 1 48.41 73 LEU B N 1
ATOM 6033 C CA . LEU B 1 73 ? 47.938 -1.477 3.719 1 48.41 73 LEU B CA 1
ATOM 6034 C C . LEU B 1 73 ? 48.531 -0.093 3.943 1 48.41 73 LEU B C 1
ATOM 6036 O O . LEU B 1 73 ? 48.469 0.771 3.066 1 48.41 73 LEU B O 1
ATOM 6040 N N . GLU B 1 74 ? 49.094 0.035 5.129 1 53 74 GLU B N 1
ATOM 6041 C CA . GLU B 1 74 ? 49.875 1.239 5.445 1 53 74 GLU B CA 1
ATOM 6042 C C . GLU B 1 74 ? 51.062 1.393 4.516 1 53 74 GLU B C 1
ATOM 6044 O O . GLU B 1 74 ? 51.375 2.498 4.066 1 53 74 GLU B O 1
ATOM 6049 N N . SER B 1 75 ? 51.625 0.202 4.293 1 54.03 75 SER B N 1
ATOM 6050 C CA . SER B 1 75 ? 52.75 0.136 3.348 1 54.03 75 SER B CA 1
ATOM 6051 C C . SER B 1 75 ? 52.281 0.404 1.923 1 54.03 75 SER B C 1
ATOM 6053 O O . SER B 1 75 ? 52.969 1.088 1.157 1 54.03 75 SER B O 1
ATOM 6055 N N . GLN B 1 76 ? 51 -0.064 1.653 1 50.16 76 GLN B N 1
ATOM 6056 C CA . GLN B 1 76 ? 50.438 0.133 0.333 1 50.16 76 GLN B CA 1
ATOM 6057 C C . GLN B 1 76 ? 49.969 1.579 0.141 1 50.16 76 GLN B C 1
ATOM 6059 O O . GLN B 1 76 ? 50.156 2.156 -0.932 1 50.16 76 GLN B O 1
ATOM 6064 N N . VAL B 1 77 ? 49.438 2.131 1.211 1 55.28 77 VAL B N 1
ATOM 6065 C CA . VAL B 1 77 ? 49.125 3.551 1.257 1 55.28 77 VAL B CA 1
ATOM 6066 C C . VAL B 1 77 ? 50.375 4.387 1.121 1 55.28 77 VAL B C 1
ATOM 6068 O O . VAL B 1 77 ? 50.406 5.379 0.391 1 55.28 77 VAL B O 1
ATOM 6071 N N . ALA B 1 78 ? 51.344 3.844 1.938 1 54.84 78 ALA B N 1
ATOM 6072 C CA . ALA B 1 78 ? 52.656 4.5 1.884 1 54.84 78 ALA B CA 1
ATOM 6073 C C . ALA B 1 78 ? 53.25 4.398 0.487 1 54.84 78 ALA B C 1
ATOM 6075 O O . ALA B 1 78 ? 53.812 5.371 -0.026 1 54.84 78 ALA B O 1
ATOM 6076 N N . GLN B 1 79 ? 53.062 3.229 -0.102 1 55.66 79 GLN B N 1
ATOM 6077 C CA . GLN B 1 79 ? 53.562 2.967 -1.442 1 55.66 79 GLN B CA 1
ATOM 6078 C C . GLN B 1 79 ? 52.781 3.764 -2.49 1 55.66 79 GLN B C 1
ATOM 6080 O O . GLN B 1 79 ? 53.375 4.352 -3.395 1 55.66 79 GLN B O 1
ATOM 6085 N N . LEU B 1 80 ? 51.469 3.814 -2.203 1 50.97 80 LEU B N 1
ATOM 6086 C CA . LEU B 1 80 ? 50.594 4.52 -3.154 1 50.97 80 LEU B CA 1
ATOM 6087 C C . LEU B 1 80 ? 50.781 6.027 -3.041 1 50.97 80 LEU B C 1
ATOM 6089 O O . LEU B 1 80 ? 50.812 6.73 -4.055 1 50.97 80 LEU B O 1
ATOM 6093 N N . THR B 1 81 ? 50.938 6.406 -1.731 1 55.03 81 THR B N 1
ATOM 6094 C CA . THR B 1 81 ? 51.281 7.793 -1.461 1 55.03 81 THR B CA 1
ATOM 6095 C C . THR B 1 81 ? 52.625 8.133 -2.102 1 55.03 81 THR B C 1
ATOM 6097 O O . THR B 1 81 ? 52.812 9.227 -2.645 1 55.03 81 THR B O 1
ATOM 6100 N N . GLY B 1 82 ? 53.5 7.105 -1.939 1 56.66 82 GLY B N 1
ATOM 6101 C CA . GLY B 1 82 ? 54.812 7.215 -2.586 1 56.66 82 GLY B CA 1
ATOM 6102 C C . GLY B 1 82 ? 54.719 7.301 -4.098 1 56.66 82 GLY B C 1
ATOM 6103 O O . GLY B 1 82 ? 55.406 8.102 -4.723 1 56.66 82 GLY B O 1
ATOM 6104 N N . VAL B 1 83 ? 53.812 6.496 -4.605 1 53.38 83 VAL B N 1
ATOM 6105 C CA . VAL B 1 83 ? 53.625 6.457 -6.051 1 53.38 83 VAL B CA 1
ATOM 6106 C C . VAL B 1 83 ? 53 7.766 -6.527 1 53.38 83 VAL B C 1
ATOM 6108 O O . VAL B 1 83 ? 53.406 8.328 -7.547 1 53.38 83 VAL B O 1
ATOM 6111 N N . VAL B 1 84 ? 52.062 8.328 -5.711 1 51.66 84 VAL B N 1
ATOM 6112 C CA . VAL B 1 84 ? 51.406 9.609 -5.992 1 51.66 84 VAL B CA 1
ATOM 6113 C C . VAL B 1 84 ? 52.469 10.727 -5.941 1 51.66 84 VAL B C 1
ATOM 6115 O O . VAL B 1 84 ? 52.469 11.602 -6.812 1 51.66 84 VAL B O 1
ATOM 6118 N N . ASN B 1 85 ? 53.219 10.547 -4.887 1 54.5 85 ASN B N 1
ATOM 6119 C CA . ASN B 1 85 ? 54.312 11.508 -4.746 1 54.5 85 ASN B CA 1
ATOM 6120 C C . ASN B 1 85 ? 55.281 11.445 -5.926 1 54.5 85 ASN B C 1
ATOM 6122 O O . ASN B 1 85 ? 55.719 12.484 -6.426 1 54.5 85 ASN B O 1
ATOM 6126 N N . ASN B 1 86 ? 55.562 10.188 -6.297 1 51.97 86 ASN B N 1
ATOM 6127 C CA . ASN B 1 86 ? 56.5 9.984 -7.387 1 51.97 86 ASN B CA 1
ATOM 6128 C C . ASN B 1 86 ? 55.938 10.484 -8.719 1 51.97 86 ASN B C 1
ATOM 6130 O O . ASN B 1 86 ? 56.688 11.062 -9.523 1 51.97 86 ASN B O 1
ATOM 6134 N N . ILE B 1 87 ? 54.656 10.219 -8.844 1 48.19 87 ILE B N 1
ATOM 6135 C CA . ILE B 1 87 ? 54.031 10.648 -10.094 1 48.19 87 ILE B CA 1
ATOM 6136 C C . ILE B 1 87 ? 53.938 12.172 -10.117 1 48.19 87 ILE B C 1
ATOM 6138 O O . ILE B 1 87 ? 54.188 12.805 -11.148 1 48.19 87 ILE B O 1
ATOM 6142 N N . GLU B 1 88 ? 53.562 12.828 -8.984 1 48.06 88 GLU B N 1
ATOM 6143 C CA . GLU B 1 88 ? 53.562 14.281 -8.852 1 48.06 88 GLU B CA 1
ATOM 6144 C C . GLU B 1 88 ? 54.938 14.859 -9.18 1 48.06 88 GLU B C 1
ATOM 6146 O O . GLU B 1 88 ? 55.031 15.906 -9.828 1 48.06 88 GLU B O 1
ATOM 6151 N N . LEU B 1 89 ? 55.844 14.039 -8.672 1 52.69 89 LEU B N 1
ATOM 6152 C CA . LEU B 1 89 ? 57.219 14.461 -8.938 1 52.69 89 LEU B CA 1
ATOM 6153 C C . LEU B 1 89 ? 57.5 14.414 -10.438 1 52.69 89 LEU B C 1
ATOM 6155 O O . LEU B 1 89 ? 58.188 15.305 -10.969 1 52.69 89 LEU B O 1
ATOM 6159 N N . LYS B 1 90 ? 57.125 13.359 -11.016 1 51.03 90 LYS B N 1
ATOM 6160 C CA . LYS B 1 90 ? 57.469 13.203 -12.422 1 51.03 90 LYS B CA 1
ATOM 6161 C C . LYS B 1 90 ? 56.75 14.242 -13.281 1 51.03 90 LYS B C 1
ATOM 6163 O O . LYS B 1 90 ? 57.219 14.578 -14.375 1 51.03 90 LYS B O 1
ATOM 6168 N N . LEU B 1 91 ? 55.531 14.633 -12.844 1 47.19 91 LEU B N 1
ATOM 6169 C CA . LEU B 1 91 ? 54.781 15.594 -13.641 1 47.19 91 LEU B CA 1
ATOM 6170 C C . LEU B 1 91 ? 55.188 17.031 -13.305 1 47.19 91 LEU B C 1
ATOM 6172 O O . LEU B 1 91 ? 54.594 17.984 -13.836 1 47.19 91 LEU B O 1
ATOM 6176 N N . GLY B 1 92 ? 56.281 17.312 -12.805 1 44.31 92 GLY B N 1
ATOM 6177 C CA . GLY B 1 92 ? 57.031 18.531 -12.523 1 44.31 92 GLY B CA 1
ATOM 6178 C C . GLY B 1 92 ? 56.5 19.312 -11.352 1 44.31 92 GLY B C 1
ATOM 6179 O O . GLY B 1 92 ? 56.844 20.469 -11.156 1 44.31 92 GLY B O 1
ATOM 6180 N N . TYR B 1 93 ? 55.188 19.078 -11.18 1 38.31 93 TYR B N 1
ATOM 6181 C CA . TYR B 1 93 ? 54.625 19.969 -10.18 1 38.31 93 TYR B CA 1
ATOM 6182 C C . TYR B 1 93 ? 55.219 19.688 -8.797 1 38.31 93 TYR B C 1
ATOM 6184 O O . TYR B 1 93 ? 55.688 18.562 -8.539 1 38.31 93 TYR B O 1
ATOM 6192 N N . LYS B 1 94 ? 55.688 20.672 -8.094 1 41.81 94 LYS B N 1
ATOM 6193 C CA . LYS B 1 94 ? 56.188 20.531 -6.734 1 41.81 94 LYS B CA 1
ATOM 6194 C C . LYS B 1 94 ? 55.344 19.547 -5.922 1 41.81 94 LYS B C 1
ATOM 6196 O O . LYS B 1 94 ? 54.125 19.531 -6.043 1 41.81 94 LYS B O 1
ATOM 6201 N N . PRO B 1 95 ? 55.812 18.547 -5.473 1 34.62 95 PRO B N 1
ATOM 6202 C CA . PRO B 1 95 ? 55.062 17.516 -4.723 1 34.62 95 PRO B CA 1
ATOM 6203 C C . PRO B 1 95 ? 54.062 18.109 -3.75 1 34.62 95 PRO B C 1
ATOM 6205 O O . PRO B 1 95 ? 54.406 18.922 -2.891 1 34.62 95 PRO B O 1
ATOM 6208 N N . SER B 1 96 ? 52.938 18.656 -4.273 1 33.5 96 SER B N 1
ATOM 6209 C CA . SER B 1 96 ? 52.062 19.453 -3.408 1 33.5 96 SER B CA 1
ATOM 6210 C C . SER B 1 96 ? 52 18.875 -1.997 1 33.5 96 SER B C 1
ATOM 6212 O O . SER B 1 96 ? 51.875 17.672 -1.822 1 33.5 96 SER B O 1
ATOM 6214 N N . GLN B 1 97 ? 52.719 19.422 -1.143 1 30.17 97 GLN B N 1
ATOM 6215 C CA . GLN B 1 97 ? 52.562 19.125 0.279 1 30.17 97 GLN B CA 1
ATOM 6216 C C . GLN B 1 97 ? 51.125 18.844 0.64 1 30.17 97 GLN B C 1
ATOM 6218 O O . GLN B 1 97 ? 50.219 19.609 0.3 1 30.17 97 GLN B O 1
ATOM 6223 N N . ILE B 1 98 ? 50.688 17.656 0.581 1 28.38 98 ILE B N 1
ATOM 6224 C CA . ILE B 1 98 ? 49.438 17.219 1.184 1 28.38 98 ILE B CA 1
ATOM 6225 C C . ILE B 1 98 ? 49.219 17.969 2.492 1 28.38 98 ILE B C 1
ATOM 6227 O O . ILE B 1 98 ? 49.906 17.719 3.488 1 28.38 98 ILE B O 1
ATOM 6231 N N . PRO B 1 99 ? 48.938 19.406 2.404 1 26.77 99 PRO B N 1
ATOM 6232 C CA . PRO B 1 99 ? 48.781 19.969 3.748 1 26.77 99 PRO B CA 1
ATOM 6233 C C . PRO B 1 99 ? 47.875 19.125 4.637 1 26.77 99 PRO B C 1
ATOM 6235 O O . PRO B 1 99 ? 46.969 18.469 4.137 1 26.77 99 PRO B O 1
ATOM 6238 N N . SER B 1 100 ? 48.281 18.625 5.75 1 24.45 100 SER B N 1
ATOM 6239 C CA . SER B 1 100 ? 47.5 18.078 6.859 1 24.45 100 SER B CA 1
ATOM 6240 C C . SER B 1 100 ? 46.25 18.891 7.117 1 24.45 100 SER B C 1
ATOM 6242 O O . SER B 1 100 ? 45.219 18.344 7.492 1 24.45 100 SER B O 1
ATOM 6244 N N . GLY B 1 101 ? 46.281 20.344 7.297 1 20.66 101 GLY B N 1
ATOM 6245 C CA . GLY B 1 101 ? 45.562 21.25 8.172 1 20.66 101 GLY B CA 1
ATOM 6246 C C . GLY B 1 101 ? 44.188 21.594 7.664 1 20.66 101 GLY B C 1
ATOM 6247 O O . GLY B 1 101 ? 43.875 21.359 6.496 1 20.66 101 GLY B O 1
ATOM 6248 N N . LYS B 1 102 ? 43.219 22.438 8.578 1 22.55 102 LYS B N 1
ATOM 6249 C CA . LYS B 1 102 ? 41.938 22.938 9.086 1 22.55 102 LYS B CA 1
ATOM 6250 C C . LYS B 1 102 ? 41.312 23.906 8.102 1 22.55 102 LYS B C 1
ATOM 6252 O O . LYS B 1 102 ? 40.25 24.516 8.398 1 22.55 102 LYS B O 1
ATOM 6257 N N . ASP B 1 103 ? 41.781 24.609 7.199 1 20.14 103 ASP B N 1
ATOM 6258 C CA . ASP B 1 103 ? 41.125 25.922 7.09 1 20.14 103 ASP B CA 1
ATOM 6259 C C . ASP B 1 103 ? 39.719 25.812 6.496 1 20.14 103 ASP B C 1
ATOM 6261 O O . ASP B 1 103 ? 39.531 25.156 5.461 1 20.14 103 ASP B O 1
ATOM 6265 N N . ASP B 1 104 ? 38.594 26.391 7.254 1 22.22 104 ASP B N 1
ATOM 6266 C CA . ASP B 1 104 ? 37.156 26.578 7.57 1 22.22 104 ASP B CA 1
ATOM 6267 C C . ASP B 1 104 ? 36.438 27.281 6.438 1 22.22 104 ASP B C 1
ATOM 6269 O O . ASP B 1 104 ? 35.344 27.828 6.637 1 22.22 104 ASP B O 1
ATOM 6273 N N . GLN B 1 105 ? 36.938 27.859 5.457 1 21.42 105 GLN B N 1
ATOM 6274 C CA . GLN B 1 105 ? 36.094 28.906 4.91 1 21.42 105 GLN B CA 1
ATOM 6275 C C . GLN B 1 105 ? 34.844 28.312 4.273 1 21.42 105 GLN B C 1
ATOM 6277 O O . GLN B 1 105 ? 34.906 27.609 3.268 1 21.42 105 GLN B O 1
ATOM 6282 N N . PHE B 1 106 ? 33.656 28.203 5.09 1 21.83 106 PHE B N 1
ATOM 6283 C CA . PHE B 1 106 ? 32.219 28.078 4.902 1 21.83 106 PHE B CA 1
ATOM 6284 C C . PHE B 1 106 ? 31.734 29.031 3.816 1 21.83 106 PHE B C 1
ATOM 6286 O O . PHE B 1 106 ? 31.625 30.234 4.043 1 21.83 106 PHE B O 1
ATOM 6293 N N . SER B 1 107 ? 32.25 29.141 2.701 1 24.75 107 SER B N 1
ATOM 6294 C CA . SER B 1 107 ? 31.641 30.062 1.762 1 24.75 107 SER B CA 1
ATOM 6295 C C . SER B 1 107 ? 30.125 30.078 1.907 1 24.75 107 SER B C 1
ATOM 6297 O O . SER B 1 107 ? 29.516 29.062 2.295 1 24.75 107 SER B O 1
ATOM 6299 N N . GLY B 1 108 ? 29.391 31.297 1.8 1 23.22 108 GLY B N 1
ATOM 6300 C CA . GLY B 1 108 ? 28.125 31.922 2.158 1 23.22 108 GLY B CA 1
ATOM 6301 C C . GLY B 1 108 ? 26.922 31.156 1.65 1 23.22 108 GLY B C 1
ATOM 6302 O O . GLY B 1 108 ? 27.047 30.297 0.782 1 23.22 108 GLY B O 1
ATOM 6303 N N . PRO B 1 109 ? 25.688 31.484 2.35 1 26.58 109 PRO B N 1
ATOM 6304 C CA . PRO B 1 109 ? 24.344 30.953 2.605 1 26.58 109 PRO B CA 1
ATOM 6305 C C . PRO B 1 109 ? 23.5 30.828 1.333 1 26.58 109 PRO B C 1
ATOM 6307 O O . PRO B 1 109 ? 22.281 30.75 1.402 1 26.58 109 PRO B O 1
ATOM 6310 N N . ASP B 1 110 ? 23.984 31.078 0.081 1 25.64 110 ASP B N 1
ATOM 6311 C CA . ASP B 1 110 ? 22.938 31.5 -0.836 1 25.64 110 ASP B CA 1
ATOM 6312 C C . ASP B 1 110 ? 21.734 30.547 -0.773 1 25.64 110 ASP B C 1
ATOM 6314 O O . ASP B 1 110 ? 20.641 30.953 -0.378 1 25.64 110 ASP B O 1
ATOM 6318 N N . ASP B 1 111 ? 21.25 30.078 -2.119 1 27.83 111 ASP B N 1
ATOM 6319 C CA . ASP B 1 111 ? 19.875 29.703 -2.445 1 27.83 111 ASP B CA 1
ATOM 6320 C C . ASP B 1 111 ? 19.484 28.391 -1.774 1 27.83 111 ASP B C 1
ATOM 6322 O O . ASP B 1 111 ? 19.938 27.312 -2.197 1 27.83 111 ASP B O 1
ATOM 6326 N N . SER B 1 112 ? 19.547 28.203 -0.532 1 28.81 112 SER B N 1
ATOM 6327 C CA . SER B 1 112 ? 19.094 27.219 0.443 1 28.81 112 SER B CA 1
ATOM 6328 C C . SER B 1 112 ? 17.766 26.594 0.004 1 28.81 112 SER B C 1
ATOM 6330 O O . SER B 1 112 ? 16.734 26.828 0.617 1 28.81 112 SER B O 1
ATOM 6332 N N . GLU B 1 113 ? 17.391 26.703 -1.325 1 31.28 113 GLU B N 1
ATOM 6333 C CA . GLU B 1 113 ? 16.203 25.922 -1.616 1 31.28 113 GLU B CA 1
ATOM 6334 C C . GLU B 1 113 ? 16.297 24.531 -0.988 1 31.28 113 GLU B C 1
ATOM 6336 O O . GLU B 1 113 ? 17.328 23.859 -1.09 1 31.28 113 GLU B O 1
ATOM 6341 N N . GLY B 1 114 ? 15.82 24.328 0.122 1 32.19 114 GLY B N 1
ATOM 6342 C CA . GLY B 1 114 ? 15.633 23.125 0.913 1 32.19 114 GLY B CA 1
ATOM 6343 C C . GLY B 1 114 ? 15.695 21.859 0.085 1 32.19 114 GLY B C 1
ATOM 6344 O O . GLY B 1 114 ? 15.117 21.797 -1.004 1 32.19 114 GLY B O 1
ATOM 6345 N N . GLU B 1 115 ? 16.828 21.234 -0.062 1 32.56 115 GLU B N 1
ATOM 6346 C CA . GLU B 1 115 ? 17.062 19.875 -0.556 1 32.56 115 GLU B CA 1
ATOM 6347 C C . GLU B 1 115 ? 15.828 19 -0.394 1 32.56 115 GLU B C 1
ATOM 6349 O O . GLU B 1 115 ? 15.492 18.594 0.719 1 32.56 115 GLU B O 1
ATOM 6354 N N . SER B 1 116 ? 14.688 19.297 -1.056 1 35.31 116 SER B N 1
ATOM 6355 C CA . SER B 1 116 ? 13.656 18.281 -1.213 1 35.31 116 SER B CA 1
ATOM 6356 C C . SER B 1 116 ? 14.273 16.875 -1.317 1 35.31 116 SER B C 1
ATOM 6358 O O . SER B 1 116 ? 15.148 16.641 -2.15 1 35.31 116 SER B O 1
ATOM 6360 N N . SER B 1 117 ? 14.562 16.25 -0.372 1 36.75 117 SER B N 1
ATOM 6361 C CA . SER B 1 117 ? 14.93 14.844 -0.354 1 36.75 117 SER B CA 1
ATOM 6362 C C . SER B 1 117 ? 14.359 14.109 -1.562 1 36.75 117 SER B C 1
ATOM 6364 O O . SER B 1 117 ? 13.344 14.516 -2.121 1 36.75 117 SER B O 1
ATOM 6366 N N . GLY B 1 118 ? 15.188 13.453 -2.375 1 38.09 118 GLY B N 1
ATOM 6367 C CA . GLY B 1 118 ? 15.109 12.555 -3.514 1 38.09 118 GLY B CA 1
ATOM 6368 C C . GLY B 1 118 ? 13.789 11.812 -3.602 1 38.09 118 GLY B C 1
ATOM 6369 O O . GLY B 1 118 ? 13.578 11.008 -4.508 1 38.09 118 GLY B O 1
ATOM 6370 N N . SER B 1 119 ? 13.125 11.719 -2.566 1 45.66 119 SER B N 1
ATOM 6371 C CA . SER B 1 119 ? 12 10.797 -2.619 1 45.66 119 SER B CA 1
ATOM 6372 C C . SER B 1 119 ? 10.773 11.461 -3.238 1 45.66 119 SER B C 1
ATOM 6374 O O . SER B 1 119 ? 9.695 10.852 -3.303 1 45.66 119 SER B O 1
ATOM 6376 N N . ASP B 1 120 ? 10.828 12.75 -3.557 1 51.5 120 ASP B N 1
ATOM 6377 C CA . ASP B 1 120 ? 9.531 13.305 -3.908 1 51.5 120 ASP B CA 1
ATOM 6378 C C . ASP B 1 120 ? 9.141 12.93 -5.336 1 51.5 120 ASP B C 1
ATOM 6380 O O . ASP B 1 120 ? 9.914 13.148 -6.273 1 51.5 120 ASP B O 1
ATOM 6384 N N . ILE B 1 121 ? 8.336 11.945 -5.609 1 54.78 121 ILE B N 1
ATOM 6385 C CA . ILE B 1 121 ? 7.719 11.578 -6.883 1 54.78 121 ILE B CA 1
ATOM 6386 C C . ILE B 1 121 ? 7.004 12.789 -7.473 1 54.78 121 ILE B C 1
ATOM 6388 O O . ILE B 1 121 ? 6.289 13.508 -6.762 1 54.78 121 ILE B O 1
ATOM 6392 N N . PRO B 1 122 ? 7.617 13.414 -8.547 1 52.22 122 PRO B N 1
ATOM 6393 C CA . PRO B 1 122 ? 6.75 14.43 -9.141 1 52.22 122 PRO B CA 1
ATOM 6394 C C . PRO B 1 122 ? 5.285 14 -9.203 1 52.22 122 PRO B C 1
ATOM 6396 O O . PRO B 1 122 ? 4.984 12.898 -9.672 1 52.22 122 PRO B O 1
ATOM 6399 N N . MET B 1 123 ? 4.5 14.461 -8.336 1 57.97 123 MET B N 1
ATOM 6400 C CA . MET B 1 123 ? 3.072 14.156 -8.336 1 57.97 123 MET B CA 1
ATOM 6401 C C . MET B 1 123 ? 2.434 14.562 -9.664 1 57.97 123 MET B C 1
ATOM 6403 O O . MET B 1 123 ? 2.473 15.734 -10.047 1 57.97 123 MET B O 1
ATOM 6407 N N . ALA B 1 124 ? 2.342 13.609 -10.555 1 54.31 124 ALA B N 1
ATOM 6408 C CA . ALA B 1 124 ? 1.551 13.969 -11.727 1 54.31 124 ALA B CA 1
ATOM 6409 C C . ALA B 1 124 ? 0.154 14.438 -11.328 1 54.31 124 ALA B C 1
ATOM 6411 O O . ALA B 1 124 ? -0.416 15.32 -11.961 1 54.31 124 ALA B O 1
ATOM 6412 N N . GLU B 1 125 ? -0.389 13.883 -10.156 1 64.31 125 GLU B N 1
ATOM 6413 C CA . GLU B 1 125 ? -1.755 14.273 -9.828 1 64.31 125 GLU B CA 1
ATOM 6414 C C . GLU B 1 125 ? -1.79 15.156 -8.578 1 64.31 125 GLU B C 1
ATOM 6416 O O . GLU B 1 125 ? -1.456 14.703 -7.484 1 64.31 125 GLU B O 1
ATOM 6421 N N . LYS B 1 126 ? -1.947 16.344 -8.961 1 80.56 126 LYS B N 1
ATOM 6422 C CA . LYS B 1 126 ? -2.127 17.344 -7.914 1 80.56 126 LYS B CA 1
ATOM 6423 C C . LYS B 1 126 ? -3.512 17.234 -7.285 1 80.56 126 LYS B C 1
ATOM 6425 O O . LYS B 1 126 ? -4.465 16.797 -7.93 1 80.56 126 LYS B O 1
ATOM 6430 N N . PRO B 1 127 ? -3.637 17.5 -6.012 1 83.56 127 PRO B N 1
ATOM 6431 C CA . PRO B 1 127 ? -4.949 17.391 -5.363 1 83.56 127 PRO B CA 1
ATOM 6432 C C . PRO B 1 127 ? -6.016 18.234 -6.062 1 83.56 127 PRO B C 1
ATOM 6434 O O . PRO B 1 127 ? -5.859 19.453 -6.191 1 83.56 127 PRO B O 1
ATOM 6437 N N . SER B 1 128 ? -7.02 17.625 -6.465 1 83.75 128 SER B N 1
ATOM 6438 C CA . SER B 1 128 ? -8.039 18.234 -7.309 1 83.75 128 SER B CA 1
ATOM 6439 C C . SER B 1 128 ? -8.711 19.406 -6.602 1 83.75 128 SER B C 1
ATOM 6441 O O . SER B 1 128 ? -9.031 20.422 -7.23 1 83.75 128 SER B O 1
ATOM 6443 N N . HIS B 1 129 ? -8.898 19.281 -5.316 1 87.19 129 HIS B N 1
ATOM 6444 C CA . HIS B 1 129 ? -9.578 20.344 -4.586 1 87.19 129 HIS B CA 1
ATOM 6445 C C . HIS B 1 129 ? -8.742 21.609 -4.543 1 87.19 129 HIS B C 1
ATOM 6447 O O . HIS B 1 129 ? -9.281 22.719 -4.59 1 87.19 129 HIS B O 1
ATOM 6453 N N . LEU B 1 130 ? -7.457 21.453 -4.484 1 89.88 130 LEU B N 1
ATOM 6454 C CA . LEU B 1 130 ? -6.574 22.609 -4.512 1 89.88 130 LEU B CA 1
ATOM 6455 C C . LEU B 1 130 ? -6.512 23.203 -5.91 1 89.88 130 LEU B C 1
ATOM 6457 O O . LEU B 1 130 ? -6.48 24.438 -6.066 1 89.88 130 LEU B O 1
ATOM 6461 N N . GLN B 1 131 ? -6.539 22.359 -6.875 1 88.62 131 GLN B N 1
ATOM 6462 C CA . GLN B 1 131 ? -6.555 22.844 -8.25 1 88.62 131 GLN B CA 1
ATOM 6463 C C . GLN B 1 131 ? -7.805 23.656 -8.539 1 88.62 131 GLN B C 1
ATOM 6465 O O . GLN B 1 131 ? -7.742 24.672 -9.234 1 88.62 131 GLN B O 1
ATOM 6470 N N . SER B 1 132 ? -8.891 23.219 -8.016 1 88.62 132 SER B N 1
ATOM 6471 C CA . SER B 1 132 ? -10.172 23.859 -8.266 1 88.62 132 SER B CA 1
ATOM 6472 C C . SER B 1 132 ? -10.203 25.281 -7.711 1 88.62 132 SER B C 1
ATOM 6474 O O . SER B 1 132 ? -11 26.109 -8.156 1 88.62 132 SER B O 1
ATOM 6476 N N . LEU B 1 133 ? -9.352 25.531 -6.746 1 91.5 133 LEU B N 1
ATOM 6477 C CA . LEU B 1 133 ? -9.273 26.875 -6.184 1 91.5 133 LEU B CA 1
ATOM 6478 C C . LEU B 1 133 ? -8.758 27.875 -7.219 1 91.5 133 LEU B C 1
ATOM 6480 O O . LEU B 1 133 ? -9.07 29.062 -7.148 1 91.5 133 LEU B O 1
ATOM 6484 N N . PHE B 1 134 ? -8.023 27.297 -8.227 1 90.56 134 PHE B N 1
ATOM 6485 C CA . PHE B 1 134 ? -7.379 28.188 -9.18 1 90.56 134 PHE B CA 1
ATOM 6486 C C . PHE B 1 134 ? -7.848 27.906 -10.594 1 90.56 134 PHE B C 1
ATOM 6488 O O . PHE B 1 134 ? -7.445 28.578 -11.539 1 90.56 134 PHE B O 1
ATOM 6495 N N . GLN B 1 135 ? -8.516 26.859 -10.672 1 87.06 135 GLN B N 1
ATOM 6496 C CA . GLN B 1 135 ? -9.148 26.5 -11.938 1 87.06 135 GLN B CA 1
ATOM 6497 C C . GLN B 1 135 ? -10.656 26.344 -11.773 1 87.06 135 GLN B C 1
ATOM 6499 O O . GLN B 1 135 ? -11.148 25.25 -11.492 1 87.06 135 GLN B O 1
ATOM 6504 N N . ASN B 1 136 ? -11.297 27.344 -11.984 1 84.62 136 ASN B N 1
ATOM 6505 C CA . ASN B 1 136 ? -12.75 27.422 -11.836 1 84.62 136 ASN B CA 1
ATOM 6506 C C . ASN B 1 136 ? -13.352 28.469 -12.781 1 84.62 136 ASN B C 1
ATOM 6508 O O . ASN B 1 136 ? -12.75 28.812 -13.797 1 84.62 136 ASN B O 1
ATOM 6512 N N . ASP B 1 137 ? -14.5 28.859 -12.539 1 78.19 137 ASP B N 1
ATOM 6513 C CA . ASP B 1 137 ? -15.203 29.734 -13.461 1 78.19 137 ASP B CA 1
ATOM 6514 C C . ASP B 1 137 ? -14.617 31.141 -13.422 1 78.19 137 ASP B C 1
ATOM 6516 O O . ASP B 1 137 ? -14.781 31.922 -14.367 1 78.19 137 ASP B O 1
ATOM 6520 N N . TRP B 1 138 ? -13.883 31.438 -12.375 1 83.31 138 TRP B N 1
ATOM 6521 C CA . TRP B 1 138 ? -13.398 32.781 -12.188 1 83.31 138 TRP B CA 1
ATOM 6522 C C . TRP B 1 138 ? -11.906 32.875 -12.484 1 83.31 138 TRP B C 1
ATOM 6524 O O . TRP B 1 138 ? -11.398 33.969 -12.828 1 83.31 138 TRP B O 1
ATOM 6534 N N . LEU B 1 139 ? -11.25 31.734 -12.273 1 88.12 139 LEU B N 1
ATOM 6535 C CA . LEU B 1 139 ? -9.797 31.703 -12.43 1 88.12 139 LEU B CA 1
ATOM 6536 C C . LEU B 1 139 ? -9.375 30.562 -13.344 1 88.12 139 LEU B C 1
ATOM 6538 O O . LEU B 1 139 ? -10.016 29.5 -13.359 1 88.12 139 LEU B O 1
ATOM 6542 N N . SER B 1 140 ? -8.406 30.797 -14.133 1 89.19 140 SER B N 1
ATOM 6543 C CA . SER B 1 140 ? -7.742 29.766 -14.922 1 89.19 140 SER B CA 1
ATOM 6544 C C . SER B 1 140 ? -6.262 29.672 -14.578 1 89.19 140 SER B C 1
ATOM 6546 O O . SER B 1 140 ? -5.602 30.703 -14.391 1 89.19 140 SER B O 1
ATOM 6548 N N . ALA B 1 141 ? -5.898 28.5 -14.375 1 87.81 141 ALA B N 1
ATOM 6549 C CA . ALA B 1 141 ? -4.504 28.281 -13.992 1 87.81 141 ALA B CA 1
ATOM 6550 C C . ALA B 1 141 ? -3.799 27.375 -14.984 1 87.81 141 ALA B C 1
ATOM 6552 O O . ALA B 1 141 ? -4.363 26.359 -15.414 1 87.81 141 ALA B O 1
ATOM 6553 N N . ASP B 1 142 ? -2.627 27.797 -15.422 1 80.44 142 ASP B N 1
ATOM 6554 C CA . ASP B 1 142 ? -1.768 26.953 -16.25 1 80.44 142 ASP B CA 1
ATOM 6555 C C . ASP B 1 142 ? -0.515 26.531 -15.492 1 80.44 142 ASP B C 1
ATOM 6557 O O . ASP B 1 142 ? 0.097 27.344 -14.789 1 80.44 142 ASP B O 1
ATOM 6561 N N . PRO B 1 143 ? -0.401 25.312 -15.5 1 73.12 143 PRO B N 1
ATOM 6562 C CA . PRO B 1 143 ? 0.834 24.891 -14.844 1 73.12 143 PRO B CA 1
ATOM 6563 C C . PRO B 1 143 ? 2.084 25.484 -15.484 1 73.12 143 PRO B C 1
ATOM 6565 O O . PRO B 1 143 ? 2.127 25.688 -16.703 1 73.12 143 PRO B O 1
ATOM 6568 N N . CYS B 1 144 ? 2.896 26.141 -14.586 1 63.12 144 CYS B N 1
ATOM 6569 C CA . CYS B 1 144 ? 4.137 26.703 -15.109 1 63.12 144 CYS B CA 1
ATOM 6570 C C . CYS B 1 144 ? 5.078 25.594 -15.586 1 63.12 144 CYS B C 1
ATOM 6572 O O . CYS B 1 144 ? 5.102 24.5 -15.008 1 63.12 144 CYS B O 1
ATOM 6574 N N . GLN B 1 145 ? 5.527 25.734 -16.688 1 54.22 145 GLN B N 1
ATOM 6575 C CA . GLN B 1 145 ? 6.496 24.844 -17.297 1 54.22 145 GLN B CA 1
ATOM 6576 C C . GLN B 1 145 ? 7.645 24.531 -16.344 1 54.22 145 GLN B C 1
ATOM 6578 O O . GLN B 1 145 ? 8.562 23.781 -16.672 1 54.22 145 GLN B O 1
ATOM 6583 N N . HIS B 1 146 ? 7.809 25.281 -15.297 1 50.56 146 HIS B N 1
ATOM 6584 C CA . HIS B 1 146 ? 8.977 25.172 -14.43 1 50.56 146 HIS B CA 1
ATOM 6585 C C . HIS B 1 146 ? 9.102 23.781 -13.836 1 50.56 146 HIS B C 1
ATOM 6587 O O . HIS B 1 146 ? 10 23.516 -13.031 1 50.56 146 HIS B O 1
ATOM 6593 N N . GLU B 1 147 ? 8.094 23 -14.195 1 54.75 147 GLU B N 1
ATOM 6594 C CA . GLU B 1 147 ? 8.312 21.562 -14.227 1 54.75 147 GLU B CA 1
ATOM 6595 C C . GLU B 1 147 ? 9.703 21.219 -14.75 1 54.75 147 GLU B C 1
ATOM 6597 O O . GLU B 1 147 ? 10.219 20.125 -14.5 1 54.75 147 GLU B O 1
ATOM 6602 N N . HIS B 1 148 ? 10.305 22.438 -15.188 1 53.97 148 HIS B N 1
ATOM 6603 C CA . HIS B 1 148 ? 11.625 22.234 -15.766 1 53.97 148 HIS B CA 1
ATOM 6604 C C . HIS B 1 148 ? 12.688 22.062 -14.688 1 53.97 148 HIS B C 1
ATOM 6606 O O . HIS B 1 148 ? 13.578 21.234 -14.812 1 53.97 148 HIS B O 1
ATOM 6612 N N . GLN B 1 149 ? 12.578 22.922 -13.555 1 57.62 149 GLN B N 1
ATOM 6613 C CA . GLN B 1 149 ? 13.594 22.781 -12.516 1 57.62 149 GLN B CA 1
ATOM 6614 C C . GLN B 1 149 ? 13.477 21.438 -11.812 1 57.62 149 GLN B C 1
ATOM 6616 O O . GLN B 1 149 ? 14.484 20.797 -11.516 1 57.62 149 GLN B O 1
ATOM 6621 N N . ALA B 1 150 ? 12.258 21.188 -11.508 1 62.66 150 ALA B N 1
ATOM 6622 C CA . ALA B 1 150 ? 12.055 19.859 -10.906 1 62.66 150 ALA B CA 1
ATOM 6623 C C . ALA B 1 150 ? 12.523 18.75 -11.844 1 62.66 150 ALA B C 1
ATOM 6625 O O . ALA B 1 150 ? 13.125 17.766 -11.406 1 62.66 150 ALA B O 1
ATOM 6626 N N . GLU B 1 151 ? 12.336 19.078 -13.023 1 66.56 151 GLU B N 1
ATOM 6627 C CA . GLU B 1 151 ? 12.773 18.109 -14.023 1 66.56 151 GLU B CA 1
ATOM 6628 C C . GLU B 1 151 ? 14.289 18.062 -14.117 1 66.56 151 GLU B C 1
ATOM 6630 O O . GLU B 1 151 ? 14.867 16.984 -14.281 1 66.56 151 GLU B O 1
ATOM 6635 N N . GLN B 1 152 ? 14.859 19.188 -13.914 1 68.69 152 GLN B N 1
ATOM 6636 C CA . GLN B 1 152 ? 16.312 19.234 -13.969 1 68.69 152 GLN B CA 1
ATOM 6637 C C . GLN B 1 152 ? 16.938 18.531 -12.766 1 68.69 152 GLN B C 1
ATOM 6639 O O . GLN B 1 152 ? 17.938 17.812 -12.906 1 68.69 152 GLN B O 1
ATOM 6644 N N . ARG B 1 153 ? 16.344 18.734 -11.719 1 68.19 153 ARG B N 1
ATOM 6645 C CA . ARG B 1 153 ? 16.828 18.047 -10.523 1 68.19 153 ARG B CA 1
ATOM 6646 C C . ARG B 1 153 ? 16.672 16.547 -10.664 1 68.19 153 ARG B C 1
ATOM 6648 O O . ARG B 1 153 ? 17.562 15.781 -10.258 1 68.19 153 ARG B O 1
ATOM 6655 N N . MET B 1 154 ? 15.641 16.188 -11.195 1 72.88 154 MET B N 1
ATOM 6656 C CA . MET B 1 154 ? 15.398 14.766 -11.406 1 72.88 154 MET B CA 1
ATOM 6657 C C . MET B 1 154 ? 16.406 14.18 -12.391 1 72.88 154 MET B C 1
ATOM 6659 O O . MET B 1 154 ? 16.922 13.078 -12.18 1 72.88 154 MET B O 1
ATOM 6663 N N . ASP B 1 155 ? 16.641 14.992 -13.312 1 75.25 155 ASP B N 1
ATOM 6664 C CA . ASP B 1 155 ? 17.594 14.539 -14.312 1 75.25 155 ASP B CA 1
ATOM 6665 C C . ASP B 1 155 ? 18.984 14.367 -13.703 1 75.25 155 ASP B C 1
ATOM 6667 O O . ASP B 1 155 ? 19.703 13.414 -14.031 1 75.25 155 ASP B O 1
ATOM 6671 N N . LYS B 1 156 ? 19.281 15.281 -12.852 1 76.38 156 LYS B N 1
ATOM 6672 C CA . LYS B 1 156 ? 20.578 15.195 -12.203 1 76.38 156 LYS B CA 1
ATOM 6673 C C . LYS B 1 156 ? 20.656 13.977 -11.281 1 76.38 156 LYS B C 1
ATOM 6675 O O . LYS B 1 156 ? 21.672 13.273 -11.258 1 76.38 156 LYS B O 1
ATOM 6680 N N . MET B 1 157 ? 19.641 13.766 -10.57 1 77.06 157 MET B N 1
ATOM 6681 C CA . MET B 1 157 ? 19.594 12.617 -9.68 1 77.06 157 MET B CA 1
ATOM 6682 C C . MET B 1 157 ? 19.672 11.312 -10.469 1 77.06 157 MET B C 1
ATOM 6684 O O . MET B 1 157 ? 20.391 10.391 -10.078 1 77.06 157 MET B O 1
ATOM 6688 N N . PHE B 1 158 ? 19.031 11.312 -11.547 1 81.12 158 PHE B N 1
ATOM 6689 C CA . PHE B 1 158 ? 19.016 10.117 -12.375 1 81.12 158 PHE B CA 1
ATOM 6690 C C . PHE B 1 158 ? 20.391 9.891 -13.008 1 81.12 158 PHE B C 1
ATOM 6692 O O . PHE B 1 158 ? 20.828 8.75 -13.156 1 81.12 158 PHE B O 1
ATOM 6699 N N . ALA B 1 159 ? 20.922 10.992 -13.336 1 84.19 159 ALA B N 1
ATOM 6700 C CA . ALA B 1 159 ? 22.266 10.891 -13.906 1 84.19 159 ALA B CA 1
ATOM 6701 C C . ALA B 1 159 ? 23.25 10.32 -12.898 1 84.19 159 ALA B C 1
ATOM 6703 O O . ALA B 1 159 ? 24.062 9.461 -13.234 1 84.19 159 ALA B O 1
ATOM 6704 N N . GLN B 1 160 ? 23.156 10.766 -11.711 1 84.94 160 GLN B N 1
ATOM 6705 C CA . GLN B 1 160 ? 24.031 10.281 -10.664 1 84.94 160 GLN B CA 1
ATOM 6706 C C . GLN B 1 160 ? 23.781 8.805 -10.359 1 84.94 160 GLN B C 1
ATOM 6708 O O . GLN B 1 160 ? 24.719 8.023 -10.188 1 84.94 160 GLN B O 1
ATOM 6713 N N . LEU B 1 161 ? 22.578 8.477 -10.266 1 86.88 161 LEU B N 1
ATOM 6714 C CA . LEU B 1 161 ? 22.203 7.086 -10.031 1 86.88 161 LEU B CA 1
ATOM 6715 C C . LEU B 1 161 ? 22.703 6.188 -11.156 1 86.88 161 LEU B C 1
ATOM 6717 O O . LEU B 1 161 ? 23.172 5.074 -10.914 1 86.88 161 LEU B O 1
ATOM 6721 N N . SER B 1 162 ? 22.641 6.711 -12.336 1 90.19 162 SER B N 1
ATOM 6722 C CA . SER B 1 162 ? 23.078 5.941 -13.5 1 90.19 162 SER B CA 1
ATOM 6723 C C . SER B 1 162 ? 24.578 5.664 -13.461 1 90.19 162 SER B C 1
ATOM 6725 O O . SER B 1 162 ? 25.016 4.57 -13.812 1 90.19 162 SER B O 1
ATOM 6727 N N . ILE B 1 163 ? 25.266 6.605 -13.047 1 90.44 163 ILE B N 1
ATOM 6728 C CA . ILE B 1 163 ? 26.719 6.457 -12.977 1 90.44 163 ILE B CA 1
ATOM 6729 C C . ILE B 1 163 ? 27.078 5.395 -11.938 1 90.44 163 ILE B C 1
ATOM 6731 O O . ILE B 1 163 ? 28 4.605 -12.148 1 90.44 163 ILE B O 1
ATOM 6735 N N . GLU B 1 164 ? 26.344 5.289 -10.922 1 90.69 164 GLU B N 1
ATOM 6736 C CA . GLU B 1 164 ? 26.641 4.383 -9.812 1 90.69 164 GLU B CA 1
ATOM 6737 C C . GLU B 1 164 ? 26.109 2.98 -10.086 1 90.69 164 GLU B C 1
ATOM 6739 O O . GLU B 1 164 ? 26.781 1.987 -9.781 1 90.69 164 GLU B O 1
ATOM 6744 N N . VAL B 1 165 ? 25 2.873 -10.633 1 94.94 165 VAL B N 1
ATOM 6745 C CA . VAL B 1 165 ? 24.266 1.614 -10.672 1 94.94 165 VAL B CA 1
ATOM 6746 C C . VAL B 1 165 ? 24.547 0.896 -11.992 1 94.94 165 VAL B C 1
ATOM 6748 O O . VAL B 1 165 ? 24.562 -0.335 -12.047 1 94.94 165 VAL B O 1
ATOM 6751 N N . ARG B 1 166 ? 24.766 1.586 -13.07 1 95.81 166 ARG B N 1
ATOM 6752 C CA . ARG B 1 166 ? 24.906 1.006 -14.398 1 95.81 166 ARG B CA 1
ATOM 6753 C C . ARG B 1 166 ? 26.016 -0.036 -14.43 1 95.81 166 ARG B C 1
ATOM 6755 O O . ARG B 1 166 ? 25.797 -1.172 -14.859 1 95.81 166 ARG B O 1
ATOM 6762 N N . PRO B 1 167 ? 27.172 0.29 -13.867 1 95.06 167 PRO B N 1
ATOM 6763 C CA . PRO B 1 167 ? 28.234 -0.724 -13.898 1 95.06 167 PRO B CA 1
ATOM 6764 C C . PRO B 1 167 ? 27.875 -1.973 -13.094 1 95.06 167 PRO B C 1
ATOM 6766 O O . PRO B 1 167 ? 28.25 -3.084 -13.477 1 95.06 167 PRO B O 1
ATOM 6769 N N . LYS B 1 168 ? 27.25 -1.803 -11.961 1 96.38 168 LYS B N 1
ATOM 6770 C CA . LYS B 1 168 ? 26.844 -2.945 -11.156 1 96.38 168 LYS B CA 1
ATOM 6771 C C . LYS B 1 168 ? 25.891 -3.855 -11.93 1 96.38 168 LYS B C 1
ATOM 6773 O O . LYS B 1 168 ? 26.016 -5.082 -11.867 1 96.38 168 LYS B O 1
ATOM 6778 N N . LEU B 1 169 ? 25.016 -3.238 -12.656 1 97.69 169 LEU B N 1
ATOM 6779 C CA . LEU B 1 169 ? 24.062 -4 -13.453 1 97.69 169 LEU B CA 1
ATOM 6780 C C . LEU B 1 169 ? 24.75 -4.672 -14.633 1 97.69 169 LEU B C 1
ATOM 6782 O O . LEU B 1 169 ? 24.484 -5.836 -14.938 1 97.69 169 LEU B O 1
ATOM 6786 N N . GLN B 1 170 ? 25.609 -3.943 -15.281 1 96.94 170 GLN B N 1
ATOM 6787 C CA . GLN B 1 170 ? 26.281 -4.473 -16.469 1 96.94 170 GLN B CA 1
ATOM 6788 C C . GLN B 1 170 ? 27.203 -5.629 -16.094 1 96.94 170 GLN B C 1
ATOM 6790 O O . GLN B 1 170 ? 27.391 -6.555 -16.891 1 96.94 170 GLN B O 1
ATOM 6795 N N . ASN B 1 171 ? 27.688 -5.602 -14.883 1 96.06 171 ASN B N 1
ATOM 6796 C CA . ASN B 1 171 ? 28.516 -6.691 -14.406 1 96.06 171 ASN B CA 1
ATOM 6797 C C . ASN B 1 171 ? 27.719 -7.98 -14.234 1 96.06 171 ASN B C 1
ATOM 6799 O O . ASN B 1 171 ? 28.297 -9.07 -14.156 1 96.06 171 ASN B O 1
ATOM 6803 N N . MET B 1 172 ? 26.438 -7.859 -14.195 1 96.88 172 MET B N 1
ATOM 6804 C CA . MET B 1 172 ? 25.594 -9.031 -14.023 1 96.88 172 MET B CA 1
ATOM 6805 C C . MET B 1 172 ? 25.234 -9.656 -15.367 1 96.88 172 MET B C 1
ATOM 6807 O O . MET B 1 172 ? 24.672 -10.75 -15.422 1 96.88 172 MET B O 1
ATOM 6811 N N . ILE B 1 173 ? 25.594 -9.023 -16.5 1 97.44 173 ILE B N 1
ATOM 6812 C CA . ILE B 1 173 ? 25.266 -9.547 -17.812 1 97.44 173 ILE B CA 1
ATOM 6813 C C . ILE B 1 173 ? 26.094 -10.789 -18.109 1 97.44 173 ILE B C 1
ATOM 6815 O O . ILE B 1 173 ? 27.328 -10.727 -18.125 1 97.44 173 ILE B O 1
ATOM 6819 N N . PRO B 1 174 ? 25.422 -11.859 -18.312 1 96.25 174 PRO B N 1
ATOM 6820 C CA . PRO B 1 174 ? 26.172 -13.062 -18.688 1 96.25 174 PRO B CA 1
ATOM 6821 C C . PRO B 1 174 ? 26.812 -12.953 -20.078 1 96.25 174 PRO B C 1
ATOM 6823 O O . PRO B 1 174 ? 26.453 -12.055 -20.844 1 96.25 174 PRO B O 1
ATOM 6826 N N . PRO B 1 175 ? 27.75 -13.867 -20.375 1 95.75 175 PRO B N 1
ATOM 6827 C CA . PRO B 1 175 ? 28.312 -13.891 -21.719 1 95.75 175 PRO B CA 1
ATOM 6828 C C . PRO B 1 175 ? 27.266 -14.133 -22.797 1 95.75 175 PRO B C 1
ATOM 6830 O O . PRO B 1 175 ? 26.234 -14.742 -22.531 1 95.75 175 PRO B O 1
ATOM 6833 N N . LYS B 1 176 ? 27.562 -13.68 -24 1 95.44 176 LYS B N 1
ATOM 6834 C CA . LYS B 1 176 ? 26.609 -13.703 -25.094 1 95.44 176 LYS B CA 1
ATOM 6835 C C . LYS B 1 176 ? 26.125 -15.117 -25.391 1 95.44 176 LYS B C 1
ATOM 6837 O O . LYS B 1 176 ? 24.953 -15.336 -25.703 1 95.44 176 LYS B O 1
ATOM 6842 N N . ASP B 1 177 ? 27 -16.078 -25.281 1 93.88 177 ASP B N 1
ATOM 6843 C CA . ASP B 1 177 ? 26.641 -17.469 -25.547 1 93.88 177 ASP B CA 1
ATOM 6844 C C . ASP B 1 177 ? 25.609 -17.969 -24.547 1 93.88 177 ASP B C 1
ATOM 6846 O O . ASP B 1 177 ? 24.719 -18.734 -24.906 1 93.88 177 ASP B O 1
ATOM 6850 N N . GLU B 1 178 ? 25.812 -17.562 -23.344 1 93.62 178 GLU B N 1
ATOM 6851 C CA . GLU B 1 178 ? 24.844 -17.953 -22.312 1 93.62 178 GLU B CA 1
ATOM 6852 C C . GLU B 1 178 ? 23.5 -17.281 -22.531 1 93.62 178 GLU B C 1
ATOM 6854 O O . GLU B 1 178 ? 22.453 -17.906 -22.328 1 93.62 178 GLU B O 1
ATOM 6859 N N . VAL B 1 179 ? 23.5 -16 -22.922 1 95.81 179 VAL B N 1
ATOM 6860 C CA . VAL B 1 179 ? 22.266 -15.297 -23.234 1 95.81 179 VAL B CA 1
ATOM 6861 C C . VAL B 1 179 ? 21.562 -15.992 -24.391 1 95.81 179 VAL B C 1
ATOM 6863 O O . VAL B 1 179 ? 20.328 -16.141 -24.391 1 95.81 179 VAL B O 1
ATOM 6866 N N . ALA B 1 180 ? 22.312 -16.422 -25.344 1 94.31 180 ALA B N 1
ATOM 6867 C CA . ALA B 1 180 ? 21.766 -17.141 -26.5 1 94.31 180 ALA B CA 1
ATOM 6868 C C . ALA B 1 180 ? 21.141 -18.469 -26.062 1 94.31 180 ALA B C 1
ATOM 6870 O O . ALA B 1 180 ? 20.094 -18.859 -26.562 1 94.31 180 ALA B O 1
ATOM 6871 N N . ASP B 1 181 ? 21.812 -19.125 -25.203 1 91.12 181 ASP B N 1
ATOM 6872 C CA . ASP B 1 181 ? 21.297 -20.391 -24.688 1 91.12 181 ASP B CA 1
ATOM 6873 C C . ASP B 1 181 ? 19.984 -20.172 -23.938 1 91.12 181 ASP B C 1
ATOM 6875 O O . ASP B 1 181 ? 19.047 -20.953 -24.094 1 91.12 181 ASP B O 1
ATOM 6879 N N . ILE B 1 182 ? 19.906 -19.156 -23.094 1 92.25 182 ILE B N 1
ATOM 6880 C CA . ILE B 1 182 ? 18.719 -18.828 -22.328 1 92.25 182 ILE B CA 1
ATOM 6881 C C . ILE B 1 182 ? 17.578 -18.484 -23.281 1 92.25 182 ILE B C 1
ATOM 6883 O O . ILE B 1 182 ? 16.469 -19.016 -23.156 1 92.25 182 ILE B O 1
ATOM 6887 N N . ALA B 1 183 ? 17.875 -17.625 -24.219 1 91.62 183 ALA B N 1
ATOM 6888 C CA . ALA B 1 183 ? 16.859 -17.172 -25.172 1 91.62 183 ALA B CA 1
ATOM 6889 C C . ALA B 1 183 ? 16.375 -18.328 -26.031 1 91.62 183 ALA B C 1
ATOM 6891 O O . ALA B 1 183 ? 15.188 -18.406 -26.375 1 91.62 183 ALA B O 1
ATOM 6892 N N . GLY B 1 184 ? 17.25 -19.219 -26.344 1 86.19 184 GLY B N 1
ATOM 6893 C CA . GLY B 1 184 ? 16.922 -20.312 -27.25 1 86.19 184 GLY B CA 1
ATOM 6894 C C . GLY B 1 184 ? 16.156 -21.422 -26.578 1 86.19 184 GLY B C 1
ATOM 6895 O O . GLY B 1 184 ? 15.414 -22.156 -27.25 1 86.19 184 GLY B O 1
ATOM 6896 N N . SER B 1 185 ? 16.281 -21.609 -25.328 1 78.69 185 SER B N 1
ATOM 6897 C CA . SER B 1 185 ? 15.672 -22.719 -24.625 1 78.69 185 SER B CA 1
ATOM 6898 C C . SER B 1 185 ? 14.367 -22.297 -23.953 1 78.69 185 SER B C 1
ATOM 6900 O O . SER B 1 185 ? 13.656 -23.141 -23.391 1 78.69 185 SER B O 1
ATOM 6902 N N . ALA B 1 186 ? 14.047 -21.094 -24.172 1 80.62 186 ALA B N 1
ATOM 6903 C CA . ALA B 1 186 ? 12.953 -20.578 -23.344 1 80.62 186 ALA B CA 1
ATOM 6904 C C . ALA B 1 186 ? 11.602 -20.797 -24.016 1 80.62 186 ALA B C 1
ATOM 6906 O O . ALA B 1 186 ? 11.508 -20.797 -25.25 1 80.62 186 ALA B O 1
ATOM 6907 N N . TYR B 1 187 ? 10.688 -21.141 -23.266 1 82.94 187 TYR B N 1
ATOM 6908 C CA . TYR B 1 187 ? 9.281 -21.078 -23.656 1 82.94 187 TYR B CA 1
ATOM 6909 C C . TYR B 1 187 ? 8.891 -19.672 -24.062 1 82.94 187 TYR B C 1
ATOM 6911 O O . TYR B 1 187 ? 9.492 -18.688 -23.625 1 82.94 187 TYR B O 1
ATOM 6919 N N . ASP B 1 188 ? 7.957 -19.578 -25 1 84.62 188 ASP B N 1
ATOM 6920 C CA . ASP B 1 188 ? 7.512 -18.266 -25.469 1 84.62 188 ASP B CA 1
ATOM 6921 C C . ASP B 1 188 ? 6.562 -17.609 -24.469 1 84.62 188 ASP B C 1
ATOM 6923 O O . ASP B 1 188 ? 5.441 -17.234 -24.812 1 84.62 188 ASP B O 1
ATOM 6927 N N . TRP B 1 189 ? 7.098 -17.328 -23.328 1 88.94 189 TRP B N 1
ATOM 6928 C CA . TRP B 1 189 ? 6.277 -16.812 -22.234 1 88.94 189 TRP B CA 1
ATOM 6929 C C . TRP B 1 189 ? 5.961 -15.336 -22.438 1 88.94 189 TRP B C 1
ATOM 6931 O O . TRP B 1 189 ? 4.934 -14.844 -21.969 1 88.94 189 TRP B O 1
ATOM 6941 N N . LEU B 1 190 ? 6.75 -14.594 -23.172 1 91 190 LEU B N 1
ATOM 6942 C CA . LEU B 1 190 ? 6.535 -13.172 -23.422 1 91 190 LEU B CA 1
ATOM 6943 C C . LEU B 1 190 ? 5.277 -12.953 -24.25 1 91 190 LEU B C 1
ATOM 6945 O O . LEU B 1 190 ? 4.523 -12.008 -24 1 91 190 LEU B O 1
ATOM 6949 N N . THR B 1 191 ? 5.094 -13.844 -25.188 1 88.62 191 THR B N 1
ATOM 6950 C CA . THR B 1 191 ? 3.879 -13.758 -26 1 88.62 191 THR B CA 1
ATOM 6951 C C . THR B 1 191 ? 2.641 -13.969 -25.125 1 88.62 191 THR B C 1
ATOM 6953 O O . THR B 1 191 ? 1.642 -13.258 -25.281 1 88.62 191 THR B O 1
ATOM 6956 N N . VAL B 1 192 ? 2.744 -14.922 -24.281 1 90.12 192 VAL B N 1
ATOM 6957 C CA . VAL B 1 192 ? 1.649 -15.195 -23.359 1 90.12 192 VAL B CA 1
ATOM 6958 C C . VAL B 1 192 ? 1.423 -13.984 -22.453 1 90.12 192 VAL B C 1
ATOM 6960 O O . VAL B 1 192 ? 0.281 -13.57 -22.234 1 90.12 192 VAL B O 1
ATOM 6963 N N . LEU B 1 193 ? 2.486 -13.398 -22.016 1 92.25 193 LEU B N 1
ATOM 6964 C CA . LEU B 1 193 ? 2.395 -12.25 -21.109 1 92.25 193 LEU B CA 1
ATOM 6965 C C . LEU B 1 193 ? 1.754 -11.062 -21.828 1 92.25 193 LEU B C 1
ATOM 6967 O O . LEU B 1 193 ? 0.95 -10.344 -21.234 1 92.25 193 LEU B O 1
ATOM 6971 N N . HIS B 1 194 ? 2.082 -10.875 -23.031 1 91.81 194 HIS B N 1
ATOM 6972 C CA . HIS B 1 194 ? 1.519 -9.773 -23.812 1 91.81 194 HIS B CA 1
ATOM 6973 C C . HIS B 1 194 ? 0.011 -9.938 -23.984 1 91.81 194 HIS B C 1
ATOM 6975 O O . HIS B 1 194 ? -0.72 -8.945 -24.031 1 91.81 194 HIS B O 1
ATOM 6981 N N . ALA B 1 195 ? -0.342 -11.148 -24.047 1 91.31 195 ALA B N 1
ATOM 6982 C CA . ALA B 1 195 ? -1.761 -11.43 -24.266 1 91.31 195 ALA B CA 1
ATOM 6983 C C . ALA B 1 195 ? -2.553 -11.242 -22.969 1 91.31 195 ALA B C 1
ATOM 6985 O O . ALA B 1 195 ? -3.705 -10.805 -23 1 91.31 195 ALA B O 1
ATOM 6986 N N . LEU B 1 196 ? -1.97 -11.508 -21.844 1 93.38 196 LEU B N 1
ATOM 6987 C CA . LEU B 1 196 ? -2.693 -11.547 -20.578 1 93.38 196 LEU B CA 1
ATOM 6988 C C . LEU B 1 196 ? -2.523 -10.234 -19.828 1 93.38 196 LEU B C 1
ATOM 6990 O O . LEU B 1 196 ? -3.49 -9.703 -19.266 1 93.38 196 LEU B O 1
ATOM 6994 N N . PHE B 1 197 ? -1.264 -9.789 -19.797 1 93 197 PHE B N 1
ATOM 6995 C CA . PHE B 1 197 ? -0.919 -8.594 -19.031 1 93 197 PHE B CA 1
ATOM 6996 C C . PHE B 1 197 ? -0.042 -7.656 -19.859 1 93 197 PHE B C 1
ATOM 6998 O O . PHE B 1 197 ? 1.108 -7.402 -19.5 1 93 197 PHE B O 1
ATOM 7005 N N . PRO B 1 198 ? -0.654 -7.105 -20.812 1 91.06 198 PRO B N 1
ATOM 7006 C CA . PRO B 1 198 ? 0.177 -6.234 -21.656 1 91.06 198 PRO B CA 1
ATOM 7007 C C . PRO B 1 198 ? 0.774 -5.066 -20.875 1 91.06 198 PRO B C 1
ATOM 7009 O O . PRO B 1 198 ? 0.112 -4.496 -20 1 91.06 198 PRO B O 1
ATOM 7012 N N . GLN B 1 199 ? 2.008 -4.816 -21.078 1 90.12 199 GLN B N 1
ATOM 7013 C CA . GLN B 1 199 ? 2.732 -3.688 -20.5 1 90.12 199 GLN B CA 1
ATOM 7014 C C . GLN B 1 199 ? 3.562 -2.973 -21.562 1 90.12 199 GLN B C 1
ATOM 7016 O O . GLN B 1 199 ? 4.078 -3.605 -22.484 1 90.12 199 GLN B O 1
ATOM 7021 N N . PRO B 1 200 ? 3.641 -1.701 -21.344 1 90.44 200 PRO B N 1
ATOM 7022 C CA . PRO B 1 200 ? 4.414 -0.954 -22.344 1 90.44 200 PRO B CA 1
ATOM 7023 C C . PRO B 1 200 ? 5.91 -1.239 -22.266 1 90.44 200 PRO B C 1
ATOM 7025 O O . PRO B 1 200 ? 6.43 -1.535 -21.188 1 90.44 200 PRO B O 1
ATOM 7028 N N . LEU B 1 201 ? 6.605 -1.212 -23.406 1 82.88 201 LEU B N 1
ATOM 7029 C CA . LEU B 1 201 ? 8.062 -1.185 -23.547 1 82.88 201 LEU B CA 1
ATOM 7030 C C . LEU B 1 201 ? 8.672 -2.516 -23.109 1 82.88 201 LEU B C 1
ATOM 7032 O O . LEU B 1 201 ? 9.852 -2.576 -22.75 1 82.88 201 LEU B O 1
ATOM 7036 N N . MET B 1 202 ? 7.859 -3.52 -23.062 1 88.06 202 MET B N 1
ATOM 7037 C CA . MET B 1 202 ? 8.352 -4.863 -22.797 1 88.06 202 MET B CA 1
ATOM 7038 C C . MET B 1 202 ? 8.906 -5.512 -24.062 1 88.06 202 MET B C 1
ATOM 7040 O O . MET B 1 202 ? 8.469 -5.188 -25.172 1 88.06 202 MET B O 1
ATOM 7044 N N . LEU B 1 203 ? 9.812 -6.355 -23.859 1 90.62 203 LEU B N 1
ATOM 7045 C CA . LEU B 1 203 ? 10.289 -7.148 -24.984 1 90.62 203 LEU B CA 1
ATOM 7046 C C . LEU B 1 203 ? 9.172 -8.023 -25.547 1 90.62 203 LEU B C 1
ATOM 7048 O O . LEU B 1 203 ? 8.32 -8.508 -24.797 1 90.62 203 LEU B O 1
ATOM 7052 N N . ASN B 1 204 ? 9.234 -8.273 -26.781 1 85.12 204 ASN B N 1
ATOM 7053 C CA . ASN B 1 204 ? 8.148 -9 -27.422 1 85.12 204 ASN B CA 1
ATOM 7054 C C . ASN B 1 204 ? 8.445 -10.5 -27.484 1 85.12 204 ASN B C 1
ATOM 7056 O O . ASN B 1 204 ? 7.52 -11.312 -27.594 1 85.12 204 ASN B O 1
ATOM 7060 N N . SER B 1 205 ? 9.695 -10.758 -27.562 1 86.5 205 SER B N 1
ATOM 7061 C CA . SER B 1 205 ? 10.078 -12.156 -27.703 1 86.5 205 SER B CA 1
ATOM 7062 C C . SER B 1 205 ? 11.43 -12.422 -27.047 1 86.5 205 SER B C 1
ATOM 7064 O O . SER B 1 205 ? 12.211 -11.5 -26.828 1 86.5 205 SER B O 1
ATOM 7066 N N . PRO B 1 206 ? 11.641 -13.656 -26.75 1 83.19 206 PRO B N 1
ATOM 7067 C CA . PRO B 1 206 ? 12.961 -13.992 -26.203 1 83.19 206 PRO B CA 1
ATOM 7068 C C . PRO B 1 206 ? 14.094 -13.695 -27.188 1 83.19 206 PRO B C 1
ATOM 7070 O O . PRO B 1 206 ? 15.211 -13.391 -26.766 1 83.19 206 PRO B O 1
ATOM 7073 N N . GLN B 1 207 ? 13.812 -13.695 -28.469 1 87.19 207 GLN B N 1
ATOM 7074 C CA . GLN B 1 207 ? 14.82 -13.383 -29.484 1 87.19 207 GLN B CA 1
ATOM 7075 C C . GLN B 1 207 ? 15.281 -11.93 -29.359 1 87.19 207 GLN B C 1
ATOM 7077 O O . GLN B 1 207 ? 16.438 -11.617 -29.656 1 87.19 207 GLN B O 1
ATOM 7082 N N . GLU B 1 208 ? 14.383 -11.18 -28.906 1 91.62 208 GLU B N 1
ATOM 7083 C CA . GLU B 1 208 ? 14.727 -9.766 -28.734 1 91.62 208 GLU B CA 1
ATOM 7084 C C . GLU B 1 208 ? 15.734 -9.578 -27.609 1 91.62 208 GLU B C 1
ATOM 7086 O O . GLU B 1 208 ? 16.453 -8.578 -27.562 1 91.62 208 GLU B O 1
ATOM 7091 N N . LEU B 1 209 ? 15.805 -10.555 -26.672 1 91.12 209 LEU B N 1
ATOM 7092 C CA . LEU B 1 209 ? 16.812 -10.523 -25.625 1 91.12 209 LEU B CA 1
ATOM 7093 C C . LEU B 1 209 ? 18.219 -10.562 -26.219 1 91.12 209 LEU B C 1
ATOM 7095 O O . LEU B 1 209 ? 19.094 -9.789 -25.812 1 91.12 209 LEU B O 1
ATOM 7099 N N . LEU B 1 210 ? 18.328 -11.461 -27.172 1 92.62 210 LEU B N 1
ATOM 7100 C CA . LEU B 1 210 ? 19.641 -11.625 -27.797 1 92.62 210 LEU B CA 1
ATOM 7101 C C . LEU B 1 210 ? 19.969 -10.445 -28.703 1 92.62 210 LEU B C 1
ATOM 7103 O O . LEU B 1 210 ? 21.109 -9.977 -28.719 1 92.62 210 LEU B O 1
ATOM 7107 N N . LYS B 1 211 ? 18.969 -9.938 -29.359 1 94.25 211 LYS B N 1
ATOM 7108 C CA . LYS B 1 211 ? 19.172 -8.812 -30.281 1 94.25 211 LYS B CA 1
ATOM 7109 C C . LYS B 1 211 ? 19.594 -7.555 -29.531 1 94.25 211 LYS B C 1
ATOM 7111 O O . LYS B 1 211 ? 20.328 -6.73 -30.062 1 94.25 211 LYS B O 1
ATOM 7116 N N . SER B 1 212 ? 19.125 -7.469 -28.328 1 95 212 SER B N 1
ATOM 7117 C CA . SER B 1 212 ? 19.375 -6.254 -27.547 1 95 212 SER B CA 1
ATOM 7118 C C . SER B 1 212 ? 20.656 -6.371 -26.734 1 95 212 SER B C 1
ATOM 7120 O O . SER B 1 212 ? 21.031 -5.449 -26.016 1 95 212 SER B O 1
ATOM 7122 N N . PHE B 1 213 ? 21.391 -7.465 -26.906 1 96.56 213 PHE B N 1
ATOM 7123 C CA . PHE B 1 213 ? 22.547 -7.758 -26.062 1 96.56 213 PHE B CA 1
ATOM 7124 C C . PHE B 1 213 ? 23.594 -6.664 -26.203 1 96.56 213 PHE B C 1
ATOM 7126 O O . PHE B 1 213 ? 24.062 -6.129 -25.203 1 96.56 213 PHE B O 1
ATOM 7133 N N . GLU B 1 214 ? 23.938 -6.254 -27.359 1 95.81 214 GLU B N 1
ATOM 7134 C CA . GLU B 1 214 ? 25 -5.277 -27.594 1 95.81 214 GLU B CA 1
ATOM 7135 C C . GLU B 1 214 ? 24.609 -3.908 -27.031 1 95.81 214 GLU B C 1
ATOM 7137 O O . GLU B 1 214 ? 25.453 -3.203 -26.484 1 95.81 214 GLU B O 1
ATOM 7142 N N . SER B 1 215 ? 23.375 -3.598 -27.234 1 95.56 215 SER B N 1
ATOM 7143 C CA . SER B 1 215 ? 22.891 -2.318 -26.734 1 95.56 215 SER B CA 1
ATOM 7144 C C . SER B 1 215 ? 22.969 -2.268 -25.203 1 95.56 215 SER B C 1
ATOM 7146 O O . SER B 1 215 ? 23.25 -1.214 -24.625 1 95.56 215 SER B O 1
ATOM 7148 N N . MET B 1 216 ? 22.75 -3.357 -24.531 1 96.56 216 MET B N 1
ATOM 7149 C CA . MET B 1 216 ? 22.766 -3.426 -23.078 1 96.56 216 MET B CA 1
ATOM 7150 C C . MET B 1 216 ? 24.188 -3.318 -22.547 1 96.56 216 MET B C 1
ATOM 7152 O O . MET B 1 216 ? 24.406 -2.885 -21.406 1 96.56 216 MET B O 1
ATOM 7156 N N . CYS B 1 217 ? 25.078 -3.658 -23.375 1 96 217 CYS B N 1
ATOM 7157 C CA . CYS B 1 217 ? 26.469 -3.6 -22.969 1 96 217 CYS B CA 1
ATOM 7158 C C . CYS B 1 217 ? 27.047 -2.207 -23.203 1 96 217 CYS B C 1
ATOM 7160 O O . CYS B 1 217 ? 28.172 -1.913 -22.781 1 96 217 CYS B O 1
ATOM 7162 N N . SER B 1 218 ? 26.266 -1.354 -23.781 1 95.19 218 SER B N 1
ATOM 7163 C CA . SER B 1 218 ? 26.734 -0.007 -24.094 1 95.19 218 SER B CA 1
ATOM 7164 C C . SER B 1 218 ? 26.953 0.805 -22.812 1 95.19 218 SER B C 1
ATOM 7166 O O . SER B 1 218 ? 26.172 0.7 -21.859 1 95.19 218 SER B O 1
ATOM 7168 N N . PRO B 1 219 ? 27.906 1.723 -22.828 1 91.44 219 PRO B N 1
ATOM 7169 C CA . PRO B 1 219 ? 28.219 2.516 -21.625 1 91.44 219 PRO B CA 1
ATOM 7170 C C . PRO B 1 219 ? 27.156 3.572 -21.344 1 91.44 219 PRO B C 1
ATOM 7172 O O . PRO B 1 219 ? 27.094 4.102 -20.219 1 91.44 219 PRO B O 1
ATOM 7175 N N . ASN B 1 220 ? 26.344 3.863 -22.219 1 90.94 220 ASN B N 1
ATOM 7176 C CA . ASN B 1 220 ? 25.359 4.918 -22.016 1 90.94 220 ASN B CA 1
ATOM 7177 C C . ASN B 1 220 ? 23.938 4.363 -21.969 1 90.94 220 ASN B C 1
ATOM 7179 O O . ASN B 1 220 ? 22.969 5.105 -22.156 1 90.94 220 ASN B O 1
ATOM 7183 N N . VAL B 1 221 ? 23.875 3.107 -21.75 1 95 221 VAL B N 1
ATOM 7184 C CA . VAL B 1 221 ? 22.547 2.496 -21.75 1 95 221 VAL B CA 1
ATOM 7185 C C . VAL B 1 221 ? 21.75 3.025 -20.562 1 95 221 VAL B C 1
ATOM 7187 O O . VAL B 1 221 ? 22.297 3.316 -19.5 1 95 221 VAL B O 1
ATOM 7190 N N . ASP B 1 222 ? 20.469 3.205 -20.781 1 93.44 222 ASP B N 1
ATOM 7191 C CA . ASP B 1 222 ? 19.578 3.613 -19.703 1 93.44 222 ASP B CA 1
ATOM 7192 C C . ASP B 1 222 ? 19.5 2.543 -18.625 1 93.44 222 ASP B C 1
ATOM 7194 O O . ASP B 1 222 ? 19.344 1.358 -18.922 1 93.44 222 ASP B O 1
ATOM 7198 N N . VAL B 1 223 ? 19.594 2.934 -17.406 1 95 223 VAL B N 1
ATOM 7199 C CA . VAL B 1 223 ? 19.719 2.002 -16.297 1 95 223 VAL B CA 1
ATOM 7200 C C . VAL B 1 223 ? 18.406 1.237 -16.109 1 95 223 VAL B C 1
ATOM 7202 O O . VAL B 1 223 ? 18.422 0.051 -15.766 1 95 223 VAL B O 1
ATOM 7205 N N . ILE B 1 224 ? 17.266 1.887 -16.25 1 95.06 224 ILE B N 1
ATOM 7206 C CA . ILE B 1 224 ? 15.984 1.218 -16.078 1 95.06 224 ILE B CA 1
ATOM 7207 C C . ILE B 1 224 ? 15.789 0.184 -17.188 1 95.06 224 ILE B C 1
ATOM 7209 O O . ILE B 1 224 ? 15.328 -0.929 -16.938 1 95.06 224 ILE B O 1
ATOM 7213 N N . MET B 1 225 ? 16.156 0.524 -18.391 1 94.88 225 MET B N 1
ATOM 7214 C CA . MET B 1 225 ? 16.078 -0.398 -19.516 1 94.88 225 MET B CA 1
ATOM 7215 C C . MET B 1 225 ? 16.969 -1.618 -19.297 1 94.88 225 MET B C 1
ATOM 7217 O O . MET B 1 225 ? 16.562 -2.748 -19.562 1 94.88 225 MET B O 1
ATOM 7221 N N . LEU B 1 226 ? 18.125 -1.312 -18.859 1 97 226 LEU B N 1
ATOM 7222 C CA . LEU B 1 226 ? 19.062 -2.389 -18.578 1 97 226 LEU B CA 1
ATOM 7223 C C . LEU B 1 226 ? 18.516 -3.316 -17.5 1 97 226 LEU B C 1
ATOM 7225 O O . LEU B 1 226 ? 18.578 -4.539 -17.641 1 97 226 LEU B O 1
ATOM 7229 N N . ALA B 1 227 ? 18.062 -2.756 -16.375 1 97.75 227 ALA B N 1
ATOM 7230 C CA . ALA B 1 227 ? 17.5 -3.555 -15.289 1 97.75 227 ALA B CA 1
ATOM 7231 C C . ALA B 1 227 ? 16.312 -4.383 -15.773 1 97.75 227 ALA B C 1
ATOM 7233 O O . ALA B 1 227 ? 16.188 -5.555 -15.422 1 97.75 227 ALA B O 1
ATOM 7234 N N . SER B 1 228 ? 15.422 -3.795 -16.578 1 96.94 228 SER B N 1
ATOM 7235 C CA . SER B 1 228 ? 14.266 -4.5 -17.141 1 96.94 228 SER B CA 1
ATOM 7236 C C . SER B 1 228 ? 14.711 -5.668 -18.016 1 96.94 228 SER B C 1
ATOM 7238 O O . SER B 1 228 ? 14.094 -6.734 -18 1 96.94 228 SER B O 1
ATOM 7240 N N . TRP B 1 229 ? 15.703 -5.387 -18.781 1 97.25 229 TRP B N 1
ATOM 7241 C CA . TRP B 1 229 ? 16.266 -6.434 -19.625 1 97.25 229 TRP B CA 1
ATOM 7242 C C . TRP B 1 229 ? 16.828 -7.574 -18.781 1 97.25 229 TRP B C 1
ATOM 7244 O O . TRP B 1 229 ? 16.578 -8.75 -19.078 1 97.25 229 TRP B O 1
ATOM 7254 N N . LEU B 1 230 ? 17.547 -7.281 -17.766 1 97.88 230 LEU B N 1
ATOM 7255 C CA . LEU B 1 230 ? 18.125 -8.281 -16.875 1 97.88 230 LEU B CA 1
ATOM 7256 C C . LEU B 1 230 ? 17.031 -9.07 -16.156 1 97.88 230 LEU B C 1
ATOM 7258 O O . LEU B 1 230 ? 17.156 -10.289 -15.992 1 97.88 230 LEU B O 1
ATOM 7262 N N . LEU B 1 231 ? 16.016 -8.398 -15.719 1 97.19 231 LEU B N 1
ATOM 7263 C CA . LEU B 1 231 ? 14.898 -9.07 -15.078 1 97.19 231 LEU B CA 1
ATOM 7264 C C . LEU B 1 231 ? 14.219 -10.031 -16.047 1 97.19 231 LEU B C 1
ATOM 7266 O O . LEU B 1 231 ? 13.859 -11.148 -15.672 1 97.19 231 LEU B O 1
ATOM 7270 N N . THR B 1 232 ? 14.039 -9.57 -17.266 1 96 232 THR B N 1
ATOM 7271 C CA . THR B 1 232 ? 13.461 -10.43 -18.281 1 96 232 THR B CA 1
ATOM 7272 C C . THR B 1 232 ? 14.352 -11.648 -18.531 1 96 232 THR B C 1
ATOM 7274 O O . THR B 1 232 ? 13.852 -12.766 -18.688 1 96 232 THR B O 1
ATOM 7277 N N . LEU B 1 233 ? 15.617 -11.359 -18.578 1 96.44 233 LEU B N 1
ATOM 7278 C CA . LEU B 1 233 ? 16.578 -12.445 -18.734 1 96.44 233 LEU B CA 1
ATOM 7279 C C . LEU B 1 233 ? 16.484 -13.43 -17.578 1 96.44 233 LEU B C 1
ATOM 7281 O O . LEU B 1 233 ? 16.531 -14.648 -17.797 1 96.44 233 LEU B O 1
ATOM 7285 N N . ALA B 1 234 ? 16.391 -12.945 -16.375 1 95.69 234 ALA B N 1
ATOM 7286 C CA . ALA B 1 234 ? 16.281 -13.789 -15.188 1 95.69 234 ALA B CA 1
ATOM 7287 C C . ALA B 1 234 ? 15.016 -14.633 -15.234 1 95.69 234 ALA B C 1
ATOM 7289 O O . ALA B 1 234 ? 15.047 -15.828 -14.906 1 95.69 234 ALA B O 1
ATOM 7290 N N . LEU B 1 235 ? 13.914 -14.078 -15.656 1 94.19 235 LEU B N 1
ATOM 7291 C CA . LEU B 1 235 ? 12.656 -14.797 -15.789 1 94.19 235 LEU B CA 1
ATOM 7292 C C . LEU B 1 235 ? 12.773 -15.906 -16.828 1 94.19 235 LEU B C 1
ATOM 7294 O O . LEU B 1 235 ? 12.234 -17 -16.625 1 94.19 235 LEU B O 1
ATOM 7298 N N . THR B 1 236 ? 13.469 -15.594 -17.859 1 93.56 236 THR B N 1
ATOM 7299 C CA . THR B 1 236 ? 13.648 -16.547 -18.938 1 93.56 236 THR B CA 1
ATOM 7300 C C . THR B 1 236 ? 14.609 -17.656 -18.531 1 93.56 236 THR B C 1
ATOM 7302 O O . THR B 1 236 ? 14.414 -18.812 -18.891 1 93.56 236 THR B O 1
ATOM 7305 N N . ALA B 1 237 ? 15.594 -17.297 -17.766 1 92.56 237 ALA B N 1
ATOM 7306 C CA . ALA B 1 237 ? 16.672 -18.219 -17.391 1 92.56 237 ALA B CA 1
ATOM 7307 C C . ALA B 1 237 ? 16.125 -19.344 -16.5 1 92.56 237 ALA B C 1
ATOM 7309 O O . ALA B 1 237 ? 16.719 -20.438 -16.453 1 92.56 237 ALA B O 1
ATOM 7310 N N . GLN B 1 238 ? 15.047 -19.141 -15.891 1 88.44 238 GLN B N 1
ATOM 7311 C CA . GLN B 1 238 ? 14.492 -20.156 -14.992 1 88.44 238 GLN B CA 1
ATOM 7312 C C . GLN B 1 238 ? 13.781 -21.25 -15.773 1 88.44 238 GLN B C 1
ATOM 7314 O O . GLN B 1 238 ? 13.453 -22.312 -15.219 1 88.44 238 GLN B O 1
ATOM 7319 N N . GLN B 1 239 ? 13.594 -21.031 -17.031 1 87.62 239 GLN B N 1
ATOM 7320 C CA . GLN B 1 239 ? 12.844 -21.969 -17.859 1 87.62 239 GLN B CA 1
ATOM 7321 C C . GLN B 1 239 ? 13.781 -22.953 -18.547 1 87.62 239 GLN B C 1
ATOM 7323 O O . GLN B 1 239 ? 13.805 -23.031 -19.781 1 87.62 239 GLN B O 1
ATOM 7328 N N . ILE B 1 240 ? 14.469 -23.734 -17.75 1 82.38 240 ILE B N 1
ATOM 7329 C CA . ILE B 1 240 ? 15.461 -24.656 -18.297 1 82.38 240 ILE B CA 1
ATOM 7330 C C . ILE B 1 240 ? 14.766 -25.938 -18.75 1 82.38 240 ILE B C 1
ATOM 7332 O O . ILE B 1 240 ? 13.922 -26.484 -18.031 1 82.38 240 ILE B O 1
ATOM 7336 N N . HIS B 1 241 ? 15.008 -26.344 -19.922 1 76 241 HIS B N 1
ATOM 7337 C CA . HIS B 1 241 ? 14.5 -27.625 -20.391 1 76 241 HIS B CA 1
ATOM 7338 C C . HIS B 1 241 ? 15.438 -28.766 -20.016 1 76 241 HIS B C 1
ATOM 7340 O O . HIS B 1 241 ? 16.656 -28.641 -20.141 1 76 241 HIS B O 1
ATOM 7346 N N . PRO B 1 242 ? 14.773 -29.734 -19.375 1 69.75 242 PRO B N 1
ATOM 7347 C CA . PRO B 1 242 ? 15.633 -30.891 -19.047 1 69.75 242 PRO B CA 1
ATOM 7348 C C . PRO B 1 242 ? 16.203 -31.562 -20.281 1 69.75 242 PRO B C 1
ATOM 7350 O O . PRO B 1 242 ? 15.477 -31.859 -21.234 1 69.75 242 PRO B O 1
ATOM 7353 N N . GLY B 1 243 ? 17.203 -31.016 -20.859 1 62.59 243 GLY B N 1
ATOM 7354 C CA . GLY B 1 243 ? 17.797 -31.562 -22.078 1 62.59 243 GLY B CA 1
ATOM 7355 C C . GLY B 1 243 ? 18.469 -32.906 -21.859 1 62.59 243 GLY B C 1
ATOM 7356 O O . GLY B 1 243 ? 18.203 -33.594 -20.859 1 62.59 243 GLY B O 1
ATOM 7357 N N . ARG B 1 244 ? 19.109 -33.375 -22.812 1 65.12 244 ARG B N 1
ATOM 7358 C CA . ARG B 1 244 ? 19.859 -34.594 -22.906 1 65.12 244 ARG B CA 1
ATOM 7359 C C . ARG B 1 244 ? 21.109 -34.562 -22.047 1 65.12 244 ARG B C 1
ATOM 7361 O O . ARG B 1 244 ? 21.922 -35.469 -22.078 1 65.12 244 ARG B O 1
ATOM 7368 N N . GLU B 1 245 ? 21.109 -33.406 -21.266 1 74.69 245 GLU B N 1
ATOM 7369 C CA . GLU B 1 245 ? 22.328 -33.281 -20.469 1 74.69 245 GLU B CA 1
ATOM 7370 C C . GLU B 1 245 ? 22.312 -34.219 -19.266 1 74.69 245 GLU B C 1
ATOM 7372 O O . GLU B 1 245 ? 21.266 -34.719 -18.859 1 74.69 245 GLU B O 1
ATOM 7377 N N . ARG B 1 246 ? 23.531 -34.594 -18.859 1 79.25 246 ARG B N 1
ATOM 7378 C CA . ARG B 1 246 ? 23.688 -35.406 -17.641 1 79.25 246 ARG B CA 1
ATOM 7379 C C . ARG B 1 246 ? 23.047 -34.719 -16.453 1 79.25 246 ARG B C 1
ATOM 7381 O O . ARG B 1 246 ? 23 -33.5 -16.375 1 79.25 246 ARG B O 1
ATOM 7388 N N . SER B 1 247 ? 22.531 -35.438 -15.594 1 82.06 247 SER B N 1
ATOM 7389 C CA . SER B 1 247 ? 21.797 -34.969 -14.43 1 82.06 247 SER B CA 1
ATOM 7390 C C . SER B 1 247 ? 22.625 -34 -13.594 1 82.06 247 SER B C 1
ATOM 7392 O O . SER B 1 247 ? 22.109 -32.969 -13.109 1 82.06 247 SER B O 1
ATOM 7394 N N . ASP B 1 248 ? 23.859 -34.219 -13.492 1 84.12 248 ASP B N 1
ATOM 7395 C CA . ASP B 1 248 ? 24.719 -33.375 -12.672 1 84.12 248 ASP B CA 1
ATOM 7396 C C . ASP B 1 248 ? 24.938 -32.031 -13.328 1 84.12 248 ASP B C 1
ATOM 7398 O O . ASP B 1 248 ? 24.938 -30.984 -12.656 1 84.12 248 ASP B O 1
ATOM 7402 N N . VAL B 1 249 ? 25.109 -32.156 -14.602 1 85.38 249 VAL B N 1
ATOM 7403 C CA . VAL B 1 249 ? 25.312 -30.906 -15.359 1 85.38 249 VAL B CA 1
ATOM 7404 C C . VAL B 1 249 ? 24.031 -30.078 -15.336 1 85.38 249 VAL B C 1
ATOM 7406 O O . VAL B 1 249 ? 24.078 -28.859 -15.164 1 85.38 249 VAL B O 1
ATOM 7409 N N . TYR B 1 250 ? 22.984 -30.781 -15.461 1 87.19 250 TYR B N 1
ATOM 7410 C CA . TYR B 1 250 ? 21.688 -30.109 -15.43 1 87.19 250 TYR B CA 1
ATOM 7411 C C . TYR B 1 250 ? 21.438 -29.453 -14.078 1 87.19 250 TYR B C 1
ATOM 7413 O O . TYR B 1 250 ? 21.016 -28.297 -14.016 1 87.19 250 TYR B O 1
ATOM 7421 N N . THR B 1 251 ? 21.734 -30.125 -13.047 1 87.31 251 THR B N 1
ATOM 7422 C CA . THR B 1 251 ? 21.531 -29.609 -11.703 1 87.31 251 THR B CA 1
ATOM 7423 C C . THR B 1 251 ? 22.406 -28.391 -11.453 1 87.31 251 THR B C 1
ATOM 7425 O O . THR B 1 251 ? 21.984 -27.422 -10.82 1 87.31 251 THR B O 1
ATOM 7428 N N . ARG B 1 252 ? 23.547 -28.484 -11.93 1 88.12 252 ARG B N 1
ATOM 7429 C CA . ARG B 1 252 ? 24.469 -27.359 -11.773 1 88.12 252 ARG B CA 1
ATOM 7430 C C . ARG B 1 252 ? 24 -26.141 -12.57 1 88.12 252 ARG B C 1
ATOM 7432 O O . ARG B 1 252 ? 24.125 -25 -12.109 1 88.12 252 ARG B O 1
ATOM 7439 N N . LYS B 1 253 ? 23.562 -26.406 -13.742 1 88.06 253 LYS B N 1
ATOM 7440 C CA . LYS B 1 253 ? 23.016 -25.328 -14.57 1 88.06 253 LYS B CA 1
ATOM 7441 C C . LYS B 1 253 ? 21.828 -24.656 -13.891 1 88.06 253 LYS B C 1
ATOM 7443 O O . LYS B 1 253 ? 21.719 -23.438 -13.883 1 88.06 253 LYS B O 1
ATOM 7448 N N . CYS B 1 254 ? 20.984 -25.453 -13.328 1 88.75 254 CYS B N 1
ATOM 7449 C CA . CYS B 1 254 ? 19.812 -24.938 -12.617 1 88.75 254 CYS B CA 1
ATOM 7450 C C . CYS B 1 254 ? 20.234 -24.078 -11.43 1 88.75 254 CYS B C 1
ATOM 7452 O O . CYS B 1 254 ? 19.656 -23.016 -11.188 1 88.75 254 CYS B O 1
ATOM 7454 N N . GLN B 1 255 ? 21.234 -24.5 -10.742 1 89.44 255 GLN B N 1
ATOM 7455 C CA . GLN B 1 255 ? 21.719 -23.781 -9.578 1 89.44 255 GLN B CA 1
ATOM 7456 C C . GLN B 1 255 ? 22.344 -22.438 -9.984 1 89.44 255 GLN B C 1
ATOM 7458 O O . GLN B 1 255 ? 22.109 -21.422 -9.328 1 89.44 255 GLN B O 1
ATOM 7463 N N . ARG B 1 256 ? 23.078 -22.5 -10.977 1 91.38 256 ARG B N 1
ATOM 7464 C CA . ARG B 1 256 ? 23.703 -21.281 -11.477 1 91.38 256 ARG B CA 1
ATOM 7465 C C . ARG B 1 256 ? 22.656 -20.266 -11.898 1 91.38 256 ARG B C 1
ATOM 7467 O O . ARG B 1 256 ? 22.797 -19.062 -11.633 1 91.38 256 ARG B O 1
ATOM 7474 N N . ARG B 1 257 ? 21.672 -20.719 -12.586 1 91.38 257 ARG B N 1
ATOM 7475 C CA . ARG B 1 257 ? 20.594 -19.844 -13.047 1 91.38 257 ARG B CA 1
ATOM 7476 C C . ARG B 1 257 ? 19.812 -19.281 -11.867 1 91.38 257 ARG B C 1
ATOM 7478 O O . ARG B 1 257 ? 19.375 -18.125 -11.898 1 91.38 257 ARG B O 1
ATOM 7485 N N . PHE B 1 258 ? 19.625 -20.094 -10.891 1 90.38 258 PHE B N 1
ATOM 7486 C CA . PHE B 1 258 ? 18.938 -19.641 -9.688 1 90.38 258 PHE B CA 1
ATOM 7487 C C . PHE B 1 258 ? 19.734 -18.547 -8.992 1 90.38 258 PHE B C 1
ATOM 7489 O O . PHE B 1 258 ? 19.172 -17.531 -8.578 1 90.38 258 PHE B O 1
ATOM 7496 N N . GLU B 1 259 ? 21.031 -18.703 -8.867 1 92.19 259 GLU B N 1
ATOM 7497 C CA . GLU B 1 259 ? 21.891 -17.719 -8.234 1 92.19 259 GLU B CA 1
ATOM 7498 C C . GLU B 1 259 ? 21.922 -16.406 -9.039 1 92.19 259 GLU B C 1
ATOM 7500 O O . GLU B 1 259 ? 21.938 -15.328 -8.461 1 92.19 259 GLU B O 1
ATOM 7505 N N . PHE B 1 260 ? 21.969 -16.609 -10.328 1 95.12 260 PHE B N 1
ATOM 7506 C CA . PHE B 1 260 ? 21.891 -15.453 -11.211 1 95.12 260 PHE B CA 1
ATOM 7507 C C . PHE B 1 260 ? 20.625 -14.656 -10.938 1 95.12 260 PHE B C 1
ATOM 7509 O O . PHE B 1 260 ? 20.688 -13.43 -10.773 1 95.12 260 PHE B O 1
ATOM 7516 N N . CYS B 1 261 ? 19.484 -15.336 -10.836 1 93.69 261 CYS B N 1
ATOM 7517 C CA . CYS B 1 261 ? 18.203 -14.703 -10.57 1 93.69 261 CYS B CA 1
ATOM 7518 C C . CYS B 1 261 ? 18.203 -13.984 -9.227 1 93.69 261 CYS B C 1
ATOM 7520 O O . CYS B 1 261 ? 17.75 -12.844 -9.125 1 93.69 261 CYS B O 1
ATOM 7522 N N . GLN B 1 262 ? 18.766 -14.586 -8.211 1 93.44 262 GLN B N 1
ATOM 7523 C CA . GLN B 1 262 ? 18.812 -14.008 -6.871 1 93.44 262 GLN B CA 1
ATOM 7524 C C . GLN B 1 262 ? 19.672 -12.742 -6.855 1 93.44 262 GLN B C 1
ATOM 7526 O O . GLN B 1 262 ? 19.328 -11.758 -6.211 1 93.44 262 GLN B O 1
ATOM 7531 N N . SER B 1 263 ? 20.703 -12.828 -7.586 1 95.62 263 SER B N 1
ATOM 7532 C CA . SER B 1 263 ? 21.609 -11.68 -7.648 1 95.62 263 SER B CA 1
ATOM 7533 C C . SER B 1 263 ? 20.922 -10.484 -8.297 1 95.62 263 SER B C 1
ATOM 7535 O O . SER B 1 263 ? 21.094 -9.344 -7.844 1 95.62 263 SER B O 1
ATOM 7537 N N . ILE B 1 264 ? 20.203 -10.75 -9.328 1 96.94 264 ILE B N 1
ATOM 7538 C CA . ILE B 1 264 ? 19.5 -9.68 -10.023 1 96.94 264 ILE B CA 1
ATOM 7539 C C . ILE B 1 264 ? 18.422 -9.094 -9.109 1 96.94 264 ILE B C 1
ATOM 7541 O O . ILE B 1 264 ? 18.25 -7.871 -9.031 1 96.94 264 ILE B O 1
ATOM 7545 N N . ILE B 1 265 ? 17.672 -9.938 -8.383 1 94.94 265 ILE B N 1
ATOM 7546 C CA . ILE B 1 265 ? 16.609 -9.5 -7.477 1 94.94 265 ILE B CA 1
ATOM 7547 C C . ILE B 1 265 ? 17.203 -8.586 -6.406 1 94.94 265 ILE B C 1
ATOM 7549 O O . ILE B 1 265 ? 16.688 -7.484 -6.172 1 94.94 265 ILE B O 1
ATOM 7553 N N . HIS B 1 266 ? 18.281 -8.977 -5.867 1 92.75 266 HIS B N 1
ATOM 7554 C CA . HIS B 1 266 ? 18.906 -8.211 -4.797 1 92.75 266 HIS B CA 1
ATOM 7555 C C . HIS B 1 266 ? 19.422 -6.871 -5.309 1 92.75 266 HIS B C 1
ATOM 7557 O O . HIS B 1 266 ? 19.219 -5.836 -4.668 1 92.75 266 HIS B O 1
ATOM 7563 N N . LEU B 1 267 ? 20.047 -6.926 -6.406 1 95.88 267 LEU B N 1
ATOM 7564 C CA . LEU B 1 267 ? 20.641 -5.715 -6.969 1 95.88 267 LEU B CA 1
ATOM 7565 C C . LEU B 1 267 ? 19.562 -4.699 -7.332 1 95.88 267 LEU B C 1
ATOM 7567 O O . LEU B 1 267 ? 19.688 -3.518 -6.996 1 95.88 267 LEU B O 1
ATOM 7571 N N . VAL B 1 268 ? 18.531 -5.113 -8.023 1 96.81 268 VAL B N 1
ATOM 7572 C CA . VAL B 1 268 ? 17.469 -4.219 -8.469 1 96.81 268 VAL B CA 1
ATOM 7573 C C . VAL B 1 268 ? 16.703 -3.68 -7.262 1 96.81 268 VAL B C 1
ATOM 7575 O O . VAL B 1 268 ? 16.375 -2.492 -7.207 1 96.81 268 VAL B O 1
ATOM 7578 N N . ASP B 1 269 ? 16.484 -4.465 -6.301 1 93 269 ASP B N 1
ATOM 7579 C CA . ASP B 1 269 ? 15.758 -4.066 -5.098 1 93 269 ASP B CA 1
ATOM 7580 C C . ASP B 1 269 ? 16.531 -3.014 -4.312 1 93 269 ASP B C 1
ATOM 7582 O O . ASP B 1 269 ? 15.977 -1.994 -3.906 1 93 269 ASP B O 1
ATOM 7586 N N . ASP B 1 270 ? 17.797 -3.16 -4.254 1 88 270 ASP B N 1
ATOM 7587 C CA . ASP B 1 270 ? 18.641 -2.344 -3.385 1 88 270 ASP B CA 1
ATOM 7588 C C . ASP B 1 270 ? 19.031 -1.039 -4.07 1 88 270 ASP B C 1
ATOM 7590 O O . ASP B 1 270 ? 19.359 -0.051 -3.406 1 88 270 ASP B O 1
ATOM 7594 N N . THR B 1 271 ? 19 -1.066 -5.352 1 91.06 271 THR B N 1
ATOM 7595 C CA . THR B 1 271 ? 19.609 0.085 -6.012 1 91.06 271 THR B CA 1
ATOM 7596 C C . THR B 1 271 ? 18.547 0.901 -6.75 1 91.06 271 THR B C 1
ATOM 7598 O O . THR B 1 271 ? 18.703 2.109 -6.934 1 91.06 271 THR B O 1
ATOM 7601 N N . LEU B 1 272 ? 17.547 0.281 -7.262 1 94.06 272 LEU B N 1
ATOM 7602 C CA . LEU B 1 272 ? 16.625 1.008 -8.125 1 94.06 272 LEU B CA 1
ATOM 7603 C C . LEU B 1 272 ? 15.25 1.127 -7.477 1 94.06 272 LEU B C 1
ATOM 7605 O O . LEU B 1 272 ? 14.703 2.227 -7.371 1 94.06 272 LEU B O 1
ATOM 7609 N N . LEU B 1 273 ? 14.688 0.06 -6.949 1 93.12 273 LEU B N 1
ATOM 7610 C CA . LEU B 1 273 ? 13.32 0.043 -6.441 1 93.12 273 LEU B CA 1
ATOM 7611 C C . LEU B 1 273 ? 13.203 0.869 -5.168 1 93.12 273 LEU B C 1
ATOM 7613 O O . LEU B 1 273 ? 12.102 1.245 -4.762 1 93.12 273 LEU B O 1
ATOM 7617 N N . CYS B 1 274 ? 14.305 1.192 -4.559 1 86.62 274 CYS B N 1
ATOM 7618 C CA . CYS B 1 274 ? 14.289 1.993 -3.34 1 86.62 274 CYS B CA 1
ATOM 7619 C C . CYS B 1 274 ? 14.133 3.475 -3.662 1 86.62 274 CYS B C 1
ATOM 7621 O O . CYS B 1 274 ? 13.898 4.289 -2.768 1 86.62 274 CYS B O 1
ATOM 7623 N N . HIS B 1 275 ? 14.195 3.85 -4.918 1 88.62 275 HIS B N 1
ATOM 7624 C CA . HIS B 1 275 ? 14.016 5.23 -5.348 1 88.62 275 HIS B CA 1
ATOM 7625 C C . HIS B 1 275 ? 12.641 5.445 -5.973 1 88.62 275 HIS B C 1
ATOM 7627 O O . HIS B 1 275 ? 12.445 5.191 -7.164 1 88.62 275 HIS B O 1
ATOM 7633 N N . ASP B 1 276 ? 11.797 6.051 -5.273 1 88.12 276 ASP B N 1
ATOM 7634 C CA . ASP B 1 276 ? 10.398 6.18 -5.676 1 88.12 276 ASP B CA 1
ATOM 7635 C C . ASP B 1 276 ? 10.266 7.016 -6.949 1 88.12 276 ASP B C 1
ATOM 7637 O O . ASP B 1 276 ? 9.414 6.746 -7.789 1 88.12 276 ASP B O 1
ATOM 7641 N N . ARG B 1 277 ? 11.078 8.023 -7.102 1 86.88 277 ARG B N 1
ATOM 7642 C CA . ARG B 1 277 ? 11.016 8.883 -8.273 1 86.88 277 ARG B CA 1
ATOM 7643 C C . ARG B 1 277 ? 11.367 8.109 -9.539 1 86.88 277 ARG B C 1
ATOM 7645 O O . ARG B 1 277 ? 10.797 8.352 -10.602 1 86.88 277 ARG B O 1
ATOM 7652 N N . LEU B 1 278 ? 12.289 7.258 -9.359 1 88.69 278 LEU B N 1
ATOM 7653 C CA . LEU B 1 278 ? 12.695 6.422 -10.484 1 88.69 278 LEU B CA 1
ATOM 7654 C C . LEU B 1 278 ? 11.594 5.426 -10.844 1 88.69 278 LEU B C 1
ATOM 7656 O O . LEU B 1 278 ? 11.289 5.23 -12.023 1 88.69 278 LEU B O 1
ATOM 7660 N N . VAL B 1 279 ? 11.016 4.891 -9.844 1 93.12 279 VAL B N 1
ATOM 7661 C CA . VAL B 1 279 ? 9.945 3.918 -10.039 1 93.12 279 VAL B CA 1
ATOM 7662 C C . VAL B 1 279 ? 8.711 4.613 -10.609 1 93.12 279 VAL B C 1
ATOM 7664 O O . VAL B 1 279 ? 7.957 4.02 -11.383 1 93.12 279 VAL B O 1
ATOM 7667 N N . GLY B 1 280 ? 8.609 5.941 -10.234 1 91.56 280 GLY B N 1
ATOM 7668 C CA . GLY B 1 280 ? 7.441 6.711 -10.648 1 91.56 280 GLY B CA 1
ATOM 7669 C C . GLY B 1 280 ? 7.516 7.176 -12.086 1 91.56 280 GLY B C 1
ATOM 7670 O O . GLY B 1 280 ? 7.266 8.344 -12.375 1 91.56 280 GLY B O 1
ATOM 7671 N N . THR B 1 281 ? 8.047 6.445 -12.969 1 90.31 281 THR B N 1
ATOM 7672 C CA . THR B 1 281 ? 8.031 6.613 -14.414 1 90.31 281 THR B CA 1
ATOM 7673 C C . THR B 1 281 ? 7.383 5.414 -15.094 1 90.31 281 THR B C 1
ATOM 7675 O O . THR B 1 281 ? 7.195 4.367 -14.477 1 90.31 281 THR B O 1
ATOM 7678 N N . ILE B 1 282 ? 6.965 5.543 -16.312 1 93.25 282 ILE B N 1
ATOM 7679 C CA . ILE B 1 282 ? 6.359 4.445 -17.047 1 93.25 282 ILE B CA 1
ATOM 7680 C C . ILE B 1 282 ? 7.328 3.268 -17.125 1 93.25 282 ILE B C 1
ATOM 7682 O O . ILE B 1 282 ? 6.945 2.125 -16.859 1 93.25 282 ILE B O 1
ATOM 7686 N N . GLN B 1 283 ? 8.578 3.559 -17.422 1 93.5 283 GLN B N 1
ATOM 7687 C CA . GLN B 1 283 ? 9.602 2.525 -17.5 1 93.5 283 GLN B CA 1
ATOM 7688 C C . GLN B 1 283 ? 9.883 1.909 -16.141 1 93.5 283 GLN B C 1
ATOM 7690 O O . GLN B 1 283 ? 10.07 0.697 -16.016 1 93.5 283 GLN B O 1
ATOM 7695 N N . GLY B 1 284 ? 9.898 2.762 -15.156 1 94.81 284 GLY B N 1
ATOM 7696 C CA . GLY B 1 284 ? 10.141 2.293 -13.797 1 94.81 284 GLY B CA 1
ATOM 7697 C C . GLY B 1 284 ? 9.062 1.353 -13.289 1 94.81 284 GLY B C 1
ATOM 7698 O O . GLY B 1 284 ? 9.367 0.323 -12.688 1 94.81 284 GLY B O 1
ATOM 7699 N N . LEU B 1 285 ? 7.824 1.662 -13.539 1 96.5 285 LEU B N 1
ATOM 7700 C CA . LEU B 1 285 ? 6.719 0.794 -13.141 1 96.5 285 LEU B CA 1
ATOM 7701 C C . LEU B 1 285 ? 6.777 -0.532 -13.891 1 96.5 285 LEU B C 1
ATOM 7703 O O . LEU B 1 285 ? 6.535 -1.592 -13.312 1 96.5 285 LEU B O 1
ATOM 7707 N N . GLY B 1 286 ? 7.082 -0.433 -15.18 1 96.12 286 GLY B N 1
ATOM 7708 C CA . GLY B 1 286 ? 7.254 -1.655 -15.953 1 96.12 286 GLY B CA 1
ATOM 7709 C C . GLY B 1 286 ? 8.32 -2.572 -15.383 1 96.12 286 GLY B C 1
ATOM 7710 O O . GLY B 1 286 ? 8.117 -3.783 -15.281 1 96.12 286 GLY B O 1
ATOM 7711 N N . MET B 1 287 ? 9.414 -2.002 -15.062 1 96.62 287 MET B N 1
ATOM 7712 C CA . MET B 1 287 ? 10.508 -2.744 -14.445 1 96.62 287 MET B CA 1
ATOM 7713 C C . MET B 1 287 ? 10.062 -3.393 -13.141 1 96.62 287 MET B C 1
ATOM 7715 O O . MET B 1 287 ? 10.352 -4.562 -12.891 1 96.62 287 MET B O 1
ATOM 7719 N N . ALA B 1 288 ? 9.336 -2.635 -12.312 1 97.56 288 ALA B N 1
ATOM 7720 C CA . ALA B 1 288 ? 8.867 -3.127 -11.023 1 97.56 288 ALA B CA 1
ATOM 7721 C C . ALA B 1 288 ? 7.926 -4.316 -11.188 1 97.56 288 ALA B C 1
ATOM 7723 O O . ALA B 1 288 ? 7.941 -5.246 -10.383 1 97.56 288 ALA B O 1
ATOM 7724 N N . ILE B 1 289 ? 7.121 -4.344 -12.188 1 97.06 289 ILE B N 1
ATOM 7725 C CA . ILE B 1 289 ? 6.195 -5.445 -12.445 1 97.06 289 ILE B CA 1
ATOM 7726 C C . ILE B 1 289 ? 6.98 -6.715 -12.758 1 97.06 289 ILE B C 1
ATOM 7728 O O . ILE B 1 289 ? 6.621 -7.805 -12.305 1 97.06 289 ILE B O 1
ATOM 7732 N N . HIS B 1 290 ? 8.031 -6.559 -13.523 1 96.12 290 HIS B N 1
ATOM 7733 C CA . HIS B 1 290 ? 8.875 -7.715 -13.789 1 96.12 290 HIS B CA 1
ATOM 7734 C C . HIS B 1 290 ? 9.5 -8.25 -12.508 1 96.12 290 HIS B C 1
ATOM 7736 O O . HIS B 1 290 ? 9.625 -9.461 -12.32 1 96.12 290 HIS B O 1
ATOM 7742 N N . PHE B 1 291 ? 9.93 -7.332 -11.711 1 97.12 291 PHE B N 1
ATOM 7743 C CA . PHE B 1 291 ? 10.461 -7.719 -10.414 1 97.12 291 PHE B CA 1
ATOM 7744 C C . PHE B 1 291 ? 9.438 -8.523 -9.625 1 97.12 291 PHE B C 1
ATOM 7746 O O . PHE B 1 291 ? 9.766 -9.555 -9.031 1 97.12 291 PHE B O 1
ATOM 7753 N N . ILE B 1 292 ? 8.203 -8.094 -9.602 1 96.62 292 ILE B N 1
ATOM 7754 C CA . ILE B 1 292 ? 7.117 -8.75 -8.883 1 96.62 292 ILE B CA 1
ATOM 7755 C C . ILE B 1 292 ? 6.871 -10.141 -9.469 1 96.62 292 ILE B C 1
ATOM 7757 O O . ILE B 1 292 ? 6.664 -11.102 -8.734 1 96.62 292 ILE B O 1
ATOM 7761 N N . ARG B 1 293 ? 6.926 -10.242 -10.773 1 94.94 293 ARG B N 1
ATOM 7762 C CA . ARG B 1 293 ? 6.766 -11.539 -11.43 1 94.94 293 ARG B CA 1
ATOM 7763 C C . ARG B 1 293 ? 7.84 -12.516 -10.961 1 94.94 293 ARG B C 1
ATOM 7765 O O . ARG B 1 293 ? 7.551 -13.695 -10.742 1 94.94 293 ARG B O 1
ATOM 7772 N N . LEU B 1 294 ? 8.969 -12 -10.906 1 94.44 294 LEU B N 1
ATOM 7773 C CA . LEU B 1 294 ? 10.07 -12.836 -10.445 1 94.44 294 LEU B CA 1
ATOM 7774 C C . LEU B 1 294 ? 9.844 -13.289 -9.008 1 94.44 294 LEU B C 1
ATOM 7776 O O . LEU B 1 294 ? 10.117 -14.445 -8.664 1 94.44 294 LEU B O 1
ATOM 7780 N N . GLN B 1 295 ? 9.312 -12.398 -8.172 1 93.31 295 GLN B N 1
ATOM 7781 C CA . GLN B 1 295 ? 8.992 -12.758 -6.797 1 93.31 295 GLN B CA 1
ATOM 7782 C C . GLN B 1 295 ? 7.918 -13.844 -6.746 1 93.31 295 GLN B C 1
ATOM 7784 O O . GLN B 1 295 ? 8.047 -14.82 -6.004 1 93.31 295 GLN B O 1
ATOM 7789 N N . VAL B 1 296 ? 6.922 -13.766 -7.508 1 92.25 296 VAL B N 1
ATOM 7790 C CA . VAL B 1 296 ? 5.848 -14.75 -7.57 1 92.25 296 VAL B CA 1
ATOM 7791 C C . VAL B 1 296 ? 6.398 -16.078 -8.062 1 92.25 296 VAL B C 1
ATOM 7793 O O . VAL B 1 296 ? 6.039 -17.141 -7.535 1 92.25 296 VAL B O 1
ATOM 7796 N N . GLY B 1 297 ? 7.309 -15.953 -9.055 1 89.62 297 GLY B N 1
ATOM 7797 C CA . GLY B 1 297 ? 7.918 -17.156 -9.602 1 89.62 297 GLY B CA 1
ATOM 7798 C C . GLY B 1 297 ? 8.758 -17.906 -8.594 1 89.62 297 GLY B C 1
ATOM 7799 O O . GLY B 1 297 ? 8.992 -19.109 -8.75 1 89.62 297 GLY B O 1
ATOM 7800 N N . GLN B 1 298 ? 9.133 -17.203 -7.602 1 87.94 298 GLN B N 1
ATOM 7801 C CA . GLN B 1 298 ? 9.938 -17.844 -6.559 1 87.94 298 GLN B CA 1
ATOM 7802 C C . GLN B 1 298 ? 9.07 -18.234 -5.367 1 87.94 298 GLN B C 1
ATOM 7804 O O . GLN B 1 298 ? 9.586 -18.766 -4.371 1 87.94 298 GLN B O 1
ATOM 7809 N N . GLY B 1 299 ? 7.828 -17.969 -5.48 1 87.69 299 GLY B N 1
ATOM 7810 C CA . GLY B 1 299 ? 6.91 -18.344 -4.414 1 87.69 299 GLY B CA 1
ATOM 7811 C C . GLY B 1 299 ? 6.832 -17.297 -3.309 1 87.69 299 GLY B C 1
ATOM 7812 O O . GLY B 1 299 ? 6.273 -17.562 -2.244 1 87.69 299 GLY B O 1
ATOM 7813 N N . ASN B 1 300 ? 7.438 -16.109 -3.539 1 90.12 300 ASN B N 1
ATOM 7814 C CA . ASN B 1 300 ? 7.414 -15.039 -2.551 1 90.12 300 ASN B CA 1
ATOM 7815 C C . ASN B 1 300 ? 6.184 -14.156 -2.719 1 90.12 300 ASN B C 1
ATOM 7817 O O . ASN B 1 300 ? 6.309 -12.961 -2.998 1 90.12 300 ASN B O 1
ATOM 7821 N N . PHE B 1 301 ? 5.051 -14.695 -2.371 1 92.75 301 PHE B N 1
ATOM 7822 C CA . PHE B 1 301 ? 3.791 -14.008 -2.613 1 92.75 301 PHE B CA 1
ATOM 7823 C C . PHE B 1 301 ? 3.635 -12.82 -1.674 1 92.75 301 PHE B C 1
ATOM 7825 O O . PHE B 1 301 ? 3.068 -11.789 -2.053 1 92.75 301 PHE B O 1
ATOM 7832 N N . GLN B 1 302 ? 4.117 -12.906 -0.479 1 91.81 302 GLN B N 1
ATOM 7833 C CA . GLN B 1 302 ? 4 -11.82 0.489 1 91.81 302 GLN B CA 1
ATOM 7834 C C . GLN B 1 302 ? 4.848 -10.617 0.077 1 91.81 302 GLN B C 1
ATOM 7836 O O . GLN B 1 302 ? 4.395 -9.477 0.145 1 91.81 302 GLN B O 1
ATOM 7841 N N . LYS B 1 303 ? 6.066 -10.914 -0.307 1 91.75 303 LYS B N 1
ATOM 7842 C CA . LYS B 1 303 ? 6.926 -9.836 -0.795 1 91.75 303 LYS B CA 1
ATOM 7843 C C . LYS B 1 303 ? 6.328 -9.172 -2.031 1 91.75 303 LYS B C 1
ATOM 7845 O O . LYS B 1 303 ? 6.395 -7.953 -2.182 1 91.75 303 LYS B O 1
ATOM 7850 N N . ALA B 1 304 ? 5.848 -10.039 -2.893 1 95.06 304 ALA B N 1
ATOM 7851 C CA . ALA B 1 304 ? 5.184 -9.508 -4.078 1 95.06 304 ALA B CA 1
ATOM 7852 C C . ALA B 1 304 ? 4.023 -8.594 -3.697 1 95.06 304 ALA B C 1
ATOM 7854 O O . ALA B 1 304 ? 3.832 -7.535 -4.301 1 95.06 304 ALA B O 1
ATOM 7855 N N . TRP B 1 305 ? 3.271 -8.961 -2.646 1 95.5 305 TRP B N 1
ATOM 7856 C CA . TRP B 1 305 ? 2.133 -8.18 -2.172 1 95.5 305 TRP B CA 1
ATOM 7857 C C . TRP B 1 305 ? 2.58 -6.812 -1.671 1 95.5 305 TRP B C 1
ATOM 7859 O O . TRP B 1 305 ? 2.004 -5.789 -2.047 1 95.5 305 TRP B O 1
ATOM 7869 N N . ILE B 1 306 ? 3.598 -6.758 -0.89 1 94.94 306 ILE B N 1
ATOM 7870 C CA . ILE B 1 306 ? 4.117 -5.523 -0.313 1 94.94 306 ILE B CA 1
ATOM 7871 C C . ILE B 1 306 ? 4.621 -4.605 -1.425 1 94.94 306 ILE B C 1
ATOM 7873 O O . ILE B 1 306 ? 4.32 -3.41 -1.437 1 94.94 306 ILE B O 1
ATOM 7877 N N . LYS B 1 307 ? 5.359 -5.164 -2.336 1 95.44 307 LYS B N 1
ATOM 7878 C CA . LYS B 1 307 ? 5.891 -4.371 -3.439 1 95.44 307 LYS B CA 1
ATOM 7879 C C . LYS B 1 307 ? 4.77 -3.852 -4.336 1 95.44 307 LYS B C 1
ATOM 7881 O O . LYS B 1 307 ? 4.855 -2.744 -4.867 1 95.44 307 LYS B O 1
ATOM 7886 N N . LEU B 1 308 ? 3.773 -4.664 -4.512 1 96.75 308 LEU B N 1
ATOM 7887 C CA . LEU B 1 308 ? 2.627 -4.242 -5.309 1 96.75 308 LEU B CA 1
ATOM 7888 C C . LEU B 1 308 ? 1.937 -3.039 -4.672 1 96.75 308 LEU B C 1
ATOM 7890 O O . LEU B 1 308 ? 1.563 -2.092 -5.371 1 96.75 308 LEU B O 1
ATOM 7894 N N . ARG B 1 309 ? 1.782 -3.084 -3.41 1 95.62 309 ARG B N 1
ATOM 7895 C CA . ARG B 1 309 ? 1.156 -1.967 -2.713 1 95.62 309 ARG B CA 1
ATOM 7896 C C . ARG B 1 309 ? 2 -0.703 -2.834 1 95.62 309 ARG B C 1
ATOM 7898 O O . ARG B 1 309 ? 1.463 0.4 -2.959 1 95.62 309 ARG B O 1
ATOM 7905 N N . HIS B 1 310 ? 3.195 -0.909 -2.783 1 94.62 310 HIS B N 1
ATOM 7906 C CA . HIS B 1 310 ? 4.125 0.195 -2.988 1 94.62 310 HIS B CA 1
ATOM 7907 C C . HIS B 1 310 ? 3.951 0.812 -4.371 1 94.62 310 HIS B C 1
ATOM 7909 O O . HIS B 1 310 ? 3.82 2.031 -4.5 1 94.62 310 HIS B O 1
ATOM 7915 N N . ILE B 1 311 ? 3.959 0.026 -5.402 1 95.94 311 ILE B N 1
ATOM 7916 C CA . ILE B 1 311 ? 3.896 0.549 -6.762 1 95.94 311 ILE B CA 1
ATOM 7917 C C . ILE B 1 311 ? 2.506 1.122 -7.031 1 95.94 311 ILE B C 1
ATOM 7919 O O . ILE B 1 311 ? 2.357 2.074 -7.801 1 95.94 311 ILE B O 1
ATOM 7923 N N . ILE B 1 312 ? 1.468 0.595 -6.395 1 96.81 312 ILE B N 1
ATOM 7924 C CA . ILE B 1 312 ? 0.123 1.142 -6.531 1 96.81 312 ILE B CA 1
ATOM 7925 C C . ILE B 1 312 ? 0.081 2.559 -5.961 1 96.81 312 ILE B C 1
ATOM 7927 O O . ILE B 1 312 ? -0.5 3.461 -6.566 1 96.81 312 ILE B O 1
ATOM 7931 N N . ALA B 1 313 ? 0.701 2.713 -4.777 1 95.25 313 ALA B N 1
ATOM 7932 C CA . ALA B 1 313 ? 0.764 4.047 -4.18 1 95.25 313 ALA B CA 1
ATOM 7933 C C . ALA B 1 313 ? 1.428 5.039 -5.129 1 95.25 313 ALA B C 1
ATOM 7935 O O . ALA B 1 313 ? 0.942 6.16 -5.305 1 95.25 313 ALA B O 1
ATOM 7936 N N . ILE B 1 314 ? 2.482 4.652 -5.754 1 94.62 314 ILE B N 1
ATOM 7937 C CA . ILE B 1 314 ? 3.213 5.496 -6.691 1 94.62 314 ILE B CA 1
ATOM 7938 C C . ILE B 1 314 ? 2.348 5.773 -7.922 1 94.62 314 ILE B C 1
ATOM 7940 O O . ILE B 1 314 ? 2.264 6.914 -8.383 1 94.62 314 ILE B O 1
ATOM 7944 N N . ALA B 1 315 ? 1.723 4.73 -8.43 1 95.81 315 ALA B N 1
ATOM 7945 C CA . ALA B 1 315 ? 0.864 4.875 -9.602 1 95.81 315 ALA B CA 1
ATOM 7946 C C . ALA B 1 315 ? -0.277 5.848 -9.328 1 95.81 315 ALA B C 1
ATOM 7948 O O . ALA B 1 315 ? -0.657 6.629 -10.203 1 95.81 315 ALA B O 1
ATOM 7949 N N . GLU B 1 316 ? -0.839 5.82 -8.164 1 93.69 316 GLU B N 1
ATOM 7950 C CA . GLU B 1 316 ? -1.895 6.75 -7.773 1 93.69 316 GLU B CA 1
ATOM 7951 C C . GLU B 1 316 ? -1.387 8.188 -7.766 1 93.69 316 GLU B C 1
ATOM 7953 O O . GLU B 1 316 ? -2.066 9.094 -8.25 1 93.69 316 GLU B O 1
ATOM 7958 N N . LEU B 1 317 ? -0.226 8.352 -7.254 1 91.56 317 LEU B N 1
ATOM 7959 C CA . LEU B 1 317 ? 0.373 9.68 -7.207 1 91.56 317 LEU B CA 1
ATOM 7960 C C . LEU B 1 317 ? 0.691 10.188 -8.609 1 91.56 317 LEU B C 1
ATOM 7962 O O . LEU B 1 317 ? 0.642 11.391 -8.867 1 91.56 317 LEU B O 1
ATOM 7966 N N . MET B 1 318 ? 0.956 9.219 -9.523 1 90.88 318 MET B N 1
ATOM 7967 C CA . MET B 1 318 ? 1.232 9.562 -10.914 1 90.88 318 MET B CA 1
ATOM 7968 C C . MET B 1 318 ? -0.057 9.883 -11.664 1 90.88 318 MET B C 1
ATOM 7970 O O . MET B 1 318 ? -0.018 10.344 -12.805 1 90.88 318 MET B O 1
ATOM 7974 N N . GLY B 1 319 ? -1.202 9.547 -11.109 1 90.06 319 GLY B N 1
ATOM 7975 C CA . GLY B 1 319 ? -2.494 9.852 -11.711 1 90.06 319 GLY B CA 1
ATOM 7976 C C . GLY B 1 319 ? -2.939 8.805 -12.719 1 90.06 319 GLY B C 1
ATOM 7977 O O . GLY B 1 319 ? -3.779 9.086 -13.578 1 90.06 319 GLY B O 1
ATOM 7978 N N . LEU B 1 320 ? -2.379 7.527 -12.625 1 92.69 320 LEU B N 1
ATOM 7979 C CA . LEU B 1 320 ? -2.723 6.492 -13.602 1 92.69 320 LEU B CA 1
ATOM 7980 C C . LEU B 1 320 ? -4.215 6.176 -13.555 1 92.69 320 LEU B C 1
ATOM 7982 O O . LEU B 1 320 ? -4.855 6.031 -14.594 1 92.69 320 LEU B O 1
ATOM 7986 N N . PRO B 1 321 ? -4.852 6.059 -12.391 1 91.06 321 PRO B N 1
ATOM 7987 C CA . PRO B 1 321 ? -6.285 5.77 -12.367 1 91.06 321 PRO B CA 1
ATOM 7988 C C . PRO B 1 321 ? -7.113 6.844 -13.062 1 91.06 321 PRO B C 1
ATOM 7990 O O . PRO B 1 321 ? -8.086 6.531 -13.75 1 91.06 321 PRO B O 1
ATOM 7993 N N . LYS B 1 322 ? -6.754 8.078 -12.906 1 86.25 322 LYS B N 1
ATOM 7994 C CA . LYS B 1 322 ? -7.48 9.172 -13.531 1 86.25 322 LYS B CA 1
ATOM 7995 C C . LYS B 1 322 ? -7.34 9.133 -15.055 1 86.25 322 LYS B C 1
ATOM 7997 O O . LYS B 1 322 ? -8.312 9.359 -15.773 1 86.25 322 LYS B O 1
ATOM 8002 N N . VAL B 1 323 ? -6.09 8.914 -15.492 1 87.5 323 VAL B N 1
ATOM 8003 C CA . VAL B 1 323 ? -5.844 8.812 -16.922 1 87.5 323 VAL B CA 1
ATOM 8004 C C . VAL B 1 323 ? -6.641 7.641 -17.5 1 87.5 323 VAL B C 1
ATOM 8006 O O . VAL B 1 323 ? -7.199 7.746 -18.594 1 87.5 323 VAL B O 1
ATOM 8009 N N . PHE B 1 324 ? -6.656 6.566 -16.766 1 89.81 324 PHE B N 1
ATOM 8010 C CA . PHE B 1 324 ? -7.422 5.398 -17.188 1 89.81 324 PHE B CA 1
ATOM 8011 C C . PHE B 1 324 ? -8.891 5.758 -17.375 1 89.81 324 PHE B C 1
ATOM 8013 O O . PHE B 1 324 ? -9.484 5.426 -18.406 1 89.81 324 PHE B O 1
ATOM 8020 N N . HIS B 1 325 ? -9.438 6.414 -16.469 1 83.12 325 HIS B N 1
ATOM 8021 C CA . HIS B 1 325 ? -10.844 6.797 -16.516 1 83.12 325 HIS B CA 1
ATOM 8022 C C . HIS B 1 325 ? -11.109 7.773 -17.656 1 83.12 325 HIS B C 1
ATOM 8024 O O . HIS B 1 325 ? -12.117 7.66 -18.359 1 83.12 325 HIS B O 1
ATOM 8030 N N . ALA B 1 326 ? -10.18 8.719 -17.797 1 80.88 326 ALA B N 1
ATOM 8031 C CA . ALA B 1 326 ? -10.336 9.719 -18.859 1 80.88 326 ALA B CA 1
ATOM 8032 C C . ALA B 1 326 ? -10.289 9.07 -20.234 1 80.88 326 ALA B C 1
ATOM 8034 O O . ALA B 1 326 ? -11.086 9.414 -21.109 1 80.88 326 ALA B O 1
ATOM 8035 N N . VAL B 1 327 ? -9.414 8.172 -20.422 1 82.12 327 VAL B N 1
ATOM 8036 C CA . VAL B 1 327 ? -9.227 7.535 -21.719 1 82.12 327 VAL B CA 1
ATOM 8037 C C . VAL B 1 327 ? -10.383 6.582 -22 1 82.12 327 VAL B C 1
ATOM 8039 O O . VAL B 1 327 ? -10.883 6.504 -23.125 1 82.12 327 VAL B O 1
ATOM 8042 N N . CYS B 1 328 ? -10.812 5.879 -21.016 1 76.25 328 CYS B N 1
ATOM 8043 C CA . CYS B 1 328 ? -11.828 4.848 -21.219 1 76.25 328 CYS B CA 1
ATOM 8044 C C . CYS B 1 328 ? -13.219 5.461 -21.297 1 76.25 328 CYS B C 1
ATOM 8046 O O . CYS B 1 328 ? -14.094 4.926 -21.984 1 76.25 328 CYS B O 1
ATOM 8048 N N . PHE B 1 329 ? -13.492 6.551 -20.641 1 68.88 329 PHE B N 1
ATOM 8049 C CA . PHE B 1 329 ? -14.844 7.09 -20.625 1 68.88 329 PHE B CA 1
ATOM 8050 C C . PHE B 1 329 ? -14.945 8.344 -21.469 1 68.88 329 PHE B C 1
ATOM 8052 O O . PHE B 1 329 ? -16.031 8.719 -21.906 1 68.88 329 PHE B O 1
ATOM 8059 N N . ASN B 1 330 ? -13.758 9.125 -21.484 1 62.03 330 ASN B N 1
ATOM 8060 C CA . ASN B 1 330 ? -13.844 10.359 -22.25 1 62.03 330 ASN B CA 1
ATOM 8061 C C . ASN B 1 330 ? -13.211 10.195 -23.641 1 62.03 330 ASN B C 1
ATOM 8063 O O . ASN B 1 330 ? -12 10.016 -23.75 1 62.03 330 ASN B O 1
ATOM 8067 N N . GLN B 1 331 ? -13.672 9.266 -24.562 1 55.41 331 GLN B N 1
ATOM 8068 C CA . GLN B 1 331 ? -13.297 8.836 -25.906 1 55.41 331 GLN B CA 1
ATOM 8069 C C . GLN B 1 331 ? -12.266 9.781 -26.516 1 55.41 331 GLN B C 1
ATOM 8071 O O . GLN B 1 331 ? -11.383 9.352 -27.25 1 55.41 331 GLN B O 1
ATOM 8076 N N . SER B 1 332 ? -12.414 11.086 -26.594 1 50.75 332 SER B N 1
ATOM 8077 C CA . SER B 1 332 ? -11.812 11.938 -27.625 1 50.75 332 SER B CA 1
ATOM 8078 C C . SER B 1 332 ? -10.383 12.312 -27.25 1 50.75 332 SER B C 1
ATOM 8080 O O . SER B 1 332 ? -9.547 12.523 -28.141 1 50.75 332 SER B O 1
ATOM 8082 N N . THR B 1 333 ? -10.047 12.594 -26.062 1 50.78 333 THR B N 1
ATOM 8083 C CA . THR B 1 333 ? -8.977 13.562 -25.828 1 50.78 333 THR B CA 1
ATOM 8084 C C . THR B 1 333 ? -7.637 12.852 -25.656 1 50.78 333 THR B C 1
ATOM 8086 O O . THR B 1 333 ? -6.586 13.398 -26 1 50.78 333 THR B O 1
ATOM 8089 N N . CYS B 1 334 ? -7.5 11.773 -24.938 1 55.66 334 CYS B N 1
ATOM 8090 C CA . CYS B 1 334 ? -6.145 11.484 -24.484 1 55.66 334 CYS B CA 1
ATOM 8091 C C . CYS B 1 334 ? -5.547 10.312 -25.25 1 55.66 334 CYS B C 1
ATOM 8093 O O . CYS B 1 334 ? -5.434 9.203 -24.703 1 55.66 334 CYS B O 1
ATOM 8095 N N . THR B 1 335 ? -5.438 10.469 -26.531 1 63.19 335 THR B N 1
ATOM 8096 C CA . THR B 1 335 ? -4.992 9.367 -27.375 1 63.19 335 THR B CA 1
ATOM 8097 C C . THR B 1 335 ? -3.48 9.414 -27.562 1 63.19 335 THR B C 1
ATOM 8099 O O . THR B 1 335 ? -2.947 8.773 -28.469 1 63.19 335 THR B O 1
ATOM 8102 N N . ASP B 1 336 ? -2.773 10.094 -26.688 1 80.94 336 ASP B N 1
ATOM 8103 C CA . ASP B 1 336 ? -1.331 10.078 -26.906 1 80.94 336 ASP B CA 1
ATOM 8104 C C . ASP B 1 336 ? -0.705 8.797 -26.375 1 80.94 336 ASP B C 1
ATOM 8106 O O . ASP B 1 336 ? -1.315 8.102 -25.562 1 80.94 336 ASP B O 1
ATOM 8110 N N . ASP B 1 337 ? 0.313 8.445 -26.922 1 85.19 337 ASP B N 1
ATOM 8111 C CA . ASP B 1 337 ? 1.021 7.211 -26.609 1 85.19 337 ASP B CA 1
ATOM 8112 C C . ASP B 1 337 ? 1.312 7.109 -25.109 1 85.19 337 ASP B C 1
ATOM 8114 O O . ASP B 1 337 ? 1.201 6.031 -24.516 1 85.19 337 ASP B O 1
ATOM 8118 N N . THR B 1 338 ? 1.598 8.195 -24.547 1 87.38 338 THR B N 1
ATOM 8119 C CA . THR B 1 338 ? 1.926 8.203 -23.125 1 87.38 338 THR B CA 1
ATOM 8120 C C . THR B 1 338 ? 0.703 7.844 -22.297 1 87.38 338 THR B C 1
ATOM 8122 O O . THR B 1 338 ? 0.809 7.09 -21.312 1 87.38 338 THR B O 1
ATOM 8125 N N . SER B 1 339 ? -0.415 8.383 -22.688 1 89 339 SER B N 1
ATOM 8126 C CA . SER B 1 339 ? -1.651 8.078 -21.969 1 89 339 SER B CA 1
ATOM 8127 C C . SER B 1 339 ? -2.035 6.613 -22.141 1 89 339 SER B C 1
ATOM 8129 O O . SER B 1 339 ? -2.502 5.98 -21.188 1 89 339 SER B O 1
ATOM 8131 N N . LEU B 1 340 ? -1.764 6.117 -23.297 1 90.44 340 LEU B N 1
ATOM 8132 C CA . LEU B 1 340 ? -2.07 4.711 -23.547 1 90.44 340 LEU B CA 1
ATOM 8133 C C . LEU B 1 340 ? -1.175 3.809 -22.703 1 90.44 340 LEU B C 1
ATOM 8135 O O . LEU B 1 340 ? -1.631 2.787 -22.188 1 90.44 340 LEU B O 1
ATOM 8139 N N . HIS B 1 341 ? 0.063 4.16 -22.578 1 93.31 341 HIS B N 1
ATOM 8140 C CA . HIS B 1 341 ? 0.988 3.406 -21.734 1 93.31 341 HIS B CA 1
ATOM 8141 C C . HIS B 1 341 ? 0.535 3.4 -20.281 1 93.31 341 HIS B C 1
ATOM 8143 O O . HIS B 1 341 ? 0.616 2.371 -19.609 1 93.31 341 HIS B O 1
ATOM 8149 N N . LYS B 1 342 ? 0.099 4.523 -19.844 1 93 342 LYS B N 1
ATOM 8150 C CA . LYS B 1 342 ? -0.378 4.637 -18.469 1 93 342 LYS B CA 1
ATOM 8151 C C . LYS B 1 342 ? -1.604 3.754 -18.234 1 93 342 LYS B C 1
ATOM 8153 O O . LYS B 1 342 ? -1.723 3.107 -17.188 1 93 342 LYS B O 1
ATOM 8158 N N . VAL B 1 343 ? -2.451 3.73 -19.219 1 92.12 343 VAL B N 1
ATOM 8159 C CA . VAL B 1 343 ? -3.668 2.928 -19.141 1 92.12 343 VAL B CA 1
ATOM 8160 C C . VAL B 1 343 ? -3.305 1.446 -19.062 1 92.12 343 VAL B C 1
ATOM 8162 O O . VAL B 1 343 ? -3.828 0.718 -18.219 1 92.12 343 VAL B O 1
ATOM 8165 N N . GLN B 1 344 ? -2.428 1.044 -19.859 1 92.88 344 GLN B N 1
ATOM 8166 C CA . GLN B 1 344 ? -2.01 -0.354 -19.891 1 92.88 344 GLN B CA 1
ATOM 8167 C C . GLN B 1 344 ? -1.356 -0.759 -18.578 1 92.88 344 GLN B C 1
ATOM 8169 O O . GLN B 1 344 ? -1.634 -1.835 -18.047 1 92.88 344 GLN B O 1
ATOM 8174 N N . LEU B 1 345 ? -0.56 0.103 -18.094 1 95.56 345 LEU B N 1
ATOM 8175 C CA . LEU B 1 345 ? 0.146 -0.176 -16.844 1 95.56 345 LEU B CA 1
ATOM 8176 C C . LEU B 1 345 ? -0.833 -0.287 -15.68 1 95.56 345 LEU B C 1
ATOM 8178 O O . LEU B 1 345 ? -0.728 -1.203 -14.859 1 95.56 345 LEU B O 1
ATOM 8182 N N . TRP B 1 346 ? -1.715 0.659 -15.625 1 95.69 346 TRP B N 1
ATOM 8183 C CA . TRP B 1 346 ? -2.664 0.658 -14.516 1 95.69 346 TRP B CA 1
ATOM 8184 C C . TRP B 1 346 ? -3.521 -0.603 -14.531 1 95.69 346 TRP B C 1
ATOM 8186 O O . TRP B 1 346 ? -3.74 -1.227 -13.492 1 95.69 346 TRP B O 1
ATOM 8196 N N . GLN B 1 347 ? -3.951 -0.958 -15.711 1 94.88 347 GLN B N 1
ATOM 8197 C CA . GLN B 1 347 ? -4.746 -2.174 -15.852 1 94.88 347 GLN B CA 1
ATOM 8198 C C . GLN B 1 347 ? -3.955 -3.404 -15.414 1 94.88 347 GLN B C 1
ATOM 8200 O O . GLN B 1 347 ? -4.477 -4.266 -14.703 1 94.88 347 GLN B O 1
ATOM 8205 N N . ALA B 1 348 ? -2.754 -3.506 -15.828 1 96.06 348 ALA B N 1
ATOM 8206 C CA . ALA B 1 348 ? -1.899 -4.633 -15.461 1 96.06 348 ALA B CA 1
ATOM 8207 C C . ALA B 1 348 ? -1.676 -4.684 -13.953 1 96.06 348 ALA B C 1
ATOM 8209 O O . ALA B 1 348 ? -1.791 -5.746 -13.336 1 96.06 348 ALA B O 1
ATOM 8210 N N . ILE B 1 349 ? -1.379 -3.559 -13.367 1 97.38 349 ILE B N 1
ATOM 8211 C CA . ILE B 1 349 ? -1.108 -3.465 -11.938 1 97.38 349 ILE B CA 1
ATOM 8212 C C . ILE B 1 349 ? -2.33 -3.93 -11.156 1 97.38 349 ILE B C 1
ATOM 8214 O O . ILE B 1 349 ? -2.211 -4.746 -10.234 1 97.38 349 ILE B O 1
ATOM 8218 N N . CYS B 1 350 ? -3.471 -3.426 -11.508 1 96.81 350 CYS B N 1
ATOM 8219 C CA . CYS B 1 350 ? -4.699 -3.793 -10.812 1 96.81 350 CYS B CA 1
ATOM 8220 C C . CYS B 1 350 ? -4.957 -5.293 -10.922 1 96.81 350 CYS B C 1
ATOM 8222 O O . CYS B 1 350 ? -5.254 -5.945 -9.914 1 96.81 350 CYS B O 1
ATOM 8224 N N . ASN B 1 351 ? -4.816 -5.77 -12.094 1 96.56 351 ASN B N 1
ATOM 8225 C CA . ASN B 1 351 ? -5.094 -7.184 -12.312 1 96.56 351 ASN B CA 1
ATOM 8226 C C . ASN B 1 351 ? -4.117 -8.078 -11.547 1 96.56 351 ASN B C 1
ATOM 8228 O O . ASN B 1 351 ? -4.52 -9.078 -10.953 1 96.56 351 ASN B O 1
ATOM 8232 N N . ILE B 1 352 ? -2.889 -7.75 -11.555 1 97 352 ILE B N 1
ATOM 8233 C CA . ILE B 1 352 ? -1.877 -8.531 -10.859 1 97 352 ILE B CA 1
ATOM 8234 C C . ILE B 1 352 ? -2.152 -8.5 -9.352 1 97 352 ILE B C 1
ATOM 8236 O O . ILE B 1 352 ? -2.043 -9.523 -8.68 1 97 352 ILE B O 1
ATOM 8240 N N . GLU B 1 353 ? -2.492 -7.352 -8.867 1 97.19 353 GLU B N 1
ATOM 8241 C CA . GLU B 1 353 ? -2.797 -7.266 -7.441 1 97.19 353 GLU B CA 1
ATOM 8242 C C . GLU B 1 353 ? -4 -8.133 -7.078 1 97.19 353 GLU B C 1
ATOM 8244 O O . GLU B 1 353 ? -3.988 -8.828 -6.062 1 97.19 353 GLU B O 1
ATOM 8249 N N . ARG B 1 354 ? -5.027 -8.023 -7.844 1 96.94 354 ARG B N 1
ATOM 8250 C CA . ARG B 1 354 ? -6.254 -8.766 -7.578 1 96.94 354 ARG B CA 1
ATOM 8251 C C . ARG B 1 354 ? -6.004 -10.266 -7.621 1 96.94 354 ARG B C 1
ATOM 8253 O O . ARG B 1 354 ? -6.523 -11.008 -6.785 1 96.94 354 ARG B O 1
ATOM 8260 N N . LEU B 1 355 ? -5.211 -10.68 -8.547 1 96.62 355 LEU B N 1
ATOM 8261 C CA . LEU B 1 355 ? -4.832 -12.086 -8.609 1 96.62 355 LEU B CA 1
ATOM 8262 C C . LEU B 1 355 ? -4.059 -12.492 -7.359 1 96.62 355 LEU B C 1
ATOM 8264 O O . LEU B 1 355 ? -4.355 -13.523 -6.75 1 96.62 355 LEU B O 1
ATOM 8268 N N . ASN B 1 356 ? -3.086 -11.711 -6.992 1 95.75 356 ASN B N 1
ATOM 8269 C CA . ASN B 1 356 ? -2.307 -12.008 -5.793 1 95.75 356 ASN B CA 1
ATOM 8270 C C . ASN B 1 356 ? -3.174 -11.977 -4.539 1 95.75 356 ASN B C 1
ATOM 8272 O O . ASN B 1 356 ? -2.951 -12.742 -3.605 1 95.75 356 ASN B O 1
ATOM 8276 N N . GLY B 1 357 ? -4.09 -11.023 -4.555 1 94.69 357 GLY B N 1
ATOM 8277 C CA . GLY B 1 357 ? -5.031 -10.969 -3.449 1 94.69 357 GLY B CA 1
ATOM 8278 C C . GLY B 1 357 ? -5.848 -12.234 -3.295 1 94.69 357 GLY B C 1
ATOM 8279 O O . GLY B 1 357 ? -6.066 -12.711 -2.178 1 94.69 357 GLY B O 1
ATOM 8280 N N . MET B 1 358 ? -6.266 -12.781 -4.363 1 94 358 MET B N 1
ATOM 8281 C CA . MET B 1 358 ? -7.016 -14.031 -4.332 1 94 358 MET B CA 1
ATOM 8282 C C . MET B 1 358 ? -6.156 -15.172 -3.787 1 94 358 MET B C 1
ATOM 8284 O O . MET B 1 358 ? -6.637 -16 -3.021 1 94 358 MET B O 1
ATOM 8288 N N . ILE B 1 359 ? -4.883 -15.148 -4.168 1 94.06 359 ILE B N 1
ATOM 8289 C CA . ILE B 1 359 ? -3.959 -16.203 -3.752 1 94.06 359 ILE B CA 1
ATOM 8290 C C . ILE B 1 359 ? -3.713 -16.094 -2.248 1 94.06 359 ILE B C 1
ATOM 8292 O O . ILE B 1 359 ? -3.734 -17.109 -1.542 1 94.06 359 ILE B O 1
ATOM 8296 N N . LEU B 1 360 ? -3.572 -14.906 -1.759 1 92.75 360 LEU B N 1
ATOM 8297 C CA . LEU B 1 360 ? -3.227 -14.695 -0.358 1 92.75 360 LEU B CA 1
ATOM 8298 C C . LEU B 1 360 ? -4.477 -14.492 0.488 1 92.75 360 LEU B C 1
ATOM 8300 O O . LEU B 1 360 ? -4.395 -14.398 1.715 1 92.75 360 LEU B O 1
ATOM 8304 N N . ASN B 1 361 ? -5.602 -14.406 -0.185 1 92.44 361 ASN B N 1
ATOM 8305 C CA . ASN B 1 361 ? -6.867 -14.078 0.465 1 92.44 361 ASN B CA 1
ATOM 8306 C C . ASN B 1 361 ? -6.805 -12.734 1.175 1 92.44 361 ASN B C 1
ATOM 8308 O O . ASN B 1 361 ? -7.133 -12.633 2.359 1 92.44 361 ASN B O 1
ATOM 8312 N N . LEU B 1 362 ? -6.352 -11.758 0.481 1 92.19 362 LEU B N 1
ATOM 8313 C CA . LEU B 1 362 ? -6.293 -10.375 0.951 1 92.19 362 LEU B CA 1
ATOM 8314 C C . LEU B 1 362 ? -7.062 -9.453 0.013 1 92.19 362 LEU B C 1
ATOM 8316 O O . LEU B 1 362 ? -7.074 -9.664 -1.202 1 92.19 362 LEU B O 1
ATOM 8320 N N . PRO B 1 363 ? -7.676 -8.516 0.549 1 91.81 363 PRO B N 1
ATOM 8321 C CA . PRO B 1 363 ? -8.453 -7.629 -0.316 1 91.81 363 PRO B CA 1
ATOM 8322 C C . PRO B 1 363 ? -7.574 -6.668 -1.117 1 91.81 363 PRO B C 1
ATOM 8324 O O . PRO B 1 363 ? -6.723 -5.984 -0.546 1 91.81 363 PRO B O 1
ATOM 8327 N N . PRO B 1 364 ? -7.789 -6.594 -2.371 1 94 364 PRO B N 1
ATOM 8328 C CA . PRO B 1 364 ? -7.004 -5.652 -3.17 1 94 364 PRO B CA 1
ATOM 8329 C C . PRO B 1 364 ? -7.332 -4.195 -2.85 1 94 364 PRO B C 1
ATOM 8331 O O . PRO B 1 364 ? -8.5 -3.85 -2.641 1 94 364 PRO B O 1
ATOM 8334 N N . GLY B 1 365 ? -6.297 -3.389 -2.77 1 91.19 365 GLY B N 1
ATOM 8335 C CA . GLY B 1 365 ? -6.477 -1.959 -2.574 1 91.19 365 GLY B CA 1
ATOM 8336 C C . GLY B 1 365 ? -7.098 -1.267 -3.773 1 91.19 365 GLY B C 1
ATOM 8337 O O . GLY B 1 365 ? -7.664 -0.18 -3.645 1 91.19 365 GLY B O 1
ATOM 8338 N N . THR B 1 366 ? -7.039 -1.893 -4.91 1 94.31 366 THR B N 1
ATOM 8339 C CA . THR B 1 366 ? -7.523 -1.303 -6.152 1 94.31 366 THR B CA 1
ATOM 8340 C C . THR B 1 366 ? -8.984 -1.667 -6.387 1 94.31 366 THR B C 1
ATOM 8342 O O . THR B 1 366 ? -9.547 -1.355 -7.441 1 94.31 366 THR B O 1
ATOM 8345 N N . ALA B 1 367 ? -9.648 -2.34 -5.477 1 92 367 ALA B N 1
ATOM 8346 C CA . ALA B 1 367 ? -11.031 -2.791 -5.617 1 92 367 ALA B CA 1
ATOM 8347 C C . ALA B 1 367 ? -11.961 -1.621 -5.914 1 92 367 ALA B C 1
ATOM 8349 O O . ALA B 1 367 ? -12.969 -1.783 -6.602 1 92 367 ALA B O 1
ATOM 8350 N N . ARG B 1 368 ? -11.602 -0.464 -5.484 1 87.81 368 ARG B N 1
ATOM 8351 C CA . ARG B 1 368 ? -12.469 0.698 -5.645 1 87.81 368 ARG B CA 1
ATOM 8352 C C . ARG B 1 368 ? -12.438 1.214 -7.078 1 87.81 368 ARG B C 1
ATOM 8354 O O . ARG B 1 368 ? -13.352 1.915 -7.512 1 87.81 368 ARG B O 1
ATOM 8361 N N . TYR B 1 369 ? -11.383 0.931 -7.73 1 88.75 369 TYR B N 1
ATOM 8362 C CA . TYR B 1 369 ? -11.234 1.424 -9.094 1 88.75 369 TYR B CA 1
ATOM 8363 C C . TYR B 1 369 ? -11.938 0.498 -10.086 1 88.75 369 TYR B C 1
ATOM 8365 O O . TYR B 1 369 ? -11.609 -0.687 -10.172 1 88.75 369 TYR B O 1
ATOM 8373 N N . GLN B 1 370 ? -12.883 0.953 -10.703 1 83.62 370 GLN B N 1
ATOM 8374 C CA . GLN B 1 370 ? -13.578 0.171 -11.719 1 83.62 370 GLN B CA 1
ATOM 8375 C C . GLN B 1 370 ? -12.797 0.166 -13.031 1 83.62 370 GLN B C 1
ATOM 8377 O O . GLN B 1 370 ? -12.492 1.227 -13.578 1 83.62 370 GLN B O 1
ATOM 8382 N N . LEU B 1 371 ? -12.383 -0.989 -13.477 1 84.31 371 LEU B N 1
ATOM 8383 C CA . LEU B 1 371 ? -11.641 -1.106 -14.734 1 84.31 371 LEU B CA 1
ATOM 8384 C C . LEU B 1 371 ? -12.586 -1.423 -15.891 1 84.31 371 LEU B C 1
ATOM 8386 O O . LEU B 1 371 ? -12.148 -1.928 -16.922 1 84.31 371 LEU B O 1
ATOM 8390 N N . THR B 1 372 ? -13.859 -1.073 -15.75 1 67.75 372 THR B N 1
ATOM 8391 C CA . THR B 1 372 ? -14.805 -1.438 -16.797 1 67.75 372 THR B CA 1
ATOM 8392 C C . THR B 1 372 ? -14.414 -0.793 -18.125 1 67.75 372 THR B C 1
ATOM 8394 O O . THR B 1 372 ? -14.383 0.434 -18.234 1 67.75 372 THR B O 1
ATOM 8397 N N . ALA B 1 373 ? -13.469 -1.541 -18.734 1 57.94 373 ALA B N 1
ATOM 8398 C CA . ALA B 1 373 ? -13.148 -1.08 -20.078 1 57.94 373 ALA B CA 1
ATOM 8399 C C . ALA B 1 373 ? -14.359 -1.204 -21 1 57.94 373 ALA B C 1
ATOM 8401 O O . ALA B 1 373 ? -15.109 -2.18 -20.922 1 57.94 373 ALA B O 1
ATOM 8402 N N . ALA B 1 374 ? -14.82 -0.159 -21.484 1 56.09 374 ALA B N 1
ATOM 8403 C CA . ALA B 1 374 ? -15.859 -0.111 -22.516 1 56.09 374 ALA B CA 1
ATOM 8404 C C . ALA B 1 374 ? -15.555 -1.083 -23.656 1 56.09 374 ALA B C 1
ATOM 8406 O O . ALA B 1 374 ? -16.406 -1.321 -24.516 1 56.09 374 ALA B O 1
ATOM 8407 N N . ALA B 1 375 ? -14.422 -1.843 -23.5 1 62.34 375 ALA B N 1
ATOM 8408 C CA . ALA B 1 375 ? -14.109 -2.611 -24.703 1 62.34 375 ALA B CA 1
ATOM 8409 C C . ALA B 1 375 ? -14.93 -3.898 -24.766 1 62.34 375 ALA B C 1
ATOM 8411 O O . ALA B 1 375 ? -15.086 -4.586 -23.75 1 62.34 375 ALA B O 1
ATOM 8412 N N . PRO B 1 376 ? -15.469 -4.023 -25.844 1 73 376 PRO B N 1
ATOM 8413 C CA . PRO B 1 376 ? -16.25 -5.25 -26.016 1 73 376 PRO B CA 1
ATOM 8414 C C . PRO B 1 376 ? -15.398 -6.512 -25.844 1 73 376 PRO B C 1
ATOM 8416 O O . PRO B 1 376 ? -14.234 -6.535 -26.234 1 73 376 PRO B O 1
ATOM 8419 N N . LEU B 1 377 ? -15.883 -7.469 -25.094 1 81.5 377 LEU B N 1
ATOM 8420 C CA . LEU B 1 377 ? -15.211 -8.742 -24.875 1 81.5 377 LEU B CA 1
ATOM 8421 C C . LEU B 1 377 ? -15.031 -9.5 -26.188 1 81.5 377 LEU B C 1
ATOM 8423 O O . LEU B 1 377 ? -14 -10.148 -26.406 1 81.5 377 LEU B O 1
ATOM 8427 N N . ASN B 1 378 ? -16.016 -9.375 -26.984 1 77.06 378 ASN B N 1
ATOM 8428 C CA . ASN B 1 378 ? -15.977 -10.062 -28.266 1 77.06 378 ASN B CA 1
ATOM 8429 C C . ASN B 1 378 ? -15.828 -9.078 -29.422 1 77.06 378 ASN B C 1
ATOM 8431 O O . ASN B 1 378 ? -16.703 -8.25 -29.656 1 77.06 378 ASN B O 1
ATOM 8435 N N . ALA B 1 379 ? -14.523 -8.938 -29.812 1 62.34 379 ALA B N 1
ATOM 8436 C CA . ALA B 1 379 ? -14.289 -8.156 -31.016 1 62.34 379 ALA B CA 1
ATOM 8437 C C . ALA B 1 379 ? -13.945 -9.062 -32.188 1 62.34 379 ALA B C 1
ATOM 8439 O O . ALA B 1 379 ? -12.984 -9.836 -32.125 1 62.34 379 ALA B O 1
ATOM 8440 N N . ASP B 1 380 ? -14.797 -8.984 -33.219 1 64.38 380 ASP B N 1
ATOM 8441 C CA . ASP B 1 380 ? -14.625 -9.664 -34.5 1 64.38 380 ASP B CA 1
ATOM 8442 C C . ASP B 1 380 ? -14.609 -11.18 -34.312 1 64.38 380 ASP B C 1
ATOM 8444 O O . ASP B 1 380 ? -13.812 -11.875 -34.969 1 64.38 380 ASP B O 1
ATOM 8448 N N . GLY B 1 381 ? -15.195 -11.664 -33.25 1 67.25 381 GLY B N 1
ATOM 8449 C CA . GLY B 1 381 ? -15.344 -13.109 -33.094 1 67.25 381 GLY B CA 1
ATOM 8450 C C . GLY B 1 381 ? -14.344 -13.727 -32.156 1 67.25 381 GLY B C 1
ATOM 8451 O O . GLY B 1 381 ? -14.406 -14.922 -31.859 1 67.25 381 GLY B O 1
ATOM 8452 N N . SER B 1 382 ? -13.305 -12.992 -31.828 1 82.56 382 SER B N 1
ATOM 8453 C CA . SER B 1 382 ? -12.312 -13.531 -30.906 1 82.56 382 SER B CA 1
ATOM 8454 C C . SER B 1 382 ? -12.414 -12.859 -29.531 1 82.56 382 SER B C 1
ATOM 8456 O O . SER B 1 382 ? -12.828 -11.703 -29.438 1 82.56 382 SER B O 1
ATOM 8458 N N . ILE B 1 383 ? -12.133 -13.648 -28.531 1 88.31 383 ILE B N 1
ATOM 8459 C CA . ILE B 1 383 ? -12.219 -13.141 -27.172 1 88.31 383 ILE B CA 1
ATOM 8460 C C . ILE B 1 383 ? -10.977 -12.312 -26.844 1 88.31 383 ILE B C 1
ATOM 8462 O O . ILE B 1 383 ? -9.852 -12.766 -27.062 1 88.31 383 ILE B O 1
ATOM 8466 N N . HIS B 1 384 ? -11.227 -11.125 -26.516 1 90.56 384 HIS B N 1
ATOM 8467 C CA . HIS B 1 384 ? -10.125 -10.312 -26.031 1 90.56 384 HIS B CA 1
ATOM 8468 C C . HIS B 1 384 ? -9.711 -10.734 -24.625 1 90.56 384 HIS B C 1
ATOM 8470 O O . HIS B 1 384 ? -10.352 -10.359 -23.641 1 90.56 384 HIS B O 1
ATOM 8476 N N . LEU B 1 385 ? -8.633 -11.352 -24.5 1 92.88 385 LEU B N 1
ATOM 8477 C CA . LEU B 1 385 ? -8.234 -12.055 -23.281 1 92.88 385 LEU B CA 1
ATOM 8478 C C . LEU B 1 385 ? -7.992 -11.07 -22.141 1 92.88 385 LEU B C 1
ATOM 8480 O O . LEU B 1 385 ? -8.344 -11.352 -21 1 92.88 385 LEU B O 1
ATOM 8484 N N . THR B 1 386 ? -7.383 -9.93 -22.438 1 91.38 386 THR B N 1
ATOM 8485 C CA . THR B 1 386 ? -7.105 -8.953 -21.391 1 91.38 386 THR B CA 1
ATOM 8486 C C . THR B 1 386 ? -8.406 -8.438 -20.781 1 91.38 386 THR B C 1
ATOM 8488 O O . THR B 1 386 ? -8.5 -8.258 -19.562 1 91.38 386 THR B O 1
ATOM 8491 N N . THR B 1 387 ? -9.367 -8.211 -21.578 1 91.5 387 THR B N 1
ATOM 8492 C CA . THR B 1 387 ? -10.672 -7.746 -21.109 1 91.5 387 THR B CA 1
ATOM 8493 C C . THR B 1 387 ? -11.359 -8.828 -20.281 1 91.5 387 THR B C 1
ATOM 8495 O O . THR B 1 387 ? -11.93 -8.539 -19.234 1 91.5 387 THR B O 1
ATOM 8498 N N . TYR B 1 388 ? -11.344 -10.062 -20.844 1 94.19 388 TYR B N 1
ATOM 8499 C CA . TYR B 1 388 ? -11.93 -11.18 -20.109 1 94.19 388 TYR B CA 1
ATOM 8500 C C . TYR B 1 388 ? -11.297 -11.312 -18.719 1 94.19 388 TYR B C 1
ATOM 8502 O O . TYR B 1 388 ? -12 -11.453 -17.719 1 94.19 388 TYR B O 1
ATOM 8510 N N . LEU B 1 389 ? -10 -11.227 -18.719 1 95.38 389 LEU B N 1
ATOM 8511 C CA . LEU B 1 389 ? -9.258 -11.383 -17.469 1 95.38 389 LEU B CA 1
ATOM 8512 C C . LEU B 1 389 ? -9.594 -10.258 -16.484 1 95.38 389 LEU B C 1
ATOM 8514 O O . LEU B 1 389 ? -9.75 -10.5 -15.289 1 95.38 389 LEU B O 1
ATOM 8518 N N . THR B 1 390 ? -9.68 -9.055 -16.953 1 94.62 390 THR B N 1
ATOM 8519 C CA . THR B 1 390 ? -10.016 -7.914 -16.125 1 94.62 390 THR B CA 1
ATOM 8520 C C . THR B 1 390 ? -11.398 -8.094 -15.492 1 94.62 390 THR B C 1
ATOM 8522 O O . THR B 1 390 ? -11.578 -7.859 -14.289 1 94.62 390 THR B O 1
ATOM 8525 N N . ARG B 1 391 ? -12.367 -8.523 -16.25 1 94.88 391 ARG B N 1
ATOM 8526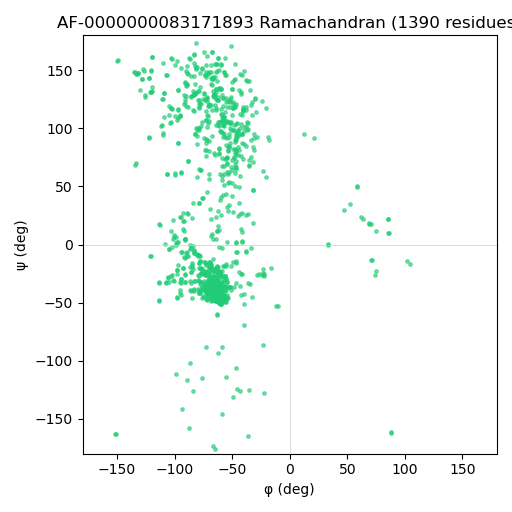 C CA . ARG B 1 391 ? -13.711 -8.75 -15.727 1 94.88 391 ARG B CA 1
ATOM 8527 C C . ARG B 1 391 ? -13.727 -9.898 -14.727 1 94.88 391 ARG B C 1
ATOM 8529 O O . ARG B 1 391 ? -14.414 -9.828 -13.703 1 94.88 391 ARG B O 1
ATOM 8536 N N . LEU B 1 392 ? -12.984 -10.938 -15.117 1 96.62 392 LEU B N 1
ATOM 8537 C CA . LEU B 1 392 ? -12.875 -12.094 -14.227 1 96.62 392 LEU B CA 1
ATOM 8538 C C . LEU B 1 392 ? -12.32 -11.68 -12.867 1 96.62 392 LEU B C 1
ATOM 8540 O O . LEU B 1 392 ? -12.875 -12.047 -11.828 1 96.62 392 LEU B O 1
ATOM 8544 N N . LEU B 1 393 ? -11.266 -10.906 -12.883 1 96.69 393 LEU B N 1
ATOM 8545 C CA . LEU B 1 393 ? -10.578 -10.531 -11.648 1 96.69 393 LEU B CA 1
ATOM 8546 C C . LEU B 1 393 ? -11.375 -9.469 -10.891 1 96.69 393 LEU B C 1
ATOM 8548 O O . LEU B 1 393 ? -11.234 -9.336 -9.672 1 96.69 393 LEU B O 1
ATOM 8552 N N . ASP B 1 394 ? -12.211 -8.758 -11.578 1 94.62 394 ASP B N 1
ATOM 8553 C CA . ASP B 1 394 ? -13.141 -7.859 -10.898 1 94.62 394 ASP B CA 1
ATOM 8554 C C . ASP B 1 394 ? -14.148 -8.641 -10.055 1 94.62 394 ASP B C 1
ATOM 8556 O O . ASP B 1 394 ? -14.484 -8.219 -8.945 1 94.62 394 ASP B O 1
ATOM 8560 N N . ILE B 1 395 ? -14.617 -9.703 -10.555 1 95.31 395 ILE B N 1
ATOM 8561 C CA . ILE B 1 395 ? -15.539 -10.562 -9.812 1 95.31 395 ILE B CA 1
ATOM 8562 C C . ILE B 1 395 ? -14.828 -11.172 -8.617 1 95.31 395 ILE B C 1
ATOM 8564 O O . ILE B 1 395 ? -15.406 -11.281 -7.531 1 95.31 395 ILE B O 1
ATOM 8568 N N . SER B 1 396 ? -13.57 -11.484 -8.805 1 95.56 396 SER B N 1
ATOM 8569 C CA . SER B 1 396 ? -12.812 -12.195 -7.781 1 95.56 396 SER B CA 1
ATOM 8570 C C . SER B 1 396 ? -12.562 -11.32 -6.562 1 95.56 396 SER B C 1
ATOM 8572 O O . SER B 1 396 ? -12.219 -11.82 -5.488 1 95.56 396 SER B O 1
ATOM 8574 N N . ILE B 1 397 ? -12.672 -10.023 -6.68 1 93.69 397 ILE B N 1
ATOM 8575 C CA . ILE B 1 397 ? -12.461 -9.086 -5.574 1 93.69 397 ILE B CA 1
ATOM 8576 C C . ILE B 1 397 ? -13.367 -9.469 -4.402 1 93.69 397 ILE B C 1
ATOM 8578 O O . ILE B 1 397 ? -12.977 -9.328 -3.242 1 93.69 397 ILE B O 1
ATOM 8582 N N . LYS B 1 398 ? -14.516 -10 -4.652 1 91.06 398 LYS B N 1
ATOM 8583 C CA . LYS B 1 398 ? -15.547 -10.242 -3.646 1 91.06 398 LYS B CA 1
ATOM 8584 C C . LYS B 1 398 ? -15.297 -11.555 -2.912 1 91.06 398 LYS B C 1
ATOM 8586 O O . LYS B 1 398 ? -15.945 -11.844 -1.904 1 91.06 398 LYS B O 1
ATOM 8591 N N . VAL B 1 399 ? -14.344 -12.32 -3.361 1 91.56 399 VAL B N 1
ATOM 8592 C CA . VAL B 1 399 ? -14.055 -13.617 -2.75 1 91.56 399 VAL B CA 1
ATOM 8593 C C . VAL B 1 399 ? -13.609 -13.414 -1.303 1 91.56 399 VAL B C 1
ATOM 8595 O O . VAL B 1 399 ? -13.945 -14.219 -0.427 1 91.56 399 VAL B O 1
ATOM 8598 N N . TYR B 1 400 ? -12.906 -12.391 -1.062 1 87.81 400 TYR B N 1
ATOM 8599 C CA . TYR B 1 400 ? -12.438 -12.078 0.283 1 87.81 400 TYR B CA 1
ATOM 8600 C C . TYR B 1 400 ? -13.609 -11.914 1.244 1 87.81 400 TYR B C 1
ATOM 8602 O O . TYR B 1 400 ? -13.539 -12.352 2.396 1 87.81 400 TYR B O 1
ATOM 8610 N N . ASP B 1 401 ? -14.625 -11.328 0.791 1 83 401 ASP B N 1
ATOM 8611 C CA . ASP B 1 401 ? -15.781 -11.039 1.628 1 83 401 ASP B CA 1
ATOM 8612 C C . ASP B 1 401 ? -16.531 -12.32 2.002 1 83 401 ASP B C 1
ATOM 8614 O O . ASP B 1 401 ? -17.156 -12.391 3.057 1 83 401 ASP B O 1
ATOM 8618 N N . LEU B 1 402 ? -16.453 -13.25 1.167 1 83.94 402 LEU B N 1
ATOM 8619 C CA . LEU B 1 402 ? -17.125 -14.508 1.429 1 83.94 402 LEU B CA 1
ATOM 8620 C C . LEU B 1 402 ? -16.531 -15.211 2.641 1 83.94 402 LEU B C 1
ATOM 8622 O O . LEU B 1 402 ? -17.234 -15.875 3.4 1 83.94 402 LEU B O 1
ATOM 8626 N N . GLU B 1 403 ? -15.359 -15 2.807 1 73.75 403 GLU B N 1
ATOM 8627 C CA . GLU B 1 403 ? -14.641 -15.68 3.881 1 73.75 403 GLU B CA 1
ATOM 8628 C C . GLU B 1 403 ? -14.656 -14.859 5.168 1 73.75 403 GLU B C 1
ATOM 8630 O O . GLU B 1 403 ? -14.672 -15.414 6.266 1 73.75 403 GLU B O 1
ATOM 8635 N N . GLU B 1 404 ? -14.656 -13.547 5.031 1 65 404 GLU B N 1
ATOM 8636 C CA . GLU B 1 404 ? -14.586 -12.648 6.184 1 65 404 GLU B CA 1
ATOM 8637 C C . GLU B 1 404 ? -15.93 -12.562 6.898 1 65 404 GLU B C 1
ATOM 8639 O O . GLU B 1 404 ? -15.984 -12.438 8.125 1 65 404 GLU B O 1
ATOM 8644 N N . PHE B 1 405 ? -17.031 -12.594 6.141 1 55.25 405 PHE B N 1
ATOM 8645 C CA . PHE B 1 405 ? -18.375 -12.555 6.727 1 55.25 405 PHE B CA 1
ATOM 8646 C C . PHE B 1 405 ? -18.594 -13.727 7.676 1 55.25 405 PHE B C 1
ATOM 8648 O O . PHE B 1 405 ? -19.406 -13.641 8.594 1 55.25 405 PHE B O 1
ATOM 8655 N N . SER B 1 406 ? -17.891 -14.711 7.387 1 51.19 406 SER B N 1
ATOM 8656 C CA . SER B 1 406 ? -18.047 -15.859 8.266 1 51.19 406 SER B CA 1
ATOM 8657 C C . SER B 1 406 ? -17.672 -15.523 9.703 1 51.19 406 SER B C 1
ATOM 8659 O O . SER B 1 406 ? -18.234 -16.078 10.648 1 51.19 406 SER B O 1
ATOM 8661 N N . ALA B 1 407 ? -16.828 -14.484 9.797 1 48.81 407 ALA B N 1
ATOM 8662 C CA . ALA B 1 407 ? -16.375 -14.062 11.117 1 48.81 407 ALA B CA 1
ATOM 8663 C C . ALA B 1 407 ? -17.344 -13.086 11.758 1 48.81 407 ALA B C 1
ATOM 8665 O O . ALA B 1 407 ? -17.406 -12.961 12.977 1 48.81 407 ALA B O 1
ATOM 8666 N N . THR B 1 408 ? -18.031 -12.25 10.828 1 52.31 408 THR B N 1
ATOM 8667 C CA . THR B 1 408 ? -19 -11.297 11.359 1 52.31 408 THR B CA 1
ATOM 8668 C C . THR B 1 408 ? -20.406 -11.914 11.398 1 52.31 408 THR B C 1
ATOM 8670 O O . THR B 1 408 ? -20.688 -12.859 10.656 1 52.31 408 THR B O 1
ATOM 8673 N N . HIS B 1 409 ? -21.094 -11.883 12.445 1 50.91 409 HIS B N 1
ATOM 8674 C CA . HIS B 1 409 ? -22.453 -12.375 12.625 1 50.91 409 HIS B CA 1
ATOM 8675 C C . HIS B 1 409 ? -23.328 -12.016 11.438 1 50.91 409 HIS B C 1
ATOM 8677 O O . HIS B 1 409 ? -24.562 -12 11.562 1 50.91 409 HIS B O 1
ATOM 8683 N N . GLU B 1 410 ? -22.656 -11.609 10.445 1 56.12 410 GLU B N 1
ATOM 8684 C CA . GLU B 1 410 ? -23.547 -11.336 9.328 1 56.12 410 GLU B CA 1
ATOM 8685 C C . GLU B 1 410 ? -24.188 -12.617 8.805 1 56.12 410 GLU B C 1
ATOM 8687 O O . GLU B 1 410 ? -23.594 -13.695 8.891 1 56.12 410 GLU B O 1
ATOM 8692 N N . SER B 1 411 ? -25.391 -12.57 8.422 1 63.69 411 SER B N 1
ATOM 8693 C CA . SER B 1 411 ? -26.312 -13.664 8.148 1 63.69 411 SER B CA 1
ATOM 8694 C C . SER B 1 411 ? -25.766 -14.609 7.09 1 63.69 411 SER B C 1
ATOM 8696 O O . SER B 1 411 ? -25.172 -14.164 6.102 1 63.69 411 SER B O 1
ATOM 8698 N N . SER B 1 412 ? -25.406 -15.773 7.445 1 71.19 412 SER B N 1
ATOM 8699 C CA . SER B 1 412 ? -25.125 -16.906 6.559 1 71.19 412 SER B CA 1
ATOM 8700 C C . SER B 1 412 ? -25.844 -16.75 5.227 1 71.19 412 SER B C 1
ATOM 8702 O O . SER B 1 412 ? -25.297 -17.047 4.172 1 71.19 412 SER B O 1
ATOM 8704 N N . MET B 1 413 ? -26.938 -16.016 5.309 1 76.75 413 MET B N 1
ATOM 8705 C CA . MET B 1 413 ? -27.75 -15.844 4.102 1 76.75 413 MET B CA 1
ATOM 8706 C C . MET B 1 413 ? -27.125 -14.812 3.166 1 76.75 413 MET B C 1
ATOM 8708 O O . MET B 1 413 ? -27.094 -15.008 1.95 1 76.75 413 MET B O 1
ATOM 8712 N N . LYS B 1 414 ? -26.656 -13.766 3.701 1 79.88 414 LYS B N 1
ATOM 8713 C CA . LYS B 1 414 ? -26.031 -12.727 2.885 1 79.88 414 LYS B CA 1
ATOM 8714 C C . LYS B 1 414 ? -24.797 -13.25 2.166 1 79.88 414 LYS B C 1
ATOM 8716 O O . LYS B 1 414 ? -24.562 -12.922 1.002 1 79.88 414 LYS B O 1
ATOM 8721 N N . ARG B 1 415 ? -24.109 -14.094 2.803 1 83.69 415 ARG B N 1
ATOM 8722 C CA . ARG B 1 415 ? -22.906 -14.695 2.227 1 83.69 415 ARG B CA 1
ATOM 8723 C C . ARG B 1 415 ? -23.266 -15.648 1.093 1 83.69 415 ARG B C 1
ATOM 8725 O O . ARG B 1 415 ? -22.594 -15.672 0.055 1 83.69 415 ARG B O 1
ATOM 8732 N N . GLN B 1 416 ? -24.266 -16.375 1.361 1 83.38 416 GLN B N 1
ATOM 8733 C CA . GLN B 1 416 ? -24.719 -17.312 0.344 1 83.38 416 GLN B CA 1
ATOM 8734 C C . GLN B 1 416 ? -25.219 -16.594 -0.896 1 83.38 416 GLN B C 1
ATOM 8736 O O . GLN B 1 416 ? -24.938 -17 -2.023 1 83.38 416 GLN B O 1
ATOM 8741 N N . MET B 1 417 ? -25.953 -15.531 -0.627 1 87.19 417 MET B N 1
ATOM 8742 C CA . MET B 1 417 ? -26.469 -14.75 -1.749 1 87.19 417 MET B CA 1
ATOM 8743 C C . MET B 1 417 ? -25.328 -14.117 -2.541 1 87.19 417 MET B C 1
ATOM 8745 O O . MET B 1 417 ? -25.375 -14.07 -3.771 1 87.19 417 MET B O 1
ATOM 8749 N N . ALA B 1 418 ? -24.312 -13.68 -1.825 1 89.31 418 ALA B N 1
ATOM 8750 C CA . ALA B 1 418 ? -23.156 -13.086 -2.486 1 89.31 418 ALA B CA 1
ATOM 8751 C C . ALA B 1 418 ? -22.422 -14.117 -3.346 1 89.31 418 ALA B C 1
ATOM 8753 O O . ALA B 1 418 ? -21.969 -13.805 -4.449 1 89.31 418 ALA B O 1
ATOM 8754 N N . ALA B 1 419 ? -22.266 -15.297 -2.836 1 90.44 419 ALA B N 1
ATOM 8755 C CA . ALA B 1 419 ? -21.609 -16.375 -3.58 1 90.44 419 ALA B CA 1
ATOM 8756 C C . ALA B 1 419 ? -22.406 -16.719 -4.836 1 90.44 419 ALA B C 1
ATOM 8758 O O . ALA B 1 419 ? -21.812 -16.938 -5.902 1 90.44 419 ALA B O 1
ATOM 8759 N N . LEU B 1 420 ? -23.719 -16.734 -4.66 1 91.44 420 LEU B N 1
ATOM 8760 C CA . LEU B 1 420 ? -24.578 -17.062 -5.797 1 91.44 420 LEU B CA 1
ATOM 8761 C C . LEU B 1 420 ? -24.5 -15.969 -6.859 1 91.44 420 LEU B C 1
ATOM 8763 O O . LEU B 1 420 ? -24.5 -16.266 -8.055 1 91.44 420 LEU B O 1
ATOM 8767 N N . GLU B 1 421 ? -24.453 -14.766 -6.367 1 94.06 421 GLU B N 1
ATOM 8768 C CA . GLU B 1 421 ? -24.312 -13.656 -7.301 1 94.06 421 GLU B CA 1
ATOM 8769 C C . GLU B 1 421 ? -22.984 -13.734 -8.062 1 94.06 421 GLU B C 1
ATOM 8771 O O . GLU B 1 421 ? -22.938 -13.445 -9.258 1 94.06 421 GLU B O 1
ATOM 8776 N N . MET B 1 422 ? -21.984 -14.102 -7.418 1 95.31 422 MET B N 1
ATOM 8777 C CA . MET B 1 422 ? -20.672 -14.234 -8.055 1 95.31 422 MET B CA 1
ATOM 8778 C C . MET B 1 422 ? -20.672 -15.383 -9.062 1 95.31 422 MET B C 1
ATOM 8780 O O . MET B 1 422 ? -20.141 -15.242 -10.164 1 95.31 422 MET B O 1
ATOM 8784 N N . ALA B 1 423 ? -21.234 -16.484 -8.68 1 95.25 423 ALA B N 1
ATOM 8785 C CA . ALA B 1 423 ? -21.312 -17.641 -9.586 1 95.25 423 ALA B CA 1
ATOM 8786 C C . ALA B 1 423 ? -22.094 -17.281 -10.844 1 95.25 423 ALA B C 1
ATOM 8788 O O . ALA B 1 423 ? -21.734 -17.688 -11.945 1 95.25 423 ALA B O 1
ATOM 8789 N N . GLN B 1 424 ? -23.172 -16.516 -10.617 1 95.88 424 GLN B N 1
ATOM 8790 C CA . GLN B 1 424 ? -23.969 -16.078 -11.75 1 95.88 424 GLN B CA 1
ATOM 8791 C C . GLN B 1 424 ? -23.156 -15.148 -12.664 1 95.88 424 GLN B C 1
ATOM 8793 O O . GLN B 1 424 ? -23.203 -15.289 -13.891 1 95.88 424 GLN B O 1
ATOM 8798 N N . ALA B 1 425 ? -22.484 -14.25 -12.062 1 96.25 425 ALA B N 1
ATOM 8799 C CA . ALA B 1 425 ? -21.656 -13.328 -12.836 1 96.25 425 ALA B CA 1
ATOM 8800 C C . ALA B 1 425 ? -20.594 -14.086 -13.625 1 96.25 425 ALA B C 1
ATOM 8802 O O . ALA B 1 425 ? -20.297 -13.742 -14.773 1 96.25 425 ALA B O 1
ATOM 8803 N N . LEU B 1 426 ? -20 -15.102 -13.047 1 97.31 426 LEU B N 1
ATOM 8804 C CA . LEU B 1 426 ? -19 -15.93 -13.719 1 97.31 426 LEU B CA 1
ATOM 8805 C C . LEU B 1 426 ? -19.625 -16.703 -14.867 1 97.31 426 LEU B C 1
ATOM 8807 O O . LEU B 1 426 ? -19 -16.859 -15.93 1 97.31 426 LEU B O 1
ATOM 8811 N N . GLY B 1 427 ? -20.797 -17.172 -14.586 1 95.94 427 GLY B N 1
ATOM 8812 C CA . GLY B 1 427 ? -21.531 -17.859 -15.648 1 95.94 427 GLY B CA 1
ATOM 8813 C C . GLY B 1 427 ? -21.828 -16.969 -16.828 1 95.94 427 GLY B C 1
ATOM 8814 O O . GLY B 1 427 ? -21.703 -17.375 -17.984 1 95.94 427 GLY B O 1
ATOM 8815 N N . GLU B 1 428 ? -22.219 -15.742 -16.516 1 94.56 428 GLU B N 1
ATOM 8816 C CA . GLU B 1 428 ? -22.5 -14.773 -17.562 1 94.56 428 GLU B CA 1
ATOM 8817 C C . GLU B 1 428 ? -21.25 -14.438 -18.359 1 94.56 428 GLU B C 1
ATOM 8819 O O . GLU B 1 428 ? -21.297 -14.328 -19.594 1 94.56 428 GLU B O 1
ATOM 8824 N N . LEU B 1 429 ? -20.188 -14.273 -17.688 1 94.5 429 LEU B N 1
ATOM 8825 C CA . LEU B 1 429 ? -18.922 -13.992 -18.359 1 94.5 429 LEU B CA 1
ATOM 8826 C C . LEU B 1 429 ? -18.516 -15.156 -19.25 1 94.5 429 LEU B C 1
ATOM 8828 O O . LEU B 1 429 ? -18.109 -14.945 -20.406 1 94.5 429 LEU B O 1
ATOM 8832 N N . ALA B 1 430 ? -18.578 -16.375 -18.75 1 94.94 430 ALA B N 1
ATOM 8833 C CA . ALA B 1 430 ? -18.234 -17.562 -19.516 1 94.94 430 ALA B CA 1
ATOM 8834 C C . ALA B 1 430 ? -19.141 -17.703 -20.75 1 94.94 430 ALA B C 1
ATOM 8836 O O . ALA B 1 430 ? -18.703 -18.172 -21.797 1 94.94 430 ALA B O 1
ATOM 8837 N N . GLY B 1 431 ? -20.375 -17.281 -20.531 1 91.62 431 GLY B N 1
ATOM 8838 C CA . GLY B 1 431 ? -21.344 -17.391 -21.609 1 91.62 431 GLY B CA 1
ATOM 8839 C C . GLY B 1 431 ? -21.062 -16.453 -22.766 1 91.62 431 GLY B C 1
ATOM 8840 O O . GLY B 1 431 ? -21.562 -16.656 -23.875 1 91.62 431 GLY B O 1
ATOM 8841 N N . GLN B 1 432 ? -20.281 -15.484 -22.531 1 89.5 432 GLN B N 1
ATOM 8842 C CA . GLN B 1 432 ? -19.922 -14.555 -23.609 1 89.5 432 GLN B CA 1
ATOM 8843 C C . GLN B 1 432 ? -18.875 -15.164 -24.547 1 89.5 432 GLN B C 1
ATOM 8845 O O . GLN B 1 432 ? -18.672 -14.672 -25.656 1 89.5 432 GLN B O 1
ATOM 8850 N N . ALA B 1 433 ? -18.156 -16.172 -24.094 1 89.56 433 ALA B N 1
ATOM 8851 C CA . ALA B 1 433 ? -17.25 -16.922 -24.953 1 89.56 433 ALA B CA 1
ATOM 8852 C C . ALA B 1 433 ? -17.969 -18.094 -25.625 1 89.56 433 ALA B C 1
ATOM 8854 O O . ALA B 1 433 ? -18.797 -18.766 -25 1 89.56 433 ALA B O 1
ATOM 8855 N N . PRO B 1 434 ? -17.734 -18.328 -26.891 1 87.88 434 PRO B N 1
ATOM 8856 C CA . PRO B 1 434 ? -18.359 -19.469 -27.562 1 87.88 434 PRO B CA 1
ATOM 8857 C C . PRO B 1 434 ? -17.938 -20.812 -26.969 1 87.88 434 PRO B C 1
ATOM 8859 O O . PRO B 1 434 ? -16.875 -20.906 -26.344 1 87.88 434 PRO B O 1
ATOM 8862 N N . ASP B 1 435 ? -18.672 -21.812 -27.203 1 84.62 435 ASP B N 1
ATOM 8863 C CA . ASP B 1 435 ? -18.406 -23.141 -26.656 1 84.62 435 ASP B CA 1
ATOM 8864 C C . ASP B 1 435 ? -17.078 -23.688 -27.172 1 84.62 435 ASP B C 1
ATOM 8866 O O . ASP B 1 435 ? -16.375 -24.406 -26.453 1 84.62 435 ASP B O 1
ATOM 8870 N N . ALA B 1 436 ? -16.766 -23.297 -28.281 1 84.44 436 ALA B N 1
ATOM 8871 C CA . ALA B 1 436 ? -15.516 -23.781 -28.891 1 84.44 436 ALA B CA 1
ATOM 8872 C C . ALA B 1 436 ? -14.305 -23.25 -28.141 1 84.44 436 ALA B C 1
ATOM 8874 O O . ALA B 1 436 ? -13.258 -23.891 -28.109 1 84.44 436 ALA B O 1
ATOM 8875 N N . TRP B 1 437 ? -14.516 -22.109 -27.547 1 89.75 437 TRP B N 1
ATOM 8876 C CA . TRP B 1 437 ? -13.445 -21.484 -26.781 1 89.75 437 TRP B CA 1
ATOM 8877 C C . TRP B 1 437 ? -13.086 -22.312 -25.562 1 89.75 437 TRP B C 1
ATOM 8879 O O . TRP B 1 437 ? -11.93 -22.359 -25.141 1 89.75 437 TRP B O 1
ATOM 8889 N N . TRP B 1 438 ? -14.016 -23.031 -25.062 1 89.31 438 TRP B N 1
ATOM 8890 C CA . TRP B 1 438 ? -13.836 -23.812 -23.844 1 89.31 438 TRP B CA 1
ATOM 8891 C C . TRP B 1 438 ? -13.352 -25.219 -24.156 1 89.31 438 TRP B C 1
ATOM 8893 O O . TRP B 1 438 ? -12.852 -25.922 -23.281 1 89.31 438 TRP B O 1
ATOM 8903 N N . ALA B 1 439 ? -13.625 -25.75 -25.359 1 77.69 439 ALA B N 1
ATOM 8904 C CA . ALA B 1 439 ? -13.359 -27.141 -25.75 1 77.69 439 ALA B CA 1
ATOM 8905 C C . ALA B 1 439 ? -11.867 -27.406 -25.859 1 77.69 439 ALA B C 1
ATOM 8907 O O . ALA B 1 439 ? -11.422 -28.547 -25.75 1 77.69 439 ALA B O 1
ATOM 8908 N N . GLY B 1 440 ? -10.984 -26.75 -25.094 1 62.09 440 GLY B N 1
ATOM 8909 C CA . GLY B 1 440 ? -9.547 -26.969 -25.109 1 62.09 440 GLY B CA 1
ATOM 8910 C C . GLY B 1 440 ? -9.086 -27.812 -26.281 1 62.09 440 GLY B C 1
ATOM 8911 O O . GLY B 1 440 ? -9.641 -28.875 -26.547 1 62.09 440 GLY B O 1
ATOM 8912 N N . ASP B 1 441 ? -8.664 -27.297 -27.359 1 56.81 441 ASP B N 1
ATOM 8913 C CA . ASP B 1 441 ? -8.156 -28.062 -28.484 1 56.81 441 ASP B CA 1
ATOM 8914 C C . ASP B 1 441 ? -6.957 -28.922 -28.078 1 56.81 441 ASP B C 1
ATOM 8916 O O . ASP B 1 441 ? -6.203 -28.547 -27.172 1 56.81 441 ASP B O 1
ATOM 8920 N N . GLU B 1 442 ? -6.996 -30.266 -28.406 1 60.5 442 GLU B N 1
ATOM 8921 C CA . GLU B 1 442 ? -5.855 -31.172 -28.266 1 60.5 442 GLU B CA 1
ATOM 8922 C C . GLU B 1 442 ? -4.605 -30.578 -28.922 1 60.5 442 GLU B C 1
ATOM 8924 O O . GLU B 1 442 ? -4.176 -31.047 -29.984 1 60.5 442 GLU B O 1
ATOM 8929 N N . ARG B 1 443 ? -4.316 -29.359 -28.516 1 66.25 443 ARG B N 1
ATOM 8930 C CA . ARG B 1 443 ? -3.135 -28.719 -29.094 1 66.25 443 ARG B CA 1
ATOM 8931 C C . ARG B 1 443 ? -1.877 -29.109 -28.328 1 66.25 443 ARG B C 1
ATOM 8933 O O . ARG B 1 443 ? -1.943 -29.453 -27.141 1 66.25 443 ARG B O 1
ATOM 8940 N N . ASP B 1 444 ? -0.916 -29.219 -29.047 1 71.19 444 ASP B N 1
ATOM 8941 C CA . ASP B 1 444 ? 0.396 -29.547 -28.484 1 71.19 444 ASP B CA 1
ATOM 8942 C C . ASP B 1 444 ? 0.958 -28.375 -27.688 1 71.19 444 ASP B C 1
ATOM 8944 O O . ASP B 1 444 ? 1.805 -28.578 -26.812 1 71.19 444 ASP B O 1
ATOM 8948 N N . HIS B 1 445 ? 0.4 -27.188 -27.984 1 81.38 445 HIS B N 1
ATOM 8949 C CA . HIS B 1 445 ? 0.968 -26.031 -27.297 1 81.38 445 HIS B CA 1
ATOM 8950 C C . HIS B 1 445 ? -0.088 -25.312 -26.469 1 81.38 445 HIS B C 1
ATOM 8952 O O . HIS B 1 445 ? -1.275 -25.344 -26.797 1 81.38 445 HIS B O 1
ATOM 8958 N N . ILE B 1 446 ? 0.391 -24.734 -25.438 1 87.88 446 ILE B N 1
ATOM 8959 C CA . ILE B 1 446 ? -0.496 -23.984 -24.547 1 87.88 446 ILE B CA 1
ATOM 8960 C C . ILE B 1 446 ? -0.725 -22.594 -25.109 1 87.88 446 ILE B C 1
ATOM 8962 O O . ILE B 1 446 ? 0.215 -21.938 -25.578 1 87.88 446 ILE B O 1
ATOM 8966 N N . THR B 1 447 ? -1.913 -22.219 -25.172 1 89.44 447 THR B N 1
ATOM 8967 C CA . THR B 1 447 ? -2.279 -20.859 -25.578 1 89.44 447 THR B CA 1
ATOM 8968 C C . THR B 1 447 ? -2.65 -20.016 -24.375 1 89.44 447 THR B C 1
ATOM 8970 O O . THR B 1 447 ? -2.975 -20.547 -23.312 1 89.44 447 THR B O 1
ATOM 8973 N N . PRO B 1 448 ? -2.613 -18.719 -24.5 1 91.88 448 PRO B N 1
ATOM 8974 C CA . PRO B 1 448 ? -3.031 -17.844 -23.406 1 91.88 448 PRO B CA 1
ATOM 8975 C C . PRO B 1 448 ? -4.473 -18.078 -22.969 1 91.88 448 PRO B C 1
ATOM 8977 O O . PRO B 1 448 ? -4.816 -17.875 -21.812 1 91.88 448 PRO B O 1
ATOM 8980 N N . GLU B 1 449 ? -5.324 -18.562 -23.875 1 92.81 449 GLU B N 1
ATOM 8981 C CA . GLU B 1 449 ? -6.715 -18.859 -23.562 1 92.81 449 GLU B CA 1
ATOM 8982 C C . GLU B 1 449 ? -6.816 -19.953 -22.5 1 92.81 449 GLU B C 1
ATOM 8984 O O . GLU B 1 449 ? -7.688 -19.906 -21.625 1 92.81 449 GLU B O 1
ATOM 8989 N N . ASP B 1 450 ? -5.898 -20.891 -22.594 1 93.88 450 ASP B N 1
ATOM 8990 C CA . ASP B 1 450 ? -5.895 -21.984 -21.641 1 93.88 450 ASP B CA 1
ATOM 8991 C C . ASP B 1 450 ? -5.672 -21.484 -20.219 1 93.88 450 ASP B C 1
ATOM 8993 O O . ASP B 1 450 ? -6.266 -22 -19.266 1 93.88 450 ASP B O 1
ATOM 8997 N N . ILE B 1 451 ? -4.84 -20.562 -20.141 1 94.75 451 ILE B N 1
ATOM 8998 C CA . ILE B 1 451 ? -4.508 -20.016 -18.828 1 94.75 451 ILE B CA 1
ATOM 8999 C C . ILE B 1 451 ? -5.703 -19.234 -18.266 1 94.75 451 ILE B C 1
ATOM 9001 O O . ILE B 1 451 ? -6.031 -19.359 -17.078 1 94.75 451 ILE B O 1
ATOM 9005 N N . VAL B 1 452 ? -6.363 -18.453 -19.094 1 96.12 452 VAL B N 1
ATOM 9006 C CA . VAL B 1 452 ? -7.516 -17.672 -18.672 1 96.12 452 VAL B CA 1
ATOM 9007 C C . VAL B 1 452 ? -8.648 -18.594 -18.25 1 96.12 452 VAL B C 1
ATOM 9009 O O . VAL B 1 452 ? -9.336 -18.344 -17.266 1 96.12 452 VAL B O 1
ATOM 9012 N N . GLN B 1 453 ? -8.852 -19.672 -19.031 1 96.06 453 GLN B N 1
ATOM 9013 C CA . GLN B 1 453 ? -9.867 -20.672 -18.688 1 96.06 453 GLN B CA 1
ATOM 9014 C C . GLN B 1 453 ? -9.57 -21.297 -17.328 1 96.06 453 GLN B C 1
ATOM 9016 O O . GLN B 1 453 ? -10.477 -21.469 -16.516 1 96.06 453 GLN B O 1
ATOM 9021 N N . PHE B 1 454 ? -8.375 -21.625 -17.156 1 96.88 454 PHE B N 1
ATOM 9022 C CA . PHE B 1 454 ? -7.953 -22.188 -15.883 1 96.88 454 PHE B CA 1
ATOM 9023 C C . PHE B 1 454 ? -8.266 -21.234 -14.734 1 96.88 454 PHE B C 1
ATOM 9025 O O . PHE B 1 454 ? -8.82 -21.641 -13.711 1 96.88 454 PHE B O 1
ATOM 9032 N N . LEU B 1 455 ? -7.879 -19.969 -14.906 1 98 455 LEU B N 1
ATOM 9033 C CA . LEU B 1 455 ? -8.102 -18.969 -13.867 1 98 455 LEU B CA 1
ATOM 9034 C C . LEU B 1 455 ? -9.594 -18.781 -13.594 1 98 455 LEU B C 1
ATOM 9036 O O . LEU B 1 455 ? -10 -18.578 -12.453 1 98 455 LEU B O 1
ATOM 9040 N N . HIS B 1 456 ? -10.383 -18.828 -14.633 1 98.06 456 HIS B N 1
ATOM 9041 C CA . HIS B 1 456 ? -11.828 -18.75 -14.461 1 98.06 456 HIS B CA 1
ATOM 9042 C C . HIS B 1 456 ? -12.336 -19.844 -13.531 1 98.06 456 HIS B C 1
ATOM 9044 O O . HIS B 1 456 ? -13.117 -19.578 -12.617 1 98.06 456 HIS B O 1
ATOM 9050 N N . CYS B 1 457 ? -11.883 -21.031 -13.742 1 97.88 457 CYS B N 1
ATOM 9051 C CA . CYS B 1 457 ? -12.289 -22.156 -12.914 1 97.88 457 CYS B CA 1
ATOM 9052 C C . CYS B 1 457 ? -11.797 -22 -11.484 1 97.88 457 CYS B C 1
ATOM 9054 O O . CYS B 1 457 ? -12.477 -22.391 -10.539 1 97.88 457 CYS B O 1
ATOM 9056 N N . CYS B 1 458 ? -10.602 -21.453 -11.383 1 98.25 458 CYS B N 1
ATOM 9057 C CA . CYS B 1 458 ? -10.062 -21.219 -10.047 1 98.25 458 CYS B CA 1
ATOM 9058 C C . CYS B 1 458 ? -10.945 -20.266 -9.258 1 98.25 458 CYS B C 1
ATOM 9060 O O . CYS B 1 458 ? -11.203 -20.484 -8.07 1 98.25 458 CYS B O 1
ATOM 9062 N N . VAL B 1 459 ? -11.375 -19.203 -9.898 1 98.19 459 VAL B N 1
ATOM 9063 C CA . VAL B 1 459 ? -12.234 -18.234 -9.219 1 98.19 459 VAL B CA 1
ATOM 9064 C C . VAL B 1 459 ? -13.547 -18.906 -8.828 1 98.19 459 VAL B C 1
ATOM 9066 O O . VAL B 1 459 ? -14.039 -18.703 -7.715 1 98.19 459 VAL B O 1
ATOM 9069 N N . LEU B 1 460 ? -14.07 -19.688 -9.711 1 97.62 460 LEU B N 1
ATOM 9070 C CA . LEU B 1 460 ? -15.32 -20.391 -9.43 1 97.62 460 LEU B CA 1
ATOM 9071 C C . LEU B 1 460 ? -15.148 -21.328 -8.234 1 97.62 460 LEU B C 1
ATOM 9073 O O . LEU B 1 460 ? -16.031 -21.406 -7.375 1 97.62 460 LEU B O 1
ATOM 9077 N N . MET B 1 461 ? -14.086 -22.047 -8.203 1 97.06 461 MET B N 1
ATOM 9078 C CA . MET B 1 461 ? -13.766 -22.906 -7.066 1 97.06 461 MET B CA 1
ATOM 9079 C C . MET B 1 461 ? -13.758 -22.109 -5.766 1 97.06 461 MET B C 1
ATOM 9081 O O . MET B 1 461 ? -14.336 -22.547 -4.766 1 97.06 461 MET B O 1
ATOM 9085 N N . ARG B 1 462 ? -13.133 -20.922 -5.777 1 96.19 462 ARG B N 1
ATOM 9086 C CA . ARG B 1 462 ? -13 -20.094 -4.59 1 96.19 462 ARG B CA 1
ATOM 9087 C C . ARG B 1 462 ? -14.359 -19.578 -4.121 1 96.19 462 ARG B C 1
ATOM 9089 O O . ARG B 1 462 ? -14.57 -19.375 -2.924 1 96.19 462 ARG B O 1
ATOM 9096 N N . VAL B 1 463 ? -15.289 -19.422 -5.016 1 95 463 VAL B N 1
ATOM 9097 C CA . VAL B 1 463 ? -16.625 -18.906 -4.703 1 95 463 VAL B CA 1
ATOM 9098 C C . VAL B 1 463 ? -17.391 -19.953 -3.895 1 95 463 VAL B C 1
ATOM 9100 O O . VAL B 1 463 ? -18.094 -19.609 -2.936 1 95 463 VAL B O 1
ATOM 9103 N N . TYR B 1 464 ? -17.234 -21.203 -4.176 1 92.69 464 TYR B N 1
ATOM 9104 C CA . TYR B 1 464 ? -18.031 -22.266 -3.559 1 92.69 464 TYR B CA 1
ATOM 9105 C C . TYR B 1 464 ? -17.328 -22.812 -2.322 1 92.69 464 TYR B C 1
ATOM 9107 O O . TYR B 1 464 ? -17.969 -23.438 -1.464 1 92.69 464 TYR B O 1
ATOM 9115 N N . LEU B 1 465 ? -16.062 -22.609 -2.213 1 92.12 465 LEU B N 1
ATOM 9116 C CA . LEU B 1 465 ? -15.211 -23.297 -1.252 1 92.12 465 LEU B CA 1
ATOM 9117 C C . LEU B 1 465 ? -15.688 -23.047 0.175 1 92.12 465 LEU B C 1
ATOM 9119 O O . LEU B 1 465 ? -15.789 -23.984 0.975 1 92.12 465 LEU B O 1
ATOM 9123 N N . PRO B 1 466 ? -16.031 -21.812 0.557 1 87.19 466 PRO B N 1
ATOM 9124 C CA . PRO B 1 466 ? -16.406 -21.562 1.95 1 87.19 466 PRO B CA 1
ATOM 9125 C C . PRO B 1 466 ? -17.656 -22.328 2.371 1 87.19 466 PRO B C 1
ATOM 9127 O O . PRO B 1 466 ? -17.844 -22.594 3.559 1 87.19 466 PRO B O 1
ATOM 9130 N N . PHE B 1 467 ? -18.422 -22.781 1.464 1 85.62 467 PHE B N 1
ATOM 9131 C CA . PHE B 1 467 ? -19.688 -23.438 1.766 1 85.62 467 PHE B CA 1
ATOM 9132 C C . PHE B 1 467 ? -19.562 -24.953 1.619 1 85.62 467 PHE B C 1
ATOM 9134 O O . PHE B 1 467 ? -20.297 -25.703 2.271 1 85.62 467 PHE B O 1
ATOM 9141 N N . ALA B 1 468 ? -18.703 -25.344 0.815 1 87.19 468 ALA B N 1
ATOM 9142 C CA . ALA B 1 468 ? -18.578 -26.766 0.509 1 87.19 468 ALA B CA 1
ATOM 9143 C C . ALA B 1 468 ? -17.953 -27.516 1.68 1 87.19 468 ALA B C 1
ATOM 9145 O O . ALA B 1 468 ? -18.234 -28.703 1.879 1 87.19 468 ALA B O 1
ATOM 9146 N N . LEU B 1 469 ? -17.172 -26.859 2.498 1 82.94 469 LEU B N 1
ATOM 9147 C CA . LEU B 1 469 ? -16.438 -27.547 3.549 1 82.94 469 LEU B CA 1
ATOM 9148 C C . LEU B 1 469 ? -17.156 -27.422 4.891 1 82.94 469 LEU B C 1
ATOM 9150 O O . LEU B 1 469 ? -16.625 -27.859 5.918 1 82.94 469 LEU B O 1
ATOM 9154 N N . LYS B 1 470 ? -18.312 -26.875 4.902 1 75.25 470 LYS B N 1
ATOM 9155 C CA . LYS B 1 470 ? -19.094 -26.812 6.129 1 75.25 470 LYS B CA 1
ATOM 9156 C C . LYS B 1 470 ? -19.984 -28.047 6.273 1 75.25 470 LYS B C 1
ATOM 9158 O O . LYS B 1 470 ? -20.594 -28.484 5.297 1 75.25 470 LYS B O 1
ATOM 9163 N N . GLN B 1 471 ? -19.828 -28.859 7.324 1 59.69 471 GLN B N 1
ATOM 9164 C CA . GLN B 1 471 ? -20.516 -30.125 7.527 1 59.69 471 GLN B CA 1
ATOM 9165 C C . GLN B 1 471 ? -22.031 -29.922 7.652 1 59.69 471 GLN B C 1
ATOM 9167 O O . GLN B 1 471 ? -22.812 -30.703 7.117 1 59.69 471 GLN B O 1
ATOM 9172 N N . ASN B 1 472 ? -22.391 -29.062 8.805 1 55.75 472 ASN B N 1
ATOM 9173 C CA . ASN B 1 472 ? -23.812 -29.031 9.133 1 55.75 472 ASN B CA 1
ATOM 9174 C C . ASN B 1 472 ? -24.594 -28.156 8.148 1 55.75 472 ASN B C 1
ATOM 9176 O O . ASN B 1 472 ? -25.219 -27.172 8.539 1 55.75 472 ASN B O 1
ATOM 9180 N N . LEU B 1 473 ? -24.109 -28.406 7.109 1 53.34 473 LEU B N 1
ATOM 9181 C CA . LEU B 1 473 ? -24.875 -27.594 6.164 1 53.34 473 LEU B CA 1
ATOM 9182 C C . LEU B 1 473 ? -26.344 -27.984 6.164 1 53.34 473 LEU B C 1
ATOM 9184 O O . LEU B 1 473 ? -26.672 -29.156 6.016 1 53.34 473 LEU B O 1
ATOM 9188 N N . ARG B 1 474 ? -26.984 -27.234 6.699 1 51.66 474 ARG B N 1
ATOM 9189 C CA . ARG B 1 474 ? -28.406 -27.453 6.457 1 51.66 474 ARG B CA 1
ATOM 9190 C C . ARG B 1 474 ? -28.656 -27.891 5.023 1 51.66 474 ARG B C 1
ATOM 9192 O O . ARG B 1 474 ? -27.844 -27.656 4.137 1 51.66 474 ARG B O 1
ATOM 9199 N N . ASP B 1 475 ? -29.578 -28.797 4.785 1 50.78 475 ASP B N 1
ATOM 9200 C CA . ASP B 1 475 ? -29.984 -29.344 3.494 1 50.78 475 ASP B CA 1
ATOM 9201 C C . ASP B 1 475 ? -29.766 -28.328 2.377 1 50.78 475 ASP B C 1
ATOM 9203 O O . ASP B 1 475 ? -29.438 -28.688 1.25 1 50.78 475 ASP B O 1
ATOM 9207 N N . GLU B 1 476 ? -29.797 -27.031 2.77 1 51.5 476 GLU B N 1
ATOM 9208 C CA . GLU B 1 476 ? -29.828 -25.969 1.771 1 51.5 476 GLU B CA 1
ATOM 9209 C C . GLU B 1 476 ? -28.438 -25.734 1.167 1 51.5 476 GLU B C 1
ATOM 9211 O O . GLU B 1 476 ? -28.328 -25.297 0.018 1 51.5 476 GLU B O 1
ATOM 9216 N N . LEU B 1 477 ? -27.438 -26.203 1.934 1 56.88 477 LEU B N 1
ATOM 9217 C CA . LEU B 1 477 ? -26.109 -25.828 1.417 1 56.88 477 LEU B CA 1
ATOM 9218 C C . LEU B 1 477 ? -25.438 -27.031 0.768 1 56.88 477 LEU B C 1
ATOM 9220 O O . LEU B 1 477 ? -24.344 -26.906 0.218 1 56.88 477 LEU B O 1
ATOM 9224 N N . VAL B 1 478 ? -26.125 -28.094 0.886 1 61.16 478 VAL B N 1
ATOM 9225 C CA . VAL B 1 478 ? -25.656 -29.312 0.229 1 61.16 478 VAL B CA 1
ATOM 9226 C C . VAL B 1 478 ? -25.5 -29.062 -1.271 1 61.16 478 VAL B C 1
ATOM 9228 O O . VAL B 1 478 ? -24.656 -29.672 -1.923 1 61.16 478 VAL B O 1
ATOM 9231 N N . TYR B 1 479 ? -26.203 -27.984 -1.596 1 67.25 479 TYR B N 1
ATOM 9232 C CA . TYR B 1 479 ? -26.266 -27.703 -3.025 1 67.25 479 TYR B CA 1
ATOM 9233 C C . TYR B 1 479 ? -24.984 -27.031 -3.502 1 67.25 479 TYR B C 1
ATOM 9235 O O . TYR B 1 479 ? -24.688 -27.016 -4.699 1 67.25 479 TYR B O 1
ATOM 9243 N N . ALA B 1 480 ? -24.094 -26.641 -2.533 1 82.19 480 ALA B N 1
ATOM 9244 C CA . ALA B 1 480 ? -22.859 -26 -2.973 1 82.19 480 ALA B CA 1
ATOM 9245 C C . ALA B 1 480 ? -21.75 -27.016 -3.184 1 82.19 480 ALA B C 1
ATOM 9247 O O . ALA B 1 480 ? -20.734 -26.719 -3.834 1 82.19 480 ALA B O 1
ATOM 9248 N N . ARG B 1 481 ? -21.922 -28.203 -2.76 1 86.38 481 ARG B N 1
ATOM 9249 C CA . ARG B 1 481 ? -20.859 -29.203 -2.785 1 86.38 481 ARG B CA 1
ATOM 9250 C C . ARG B 1 481 ? -20.625 -29.719 -4.199 1 86.38 481 ARG B C 1
ATOM 9252 O O . ARG B 1 481 ? -19.484 -29.812 -4.656 1 86.38 481 ARG B O 1
ATOM 9259 N N . LEU B 1 482 ? -21.734 -30 -4.852 1 87.94 482 LEU B N 1
ATOM 9260 C CA . LEU B 1 482 ? -21.578 -30.562 -6.188 1 87.94 482 LEU B CA 1
ATOM 9261 C C . LEU B 1 482 ? -20.953 -29.547 -7.137 1 87.94 482 LEU B C 1
ATOM 9263 O O . LEU B 1 482 ? -20 -29.875 -7.848 1 87.94 482 LEU B O 1
ATOM 9267 N N . PRO B 1 483 ? -21.484 -28.281 -7.137 1 90.56 483 PRO B N 1
ATOM 9268 C CA . PRO B 1 483 ? -20.828 -27.281 -7.98 1 90.56 483 PRO B CA 1
ATOM 9269 C C . PRO B 1 483 ? -19.359 -27.062 -7.605 1 90.56 483 PRO B C 1
ATOM 9271 O O . PRO B 1 483 ? -18.531 -26.828 -8.477 1 90.56 483 PRO B O 1
ATOM 9274 N N . CYS B 1 484 ? -19.078 -27.141 -6.383 1 93.69 484 CYS B N 1
ATOM 9275 C CA . CYS B 1 484 ? -17.703 -26.984 -5.941 1 93.69 484 CYS B CA 1
ATOM 9276 C C . CYS B 1 484 ? -16.844 -28.141 -6.457 1 93.69 484 CYS B C 1
ATOM 9278 O O . CYS B 1 484 ? -15.719 -27.922 -6.926 1 93.69 484 CYS B O 1
ATOM 9280 N N . MET B 1 485 ? -17.328 -29.375 -6.367 1 93.44 485 MET B N 1
ATOM 9281 C CA . MET B 1 485 ? -16.609 -30.547 -6.875 1 93.44 485 MET B CA 1
ATOM 9282 C C . MET B 1 485 ? -16.359 -30.422 -8.375 1 93.44 485 MET B C 1
ATOM 9284 O O . MET B 1 485 ? -15.266 -30.719 -8.852 1 93.44 485 MET B O 1
ATOM 9288 N N . ASN B 1 486 ? -17.422 -29.953 -9.008 1 93 486 ASN B N 1
ATOM 9289 C CA . ASN B 1 486 ? -17.281 -29.766 -10.453 1 93 486 ASN B CA 1
ATOM 9290 C C . ASN B 1 486 ? -16.219 -28.719 -10.781 1 93 486 ASN B C 1
ATOM 9292 O O . ASN B 1 486 ? -15.438 -28.906 -11.719 1 93 486 ASN B O 1
ATOM 9296 N N . ALA B 1 487 ? -16.25 -27.625 -10.07 1 96.5 487 ALA B N 1
ATOM 9297 C CA . ALA B 1 487 ? -15.25 -26.578 -10.273 1 96.5 487 ALA B CA 1
ATOM 9298 C C . ALA B 1 487 ? -13.844 -27.094 -9.984 1 96.5 487 ALA B C 1
ATOM 9300 O O . ALA B 1 487 ? -12.906 -26.797 -10.742 1 96.5 487 ALA B O 1
ATOM 9301 N N . CYS B 1 488 ? -13.68 -27.812 -8.922 1 97.69 488 CYS B N 1
ATOM 9302 C CA . CYS B 1 488 ? -12.383 -28.359 -8.555 1 97.69 488 CYS B CA 1
ATOM 9303 C C . CYS B 1 488 ? -11.891 -29.359 -9.602 1 97.69 488 CYS B C 1
ATOM 9305 O O . CYS B 1 488 ? -10.703 -29.391 -9.922 1 97.69 488 CYS B O 1
ATOM 9307 N N . GLU B 1 489 ? -12.781 -30.172 -10.031 1 96.69 489 GLU B N 1
ATOM 9308 C CA . GLU B 1 489 ? -12.414 -31.109 -11.086 1 96.69 489 GLU B CA 1
ATOM 9309 C C . GLU B 1 489 ? -11.961 -30.375 -12.344 1 96.69 489 GLU B C 1
ATOM 9311 O O . GLU B 1 489 ? -10.992 -30.781 -12.992 1 96.69 489 GLU B O 1
ATOM 9316 N N . ALA B 1 490 ? -12.688 -29.328 -12.68 1 96.06 490 ALA B N 1
ATOM 9317 C CA . ALA B 1 490 ? -12.312 -28.531 -13.836 1 96.06 490 ALA B CA 1
ATOM 9318 C C . ALA B 1 490 ? -10.922 -27.938 -13.656 1 96.06 490 ALA B C 1
ATOM 9320 O O . ALA B 1 490 ? -10.125 -27.922 -14.602 1 96.06 490 ALA B O 1
ATOM 9321 N N . VAL B 1 491 ? -10.609 -27.406 -12.492 1 98.12 491 VAL B N 1
ATOM 9322 C CA . VAL B 1 491 ? -9.281 -26.875 -12.188 1 98.12 491 VAL B CA 1
ATOM 9323 C C . VAL B 1 491 ? -8.234 -27.984 -12.32 1 98.12 491 VAL B C 1
ATOM 9325 O O . VAL B 1 491 ? -7.184 -27.781 -12.93 1 98.12 491 VAL B O 1
ATOM 9328 N N . ALA B 1 492 ? -8.547 -29.141 -11.805 1 97.75 492 ALA B N 1
ATOM 9329 C CA . ALA B 1 492 ? -7.621 -30.266 -11.812 1 97.75 492 ALA B CA 1
ATOM 9330 C C . ALA B 1 492 ? -7.297 -30.688 -13.242 1 97.75 492 ALA B C 1
ATOM 9332 O O . ALA B 1 492 ? -6.129 -30.875 -13.602 1 97.75 492 ALA B O 1
ATOM 9333 N N . ARG B 1 493 ? -8.281 -30.828 -14.031 1 94.69 493 ARG B N 1
ATOM 9334 C CA . ARG B 1 493 ? -8.094 -31.281 -15.406 1 94.69 493 ARG B CA 1
ATOM 9335 C C . ARG B 1 493 ? -7.277 -30.266 -16.203 1 94.69 493 ARG B C 1
ATOM 9337 O O . ARG B 1 493 ? -6.383 -30.641 -16.969 1 94.69 493 ARG B O 1
ATOM 9344 N N . ARG B 1 494 ? -7.578 -29.078 -16.031 1 95.44 494 ARG B N 1
ATOM 9345 C CA . ARG B 1 494 ? -6.855 -28.047 -16.766 1 95.44 494 ARG B CA 1
ATOM 9346 C C . ARG B 1 494 ? -5.422 -27.906 -16.25 1 95.44 494 ARG B C 1
ATOM 9348 O O . ARG B 1 494 ? -4.512 -27.609 -17.031 1 95.44 494 ARG B O 1
ATOM 9355 N N . TYR B 1 495 ? -5.309 -28.062 -14.992 1 96.88 495 TYR B N 1
ATOM 9356 C CA . TYR B 1 495 ? -3.961 -28.078 -14.438 1 96.88 495 TYR B CA 1
ATOM 9357 C C . TYR B 1 495 ? -3.113 -29.156 -15.102 1 96.88 495 TYR B C 1
ATOM 9359 O O . TYR B 1 495 ? -1.965 -28.906 -15.477 1 96.88 495 TYR B O 1
ATOM 9367 N N . LEU B 1 496 ? -3.604 -30.359 -15.195 1 95.62 496 LEU B N 1
ATOM 9368 C CA . LEU B 1 496 ? -2.871 -31.484 -15.773 1 95.62 496 LEU B CA 1
ATOM 9369 C C . LEU B 1 496 ? -2.436 -31.172 -17.203 1 95.62 496 LEU B C 1
ATOM 9371 O O . LEU B 1 496 ? -1.301 -31.469 -17.578 1 95.62 496 LEU B O 1
ATOM 9375 N N . VAL B 1 497 ? -3.281 -30.5 -17.891 1 93.31 497 VAL B N 1
ATOM 9376 C CA . VAL B 1 497 ? -2.969 -30.141 -19.281 1 93.31 497 VAL B CA 1
ATOM 9377 C C . VAL B 1 497 ? -1.887 -29.062 -19.297 1 93.31 497 VAL B C 1
ATOM 9379 O O . VAL B 1 497 ? -0.896 -29.188 -20.031 1 93.31 497 VAL B O 1
ATOM 9382 N N . LEU B 1 498 ? -2.033 -28.047 -18.516 1 93.69 498 LEU B N 1
ATOM 9383 C CA . LEU B 1 498 ? -1.118 -26.906 -18.5 1 93.69 498 LEU B CA 1
ATOM 9384 C C . LEU B 1 498 ? 0.25 -27.312 -17.969 1 93.69 498 LEU B C 1
ATOM 9386 O O . LEU B 1 498 ? 1.275 -27.031 -18.594 1 93.69 498 LEU B O 1
ATOM 9390 N N . ARG B 1 499 ? 0.234 -28 -16.875 1 93.19 499 ARG B N 1
ATOM 9391 C CA . ARG B 1 499 ? 1.474 -28.25 -16.141 1 93.19 499 ARG B CA 1
ATOM 9392 C C . ARG B 1 499 ? 2.34 -29.266 -16.875 1 93.19 499 ARG B C 1
ATOM 9394 O O . ARG B 1 499 ? 3.564 -29.266 -16.719 1 93.19 499 ARG B O 1
ATOM 9401 N N . ARG B 1 500 ? 1.786 -30.125 -17.656 1 90.44 500 ARG B N 1
ATOM 9402 C CA . ARG B 1 500 ? 2.535 -31.094 -18.453 1 90.44 500 ARG B CA 1
ATOM 9403 C C . ARG B 1 500 ? 3.262 -30.406 -19.609 1 90.44 500 ARG B C 1
ATOM 9405 O O . ARG B 1 500 ? 4.352 -30.828 -20 1 90.44 500 ARG B O 1
ATOM 9412 N N . LYS B 1 501 ? 2.646 -29.359 -20.078 1 88.06 501 LYS B N 1
ATOM 9413 C CA . LYS B 1 501 ? 3.162 -28.734 -21.297 1 88.06 501 LYS B CA 1
ATOM 9414 C C . LYS B 1 501 ? 4.043 -27.531 -20.953 1 88.06 501 LYS B C 1
ATOM 9416 O O . LYS B 1 501 ? 4.887 -27.141 -21.766 1 88.06 501 LYS B O 1
ATOM 9421 N N . LEU B 1 502 ? 3.887 -26.969 -19.812 1 88.12 502 LEU B N 1
ATOM 9422 C CA . LEU B 1 502 ? 4.66 -25.797 -19.438 1 88.12 502 LEU B CA 1
ATOM 9423 C C . LEU B 1 502 ? 5.969 -26.188 -18.766 1 88.12 502 LEU B C 1
ATOM 9425 O O . LEU B 1 502 ? 6.016 -27.172 -18.016 1 88.12 502 LEU B O 1
ATOM 9429 N N . PRO B 1 503 ? 6.984 -25.328 -19.016 1 84.88 503 PRO B N 1
ATOM 9430 C CA . PRO B 1 503 ? 8.25 -25.609 -18.328 1 84.88 503 PRO B CA 1
ATOM 9431 C C . PRO B 1 503 ? 8.141 -25.5 -16.812 1 84.88 503 PRO B C 1
ATOM 9433 O O . PRO B 1 503 ? 7.379 -24.672 -16.312 1 84.88 503 PRO B O 1
ATOM 9436 N N . ALA B 1 504 ? 9.023 -26.188 -16.125 1 78.75 504 ALA B N 1
ATOM 9437 C CA . ALA B 1 504 ? 8.984 -26.266 -14.664 1 78.75 504 ALA B CA 1
ATOM 9438 C C . ALA B 1 504 ? 9.344 -24.922 -14.039 1 78.75 504 ALA B C 1
ATOM 9440 O O . ALA B 1 504 ? 8.789 -24.547 -13 1 78.75 504 ALA B O 1
ATOM 9441 N N . GLY B 1 505 ? 10.219 -24.219 -14.664 1 82.81 505 GLY B N 1
ATOM 9442 C CA . GLY B 1 505 ? 10.719 -23 -14.062 1 82.81 505 GLY B CA 1
ATOM 9443 C C . GLY B 1 505 ? 9.938 -21.766 -14.461 1 82.81 505 GLY B C 1
ATOM 9444 O O . GLY B 1 505 ? 10.328 -20.641 -14.148 1 82.81 505 GLY B O 1
ATOM 9445 N N . LEU B 1 506 ? 8.773 -21.953 -15.094 1 88.81 506 LEU B N 1
ATOM 9446 C CA . LEU B 1 506 ? 7.945 -20.797 -15.469 1 88.81 506 LEU B CA 1
ATOM 9447 C C . LEU B 1 506 ? 7.395 -20.109 -14.227 1 88.81 506 LEU B C 1
ATOM 9449 O O . LEU B 1 506 ? 6.973 -20.766 -13.273 1 88.81 506 LEU B O 1
ATOM 9453 N N . PHE B 1 507 ? 7.312 -18.797 -14.242 1 86.81 507 PHE B N 1
ATOM 9454 C CA . PHE B 1 507 ? 6.969 -18.016 -13.062 1 86.81 507 PHE B CA 1
ATOM 9455 C C . PHE B 1 507 ? 5.539 -18.297 -12.617 1 86.81 507 PHE B C 1
ATOM 9457 O O . PHE B 1 507 ? 5.199 -18.109 -11.453 1 86.81 507 PHE B O 1
ATOM 9464 N N . MET B 1 508 ? 4.633 -18.781 -13.43 1 91 508 MET B N 1
ATOM 9465 C CA . MET B 1 508 ? 3.238 -19.016 -13.07 1 91 508 MET B CA 1
ATOM 9466 C C . MET B 1 508 ? 3.062 -20.422 -12.484 1 91 508 MET B C 1
ATOM 9468 O O . MET B 1 508 ? 2.002 -20.734 -11.938 1 91 508 MET B O 1
ATOM 9472 N N . SER B 1 509 ? 4.055 -21.25 -12.562 1 91.94 509 SER B N 1
ATOM 9473 C CA . SER B 1 509 ? 3.959 -22.641 -12.156 1 91.94 509 SER B CA 1
ATOM 9474 C C . SER B 1 509 ? 3.537 -22.781 -10.695 1 91.94 509 SER B C 1
ATOM 9476 O O . SER B 1 509 ? 2.738 -23.656 -10.352 1 91.94 509 SER B O 1
ATOM 9478 N N . ARG B 1 510 ? 4.031 -21.875 -9.922 1 92.19 510 ARG B N 1
ATOM 9479 C CA . ARG B 1 510 ? 3.711 -21.953 -8.5 1 92.19 510 ARG B CA 1
ATOM 9480 C C . ARG B 1 510 ? 2.24 -21.641 -8.25 1 92.19 510 ARG B C 1
ATOM 9482 O O . ARG B 1 510 ? 1.607 -22.234 -7.383 1 92.19 510 ARG B O 1
ATOM 9489 N N . VAL B 1 511 ? 1.775 -20.719 -8.945 1 94.69 511 VAL B N 1
ATOM 9490 C CA . VAL B 1 511 ? 0.363 -20.375 -8.828 1 94.69 511 VAL B CA 1
ATOM 9491 C C . VAL B 1 511 ? -0.499 -21.562 -9.266 1 94.69 511 VAL B C 1
ATOM 9493 O O . VAL B 1 511 ? -1.489 -21.891 -8.602 1 94.69 511 VAL B O 1
ATOM 9496 N N . LEU B 1 512 ? -0.079 -22.219 -10.336 1 96.06 512 LEU B N 1
ATOM 9497 C CA . LEU B 1 512 ? -0.8 -23.391 -10.82 1 96.06 512 LEU B CA 1
ATOM 9498 C C . LEU B 1 512 ? -0.793 -24.5 -9.781 1 96.06 512 LEU B C 1
ATOM 9500 O O . LEU B 1 512 ? -1.839 -25.094 -9.477 1 96.06 512 LEU B O 1
ATOM 9504 N N . ASP B 1 513 ? 0.341 -24.766 -9.258 1 95.62 513 ASP B N 1
ATOM 9505 C CA . ASP B 1 513 ? 0.486 -25.828 -8.273 1 95.62 513 ASP B CA 1
ATOM 9506 C C . ASP B 1 513 ? -0.36 -25.547 -7.031 1 95.62 513 ASP B C 1
ATOM 9508 O O . ASP B 1 513 ? -0.967 -26.469 -6.469 1 95.62 513 ASP B O 1
ATOM 9512 N N . LEU B 1 514 ? -0.343 -24.328 -6.641 1 96.25 514 LEU B N 1
ATOM 9513 C CA . LEU B 1 514 ? -1.109 -23.953 -5.453 1 96.25 514 LEU B CA 1
ATOM 9514 C C . LEU B 1 514 ? -2.602 -24.172 -5.684 1 96.25 514 LEU B C 1
ATOM 9516 O O . LEU B 1 514 ? -3.305 -24.656 -4.789 1 96.25 514 LEU B O 1
ATOM 9520 N N . GLN B 1 515 ? -3.092 -23.828 -6.805 1 97.81 515 GLN B N 1
ATOM 9521 C CA . GLN B 1 515 ? -4.504 -24.016 -7.113 1 97.81 515 GLN B CA 1
ATOM 9522 C C . GLN B 1 515 ? -4.844 -25.5 -7.234 1 97.81 515 GLN B C 1
ATOM 9524 O O . GLN B 1 515 ? -5.922 -25.938 -6.816 1 97.81 515 GLN B O 1
ATOM 9529 N N . ALA B 1 516 ? -3.943 -26.234 -7.82 1 97.81 516 ALA B N 1
ATOM 9530 C CA . ALA B 1 516 ? -4.152 -27.672 -7.93 1 97.81 516 ALA B CA 1
ATOM 9531 C C . ALA B 1 516 ? -4.191 -28.328 -6.551 1 97.81 516 ALA B C 1
ATOM 9533 O O . ALA B 1 516 ? -4.98 -29.25 -6.312 1 97.81 516 ALA B O 1
ATOM 9534 N N . LEU B 1 517 ? -3.295 -27.875 -5.719 1 97.62 517 LEU B N 1
ATOM 9535 C CA . LEU B 1 517 ? -3.312 -28.359 -4.34 1 97.62 517 LEU B CA 1
ATOM 9536 C C . LEU B 1 517 ? -4.676 -28.109 -3.695 1 97.62 517 LEU B C 1
ATOM 9538 O O . LEU B 1 517 ? -5.223 -29 -3.039 1 97.62 517 LEU B O 1
ATOM 9542 N N . THR B 1 518 ? -5.188 -26.938 -3.855 1 97.75 518 THR B N 1
ATOM 9543 C CA . THR B 1 518 ? -6.484 -26.578 -3.293 1 97.75 518 THR B CA 1
ATOM 9544 C C . THR B 1 518 ? -7.59 -27.453 -3.863 1 97.75 518 THR B C 1
ATOM 9546 O O . THR B 1 518 ? -8.383 -28.031 -3.113 1 97.75 518 THR B O 1
ATOM 9549 N N . ALA B 1 519 ? -7.613 -27.578 -5.148 1 98.19 519 ALA B N 1
ATOM 9550 C CA . ALA B 1 519 ? -8.648 -28.359 -5.816 1 98.19 519 ALA B CA 1
ATOM 9551 C C . ALA B 1 519 ? -8.602 -29.812 -5.391 1 98.19 519 ALA B C 1
ATOM 9553 O O . ALA B 1 519 ? -9.633 -30.406 -5.043 1 98.19 519 ALA B O 1
ATOM 9554 N N . ALA B 1 520 ? -7.422 -30.391 -5.414 1 98.12 520 ALA B N 1
ATOM 9555 C CA . ALA B 1 520 ? -7.258 -31.797 -5.059 1 98.12 520 ALA B CA 1
ATOM 9556 C C . ALA B 1 520 ? -7.641 -32.031 -3.604 1 98.12 520 ALA B C 1
ATOM 9558 O O . ALA B 1 520 ? -8.266 -33.062 -3.283 1 98.12 520 ALA B O 1
ATOM 9559 N N . SER B 1 521 ? -7.246 -31.156 -2.719 1 96.62 521 SER B N 1
ATOM 9560 C CA . SER B 1 521 ? -7.598 -31.281 -1.308 1 96.62 521 SER B CA 1
ATOM 9561 C C . SER B 1 521 ? -9.109 -31.281 -1.112 1 96.62 521 SER B C 1
ATOM 9563 O O . SER B 1 521 ? -9.648 -32.094 -0.345 1 96.62 521 SER B O 1
ATOM 9565 N N . VAL B 1 522 ? -9.758 -30.375 -1.769 1 96 522 VAL B N 1
ATOM 9566 C CA . VAL B 1 522 ? -11.211 -30.281 -1.662 1 96 522 VAL B CA 1
ATOM 9567 C C . VAL B 1 522 ? -11.852 -31.562 -2.178 1 96 522 VAL B C 1
ATOM 9569 O O . VAL B 1 522 ? -12.781 -32.094 -1.56 1 96 522 VAL B O 1
ATOM 9572 N N . LEU B 1 523 ? -11.383 -32.062 -3.307 1 96 523 LEU B N 1
ATOM 9573 C CA . LEU B 1 523 ? -11.922 -33.281 -3.883 1 96 523 LEU B CA 1
ATOM 9574 C C . LEU B 1 523 ? -11.719 -34.469 -2.939 1 96 523 LEU B C 1
ATOM 9576 O O . LEU B 1 523 ? -12.609 -35.312 -2.779 1 96 523 LEU B O 1
ATOM 9580 N N . LEU B 1 524 ? -10.57 -34.5 -2.301 1 93.81 524 LEU B N 1
ATOM 9581 C CA . LEU B 1 524 ? -10.297 -35.562 -1.334 1 93.81 524 LEU B CA 1
ATOM 9582 C C . LEU B 1 524 ? -11.258 -35.469 -0.15 1 93.81 524 LEU B C 1
ATOM 9584 O O . LEU B 1 524 ? -11.836 -36.469 0.26 1 93.81 524 LEU B O 1
ATOM 9588 N N . LEU B 1 525 ? -11.469 -34.312 0.349 1 91.38 525 LEU B N 1
ATOM 9589 C CA . LEU B 1 525 ? -12.312 -34.094 1.521 1 91.38 525 LEU B CA 1
ATOM 9590 C C . LEU B 1 525 ? -13.773 -34.406 1.204 1 91.38 525 LEU B C 1
ATOM 9592 O O . LEU B 1 525 ? -14.438 -35.094 1.97 1 91.38 525 LEU B O 1
ATOM 9596 N N . LEU B 1 526 ? -14.203 -33.906 0.1 1 89.25 526 LEU B N 1
ATOM 9597 C CA . LEU B 1 526 ? -15.609 -34.094 -0.249 1 89.25 526 LEU B CA 1
ATOM 9598 C C . LEU B 1 526 ? -15.883 -35.531 -0.636 1 89.25 526 LEU B C 1
ATOM 9600 O O . LEU B 1 526 ? -16.953 -36.094 -0.329 1 89.25 526 LEU B O 1
ATOM 9604 N N . SER B 1 527 ? -14.969 -36.156 -1.354 1 87.94 527 SER B N 1
ATOM 9605 C CA . SER B 1 527 ? -15.109 -37.594 -1.681 1 87.94 527 SER B CA 1
ATOM 9606 C C . SER B 1 527 ? -15.172 -38.438 -0.42 1 87.94 527 SER B C 1
ATOM 9608 O O . SER B 1 527 ? -15.945 -39.406 -0.352 1 87.94 527 SER B O 1
ATOM 9610 N N . HIS B 1 528 ? -14.375 -38.062 0.495 1 84.5 528 HIS B N 1
ATOM 9611 C CA . HIS B 1 528 ? -14.383 -38.781 1.771 1 84.5 528 HIS B CA 1
ATOM 9612 C C . HIS B 1 528 ? -15.727 -38.625 2.479 1 84.5 528 HIS B C 1
ATOM 9614 O O . HIS B 1 528 ? -16.25 -39.562 3.061 1 84.5 528 HIS B O 1
ATOM 9620 N N . HIS B 1 529 ? -16.203 -37.5 2.441 1 81.94 529 HIS B N 1
ATOM 9621 C CA . HIS B 1 529 ? -17.484 -37.25 3.076 1 81.94 529 HIS B CA 1
ATOM 9622 C C . HIS B 1 529 ? -18.609 -38.031 2.4 1 81.94 529 HIS B C 1
ATOM 9624 O O . HIS B 1 529 ? -19.516 -38.531 3.072 1 81.94 529 HIS B O 1
ATOM 9630 N N . VAL B 1 530 ? -18.625 -38 1.149 1 80.31 530 VAL B N 1
ATOM 9631 C CA . VAL B 1 530 ? -19.656 -38.719 0.396 1 80.31 530 VAL B CA 1
ATOM 9632 C C . VAL B 1 530 ? -19.578 -40.219 0.694 1 80.31 530 VAL B C 1
ATOM 9634 O O . VAL B 1 530 ? -20.609 -40.875 0.842 1 80.31 530 VAL B O 1
ATOM 9637 N N . ARG B 1 531 ? -18.5 -40.719 0.839 1 77.12 531 ARG B N 1
ATOM 9638 C CA . ARG B 1 531 ? -18.297 -42.125 1.14 1 77.12 531 ARG B CA 1
ATOM 9639 C C . ARG B 1 531 ? -18.781 -42.469 2.549 1 77.12 531 ARG B C 1
ATOM 9641 O O . ARG B 1 531 ? -19.344 -43.531 2.783 1 77.12 531 ARG B O 1
ATOM 9648 N N . SER B 1 532 ? -18.531 -41.531 3.4 1 73.88 532 SER B N 1
ATOM 9649 C CA . SER B 1 532 ? -18.828 -41.781 4.805 1 73.88 532 SER B CA 1
ATOM 9650 C C . SER B 1 532 ? -20.328 -41.625 5.086 1 73.88 532 SER B C 1
ATOM 9652 O O . SER B 1 532 ? -20.844 -42.188 6.059 1 73.88 532 SER B O 1
ATOM 9654 N N . THR B 1 533 ? -20.969 -40.719 4.543 1 68.44 533 THR B N 1
ATOM 9655 C CA . THR B 1 533 ? -22.375 -40.469 4.852 1 68.44 533 THR B CA 1
ATOM 9656 C C . THR B 1 533 ? -23.266 -41.312 3.943 1 68.44 533 THR B C 1
ATOM 9658 O O . THR B 1 533 ? -24.5 -41.312 4.109 1 68.44 533 THR B O 1
ATOM 9661 N N . ASP B 1 534 ? -22.844 -42.438 3.422 1 55.66 534 ASP B N 1
ATOM 9662 C CA . ASP B 1 534 ? -23.594 -43.375 2.582 1 55.66 534 ASP B CA 1
ATOM 9663 C C . ASP B 1 534 ? -24.594 -42.625 1.696 1 55.66 534 ASP B C 1
ATOM 9665 O O . ASP B 1 534 ? -25.594 -43.188 1.267 1 55.66 534 ASP B O 1
ATOM 9669 N N . ARG B 1 535 ? -24.625 -41.375 1.806 1 53.56 535 ARG B N 1
ATOM 9670 C CA . ARG B 1 535 ? -25.656 -40.656 1.061 1 53.56 535 ARG B CA 1
ATOM 9671 C C . ARG B 1 535 ? -25.438 -40.781 -0.443 1 53.56 535 ARG B C 1
ATOM 9673 O O . ARG B 1 535 ? -24.516 -40.156 -0.998 1 53.56 535 ARG B O 1
ATOM 9680 N N . HIS B 1 536 ? -25.828 -41.906 -0.988 1 50.25 536 HIS B N 1
ATOM 9681 C CA . HIS B 1 536 ? -25.891 -42.188 -2.414 1 50.25 536 HIS B CA 1
ATOM 9682 C C . HIS B 1 536 ? -26.438 -41 -3.201 1 50.25 536 HIS B C 1
ATOM 9684 O O . HIS B 1 536 ? -26.656 -41.125 -4.41 1 50.25 536 HIS B O 1
ATOM 9690 N N . SER B 1 537 ? -26.688 -39.969 -2.459 1 51.78 537 SER B N 1
ATOM 9691 C CA . SER B 1 537 ? -27.484 -38.969 -3.121 1 51.78 537 SER B CA 1
ATOM 9692 C C . SER B 1 537 ? -26.703 -38.281 -4.242 1 51.78 537 SER B C 1
ATOM 9694 O O . SER B 1 537 ? -27.297 -37.719 -5.16 1 51.78 537 SER B O 1
ATOM 9696 N N . PHE B 1 538 ? -25.344 -38.156 -4.059 1 57.84 538 PHE B N 1
ATOM 9697 C CA . PHE B 1 538 ? -24.719 -37.438 -5.156 1 57.84 538 PHE B CA 1
ATOM 9698 C C . PHE B 1 538 ? -24.125 -38.406 -6.172 1 57.84 538 PHE B C 1
ATOM 9700 O O . PHE B 1 538 ? -23.516 -39.406 -5.797 1 57.84 538 PHE B O 1
ATOM 9707 N N . ARG B 1 539 ? -24.938 -38.875 -7.188 1 63.5 539 ARG B N 1
ATOM 9708 C CA . ARG B 1 539 ? -24.391 -39.625 -8.297 1 63.5 539 ARG B CA 1
ATOM 9709 C C . ARG B 1 539 ? -22.969 -39.188 -8.633 1 63.5 539 ARG B C 1
ATOM 9711 O O . ARG B 1 539 ? -22.703 -38.75 -9.75 1 63.5 539 ARG B O 1
ATOM 9718 N N . VAL B 1 540 ? -22.125 -39.062 -7.516 1 77.81 540 VAL B N 1
ATOM 9719 C CA . VAL B 1 540 ? -20.75 -38.656 -7.754 1 77.81 540 VAL B CA 1
ATOM 9720 C C . VAL B 1 540 ? -19.859 -39.875 -7.938 1 77.81 540 VAL B C 1
ATOM 9722 O O . VAL B 1 540 ? -19.922 -40.812 -7.156 1 77.81 540 VAL B O 1
ATOM 9725 N N . ASP B 1 541 ? -19.219 -39.938 -9.086 1 84.5 541 ASP B N 1
ATOM 9726 C CA . ASP B 1 541 ? -18.25 -41 -9.352 1 84.5 541 ASP B CA 1
ATOM 9727 C C . ASP B 1 541 ? -16.984 -40.781 -8.539 1 84.5 541 ASP B C 1
ATOM 9729 O O . ASP B 1 541 ? -16.016 -40.188 -9.016 1 84.5 541 ASP B O 1
ATOM 9733 N N . ILE B 1 542 ? -16.953 -41.312 -7.379 1 86.31 542 ILE B N 1
ATOM 9734 C CA . ILE B 1 542 ? -15.859 -41.125 -6.43 1 86.31 542 ILE B CA 1
ATOM 9735 C C . ILE B 1 542 ? -14.578 -41.719 -6.992 1 86.31 542 ILE B C 1
ATOM 9737 O O . ILE B 1 542 ? -13.492 -41.188 -6.805 1 86.31 542 ILE B O 1
ATOM 9741 N N . SER B 1 543 ? -14.703 -42.844 -7.656 1 88.5 543 SER B N 1
ATOM 9742 C CA . SER B 1 543 ? -13.539 -43.5 -8.234 1 88.5 543 SER B CA 1
ATOM 9743 C C . SER B 1 543 ? -12.875 -42.625 -9.289 1 88.5 543 SER B C 1
ATOM 9745 O O . SER B 1 543 ? -11.648 -42.562 -9.367 1 88.5 543 SER B O 1
ATOM 9747 N N . HIS B 1 544 ? -13.727 -42.031 -10.016 1 91.44 544 HIS B N 1
ATOM 9748 C CA . HIS B 1 544 ? -13.219 -41.125 -11.031 1 91.44 544 HIS B CA 1
ATOM 9749 C C . HIS B 1 544 ? -12.484 -39.938 -10.391 1 91.44 544 HIS B C 1
ATOM 9751 O O . HIS B 1 544 ? -11.398 -39.562 -10.828 1 91.44 544 HIS B O 1
ATOM 9757 N N . LEU B 1 545 ? -13.078 -39.375 -9.414 1 91.31 545 LEU B N 1
ATOM 9758 C CA . LEU B 1 545 ? -12.477 -38.25 -8.734 1 91.31 545 LEU B CA 1
ATOM 9759 C C . LEU B 1 545 ? -11.141 -38.625 -8.102 1 91.31 545 LEU B C 1
ATOM 9761 O O . LEU B 1 545 ? -10.18 -37.844 -8.148 1 91.31 545 LEU B O 1
ATOM 9765 N N . HIS B 1 546 ? -11.047 -39.75 -7.59 1 91.44 546 HIS B N 1
ATOM 9766 C CA . HIS B 1 546 ? -9.797 -40.25 -7.02 1 91.44 546 HIS B CA 1
ATOM 9767 C C . HIS B 1 546 ? -8.727 -40.406 -8.094 1 91.44 546 HIS B C 1
ATOM 9769 O O . HIS B 1 546 ? -7.539 -40.188 -7.832 1 91.44 546 HIS B O 1
ATOM 9775 N N . GLY B 1 547 ? -9.219 -40.875 -9.219 1 94.31 547 GLY B N 1
ATOM 9776 C CA . GLY B 1 547 ? -8.289 -40.969 -10.336 1 94.31 547 GLY B CA 1
ATOM 9777 C C . GLY B 1 547 ? -7.68 -39.625 -10.719 1 94.31 547 GLY B C 1
ATOM 9778 O O . GLY B 1 547 ? -6.469 -39.531 -10.938 1 94.31 547 GLY B O 1
ATOM 9779 N N . VAL B 1 548 ? -8.508 -38.688 -10.789 1 95.56 548 VAL B N 1
ATOM 9780 C CA . VAL B 1 548 ? -8.055 -37.344 -11.133 1 95.56 548 VAL B CA 1
ATOM 9781 C C . VAL B 1 548 ? -7.07 -36.844 -10.078 1 95.56 548 VAL B C 1
ATOM 9783 O O . VAL B 1 548 ? -6.031 -36.25 -10.414 1 95.56 548 VAL B O 1
ATOM 9786 N N . VAL B 1 549 ? -7.391 -36.969 -8.82 1 97.06 549 VAL B N 1
ATOM 9787 C CA . VAL B 1 549 ? -6.527 -36.531 -7.723 1 97.06 549 VAL B CA 1
ATOM 9788 C C . VAL B 1 549 ? -5.199 -37.281 -7.785 1 97.06 549 VAL B C 1
ATOM 9790 O O . VAL B 1 549 ? -4.137 -36.688 -7.57 1 97.06 549 VAL B O 1
ATOM 9793 N N . SER B 1 550 ? -5.227 -38.531 -8.07 1 96.81 550 SER B N 1
ATOM 9794 C CA . SER B 1 550 ? -4.012 -39.344 -8.195 1 96.81 550 SER B CA 1
ATOM 9795 C C . SER B 1 550 ? -3.115 -38.812 -9.305 1 96.81 550 SER B C 1
ATOM 9797 O O . SER B 1 550 ? -1.891 -38.781 -9.172 1 96.81 550 SER B O 1
ATOM 9799 N N . ASP B 1 551 ? -3.779 -38.438 -10.383 1 97.31 551 ASP B N 1
ATOM 9800 C CA . ASP B 1 551 ? -3.023 -37.844 -11.492 1 97.31 551 ASP B CA 1
ATOM 9801 C C . ASP B 1 551 ? -2.324 -36.562 -11.062 1 97.31 551 ASP B C 1
ATOM 9803 O O . ASP B 1 551 ? -1.189 -36.312 -11.469 1 97.31 551 ASP B O 1
ATOM 9807 N N . ILE B 1 552 ? -3.01 -35.75 -10.305 1 98 552 ILE B N 1
ATOM 9808 C CA . ILE B 1 552 ? -2.434 -34.531 -9.812 1 98 552 ILE B CA 1
ATOM 9809 C C . ILE B 1 552 ? -1.235 -34.812 -8.914 1 98 552 ILE B C 1
ATOM 9811 O O . ILE B 1 552 ? -0.17 -34.219 -9.07 1 98 552 ILE B O 1
ATOM 9815 N N . ILE B 1 553 ? -1.407 -35.719 -7.98 1 97.44 553 ILE B N 1
ATOM 9816 C CA . ILE B 1 553 ? -0.346 -36.062 -7.047 1 97.44 553 ILE B CA 1
ATOM 9817 C C . ILE B 1 553 ? 0.872 -36.562 -7.816 1 97.44 553 ILE B C 1
ATOM 9819 O O . ILE B 1 553 ? 2.006 -36.188 -7.523 1 97.44 553 ILE B O 1
ATOM 9823 N N . THR B 1 554 ? 0.608 -37.375 -8.812 1 96.81 554 THR B N 1
ATOM 9824 C CA . THR B 1 554 ? 1.692 -37.906 -9.617 1 96.81 554 THR B CA 1
ATOM 9825 C C . THR B 1 554 ? 2.426 -36.812 -10.359 1 96.81 554 THR B C 1
ATOM 9827 O O . THR B 1 554 ? 3.658 -36.75 -10.344 1 96.81 554 THR B O 1
ATOM 9830 N N . LEU B 1 555 ? 1.67 -35.938 -10.977 1 96.06 555 LEU B N 1
ATOM 9831 C CA . LEU B 1 555 ? 2.279 -34.875 -11.766 1 96.06 555 LEU B CA 1
ATOM 9832 C C . LEU B 1 555 ? 3.041 -33.906 -10.867 1 96.06 555 LEU B C 1
ATOM 9834 O O . LEU B 1 555 ? 4.16 -33.5 -11.195 1 96.06 555 LEU B O 1
ATOM 9838 N N . ILE B 1 556 ? 2.428 -33.469 -9.773 1 95 556 ILE B N 1
ATOM 9839 C CA . ILE B 1 556 ? 3.115 -32.562 -8.859 1 95 556 ILE B CA 1
ATOM 9840 C C . ILE B 1 556 ? 4.379 -33.219 -8.328 1 95 556 ILE B C 1
ATOM 9842 O O . ILE B 1 556 ? 5.402 -32.562 -8.125 1 95 556 ILE B O 1
ATOM 9846 N N . GLY B 1 557 ? 4.312 -34.5 -8.078 1 93.44 557 GLY B N 1
ATOM 9847 C CA . GLY B 1 557 ? 5.477 -35.25 -7.629 1 93.44 557 GLY B CA 1
ATOM 9848 C C . GLY B 1 557 ? 6.605 -35.281 -8.641 1 93.44 557 GLY B C 1
ATOM 9849 O O . GLY B 1 557 ? 7.777 -35.156 -8.273 1 93.44 557 GLY B O 1
ATOM 9850 N N . GLU B 1 558 ? 6.238 -35.438 -9.891 1 91.06 558 GLU B N 1
ATOM 9851 C CA . GLU B 1 558 ? 7.227 -35.375 -10.969 1 91.06 558 GLU B CA 1
ATOM 9852 C C . GLU B 1 558 ? 7.898 -34 -11.039 1 91.06 558 GLU B C 1
ATOM 9854 O O . GLU B 1 558 ? 9.117 -33.938 -11.219 1 91.06 558 GLU B O 1
ATOM 9859 N N . ARG B 1 559 ? 7.086 -33.031 -10.898 1 89.62 559 ARG B N 1
ATOM 9860 C CA . ARG B 1 559 ? 7.605 -31.672 -10.984 1 89.62 559 ARG B CA 1
ATOM 9861 C C . ARG B 1 559 ? 8.43 -31.312 -9.75 1 89.62 559 ARG B C 1
ATOM 9863 O O . ARG B 1 559 ? 9.383 -30.547 -9.828 1 89.62 559 ARG B O 1
ATOM 9870 N N . ALA B 1 560 ? 8.047 -31.812 -8.633 1 88.75 560 ALA B N 1
ATOM 9871 C CA . ALA B 1 560 ? 8.758 -31.578 -7.379 1 88.75 560 ALA B CA 1
ATOM 9872 C C . ALA B 1 560 ? 10.188 -32.094 -7.445 1 88.75 560 ALA B C 1
ATOM 9874 O O . ALA B 1 560 ? 11.078 -31.609 -6.75 1 88.75 560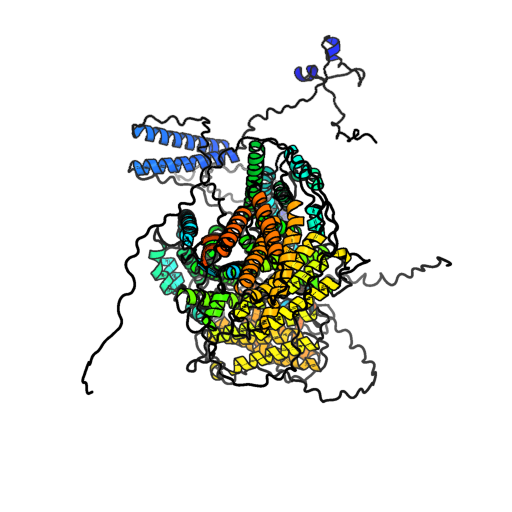 ALA B O 1
ATOM 9875 N N . ARG B 1 561 ? 10.453 -33 -8.297 1 85.56 561 ARG B N 1
ATOM 9876 C CA . ARG B 1 561 ? 11.773 -33.625 -8.422 1 85.56 561 ARG B CA 1
ATOM 9877 C C . ARG B 1 561 ? 12.68 -32.781 -9.32 1 85.56 561 ARG B C 1
ATOM 9879 O O . ARG B 1 561 ? 13.898 -32.938 -9.281 1 85.56 561 ARG B O 1
ATOM 9886 N N . ASP B 1 562 ? 12.016 -31.922 -10.07 1 83.81 562 ASP B N 1
ATOM 9887 C CA . ASP B 1 562 ? 12.789 -31.016 -10.914 1 83.81 562 ASP B CA 1
ATOM 9888 C C . ASP B 1 562 ? 13.5 -29.953 -10.078 1 83.81 562 ASP B C 1
ATOM 9890 O O . ASP B 1 562 ? 12.852 -29.219 -9.336 1 83.81 562 ASP B O 1
ATOM 9894 N N . PRO B 1 563 ? 14.773 -29.875 -10.219 1 78.44 563 PRO B N 1
ATOM 9895 C CA . PRO B 1 563 ? 15.531 -28.938 -9.383 1 78.44 563 PRO B CA 1
ATOM 9896 C C . PRO B 1 563 ? 15.148 -27.484 -9.633 1 78.44 563 PRO B C 1
ATOM 9898 O O . PRO B 1 563 ? 15.453 -26.609 -8.812 1 78.44 563 PRO B O 1
ATOM 9901 N N . THR B 1 564 ? 14.523 -27.219 -10.773 1 76.06 564 THR B N 1
ATOM 9902 C CA . THR B 1 564 ? 14.148 -25.844 -11.086 1 76.06 564 THR B CA 1
ATOM 9903 C C . THR B 1 564 ? 12.883 -25.438 -10.328 1 76.06 564 THR B C 1
ATOM 9905 O O . THR B 1 564 ? 12.562 -24.25 -10.234 1 76.06 564 THR B O 1
ATOM 9908 N N . ASN B 1 565 ? 12.305 -26.484 -9.891 1 70.19 565 ASN B N 1
ATOM 9909 C CA . ASN B 1 565 ? 11.039 -26.188 -9.25 1 70.19 565 ASN B CA 1
ATOM 9910 C C . ASN B 1 565 ? 11.234 -25.766 -7.793 1 70.19 565 ASN B C 1
ATOM 9912 O O . ASN B 1 565 ? 12.312 -25.953 -7.23 1 70.19 565 ASN B O 1
ATOM 9916 N N . SER B 1 566 ? 10.219 -25.188 -7.336 1 71 566 SER B N 1
ATOM 9917 C CA . SER B 1 566 ? 10.242 -24.547 -6.02 1 71 566 SER B CA 1
ATOM 9918 C C . SER B 1 566 ? 9.914 -25.547 -4.918 1 71 566 SER B C 1
ATOM 9920 O O . SER B 1 566 ? 9.398 -26.641 -5.188 1 71 566 SER B O 1
ATOM 9922 N N . ASP B 1 567 ? 10.273 -25.234 -3.785 1 81.25 567 ASP B N 1
ATOM 9923 C CA . ASP B 1 567 ? 9.914 -25.938 -2.562 1 81.25 567 ASP B CA 1
ATOM 9924 C C . ASP B 1 567 ? 8.398 -26.047 -2.412 1 81.25 567 ASP B C 1
ATOM 9926 O O . ASP B 1 567 ? 7.906 -26.969 -1.761 1 81.25 567 ASP B O 1
ATOM 9930 N N . LEU B 1 568 ? 7.742 -25.25 -3.146 1 89.75 568 LEU B N 1
ATOM 9931 C CA . LEU B 1 568 ? 6.285 -25.25 -3.047 1 89.75 568 LEU B CA 1
ATOM 9932 C C . LEU B 1 568 ? 5.695 -26.516 -3.645 1 89.75 568 LEU B C 1
ATOM 9934 O O . LEU B 1 568 ? 4.738 -27.078 -3.104 1 89.75 568 LEU B O 1
ATOM 9938 N N . ALA B 1 569 ? 6.266 -26.984 -4.734 1 91.56 569 ALA B N 1
ATOM 9939 C CA . ALA B 1 569 ? 5.781 -28.219 -5.363 1 91.56 569 ALA B CA 1
ATOM 9940 C C . ALA B 1 569 ? 6.016 -29.422 -4.461 1 91.56 569 ALA B C 1
ATOM 9942 O O . ALA B 1 569 ? 5.176 -30.312 -4.379 1 91.56 569 ALA B O 1
ATOM 9943 N N . VAL B 1 570 ? 7.137 -29.391 -3.773 1 92.31 570 VAL B N 1
ATOM 9944 C CA . VAL B 1 570 ? 7.457 -30.469 -2.85 1 92.31 570 VAL B CA 1
ATOM 9945 C C . VAL B 1 570 ? 6.469 -30.469 -1.687 1 92.31 570 VAL B C 1
ATOM 9947 O O . VAL B 1 570 ? 5.938 -31.516 -1.311 1 92.31 570 VAL B O 1
ATOM 9950 N N . GLU B 1 571 ? 6.254 -29.328 -1.176 1 93.5 571 GLU B N 1
ATOM 9951 C CA . GLU B 1 571 ? 5.305 -29.203 -0.075 1 93.5 571 GLU B CA 1
ATOM 9952 C C . GLU B 1 571 ? 3.9 -29.609 -0.505 1 93.5 571 GLU B C 1
ATOM 9954 O O . GLU B 1 571 ? 3.182 -30.266 0.251 1 93.5 571 GLU B O 1
ATOM 9959 N N . ALA B 1 572 ? 3.518 -29.203 -1.673 1 95.38 572 ALA B N 1
ATOM 9960 C CA . ALA B 1 572 ? 2.193 -29.547 -2.186 1 95.38 572 ALA B CA 1
ATOM 9961 C C . ALA B 1 572 ? 2.043 -31.062 -2.361 1 95.38 572 ALA B C 1
ATOM 9963 O O . ALA B 1 572 ? 1.019 -31.625 -1.989 1 95.38 572 ALA B O 1
ATOM 9964 N N . TYR B 1 573 ? 3.09 -31.672 -2.926 1 95.62 573 TYR B N 1
ATOM 9965 C CA . TYR B 1 573 ? 3.09 -33.125 -3.119 1 95.62 573 TYR B CA 1
ATOM 9966 C C . TYR B 1 573 ? 2.943 -33.844 -1.789 1 95.62 573 TYR B C 1
ATOM 9968 O O . TYR B 1 573 ? 2.076 -34.719 -1.641 1 95.62 573 TYR B O 1
ATOM 9976 N N . ASN B 1 574 ? 3.768 -33.469 -0.848 1 93.5 574 ASN B N 1
ATOM 9977 C CA . ASN B 1 574 ? 3.754 -34.125 0.462 1 93.5 574 ASN B CA 1
ATOM 9978 C C . ASN B 1 574 ? 2.418 -33.906 1.173 1 93.5 574 ASN B C 1
ATOM 9980 O O . ASN B 1 574 ? 1.913 -34.812 1.828 1 93.5 574 ASN B O 1
ATOM 9984 N N . THR B 1 575 ? 1.913 -32.75 1.048 1 95.12 575 THR B N 1
ATOM 9985 C CA . THR B 1 575 ? 0.64 -32.438 1.682 1 95.12 575 THR B CA 1
ATOM 9986 C C . THR B 1 575 ? -0.483 -33.312 1.109 1 95.12 575 THR B C 1
ATOM 9988 O O . THR B 1 575 ? -1.276 -33.875 1.858 1 95.12 575 THR B O 1
ATOM 9991 N N . LEU B 1 576 ? -0.562 -33.438 -0.209 1 96.06 576 LEU B N 1
ATOM 9992 C CA . LEU B 1 576 ? -1.628 -34.188 -0.859 1 96.06 576 LEU B CA 1
ATOM 9993 C C . LEU B 1 576 ? -1.509 -35.688 -0.547 1 96.06 576 LEU B C 1
ATOM 9995 O O . LEU B 1 576 ? -2.514 -36.344 -0.29 1 96.06 576 LEU B O 1
ATOM 9999 N N . ARG B 1 577 ? -0.299 -36.125 -0.56 1 93.81 577 ARG B N 1
ATOM 10000 C CA . ARG B 1 577 ? -0.081 -37.531 -0.237 1 93.81 577 ARG B CA 1
ATOM 10001 C C . ARG B 1 577 ? -0.494 -37.844 1.2 1 93.81 577 ARG B C 1
ATOM 10003 O O . ARG B 1 577 ? -1.163 -38.844 1.462 1 93.81 577 ARG B O 1
ATOM 10010 N N . ALA B 1 578 ? -0.066 -36.969 2.045 1 91.62 578 ALA B N 1
ATOM 10011 C CA . ALA B 1 578 ? -0.393 -37.156 3.459 1 91.62 578 ALA B CA 1
ATOM 10012 C C . ALA B 1 578 ? -1.9 -37.094 3.686 1 91.62 578 ALA B C 1
ATOM 10014 O O . ALA B 1 578 ? -2.455 -37.875 4.457 1 91.62 578 ALA B O 1
ATOM 10015 N N . LEU B 1 579 ? -2.549 -36.156 3.096 1 92.75 579 LEU B N 1
ATOM 10016 C CA . LEU B 1 579 ? -3.992 -36 3.238 1 92.75 579 LEU B CA 1
ATOM 10017 C C . LEU B 1 579 ? -4.727 -37.188 2.684 1 92.75 579 LEU B C 1
ATOM 10019 O O . LEU B 1 579 ? -5.695 -37.688 3.283 1 92.75 579 LEU B O 1
ATOM 10023 N N . ASP B 1 580 ? -4.293 -37.656 1.524 1 91.75 580 ASP B N 1
ATOM 10024 C CA . ASP B 1 580 ? -4.887 -38.844 0.904 1 91.75 580 ASP B CA 1
ATOM 10025 C C . ASP B 1 580 ? -4.77 -40.062 1.818 1 91.75 580 ASP B C 1
ATOM 10027 O O . ASP B 1 580 ? -5.73 -40.812 1.984 1 91.75 580 ASP B O 1
ATOM 10031 N N . GLN B 1 581 ? -3.611 -40.188 2.42 1 86.94 581 GLN B N 1
ATOM 10032 C CA . GLN B 1 581 ? -3.377 -41.312 3.33 1 86.94 581 GLN B CA 1
ATOM 10033 C C . GLN B 1 581 ? -4.238 -41.188 4.586 1 86.94 581 GLN B C 1
ATOM 10035 O O . GLN B 1 581 ? -4.797 -42.188 5.062 1 86.94 581 GLN B O 1
ATOM 10040 N N . LEU B 1 582 ? -4.305 -40 5.07 1 88.19 582 LEU B N 1
ATOM 10041 C CA . LEU B 1 582 ? -5.074 -39.75 6.281 1 88.19 582 LEU B CA 1
ATOM 10042 C C . LEU B 1 582 ? -6.547 -40.094 6.066 1 88.19 582 LEU B C 1
ATOM 10044 O O . LEU B 1 582 ? -7.195 -40.656 6.949 1 88.19 582 LEU B O 1
ATOM 10048 N N . LEU B 1 583 ? -7.102 -39.781 4.918 1 87.12 583 LEU B N 1
ATOM 10049 C CA . LEU B 1 583 ? -8.531 -39.938 4.664 1 87.12 583 LEU B CA 1
ATOM 10050 C C . LEU B 1 583 ? -8.867 -41.344 4.215 1 87.12 583 LEU B C 1
ATOM 10052 O O . LEU B 1 583 ? -10.031 -41.75 4.273 1 87.12 583 LEU B O 1
ATOM 10056 N N . ARG B 1 584 ? -7.945 -42.125 3.748 1 79.44 584 ARG B N 1
ATOM 10057 C CA . ARG B 1 584 ? -8.18 -43.5 3.332 1 79.44 584 ARG B CA 1
ATOM 10058 C C . ARG B 1 584 ? -8.172 -44.438 4.531 1 79.44 584 ARG B C 1
ATOM 10060 O O . ARG B 1 584 ? -8.758 -45.531 4.48 1 79.44 584 ARG B O 1
ATOM 10067 N N . GLN B 1 585 ? -7.379 -44.094 5.543 1 68.94 585 GLN B N 1
ATOM 10068 C CA . GLN B 1 585 ? -7.293 -44.969 6.695 1 68.94 585 GLN B CA 1
ATOM 10069 C C . GLN B 1 585 ? -8.672 -45.25 7.281 1 68.94 585 GLN B C 1
ATOM 10071 O O . GLN B 1 585 ? -9.523 -44.344 7.344 1 68.94 585 GLN B O 1
ATOM 10076 N N . ASP B 1 586 ? -9.219 -46.469 7.082 1 56.16 586 ASP B N 1
ATOM 10077 C CA . ASP B 1 586 ? -10.5 -47.031 7.508 1 56.16 586 ASP B CA 1
ATOM 10078 C C . ASP B 1 586 ? -10.812 -46.656 8.953 1 56.16 586 ASP B C 1
ATOM 10080 O O . ASP B 1 586 ? -9.898 -46.5 9.766 1 56.16 586 ASP B O 1
ATOM 10084 N N . ASP B 1 587 ? -12.023 -46.125 9.25 1 51.47 587 ASP B N 1
ATOM 10085 C CA . ASP B 1 587 ? -12.648 -45.688 10.508 1 51.47 587 ASP B CA 1
ATOM 10086 C C . ASP B 1 587 ? -12.227 -46.625 11.648 1 51.47 587 ASP B C 1
ATOM 10088 O O . ASP B 1 587 ? -12.5 -46.312 12.82 1 51.47 587 ASP B O 1
ATOM 10092 N N . HIS B 1 588 ? -12.023 -47.875 11.383 1 45.72 588 HIS B N 1
ATOM 10093 C CA . HIS B 1 588 ? -12.07 -48.781 12.508 1 45.72 588 HIS B CA 1
ATOM 10094 C C . HIS B 1 588 ? -10.867 -48.625 13.422 1 45.72 588 HIS B C 1
ATOM 10096 O O . HIS B 1 588 ? -10.766 -49.281 14.461 1 45.72 588 HIS B O 1
ATOM 10102 N N . THR B 1 589 ? -9.75 -48.344 12.953 1 44.44 589 THR B N 1
ATOM 10103 C CA . THR B 1 589 ? -8.719 -48.344 13.977 1 44.44 589 THR B CA 1
ATOM 10104 C C . THR B 1 589 ? -8.695 -47.031 14.734 1 44.44 589 THR B C 1
ATOM 10106 O O . THR B 1 589 ? -8.609 -45.938 14.125 1 44.44 589 THR B O 1
ATOM 10109 N N . GLY B 1 590 ? -9.305 -46.844 15.828 1 44.22 590 GLY B N 1
ATOM 10110 C CA . GLY B 1 590 ? -9.492 -45.875 16.906 1 44.22 590 GLY B CA 1
ATOM 10111 C C . GLY B 1 590 ? -8.352 -44.875 17.016 1 44.22 590 GLY B C 1
ATOM 10112 O O . GLY B 1 590 ? -8.352 -44.031 17.906 1 44.22 590 GLY B O 1
ATOM 10113 N N . GLU B 1 591 ? -7.199 -45.188 16.594 1 46.44 591 GLU B N 1
ATOM 10114 C CA . GLU B 1 591 ? -6.094 -44.281 16.953 1 46.44 591 GLU B CA 1
ATOM 10115 C C . GLU B 1 591 ? -6.117 -43 16.109 1 46.44 591 GLU B C 1
ATOM 10117 O O . GLU B 1 591 ? -6.262 -43.062 14.891 1 46.44 591 GLU B O 1
ATOM 10122 N N . VAL B 1 592 ? -6.543 -41.938 16.766 1 53.56 592 VAL B N 1
ATOM 10123 C CA . VAL B 1 592 ? -6.469 -40.562 16.266 1 53.56 592 VAL B CA 1
ATOM 10124 C C . VAL B 1 592 ? -5.25 -40.406 15.359 1 53.56 592 VAL B C 1
ATOM 10126 O O . VAL B 1 592 ? -4.109 -40.5 15.828 1 53.56 592 VAL B O 1
ATOM 10129 N N . GLU B 1 593 ? -5.398 -40.531 14.039 1 67.06 593 GLU B N 1
ATOM 10130 C CA . GLU B 1 593 ? -4.281 -40.438 13.102 1 67.06 593 GLU B CA 1
ATOM 10131 C C . GLU B 1 593 ? -3.871 -38.969 12.891 1 67.06 593 GLU B C 1
ATOM 10133 O O . GLU B 1 593 ? -4.707 -38.125 12.562 1 67.06 593 GLU B O 1
ATOM 10138 N N . ARG B 1 594 ? -2.777 -38.594 13.555 1 76.38 594 ARG B N 1
ATOM 10139 C CA . ARG B 1 594 ? -2.178 -37.25 13.453 1 76.38 594 ARG B CA 1
ATOM 10140 C C . ARG B 1 594 ? -1.148 -37.188 12.336 1 76.38 594 ARG B C 1
ATOM 10142 O O . ARG B 1 594 ? -0.505 -38.219 12.023 1 76.38 594 ARG B O 1
ATOM 10149 N N . LEU B 1 595 ? -1.22 -36.094 11.57 1 83.5 595 LEU B N 1
ATOM 10150 C CA . LEU B 1 595 ? -0.282 -35.844 10.484 1 83.5 595 LEU B CA 1
ATOM 10151 C C . LEU B 1 595 ? 0.361 -34.469 10.656 1 83.5 595 LEU B C 1
ATOM 10153 O O . LEU B 1 595 ? -0.295 -33.5 11.102 1 83.5 595 LEU B O 1
ATOM 10157 N N . THR B 1 596 ? 1.696 -34.469 10.602 1 84.38 596 THR B N 1
ATOM 10158 C CA . THR B 1 596 ? 2.373 -33.188 10.523 1 84.38 596 THR B CA 1
ATOM 10159 C C . THR B 1 596 ? 2.855 -32.906 9.102 1 84.38 596 THR B C 1
ATOM 10161 O O . THR B 1 596 ? 3.594 -33.719 8.523 1 84.38 596 THR B O 1
ATOM 10164 N N . VAL B 1 597 ? 2.355 -31.906 8.547 1 88.12 597 VAL B N 1
ATOM 10165 C CA . VAL B 1 597 ? 2.711 -31.609 7.164 1 88.12 597 VAL B CA 1
ATOM 10166 C C . VAL B 1 597 ? 3.012 -30.125 7.02 1 88.12 597 VAL B C 1
ATOM 10168 O O . VAL B 1 597 ? 2.506 -29.297 7.793 1 88.12 597 VAL B O 1
ATOM 10171 N N . THR B 1 598 ? 3.902 -29.812 6.117 1 87.94 598 THR B N 1
ATOM 10172 C CA . THR B 1 598 ? 4.156 -28.422 5.754 1 87.94 598 THR B CA 1
ATOM 10173 C C . THR B 1 598 ? 3.344 -28.031 4.523 1 87.94 598 THR B C 1
ATOM 10175 O O . THR B 1 598 ? 3.602 -28.516 3.42 1 87.94 598 THR B O 1
ATOM 10178 N N . VAL B 1 599 ? 2.385 -27.188 4.699 1 91.56 599 VAL B N 1
ATOM 10179 C CA . VAL B 1 599 ? 1.504 -26.75 3.621 1 91.56 599 VAL B CA 1
ATOM 10180 C C . VAL B 1 599 ? 1.998 -25.406 3.066 1 91.56 599 VAL B C 1
ATOM 10182 O O . VAL B 1 599 ? 2.354 -24.5 3.828 1 91.56 599 VAL B O 1
ATOM 10185 N N . PRO B 1 600 ? 2.072 -25.297 1.723 1 90.62 600 PRO B N 1
ATOM 10186 C CA . PRO B 1 600 ? 2.455 -24.016 1.143 1 90.62 600 PRO B CA 1
ATOM 10187 C C . PRO B 1 600 ? 1.645 -22.844 1.704 1 90.62 600 PRO B C 1
ATOM 10189 O O . PRO B 1 600 ? 0.417 -22.938 1.798 1 90.62 600 PRO B O 1
ATOM 10192 N N . LEU B 1 601 ? 2.316 -21.734 2.076 1 88.81 601 LEU B N 1
ATOM 10193 C CA . LEU B 1 601 ? 1.756 -20.484 2.559 1 88.81 601 LEU B CA 1
ATOM 10194 C C . LEU B 1 601 ? 1.164 -20.656 3.953 1 88.81 601 LEU B C 1
ATOM 10196 O O . LEU B 1 601 ? 0.836 -19.656 4.617 1 88.81 601 LEU B O 1
ATOM 10200 N N . LEU B 1 602 ? 0.961 -21.906 4.445 1 87.75 602 LEU B N 1
ATOM 10201 C CA . LEU B 1 602 ? 0.425 -22.141 5.781 1 87.75 602 LEU B CA 1
ATOM 10202 C C . LEU B 1 602 ? 1.535 -22.5 6.758 1 87.75 602 LEU B C 1
ATOM 10204 O O . LEU B 1 602 ? 1.417 -22.266 7.961 1 87.75 602 LEU B O 1
ATOM 10208 N N . GLY B 1 603 ? 2.543 -23.156 6.195 1 85.19 603 GLY B N 1
ATOM 10209 C CA . GLY B 1 603 ? 3.609 -23.641 7.055 1 85.19 603 GLY B CA 1
ATOM 10210 C C . GLY B 1 603 ? 3.34 -25.016 7.621 1 85.19 603 GLY B C 1
ATOM 10211 O O . GLY B 1 603 ? 2.559 -25.781 7.055 1 85.19 603 GLY B O 1
ATOM 10212 N N . LYS B 1 604 ? 4.047 -25.328 8.625 1 84.81 604 LYS B N 1
ATOM 10213 C CA . LYS B 1 604 ? 3.932 -26.641 9.242 1 84.81 604 LYS B CA 1
ATOM 10214 C C . LYS B 1 604 ? 2.701 -26.719 10.141 1 84.81 604 LYS B C 1
ATOM 10216 O O . LYS B 1 604 ? 2.516 -25.875 11.023 1 84.81 604 LYS B O 1
ATOM 10221 N N . ILE B 1 605 ? 1.834 -27.672 9.914 1 87.62 605 ILE B N 1
ATOM 10222 C CA . ILE B 1 605 ? 0.615 -27.828 10.695 1 87.62 605 ILE B CA 1
ATOM 10223 C C . ILE B 1 605 ? 0.458 -29.281 11.125 1 87.62 605 ILE B C 1
ATOM 10225 O O . ILE B 1 605 ? 0.951 -30.188 10.445 1 87.62 605 ILE B O 1
ATOM 10229 N N . HIS B 1 606 ? -0.144 -29.438 12.305 1 88.56 606 HIS B N 1
ATOM 10230 C CA . HIS B 1 606 ? -0.553 -30.75 12.789 1 88.56 606 HIS B CA 1
ATOM 10231 C C . HIS B 1 606 ? -2.029 -31 12.5 1 88.56 606 HIS B C 1
ATOM 10233 O O . HIS B 1 606 ? -2.896 -30.281 13.008 1 88.56 606 HIS B O 1
ATOM 10239 N N . VAL B 1 607 ? -2.299 -31.969 11.695 1 90.31 607 VAL B N 1
ATOM 10240 C CA . VAL B 1 607 ? -3.662 -32.25 11.25 1 90.31 607 VAL B CA 1
ATOM 10241 C C . VAL B 1 607 ? -4.172 -33.531 11.883 1 90.31 607 VAL B C 1
ATOM 10243 O O . VAL B 1 607 ? -3.434 -34.5 11.992 1 90.31 607 VAL B O 1
ATOM 10246 N N . ARG B 1 608 ? -5.375 -33.438 12.453 1 88 608 ARG B N 1
ATOM 10247 C CA . ARG B 1 608 ? -6.035 -34.594 13.016 1 88 608 ARG B CA 1
ATOM 10248 C C . ARG B 1 608 ? -7.445 -34.781 12.461 1 88 608 ARG B C 1
ATOM 10250 O O . ARG B 1 608 ? -8.102 -33.781 12.125 1 88 608 ARG B O 1
ATOM 10257 N N . ARG B 1 609 ? -7.875 -35.969 12.375 1 85.69 609 ARG B N 1
ATOM 10258 C CA . ARG B 1 609 ? -9.258 -36.25 11.992 1 85.69 609 ARG B CA 1
ATOM 10259 C C . ARG B 1 609 ? -10.203 -36.062 13.18 1 85.69 609 ARG B C 1
ATOM 10261 O O . ARG B 1 609 ? -9.875 -36.438 14.305 1 85.69 609 ARG B O 1
ATOM 10268 N N . ASN B 1 610 ? -11.227 -35.344 12.852 1 80.06 610 ASN B N 1
ATOM 10269 C CA . ASN B 1 610 ? -12.211 -35.156 13.906 1 80.06 610 ASN B CA 1
ATOM 10270 C C . ASN B 1 610 ? -13 -36.406 14.188 1 80.06 610 ASN B C 1
ATOM 10272 O O . ASN B 1 610 ? -13.297 -37.188 13.266 1 80.06 610 ASN B O 1
ATOM 10276 N N . THR B 1 611 ? -13.055 -36.906 15.539 1 65.88 611 THR B N 1
ATOM 10277 C CA . THR B 1 611 ? -13.836 -38.062 15.914 1 65.88 611 THR B CA 1
ATOM 10278 C C . THR B 1 611 ? -15.328 -37.844 15.664 1 65.88 611 THR B C 1
ATOM 10280 O O . THR B 1 611 ? -15.836 -36.75 15.938 1 65.88 611 THR B O 1
ATOM 10283 N N . ARG B 1 612 ? -15.969 -38.656 14.938 1 54.5 612 ARG B N 1
ATOM 10284 C CA . ARG B 1 612 ? -17.406 -38.562 14.734 1 54.5 612 ARG B CA 1
ATOM 10285 C C . ARG B 1 612 ? -18.156 -38.531 16.078 1 54.5 612 ARG B C 1
ATOM 10287 O O . ARG B 1 612 ? -18.031 -39.469 16.875 1 54.5 612 ARG B O 1
ATOM 10294 N N . SER B 1 613 ? -18.297 -37.531 16.688 1 45.44 613 SER B N 1
ATOM 10295 C CA . SER B 1 613 ? -19.297 -37.688 17.734 1 45.44 613 SER B CA 1
ATOM 10296 C C . SER B 1 613 ? -20.578 -38.312 17.188 1 45.44 613 SER B C 1
ATOM 10298 O O . SER B 1 613 ? -21.016 -38 16.078 1 45.44 613 SER B O 1
ATOM 10300 N N . ALA B 1 614 ? -21.078 -39.531 17.75 1 38.84 614 ALA B N 1
ATOM 10301 C CA . ALA B 1 614 ? -22.391 -40.125 17.5 1 38.84 614 ALA B CA 1
ATOM 10302 C C . ALA B 1 614 ? -23.438 -39.062 17.203 1 38.84 614 ALA B C 1
ATOM 10304 O O . ALA B 1 614 ? -23.406 -38 17.781 1 38.84 614 ALA B O 1
ATOM 10305 N N . PRO B 1 615 ? -24.078 -39.188 16.125 1 40.19 615 PRO B N 1
ATOM 10306 C CA . PRO B 1 615 ? -25.188 -38.281 15.898 1 40.19 615 PRO B CA 1
ATOM 10307 C C . PRO B 1 615 ? -25.984 -37.969 17.172 1 40.19 615 PRO B C 1
ATOM 10309 O O . PRO B 1 615 ? -26.281 -38.906 17.938 1 40.19 615 PRO B O 1
ATOM 10312 N N . GLN B 1 616 ? -25.844 -36.969 17.859 1 37.62 616 GLN B N 1
ATOM 10313 C CA . GLN B 1 616 ? -26.828 -36.75 18.906 1 37.62 616 GLN B CA 1
ATOM 10314 C C . GLN B 1 616 ? -28.234 -37.094 18.422 1 37.62 616 GLN B C 1
ATOM 10316 O O . GLN B 1 616 ? -28.609 -36.75 17.297 1 37.62 616 GLN B O 1
ATOM 10321 N N . PRO B 1 617 ? -28.906 -38.094 19.062 1 33.53 617 PRO B N 1
ATOM 10322 C CA . PRO B 1 617 ? -30.297 -38.344 18.656 1 33.53 617 PRO B CA 1
ATOM 10323 C C . PRO B 1 617 ? -31.094 -37.094 18.391 1 33.53 617 PRO B C 1
ATOM 10325 O O . PRO B 1 617 ? -30.984 -36.125 19.156 1 33.53 617 PRO B O 1
ATOM 10328 N N . ARG B 1 618 ? -31.5 -36.906 17.203 1 33.94 618 ARG B N 1
ATOM 10329 C CA . ARG B 1 618 ? -32.5 -35.875 16.922 1 33.94 618 ARG B CA 1
ATOM 10330 C C . ARG B 1 618 ? -33.594 -35.875 17.984 1 33.94 618 ARG B C 1
ATOM 10332 O O . ARG B 1 618 ? -34.25 -36.875 18.203 1 33.94 618 ARG B O 1
ATOM 10339 N N . LEU B 1 619 ? -33.5 -35.219 19.047 1 30.5 619 LEU B N 1
ATOM 10340 C CA . LEU B 1 619 ? -34.812 -34.969 19.641 1 30.5 619 LEU B CA 1
ATOM 10341 C C . LEU B 1 619 ? -35.812 -34.5 18.578 1 30.5 619 LEU B C 1
ATOM 10343 O O . LEU B 1 619 ? -35.531 -33.562 17.828 1 30.5 619 LEU B O 1
ATOM 10347 N N . ALA B 1 620 ? -36.75 -35.375 18.141 1 30.25 620 ALA B N 1
ATOM 10348 C CA . ALA B 1 620 ? -37.969 -35.188 17.359 1 30.25 620 ALA B CA 1
ATOM 10349 C C . ALA B 1 620 ? -38.688 -33.906 17.734 1 30.25 620 ALA B C 1
ATOM 10351 O O . ALA B 1 620 ? -39.562 -33.875 18.594 1 30.25 620 ALA B O 1
ATOM 10352 N N . ASN B 1 621 ? -38.188 -32.812 18.25 1 27.75 621 ASN B N 1
ATOM 10353 C CA . ASN B 1 621 ? -39.219 -31.766 18.391 1 27.75 621 ASN B CA 1
ATOM 10354 C C . ASN B 1 621 ? -39.875 -31.453 17.047 1 27.75 621 ASN B C 1
ATOM 10356 O O . ASN B 1 621 ? -39.188 -31.078 16.094 1 27.75 621 ASN B O 1
ATOM 10360 N N . GLN B 1 622 ? -41.156 -31.969 16.719 1 28.42 622 GLN B N 1
ATOM 10361 C CA . GLN B 1 622 ? -42.25 -31.922 15.742 1 28.42 622 GLN B CA 1
ATOM 10362 C C . GLN B 1 622 ? -42.594 -30.484 15.367 1 28.42 622 GLN B C 1
ATOM 10364 O O . GLN B 1 622 ? -43.719 -30.203 14.938 1 28.42 622 GLN B O 1
ATOM 10369 N N . SER B 1 623 ? -42.125 -29.422 15.891 1 29.59 623 SER B N 1
ATOM 10370 C CA . SER B 1 623 ? -42.938 -28.312 15.43 1 29.59 623 SER B CA 1
ATOM 10371 C C . SER B 1 623 ? -42.906 -28.188 13.906 1 29.59 623 SER B C 1
ATOM 10373 O O . SER B 1 623 ? -41.812 -28.141 13.312 1 29.59 623 SER B O 1
ATOM 10375 N N . SER B 1 624 ? -43.906 -28.734 13.164 1 28.03 624 SER B N 1
ATOM 10376 C CA . SER B 1 624 ? -44.375 -28.625 11.781 1 28.03 624 SER B CA 1
ATOM 10377 C C . SER B 1 624 ? -44.344 -27.188 11.289 1 28.03 624 SER B C 1
ATOM 10379 O O . SER B 1 624 ? -45.312 -26.453 11.43 1 28.03 624 SER B O 1
ATOM 10381 N N . SER B 1 625 ? -43.531 -26.312 11.75 1 28.61 625 SER B N 1
ATOM 10382 C CA . SER B 1 625 ? -43.812 -25.047 11.07 1 28.61 625 SER B CA 1
ATOM 10383 C C . SER B 1 625 ? -43.688 -25.203 9.555 1 28.61 625 SER B C 1
ATOM 10385 O O . SER B 1 625 ? -42.781 -25.844 9.055 1 28.61 625 SER B O 1
ATOM 10387 N N . GLN B 1 626 ? -44.875 -25.141 8.789 1 27.42 626 GLN B N 1
ATOM 10388 C CA . GLN B 1 626 ? -45.156 -24.984 7.363 1 27.42 626 GLN B CA 1
ATOM 10389 C C . GLN B 1 626 ? -44.125 -24.047 6.707 1 27.42 626 GLN B C 1
ATOM 10391 O O . GLN B 1 626 ? -44.062 -22.859 7.043 1 27.42 626 GLN B O 1
ATOM 10396 N N . LEU B 1 627 ? -42.969 -24.453 6.523 1 28.78 627 LEU B N 1
ATOM 10397 C CA . LEU B 1 627 ? -42.031 -23.766 5.656 1 28.78 627 LEU B CA 1
ATOM 10398 C C . LEU B 1 627 ? -42.719 -23.312 4.367 1 28.78 627 LEU B C 1
ATOM 10400 O O . LEU B 1 627 ? -43.219 -24.141 3.598 1 28.78 627 LEU B O 1
ATOM 10404 N N . GLU B 1 628 ? -43.5 -22.234 4.461 1 29.06 628 GLU B N 1
ATOM 10405 C CA . GLU B 1 628 ? -43.969 -21.609 3.234 1 29.06 628 GLU B CA 1
ATOM 10406 C C . GLU B 1 628 ? -42.906 -21.656 2.133 1 29.06 628 GLU B C 1
ATOM 10408 O O . GLU B 1 628 ? -41.75 -21.328 2.361 1 29.06 628 GLU B O 1
ATOM 10413 N N . SER B 1 629 ? -43.062 -22.547 1.129 1 28.83 629 SER B N 1
ATOM 10414 C CA . SER B 1 629 ? -42.438 -22.969 -0.122 1 28.83 629 SER B CA 1
ATOM 10415 C C . SER B 1 629 ? -41.969 -21.781 -0.941 1 28.83 629 SER B C 1
ATOM 10417 O O . SER B 1 629 ? -41.344 -21.953 -2.004 1 28.83 629 SER B O 1
ATOM 10419 N N . ASN B 1 630 ? -42.562 -20.625 -0.773 1 27.62 630 ASN B N 1
ATOM 10420 C CA . ASN B 1 630 ? -42.5 -19.734 -1.934 1 27.62 630 ASN B CA 1
ATOM 10421 C C . ASN B 1 630 ? -41.125 -19.188 -2.15 1 27.62 630 ASN B C 1
ATOM 10423 O O . ASN B 1 630 ? -40.938 -18.25 -2.939 1 27.62 630 ASN B O 1
ATOM 10427 N N . THR B 1 631 ? -40.375 -19.125 -1.099 1 30.09 631 THR B N 1
ATOM 10428 C CA . THR B 1 631 ? -39.281 -18.266 -1.507 1 30.09 631 THR B CA 1
ATOM 10429 C C . THR B 1 631 ? -38.375 -18.953 -2.518 1 30.09 631 THR B C 1
ATOM 10431 O O . THR B 1 631 ? -38.031 -20.141 -2.354 1 30.09 631 THR B O 1
ATOM 10434 N N . GLY B 1 632 ? -38.344 -18.641 -3.842 1 29.86 632 GLY B N 1
ATOM 10435 C CA . GLY B 1 632 ? -37.562 -19 -4.996 1 29.86 632 GLY B CA 1
ATOM 10436 C C . GLY B 1 632 ? -36.125 -19.312 -4.641 1 29.86 632 GLY B C 1
ATOM 10437 O O . GLY B 1 632 ? -35.344 -18.406 -4.285 1 29.86 632 GLY B O 1
ATOM 10438 N N . ILE B 1 633 ? -35.844 -20.344 -4.02 1 33.28 633 ILE B N 1
ATOM 10439 C CA . ILE B 1 633 ? -34.5 -20.828 -3.756 1 33.28 633 ILE B CA 1
ATOM 10440 C C . ILE B 1 633 ? -33.656 -20.766 -5.035 1 33.28 633 ILE B C 1
ATOM 10442 O O . ILE B 1 633 ? -33.969 -21.469 -6.012 1 33.28 633 ILE B O 1
ATOM 10446 N N . GLN B 1 634 ? -33.125 -19.672 -5.414 1 37.16 634 GLN B N 1
ATOM 10447 C CA . GLN B 1 634 ? -32.188 -19.578 -6.52 1 37.16 634 GLN B CA 1
ATOM 10448 C C . GLN B 1 634 ? -31.109 -20.656 -6.422 1 37.16 634 GLN B C 1
ATOM 10450 O O . GLN B 1 634 ? -30.391 -20.75 -5.422 1 37.16 634 GLN B O 1
ATOM 10455 N N . LYS B 1 635 ? -31.375 -21.812 -7.082 1 43.78 635 LYS B N 1
ATOM 10456 C CA . LYS B 1 635 ? -30.516 -22.984 -7.219 1 43.78 635 LYS B CA 1
ATOM 10457 C C . LYS B 1 635 ? -29.125 -22.609 -7.73 1 43.78 635 LYS B C 1
ATOM 10459 O O . LYS B 1 635 ? -29 -21.672 -8.523 1 43.78 635 LYS B O 1
ATOM 10464 N N . TRP B 1 636 ? -28.172 -23 -6.992 1 43.53 636 TRP B N 1
ATOM 10465 C CA . TRP B 1 636 ? -26.781 -22.875 -7.422 1 43.53 636 TRP B CA 1
ATOM 10466 C C . TRP B 1 636 ? -26.594 -23.391 -8.852 1 43.53 636 TRP B C 1
ATOM 10468 O O . TRP B 1 636 ? -27.078 -24.469 -9.195 1 43.53 636 TRP B O 1
ATOM 10478 N N . ILE B 1 637 ? -26.781 -22.531 -9.961 1 39.78 637 ILE B N 1
ATOM 10479 C CA . ILE B 1 637 ? -26.562 -22.891 -11.352 1 39.78 637 ILE B CA 1
ATOM 10480 C C . ILE B 1 637 ? -25.109 -23.328 -11.539 1 39.78 637 ILE B C 1
ATOM 10482 O O . ILE B 1 637 ? -24.188 -22.641 -11.086 1 39.78 637 ILE B O 1
ATOM 10486 N N . SER B 1 638 ? -24.938 -24.609 -11.82 1 41.34 638 SER B N 1
ATOM 10487 C CA . SER B 1 638 ? -23.625 -25.125 -12.203 1 41.34 638 SER B CA 1
ATOM 10488 C C . SER B 1 638 ? -23.047 -24.359 -13.383 1 41.34 638 SER B C 1
ATOM 10490 O O . SER B 1 638 ? -23.531 -24.5 -14.516 1 41.34 638 SER B O 1
ATOM 10492 N N . ALA B 1 639 ? -22.594 -23.281 -13.242 1 38.91 639 ALA B N 1
ATOM 10493 C CA . ALA B 1 639 ? -22 -22.5 -14.328 1 38.91 639 ALA B CA 1
ATOM 10494 C C . ALA B 1 639 ? -20.766 -23.188 -14.883 1 38.91 639 ALA B C 1
ATOM 10496 O O . ALA B 1 639 ? -19.875 -22.547 -15.445 1 38.91 639 ALA B O 1
ATOM 10497 N N . SER B 1 640 ? -20.484 -24.5 -14.531 1 40.69 640 SER B N 1
ATOM 10498 C CA . SER B 1 640 ? -19.266 -25.062 -15.117 1 40.69 640 SER B CA 1
ATOM 10499 C C . SER B 1 640 ? -19.516 -25.547 -16.547 1 40.69 640 SER B C 1
ATOM 10501 O O . SER B 1 640 ? -20.484 -26.25 -16.797 1 40.69 640 SER B O 1
ATOM 10503 N N . HIS B 1 641 ? -19.234 -24.953 -17.594 1 34.5 641 HIS B N 1
ATOM 10504 C CA . HIS B 1 641 ? -19.281 -25.484 -18.953 1 34.5 641 HIS B CA 1
ATOM 10505 C C . HIS B 1 641 ? -18.516 -26.797 -19.062 1 34.5 641 HIS B C 1
ATOM 10507 O O . HIS B 1 641 ? -17.328 -26.859 -18.75 1 34.5 641 HIS B O 1
ATOM 10513 N N . PRO B 1 642 ? -19.219 -27.875 -19.141 1 34.59 642 PRO B N 1
ATOM 10514 C CA . PRO B 1 642 ? -18.562 -29.172 -19.234 1 34.59 642 PRO B CA 1
ATOM 10515 C C . PRO B 1 642 ? -17.625 -29.281 -20.438 1 34.59 642 PRO B C 1
ATOM 10517 O O . PRO B 1 642 ? -17.906 -28.703 -21.5 1 34.59 642 PRO B O 1
ATOM 10520 N N . LEU B 1 643 ? -16.375 -29.5 -20.375 1 33.19 643 LEU B N 1
ATOM 10521 C CA . LEU B 1 643 ? -15.555 -29.969 -21.5 1 33.19 643 LEU B CA 1
ATOM 10522 C C . LEU B 1 643 ? -16.141 -31.234 -22.109 1 33.19 643 LEU B C 1
ATOM 10524 O O . LEU B 1 643 ? -16.125 -32.281 -21.469 1 33.19 643 LEU B O 1
ATOM 10528 N N . GLU B 1 644 ? -17.078 -31.375 -22.938 1 28.95 644 GLU B N 1
ATOM 10529 C CA . GLU B 1 644 ? -17.609 -32.594 -23.547 1 28.95 644 GLU B CA 1
ATOM 10530 C C . GLU B 1 644 ? -16.469 -33.5 -24.062 1 28.95 644 GLU B C 1
ATOM 10532 O O . GLU B 1 644 ? -16.406 -34.656 -23.734 1 28.95 644 GLU B O 1
ATOM 10537 N N . GLY B 1 645 ? -16.172 -33.625 -25.594 1 26.91 645 GLY B N 1
ATOM 10538 C CA . GLY B 1 645 ? -15.984 -34.688 -26.562 1 26.91 645 GLY B CA 1
ATOM 10539 C C . GLY B 1 645 ? -14.57 -35.219 -26.594 1 26.91 645 GLY B C 1
ATOM 10540 O O . GLY B 1 645 ? -14.188 -35.906 -27.531 1 26.91 645 GLY B O 1
ATOM 10541 N N . GLN B 1 646 ? -13.469 -34.719 -26.219 1 26.83 646 GLN B N 1
ATOM 10542 C CA . GLN B 1 646 ? -12.305 -35.25 -26.938 1 26.83 646 GLN B CA 1
ATOM 10543 C C . GLN B 1 646 ? -12.109 -36.719 -26.672 1 26.83 646 GLN B C 1
ATOM 10545 O O . GLN B 1 646 ? -12.328 -37.188 -25.547 1 26.83 646 GLN B O 1
ATOM 10550 N N . SER B 1 647 ? -12.047 -37.594 -27.859 1 24.16 647 SER B N 1
ATOM 10551 C CA . SER B 1 647 ? -11.664 -38.969 -28.125 1 24.16 647 SER B CA 1
ATOM 10552 C C . SER B 1 647 ? -10.43 -39.375 -27.328 1 24.16 647 SER B C 1
ATOM 10554 O O . SER B 1 647 ? -9.648 -38.531 -26.906 1 24.16 647 SER B O 1
ATOM 10556 N N . SER B 1 648 ? -10.352 -40.688 -26.984 1 24.38 648 SER B N 1
ATOM 10557 C CA . SER B 1 648 ? -9.398 -41.562 -26.312 1 24.38 648 SER B CA 1
ATOM 10558 C C . SER B 1 648 ? -8.039 -41.562 -26.984 1 24.38 648 SER B C 1
ATOM 10560 O O . SER B 1 648 ? -7.906 -41.969 -28.141 1 24.38 648 SER B O 1
ATOM 10562 N N . ILE B 1 649 ? -7.273 -40.594 -27.016 1 22.53 649 ILE B N 1
ATOM 10563 C CA . ILE B 1 649 ? -5.941 -40.719 -27.594 1 22.53 649 ILE B CA 1
ATOM 10564 C C . ILE B 1 649 ? -5.273 -42 -27.109 1 22.53 649 ILE B C 1
ATOM 10566 O O . ILE B 1 649 ? -5.113 -42.188 -25.906 1 22.53 649 ILE B O 1
ATOM 10570 N N . GLY B 1 650 ? -5.332 -43.062 -27.984 1 21.64 650 GLY B N 1
ATOM 10571 C CA . GLY B 1 650 ? -4.676 -44.344 -27.984 1 21.64 650 GLY B CA 1
ATOM 10572 C C . GLY B 1 650 ? -3.174 -44.281 -27.781 1 21.64 650 GLY B C 1
ATOM 10573 O O . GLY B 1 650 ? -2.434 -44.031 -28.734 1 21.64 650 GLY B O 1
ATOM 10574 N N . THR B 1 651 ? -2.65 -43.5 -26.922 1 21.72 651 THR B N 1
ATOM 10575 C CA . THR B 1 651 ? -1.194 -43.469 -26.828 1 21.72 651 THR B CA 1
ATOM 10576 C C . THR B 1 651 ? -0.645 -44.906 -26.625 1 21.72 651 THR B C 1
ATOM 10578 O O . THR B 1 651 ? -0.932 -45.531 -25.625 1 21.72 651 THR B O 1
ATOM 10581 N N . ASN B 1 652 ? -0.545 -45.688 -27.766 1 20.92 652 ASN B N 1
ATOM 10582 C CA . ASN B 1 652 ? 0.22 -46.906 -27.828 1 20.92 652 ASN B CA 1
ATOM 10583 C C . ASN B 1 652 ? 1.659 -46.719 -27.375 1 20.92 652 ASN B C 1
ATOM 10585 O O . ASN B 1 652 ? 2.543 -46.438 -28.172 1 20.92 652 ASN B O 1
ATOM 10589 N N . ILE B 1 653 ? 1.967 -45.812 -26.516 1 21.11 653 ILE B N 1
ATOM 10590 C CA . ILE B 1 653 ? 3.412 -45.781 -26.328 1 21.11 653 ILE B CA 1
ATOM 10591 C C . ILE B 1 653 ? 3.893 -47.156 -25.875 1 21.11 653 ILE B C 1
ATOM 10593 O O . ILE B 1 653 ? 3.322 -47.75 -24.953 1 21.11 653 ILE B O 1
ATOM 10597 N N . ALA B 1 654 ? 4.547 -47.844 -26.781 1 22.66 654 ALA B N 1
ATOM 10598 C CA . ALA B 1 654 ? 5.309 -49.094 -26.641 1 22.66 654 ALA B CA 1
ATOM 10599 C C . ALA B 1 654 ? 6.234 -49.031 -25.438 1 22.66 654 ALA B C 1
ATOM 10601 O O . ALA B 1 654 ? 7.07 -48.125 -25.328 1 22.66 654 ALA B O 1
ATOM 10602 N N . VAL B 1 655 ? 5.805 -49.438 -24.281 1 21.95 655 VAL B N 1
ATOM 10603 C CA . VAL B 1 655 ? 6.488 -49.625 -23.016 1 21.95 655 VAL B CA 1
ATOM 10604 C C . VAL B 1 655 ? 7.715 -50.5 -23.219 1 21.95 655 VAL B C 1
ATOM 10606 O O . VAL B 1 655 ? 7.59 -51.688 -23.531 1 21.95 655 VAL B O 1
ATOM 10609 N N . ASN B 1 656 ? 8.68 -50.062 -24.016 1 20.72 656 ASN B N 1
ATOM 10610 C CA . ASN B 1 656 ? 9.844 -50.938 -23.984 1 20.72 656 ASN B CA 1
ATOM 10611 C C . ASN B 1 656 ? 10.25 -51.281 -22.547 1 20.72 656 ASN B C 1
ATOM 10613 O O . ASN B 1 656 ? 10.25 -50.406 -21.688 1 20.72 656 ASN B O 1
ATOM 10617 N N . GLU B 1 657 ? 10.266 -52.531 -22.094 1 21 657 GLU B N 1
ATOM 10618 C CA . GLU B 1 657 ? 10.445 -53.312 -20.875 1 21 657 GLU B CA 1
ATOM 10619 C C . GLU B 1 657 ? 11.836 -53.094 -20.281 1 21 657 GLU B C 1
ATOM 10621 O O . GLU B 1 657 ? 12.242 -53.812 -19.375 1 21 657 GLU B O 1
ATOM 10626 N N . ALA B 1 658 ? 12.641 -52.125 -20.688 1 23.28 658 ALA B N 1
ATOM 10627 C CA . ALA B 1 658 ? 13.938 -52.531 -20.141 1 23.28 658 ALA B CA 1
ATOM 10628 C C . ALA B 1 658 ? 13.922 -52.5 -18.609 1 23.28 658 ALA B C 1
ATOM 10630 O O . ALA B 1 658 ? 13.25 -51.656 -18 1 23.28 658 ALA B O 1
ATOM 10631 N N . ASP B 1 659 ? 14.289 -53.562 -17.859 1 20.75 659 ASP B N 1
ATOM 10632 C CA . ASP B 1 659 ? 14.312 -54.062 -16.484 1 20.75 659 ASP B CA 1
ATOM 10633 C C . ASP B 1 659 ? 15.141 -53.125 -15.578 1 20.75 659 ASP B C 1
ATOM 10635 O O . ASP B 1 659 ? 15.469 -53.5 -14.453 1 20.75 659 ASP B O 1
ATOM 10639 N N . PRO B 1 660 ? 15.305 -51.844 -15.883 1 22.34 660 PRO B N 1
ATOM 10640 C CA . PRO B 1 660 ? 16.484 -51.469 -15.094 1 22.34 660 PRO B CA 1
ATOM 10641 C C . PRO B 1 660 ? 16.266 -51.625 -13.594 1 22.34 660 PRO B C 1
ATOM 10643 O O . PRO B 1 660 ? 15.117 -51.688 -13.133 1 22.34 660 PRO B O 1
ATOM 10646 N N . SER B 1 661 ? 17.297 -51.906 -12.812 1 22.17 661 SER B N 1
ATOM 10647 C CA . SER B 1 661 ? 17.516 -52.281 -11.414 1 22.17 661 SER B CA 1
ATOM 10648 C C . SER B 1 661 ? 17.062 -51.156 -10.484 1 22.17 661 SER B C 1
ATOM 10650 O O . SER B 1 661 ? 17.203 -49.969 -10.82 1 22.17 661 SER B O 1
ATOM 10652 N N . PRO B 1 662 ? 16.141 -51.375 -9.484 1 22.31 662 PRO B N 1
ATOM 10653 C CA . PRO B 1 662 ? 15.336 -50.594 -8.547 1 22.31 662 PRO B CA 1
ATOM 10654 C C . PRO B 1 662 ? 16.188 -49.719 -7.641 1 22.31 662 PRO B C 1
ATOM 10656 O O . PRO B 1 662 ? 16.984 -50.219 -6.844 1 22.31 662 PRO B O 1
ATOM 10659 N N . ASP B 1 663 ? 16.984 -48.812 -8.188 1 21.22 663 ASP B N 1
ATOM 10660 C CA . ASP B 1 663 ? 17.797 -48.094 -7.195 1 21.22 663 ASP B CA 1
ATOM 10661 C C . ASP B 1 663 ? 16.922 -47.594 -6.055 1 21.22 663 ASP B C 1
ATOM 10663 O O . ASP B 1 663 ? 15.82 -47.094 -6.281 1 21.22 663 ASP B O 1
ATOM 10667 N N . GLU B 1 664 ? 17.141 -47.969 -4.801 1 21.91 664 GLU B N 1
ATOM 10668 C CA . GLU B 1 664 ? 16.547 -47.875 -3.473 1 21.91 664 GLU B CA 1
ATOM 10669 C C . GLU B 1 664 ? 16.375 -46.438 -3.055 1 21.91 664 GLU B C 1
ATOM 10671 O O . GLU B 1 664 ? 17.359 -45.688 -2.98 1 21.91 664 GLU B O 1
ATOM 10676 N N . TRP B 1 665 ? 15.461 -45.781 -3.572 1 23.33 665 TRP B N 1
ATOM 10677 C CA . TRP B 1 665 ? 15.125 -44.438 -3.092 1 23.33 665 TRP B CA 1
ATOM 10678 C C . TRP B 1 665 ? 15.07 -44.406 -1.568 1 23.33 665 TRP B C 1
ATOM 10680 O O . TRP B 1 665 ? 14.422 -45.25 -0.943 1 23.33 665 TRP B O 1
ATOM 10690 N N . ARG B 1 666 ? 16.078 -44 -0.966 1 23.41 666 ARG B N 1
ATOM 10691 C CA . ARG B 1 666 ? 16.203 -43.906 0.486 1 23.41 666 ARG B CA 1
ATOM 10692 C C . ARG B 1 666 ? 14.992 -43.188 1.086 1 23.41 666 ARG B C 1
ATOM 10694 O O . ARG B 1 666 ? 14.781 -42 0.83 1 23.41 666 ARG B O 1
ATOM 10701 N N . LEU B 1 667 ? 13.938 -43.938 1.264 1 22.12 667 LEU B N 1
ATOM 10702 C CA . LEU B 1 667 ? 12.742 -43.562 2.014 1 22.12 667 LEU B CA 1
ATOM 10703 C C . LEU B 1 667 ? 13.109 -42.969 3.373 1 22.12 667 LEU B C 1
ATOM 10705 O O . LEU B 1 667 ? 13.75 -43.656 4.188 1 22.12 667 LEU B O 1
ATOM 10709 N N . THR B 1 668 ? 13.539 -41.875 3.434 1 21.09 668 THR B N 1
ATOM 10710 C CA . THR B 1 668 ? 13.711 -41.375 4.793 1 21.09 668 THR B CA 1
ATOM 10711 C C . THR B 1 668 ? 12.547 -41.781 5.68 1 21.09 668 THR B C 1
ATOM 10713 O O . THR B 1 668 ? 11.398 -41.812 5.234 1 21.09 668 THR B O 1
ATOM 10716 N N . ASP B 1 669 ? 12.734 -42.531 6.641 1 20.23 669 ASP B N 1
ATOM 10717 C CA . ASP B 1 669 ? 11.953 -43.219 7.664 1 20.23 669 ASP B CA 1
ATOM 10718 C C . ASP B 1 669 ? 10.93 -42.312 8.297 1 20.23 669 ASP B C 1
ATOM 10720 O O . ASP B 1 669 ? 11.273 -41.219 8.766 1 20.23 669 ASP B O 1
ATOM 10724 N N . LEU B 1 670 ? 9.727 -42.312 7.832 1 22.12 670 LEU B N 1
ATOM 10725 C CA . LEU B 1 670 ? 8.531 -41.812 8.516 1 22.12 670 LEU B CA 1
ATOM 10726 C C . LEU B 1 670 ? 8.469 -42.344 9.945 1 22.12 670 LEU B C 1
ATOM 10728 O O . LEU B 1 670 ? 8.266 -43.531 10.156 1 22.12 670 LEU B O 1
ATOM 10732 N N . SER B 1 671 ? 9.391 -42.094 10.859 1 20.89 671 SER B N 1
ATOM 10733 C CA . SER B 1 671 ? 9.297 -42.688 12.195 1 20.89 671 SER B CA 1
ATOM 10734 C C . SER B 1 671 ? 7.922 -42.438 12.812 1 20.89 671 SER B C 1
ATOM 10736 O O . SER B 1 671 ? 7.477 -41.281 12.914 1 20.89 671 SER B O 1
ATOM 10738 N N . TRP B 1 672 ? 7.055 -43.438 12.711 1 21.52 672 TRP B N 1
ATOM 10739 C CA . TRP B 1 672 ? 5.785 -43.656 13.398 1 21.52 672 TRP B CA 1
ATOM 10740 C C . TRP B 1 672 ? 5.984 -43.688 14.914 1 21.52 672 TRP B C 1
ATOM 10742 O O . TRP B 1 672 ? 5.516 -44.594 15.586 1 21.52 672 TRP B O 1
ATOM 10752 N N . SER B 1 673 ? 6.656 -43 15.688 1 20.5 673 SER B N 1
ATOM 10753 C CA . SER B 1 673 ? 6.703 -43.406 17.094 1 20.5 673 SER B CA 1
ATOM 10754 C C . SER B 1 673 ? 5.324 -43.312 17.734 1 20.5 673 SER B C 1
ATOM 10756 O O . SER B 1 673 ? 4.664 -42.281 17.672 1 20.5 673 SER B O 1
ATOM 10758 N N . VAL B 1 674 ? 4.66 -44.5 17.906 1 20.66 674 VAL B N 1
ATOM 10759 C CA . VAL B 1 674 ? 3.457 -44.875 18.656 1 20.66 674 VAL B CA 1
ATOM 10760 C C . VAL B 1 674 ? 3.67 -44.594 20.141 1 20.66 674 VAL B C 1
ATOM 10762 O O . VAL B 1 674 ? 4.258 -45.406 20.844 1 20.66 674 VAL B O 1
ATOM 10765 N N . GLU B 1 675 ? 4.234 -43.688 20.766 1 19.52 675 GLU B N 1
ATOM 10766 C CA . GLU B 1 675 ? 4.297 -43.781 22.219 1 19.52 675 GLU B CA 1
ATOM 10767 C C . GLU B 1 675 ? 2.898 -43.844 22.828 1 19.52 675 GLU B C 1
ATOM 10769 O O . GLU B 1 675 ? 2.039 -43.031 22.469 1 19.52 675 GLU B O 1
ATOM 10774 N N . GLY B 1 676 ? 2.416 -44.969 23.562 1 18.38 676 GLY B N 1
ATOM 10775 C CA . GLY B 1 676 ? 1.281 -45.5 24.312 1 18.38 676 GLY B CA 1
ATOM 10776 C C . GLY B 1 676 ? 0.868 -44.594 25.469 1 18.38 676 GLY B C 1
ATOM 10777 O O . GLY B 1 676 ? -0.148 -44.844 26.109 1 18.38 676 GLY B O 1
ATOM 10778 N N . SER B 1 677 ? 1.627 -43.875 26.25 1 18.56 677 SER B N 1
ATOM 10779 C CA . SER B 1 677 ? 1.134 -43.875 27.609 1 18.56 677 SER B CA 1
ATOM 10780 C C . SER B 1 677 ? -0.232 -43.188 27.703 1 18.56 677 SER B C 1
ATOM 10782 O O . SER B 1 677 ? -0.442 -42.125 27.125 1 18.56 677 SER B O 1
ATOM 10784 N N . LEU B 1 678 ? -1.327 -43.906 28.172 1 17.28 678 LEU B N 1
ATOM 10785 C CA . LEU B 1 678 ? -2.76 -43.844 28.438 1 17.28 678 LEU B CA 1
ATOM 10786 C C . LEU B 1 678 ? -3.078 -42.656 29.328 1 17.28 678 LEU B C 1
ATOM 10788 O O . LEU B 1 678 ? -4.188 -42.094 29.297 1 17.28 678 LEU B O 1
ATOM 10792 N N . ASP B 1 679 ? -2.26 -42.438 30.453 1 17.22 679 ASP B N 1
ATOM 10793 C CA . ASP B 1 679 ? -3.041 -42.281 31.672 1 17.22 679 ASP B CA 1
ATOM 10794 C C . ASP B 1 679 ? -3.943 -41.062 31.594 1 17.22 679 ASP B C 1
ATOM 10796 O O . ASP B 1 679 ? -5.137 -41.125 31.891 1 17.22 679 ASP B O 1
ATOM 10800 N N . ASN B 1 680 ? -3.357 -39.875 32.156 1 17.77 680 ASN B N 1
ATOM 10801 C CA . ASN B 1 680 ? -4.086 -39.062 33.094 1 17.77 680 ASN B CA 1
ATOM 10802 C C . ASN B 1 680 ? -5.074 -38.125 32.406 1 17.77 680 ASN B C 1
ATOM 10804 O O . ASN B 1 680 ? -4.676 -37.125 31.828 1 17.77 680 ASN B O 1
ATOM 10808 N N . LEU B 1 681 ? -5.984 -38.719 31.641 1 18.02 681 LEU B N 1
ATOM 10809 C CA . LEU B 1 681 ? -7.129 -38.062 31 1 18.02 681 LEU B CA 1
ATOM 10810 C C . LEU B 1 681 ? -7.742 -37.031 31.922 1 18.02 681 LEU B C 1
ATOM 10812 O O . LEU B 1 681 ? -8.078 -35.938 31.469 1 18.02 681 LEU B O 1
ATOM 10816 N N . LEU B 1 682 ? -8.414 -37.531 33.062 1 16.7 682 LEU B N 1
ATOM 10817 C CA . LEU B 1 682 ? -9.758 -37.25 33.531 1 16.7 682 LEU B CA 1
ATOM 10818 C C . LEU B 1 682 ? -9.773 -35.969 34.375 1 16.7 682 LEU B C 1
ATOM 10820 O O . LEU B 1 682 ? -10.82 -35.344 34.562 1 16.7 682 LEU B O 1
ATOM 10824 N N . GLU B 1 683 ? -8.797 -35.844 35.312 1 16.78 683 GLU B N 1
ATOM 10825 C CA . GLU B 1 683 ? -9.398 -35.469 36.594 1 16.78 683 GLU B CA 1
ATOM 10826 C C . GLU B 1 683 ? -9.969 -34.062 36.531 1 16.78 683 GLU B C 1
ATOM 10828 O O . GLU B 1 683 ? -10.914 -33.719 37.25 1 16.78 683 GLU B O 1
ATOM 10833 N N . ASP B 1 684 ? -9.203 -33.094 36 1 17.08 684 ASP B N 1
ATOM 10834 C CA . ASP B 1 684 ? -9.461 -31.938 36.875 1 17.08 684 ASP B CA 1
ATOM 10835 C C . ASP B 1 684 ? -10.875 -31.406 36.688 1 17.08 684 ASP B C 1
ATOM 10837 O O . ASP B 1 684 ? -11.156 -30.734 35.688 1 17.08 684 ASP B O 1
ATOM 10841 N N . ALA B 1 685 ? -11.938 -32.281 36.969 1 17.52 685 ALA B N 1
ATOM 10842 C CA . ALA B 1 685 ? -13.359 -32 37.125 1 17.52 685 ALA B CA 1
ATOM 10843 C C . ALA B 1 685 ? -13.578 -30.656 37.812 1 17.52 685 ALA B C 1
ATOM 10845 O O . ALA B 1 685 ? -12.664 -30.109 38.406 1 17.52 685 ALA B O 1
ATOM 10846 N N . PHE B 1 686 ? -14.883 -30.562 38.25 1 16.7 686 PHE B N 1
ATOM 10847 C CA . PHE B 1 686 ? -15.961 -29.688 38.719 1 16.7 686 PHE B CA 1
ATOM 10848 C C . PHE B 1 686 ? -15.672 -29.188 40.125 1 16.7 686 PHE B C 1
ATOM 10850 O O . PHE B 1 686 ? -15.891 -29.906 41.094 1 16.7 686 PHE B O 1
ATOM 10857 N N . LEU B 1 687 ? -14.484 -28.734 40.469 1 16.16 687 LEU B N 1
ATOM 10858 C CA . LEU B 1 687 ? -14.484 -28.266 41.844 1 16.16 687 LEU B CA 1
ATOM 10859 C C . LEU B 1 687 ? -15.734 -27.438 42.156 1 16.16 687 LEU B C 1
ATOM 10861 O O . LEU B 1 687 ? -16.188 -26.672 41.281 1 16.16 687 LEU B O 1
ATOM 10865 N N . SER B 1 688 ? -16.5 -27.703 43.375 1 17.28 688 SER B N 1
ATOM 10866 C CA . SER B 1 688 ? -17.547 -27.453 44.375 1 17.28 688 SER B CA 1
ATOM 10867 C C . SER B 1 688 ? -17.5 -26.016 44.875 1 17.28 688 SER B C 1
ATOM 10869 O O . SER B 1 688 ? -18.344 -25.594 45.656 1 17.28 688 SER B O 1
ATOM 10871 N N . GLU B 1 689 ? -16.531 -25.109 44.812 1 17.38 689 GLU B N 1
ATOM 10872 C CA . GLU B 1 689 ? -16.547 -24.328 46.031 1 17.38 689 GLU B CA 1
ATOM 10873 C C . GLU B 1 689 ? -17.875 -23.594 46.188 1 17.38 689 GLU B C 1
ATOM 10875 O O . GLU B 1 689 ? -18.484 -23.172 45.219 1 17.38 689 GLU B O 1
ATOM 10880 N N . SER B 1 690 ? -18.516 -23.688 47.562 1 17.72 690 SER B N 1
ATOM 10881 C CA . SER B 1 690 ? -19.438 -23.109 48.531 1 17.72 690 SER B CA 1
ATOM 10882 C C . SER B 1 690 ? -19.266 -21.594 48.625 1 17.72 690 SER B C 1
ATOM 10884 O O . SER B 1 690 ? -19.609 -21 49.656 1 17.72 690 SER B O 1
ATOM 10886 N N . ILE B 1 691 ? -19 -20.828 47.719 1 17.14 691 ILE B N 1
ATOM 10887 C CA . ILE B 1 691 ? -19 -19.5 48.281 1 17.14 691 ILE B CA 1
ATOM 10888 C C . ILE B 1 691 ? -20.359 -19.203 48.906 1 17.14 691 ILE B C 1
ATOM 10890 O O . ILE B 1 691 ? -21.375 -19.172 48.219 1 17.14 691 ILE B O 1
ATOM 10894 N N . GLY B 1 692 ? -20.672 -19.453 50.344 1 17.73 692 GLY B N 1
ATOM 10895 C CA . GLY B 1 692 ? -21.5 -18.984 51.438 1 17.73 692 GLY B CA 1
ATOM 10896 C C . GLY B 1 692 ? -21.969 -17.547 51.25 1 17.73 692 GLY B C 1
ATOM 10897 O O . GLY B 1 692 ? -21.953 -17.016 50.156 1 17.73 692 GLY B O 1
ATOM 10898 N N . GLN B 1 693 ? -21.703 -16.641 52.375 1 17.45 693 GLN B N 1
ATOM 10899 C CA . GLN B 1 693 ? -22.344 -15.82 53.406 1 17.45 693 GLN B CA 1
ATOM 10900 C C . GLN B 1 693 ? -22.469 -14.367 52.938 1 17.45 693 GLN B C 1
ATOM 10902 O O . GLN B 1 693 ? -23.109 -13.555 53.625 1 17.45 693 GLN B O 1
ATOM 10907 N N . TYR B 1 694 ? -21.719 -13.594 52.281 1 17.81 694 TYR B N 1
ATOM 10908 C CA . TYR B 1 694 ? -21.938 -12.312 52.938 1 17.81 694 TYR B CA 1
ATOM 10909 C C . TYR B 1 694 ? -23.406 -11.922 52.875 1 17.81 694 TYR B C 1
ATOM 10911 O O . TYR B 1 694 ? -24.188 -12.508 52.125 1 17.81 694 TYR B O 1
ATOM 10919 N N . ILE B 1 695 ? -23.641 -10.516 52.75 1 18.88 695 ILE B N 1
ATOM 10920 C CA . ILE B 1 695 ? -24.219 -9.367 53.438 1 18.88 695 ILE B CA 1
ATOM 10921 C C . ILE B 1 695 ? -25.703 -9.242 53.062 1 18.88 695 ILE B C 1
ATOM 10923 O O . ILE B 1 695 ? -26.078 -9.531 51.906 1 18.88 695 ILE B O 1
ATOM 10927 N N . ASN B 1 696 ? -26.531 -8.602 54.031 1 19.66 696 ASN B N 1
ATOM 10928 C CA . ASN B 1 696 ? -27.594 -7.828 54.688 1 19.66 696 ASN B CA 1
ATOM 10929 C C . ASN B 1 696 ? -28.031 -6.656 53.812 1 19.66 696 ASN B C 1
ATOM 10931 O O . ASN B 1 696 ? -29.156 -6.152 53.969 1 19.66 696 ASN B O 1
ATOM 10935 N N . ILE B 1 697 ? -27.516 -5.711 53.094 1 19.62 697 ILE B N 1
ATOM 10936 C CA . ILE B 1 697 ? -28.656 -4.824 52.938 1 19.62 697 ILE B CA 1
ATOM 10937 C C . ILE B 1 697 ? -29.609 -5.414 51.875 1 19.62 697 ILE B C 1
ATOM 10939 O O . ILE B 1 697 ? -29.172 -5.914 50.844 1 19.62 697 ILE B O 1
#

Solvent-accessible surface area (backbone atoms only — not comparable to full-atom values): 80985 Å² total; per-residue (Å²): 135,82,93,72,82,68,83,72,86,73,73,86,81,73,92,81,53,30,50,65,30,59,74,66,74,40,89,57,47,36,84,56,82,82,42,83,43,29,48,66,29,57,77,70,69,44,84,46,48,71,56,70,81,72,72,75,71,77,74,64,83,68,78,62,54,67,67,55,49,46,52,52,47,49,49,46,40,50,54,46,47,48,50,42,44,52,48,27,56,75,63,74,48,78,74,78,80,75,79,79,67,86,80,77,82,72,79,63,78,66,83,62,67,69,76,69,60,76,54,62,43,78,55,63,42,50,30,58,74,65,46,44,76,38,45,42,69,57,27,41,55,41,76,43,73,61,59,46,58,61,42,46,52,49,48,50,52,50,50,52,48,38,68,65,45,37,60,63,56,53,69,66,59,70,58,69,70,56,46,43,51,33,39,69,50,32,71,74,54,44,52,39,39,50,50,59,50,40,54,61,94,57,72,68,39,50,65,49,56,54,69,42,44,68,58,56,68,38,94,79,49,54,47,60,60,42,51,37,49,51,45,51,47,37,54,37,42,36,23,60,64,89,59,95,57,55,68,67,59,46,51,50,52,45,50,51,41,50,51,51,35,51,50,49,54,52,50,45,49,70,68,45,67,69,34,46,37,58,33,58,37,76,64,28,44,46,32,50,50,49,52,35,45,48,29,36,39,69,64,35,53,67,54,28,50,36,51,48,39,36,50,48,44,42,39,52,37,49,28,26,65,59,51,32,48,42,42,56,71,43,76,81,73,55,79,46,69,67,51,50,38,37,31,35,40,44,53,34,52,45,45,51,43,35,53,50,16,60,73,49,54,43,73,45,64,54,67,82,59,76,76,80,59,76,62,64,46,62,56,95,84,40,75,39,53,42,56,49,48,48,55,52,44,58,61,47,56,54,50,43,53,54,60,51,40,72,76,42,90,55,54,71,58,59,45,51,51,51,34,49,52,49,44,49,52,51,30,54,57,55,63,71,47,60,71,73,74,64,53,59,74,98,54,90,62,87,50,59,65,57,54,52,53,37,51,52,29,47,49,52,24,59,51,27,46,76,50,44,56,46,70,86,43,52,82,78,41,57,60,32,36,58,48,27,48,51,24,21,49,51,30,43,55,45,44,57,56,48,60,72,69,44,58,64,20,35,44,59,42,50,59,51,49,53,52,38,44,52,25,40,51,50,47,53,54,51,45,48,47,46,65,69,60,66,50,71,74,60,89,62,62,53,70,57,52,50,50,54,41,50,50,50,48,52,51,36,44,59,46,34,67,37,81,59,33,52,70,53,37,41,26,40,28,52,36,52,53,50,50,54,52,62,69,61,57,64,85,78,63,77,65,81,63,69,42,78,39,45,37,69,83,66,40,51,30,35,35,32,63,51,76,77,70,71,78,68,77,74,76,78,76,72,82,74,71,80,72,78,75,73,69,80,73,80,68,77,69,68,54,68,76,77,70,82,76,87,79,82,80,77,76,75,72,79,75,76,71,81,71,78,81,82,75,78,71,80,69,75,76,78,76,74,79,71,86,67,89,76,68,99,77,72,92,95,93,86,93,86,93,71,96,88,85,78,95,78,136,132,78,87,74,65,71,75,69,82,68,70,83,77,66,90,77,48,30,48,63,30,62,74,66,74,42,84,54,50,33,85,55,81,83,44,83,42,30,48,64,30,59,76,66,71,46,84,43,50,68,64,76,78,80,67,76,74,70,81,65,78,72,77,65,46,69,66,49,42,48,47,43,48,50,44,43,40,48,46,48,49,44,47,46,42,49,48,34,44,70,70,66,45,70,57,72,71,76,74,86,84,78,91,72,86,74,77,82,81,72,88,70,69,71,79,71,62,76,54,64,44,78,55,61,42,51,30,58,73,64,48,43,75,38,44,41,68,58,27,41,55,42,76,44,70,60,60,46,58,61,44,48,51,47,49,50,52,49,51,53,49,37,67,65,46,37,58,62,55,51,69,66,58,69,58,68,68,57,46,45,49,33,38,69,52,32,69,74,55,43,52,40,38,51,50,58,49,42,54,61,94,57,72,67,40,52,65,50,55,53,70,42,45,67,59,54,67,38,92,78,48,57,48,62,60,43,50,36,49,50,46,52,47,39,54,37,44,38,24,61,65,89,59,92,59,54,69,66,59,47,50,48,52,44,49,51,40,51,50,51,35,51,51,51,51,52,50,46,50,71,68,46,66,72,34,47,37,58,35,60,37,75,64,28,44,46,33,50,50,48,51,36,46,50,29,36,39,70,64,35,54,65,53,28,49,39,52,47,39,35,51,48,45,42,39,53,37,50,28,27,66,56,50,33,48,42,40,57,71,44,75,80,74,56,79,46,69,68,50,50,37,37,31,36,39,44,54,33,52,46,46,54,43,34,52,52,15,59,72,50,52,42,72,44,65,54,68,82,58,78,76,79,58,78,63,66,47,64,55,96,83,41,75,39,54,41,55,50,49,48,55,52,44,58,59,46,56,54,48,44,52,54,60,51,40,71,74,42,90,54,55,71,59,59,46,50,52,50,35,50,51,48,46,49,52,51,30,53,57,54,63,70,47,58,71,73,74,62,51,61,73,97,55,91,63,88,50,60,64,56,53,53,53,38,50,53,30,46,50,52,24,58,50,26,45,78,50,43,56,47,70,87,43,51,83,80,40,57,58,32,35,58,48,24,46,52,23,20,49,51,30,42,56,45,43,57,56,48,60,73,68,44,56,63,22,37,44,59,43,50,59,51,50,54,51,38,45,52,25,41,50,50,48,51,52,51,47,46,47,44,64,69,62,67,52,72,75,60,90,63,62,54,70,58,53,50,50,52,42,50,51,48,48,50,50,36,43,58,46,35,68,36,81,60,32,53,69,52,36,42,24,40,28,53,35,51,52,50,50,53,52,62,67,60,58,64,83,77,66,78,66,80,60,71,44,79,40,45,37,68,84,67,41,51,31,34,36,32,59,52,76,79,70,72,76,72,75,76,74,78,77,71,82,73,71,79,72,76,76,73,69,80,72,78,68,76,70,69,54,68,78,77,69,81,75,88,76,82,78,77,75,74,71,79,74,75,70,78,73,76,80,80,75,78,72,81,69,76,76,78,79,70,83,76,82,72,90,77,71,93,75,72,66,94,65,82,82,71,88,69,88,80,70,88,88,79,132

InterPro domains:
  IPR001138 Zn(2)Cys(6) fungal-type DNA-binding domain [PF00172] (17-55)
  IPR001138 Zn(2)Cys(6) fungal-type DNA-binding domain [PS00463] (17-48)
  IPR001138 Zn(2)Cys(6) fungal-type DNA-binding domain [PS50048] (17-50)
  IPR001138 Zn(2)Cys(6) fungal-type DNA-binding domain [SM00066] (12-59)
  IPR001138 Zn(2)Cys(6) fungal-type DNA-binding domain [cd00067] (15-49)
  IPR036864 Zn(2)-C6 fungal-type DNA-binding domain superfamily [G3DSA:4.10.240.10] (14-89)
  IPR036864 Zn(2)-C6 fungal-type DNA-binding domain superfamily [SSF57701] (10-58)

Radius of gyration: 38.45 Å; Cα contacts (8 Å, |Δi|>4): 1521; chains: 2; bounding box: 115×108×127 Å

Foldseek 3Di:
DDPPCPPDPDDPPDDFAFPVCVVVVHRQACVVPPHCAGPVCVVVVHHGHTCPPPCPPPPPPPDQPVVSVVVVVVVVVVVVLVVVVVVCVVVVHDSDPPPPPPDDDPVPPPPPPPPPDLQDAPQLDDPVVVVCVAPDPVHHDDDDPVVVVVVVVNVVVQVVLCVVQLVVLLVLDDDLVVLCVLQVQFDFVLCLCCQAQNAPPADNGSVVLSVCSVVSNDSPRRNLNNLLSQLVSLLSQLQHDPDPDDPVVQLVSLVVSVVSSVSSLVSCVVRPLVRLNNCLDSSNVSSLVSSLLSCLLQQNLVVSLVSLVVSVVSLVSSVLLVLLCCVQPVVPDDPDPRSVNSNSSVLNSQLVNLLSCLLLLHARPCLVRDNPRPDDQADPRDGRNNNLSSQLSNLLNCLSVLVVVVVPPPDPVVSVVSLLVSLVSLLVSVVVHDLVLQLPPPDLADHSSLVSNLVSLLSNLSSLVVLLLDPPPDVLSVLSNVLNLVSLLSNLVSLLVDLVRGGLSRSCNLVSLLSNLVSLLSLLNNLLVCVVVVPVPPVDPNVVSVVSSVSSLVSLVVSCPDSSHHVQSVQSNQVSVQSNVQSPPDPPPPPFDWDWGQHRPPGTDIDTDDDPDDPPPPPPPPPPPPPPPPDPSPRSPSSDSDSDDDDDPPPPPDPPPDDDDDPDPPPPDPPPPPPPPPDDDDDDDDDDDDDDDDDDD/DPPPPPPPVDDPPPDQAFPVCVVVVHRQAQVVSPHLAGPVCVVVVHRRHTPPCPPPVPPPPDPQDPVVVVVVVVVVCVVVLVVLQVVCVVVVHDSPPPPPDDDDPPPDDPPPPPPPDLQDAPQLDDDPVVVCVAPDPVHHDDDDPVVVVVVVVNVVVQVVLCVVQLVVLLVLDDDLVVLVVLQVQFDFVLCLCCQAQNAPPADNGSVVLSVCSVVSNDSPRRNLNNLLSQLVSLLSQLQHDPDPDDPVVQLVSLVVSVVSNVSSLVSCVVRPLVRLNNCLDSSNVSSLVSSLLSCLLQQNLVVSLVSLVVSVVSLVSSVLLVLLCCVQPVVPPDPDPRSVNSNSSVLNSQLVNLLSCLLLLHAGPCLVRDNPRPDDQDDPRDGRNNNLSSQLSNLLNCLSVLVVVVVPPPDPVVSVVSLLVSLVSLLVSVVVHDLVLQLPPPDLADHSSLVSNLVSLLSNLSSLVVLLLDDPPDVLSVLSNVLNLLSLLSNLVSLLVDLVRGGLSNSCNLVSLLSNLVSLLSLLNNLLVCVVVVPVPPVDPNVVSVVSSVSSLVSLVVSCPDSSHHVQSVQSNQVSVQSNVQSPPDPPPPPFDWDWGQHRPPGTDIDTDDDPDPDPPPPPPPPPPPPPPPDPSPRSPSSDSDSPDDDDPPPPVPPPPDPPDDPDPPPPDPPPPPPDDPDDPDDPDDDDDPPDDDDDD

Organism: Aspergillus parasiticus (NCBI:txid5067)

Sequence (1394 aa):
MSPSDIPRSGLRKGTKSCTECRRRKVRCIRIPRDADACQQCEDRGVVCTAQVSTRTRSSQPSRLPSRLRIAQLESQVAQLTGVVNNIELKLGYKPSQIPSGKDDQFSGPDDSEGESSGSDIPMAEKPSHLQSLFQNDWLSADPCQHEHQAEQRMDKMFAQLSIEVRPKLQNMIPPKDEVADIAGSAYDWLTVLHALFPQPLMLNSPQELLKSFESMCSPNVDVIMLASWLLTLALTAQQIHPGRERSDVYTRKCQRRFEFCQSIIHLVDDTLLCHDRLVGTIQGLGMAIHFIRLQVGQGNFQKAWIKLRHIIAIAELMGLPKVFHAVCFNQSTCTDDTSLHKVQLWQAICNIERLNGMILNLPPGTARYQLTAAAPLNADGSIHLTTYLTRLLDISIKVYDLEEFSATHESSMKRQMAALEMAQALGELAGQAPDAWWAGDERDHITPEDIVQFLHCCVLMRVYLPFALKQNLRDELVYARLPCMNACEAVARRYLVLRRKLPAGLFMSRVLDLQALTAASVLLLLSHHVRSTDRHSFRVDISHLHGVVSDIITLIGERARDPTNSDLAVEAYNTLRALDQLLRQDDHTGEVERLTVTVPLLGKIHVRRNTRSAPQPRLANQSSSQLESNTGIQKWISASHPLEGQSSIGTNIAVNEADPSPDEWRLTDLSWSVEGSLDNLLEDAFLSESIGQYINIMSPSDIPRSGLRKGTKSCTECRRRKVRCIRIPRDADACQQCEDRGVVCTAQVSTRTRSSQPSRLPSRLRIAQLESQVAQLTGVVNNIELKLGYKPSQIPSGKDDQFSGPDDSEGESSGSDIPMAEKPSHLQSLFQNDWLSADPCQHEHQAEQRMDKMFAQLSIEVRPKLQNMIPPKDEVADIAGSAYDWLTVLHALFPQPLMLNSPQELLKSFESMCSPNVDVIMLASWLLTLALTAQQIHPGRERSDVYTRKCQRRFEFCQSIIHLVDDTLLCHDRLVGTIQGLGMAIHFIRLQVGQGNFQKAWIKLRHIIAIAELMGLPKVFHAVCFNQSTCTDDTSLHKVQLWQAICNIERLNGMILNLPPGTARYQLTAAAPLNADGSIHLTTYLTRLLDISIKVYDLEEFSATHESSMKRQMAALEMAQALGELAGQAPDAWWAGDERDHITPEDIVQFLHCCVLMRVYLPFALKQNLRDELVYARLPCMNACEAVARRYLVLRRKLPAGLFMSRVLDLQALTAASVLLLLSHHVRSTDRHSFRVDISHLHGVVSDIITLIGERARDPTNSDLAVEAYNTLRALDQLLRQDDHTGEVERLTVTVPLLGKIHVRRNTRSAPQPRLANQSSSQLESNTGIQKWISASHPLEGQSSIGTNIAVNEADPSPDEWRLTDLSWSVEGSLDNLLEDAFLSESIGQYINI

Secondary structure (DSSP, 8-state):
--TT---------S---BHHHHHTT-----SSTT-SS-HHHHHHT----B---------------HHHHHHHHHHHHHHHHHHHHHHHHHHT-------------------------TT----SS--HHHHHTTSSSSEEEEE-TTHHHHHHHHHHHHHHHHHHHHHHHHTTPPPHHHHHHHHHH---HHHHHHHHS--TT--SSHHHHHHTHHHHTSTT--HHHHHHHHHHHHHHHT-----SS-HHHHHHHHHHHHHHHHHHHHHHHHHTTT-HHHHSSHHHHHHHHHHHHHHHHTT-HHHHHHHHHHHHHHHHHHTHHHHHHHHHHSTTT--SHHHHHHHHHHHHHHHHHHHHHHHHT---GGGGS-------SEETTEE-HHHHHHHHHHHHTTHHHHHHTTTTT--HHHHHHHHHHHHHHHHHHHHTS-HHHHS----SS--HHHHHHHHHHHHHHHHHHHHHT-SS--GGGGGGHHHHHHHHHHHHHHHHHHHHHS-TT-TTHHHHHHHHHHHHHHHHHHHHHHHHS--TTS---HHHHHHHHHHHHHHHHHHHTSTTS-HHHHHHHHHHHHHHHHHHS-TTS-S--EEEEEETTTEEEEEEEPP-----------------S-S------------------------------------------------S-----------------/--TT---------S---BHHHHHTT-----SSTT-SS-HHHHHHT----B---------------HHHHHHHHHHHHHHHHHHHHHHHHHTTS------------------------TT----SS--HHHHHTTSSSSEEEEE-TTHHHHHHHHHHHHHHHHHHHHHHHHTTPPPHHHHHHHHHH---HHHHHHHHS--TT--SSHHHHHHTHHHHTSTT--HHHHHHHHHHHHHHHT-----SS-HHHHHHHHHHHHHHHHHHHHHHHHHTTT-HHHHSSHHHHHHHHHHHHHHHHTT-HHHHHHHHHHHHHHHHHHTHHHHHHHHHHSTTT--SHHHHHHHHHHHHHHHHHHHHHHHHT---GGGGS-------SEETTEE-HHHHHHHHHHHHTTHHHHHHTTTTT--HHHHHHHHHHHHHHHHHHHHTS-HHHHS----SS--HHHHHHHHHHHHHHHHHHHHHT-SS--GGGGGGHHHHHHHHHHHHHHHHHHHHHS-TT-TTHHHHHHHHHHHHHHHHHHHHHHHHS--TTS---HHHHHHHHHHHHHHHHHHHTSTTS-HHHHHHHHHHHHHHHHHHS-TTS-S--EEEEEETTTEEEEEEEPP-----------------S-S--------------------------------------------------S---------------